Protein AF-0000000067429310 (afdb_homodimer)

Radius of gyration: 29.5 Å; Cα contacts (8 Å, |Δi|>4): 2347; chains: 2; bounding box: 80×89×75 Å

Foldseek 3Di:
DPDDDDFDPPFPFFPLDDQVQFDLAPDQQPDDWFFDAFDCVPPPPDDDDCPPVLCVLPDDPVCPPDNQPDPPDPDPPDPCPPPPDDDLLLLQFQLRQFFFDHQCLLHFNAWLDDDPQKDFQFKAKEKEFFHAFAAPDDP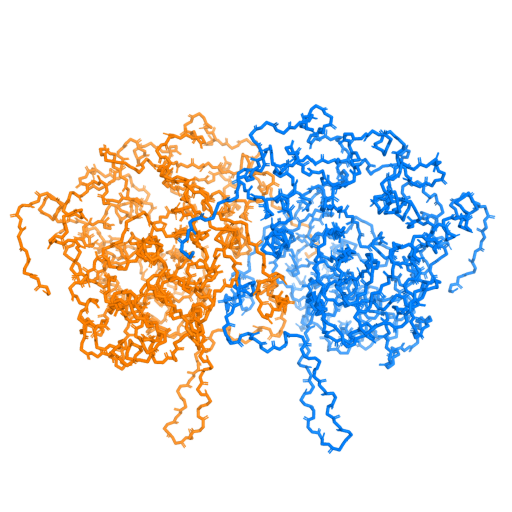FADQVVLQCQCPVCVVQKAFDDLCNCVNVDHDGTTHDAAAPLRLVSLLSVLLSCCSVPVVLCSVCNVNSHAEEEEWENHNRTSSSVVSSQCSNCNPPNPPRYGYHYAYQAAPGQDLQRQCSVFVQLVVCQQQFLLSLLLVLLLCPLCVVLCVVRVVRMPRRDQDSSSLLNLSVQQSNCCSRRVGDSSVVSDDSSSSNSSQVSSLSRLCCRQADNHLQLQLSQLQVLLLVLCQLVVHQRPDDPGRHGCVQRVDCSNRPHDRRYYYYYHHLSSQRSNCRNLQLCSLQVVHRDGSPDGDPDHSHGSSNANYGTKMKIFTWMDGPVDHATKTWIAISRYTGASPSQPPADPDNNNIGGSVSSSVSSVVSSVPDDRCCSRPNDDGDDRD/DPDDDDFDPPFPFFPLDDQVQFDLAPDQQPDDWFFDAFDCVPPPPDDDDCPPVLCVLPDDPVCPPDNQPDPPDPPPPDPCPPPPDDDLLLLQFQLRQFFFDHQCLLHFNAWLDDDPQKDFQFKAKEKEFFHAFAAPDDPFADLVVLQCQCPVCVVQKAFDDLCNCVNVDHDGTTHDAAAPLRLVSLLSVLLSCCVVPVVLCSVCNVNSHAEEEEWENHNRTSSSVVSSQCSNCNPPNPPRYGYHYAYQAAPGQDLQRQCSVFVQLVVCQQQFLLSLLLVLLLCPLCVVLQVVRVVRMPRRDQDSSSLLNLSVQQSNCCSRRVGDSSVVSDDSSSSNSSQVSSLSRLCCRQADNHLQLQLSQLQVLLLVLCQLVVHQRPDDPGRHGCVQRVDCSNRPHDRRYYYYYHHLSSQRSNCRNLQLCSLQVVHRDGSNDGDPDHSHGSSQANYGTKMKIFTWMDGPVDHATKTWIAISRYTGASPRQPPADPDNNNIGGSVSSSVSSVVSSVPDDRCCSRPNDDGDDRD

Nearest PDB structures (foldseek):
  1ihp-assembly1_A  TM=8.855E-01  e=1.087E-33  Aspergillus ficuum
  3k4q-assembly2_B  TM=8.725E-01  e=7.352E-33  Aspergillus niger
  1skb-assembly1_A  TM=8.682E-01  e=3.213E-32  Aspergillus fumigatus
  1qfx-assembly1_A-2  TM=8.036E-01  e=1.125E-24  Aspergillus niger
  2gfi-assembly1_A  TM=7.911E-01  e=1.727E-23  Debaryomyces castellii

Solvent-accessible surface area (backbone atoms only — not comparable to full-atom values): 53629 Å² total; per-residue (Å²): 67,25,45,78,41,68,51,68,70,58,35,94,73,36,77,67,75,54,66,86,82,36,58,91,70,88,56,61,38,72,70,75,48,67,22,41,61,17,33,24,58,78,70,37,88,42,58,66,61,42,90,37,47,87,47,46,63,46,52,50,74,90,47,49,53,69,64,48,60,47,72,74,68,59,59,92,76,58,79,77,60,79,72,79,76,88,55,70,60,66,31,43,7,49,73,6,63,44,43,43,45,42,33,35,68,47,72,27,86,27,60,69,55,67,56,89,67,42,46,80,65,30,37,43,36,38,28,30,32,32,39,43,35,51,61,92,72,56,96,70,52,36,57,68,58,51,24,50,60,51,36,74,56,45,87,61,36,55,45,34,82,95,44,37,63,51,62,74,33,59,35,40,70,32,24,46,32,58,21,62,53,10,42,49,45,23,20,50,49,16,28,52,48,26,36,37,48,30,50,56,50,52,59,28,36,74,67,28,30,59,49,58,34,41,26,34,27,32,46,32,38,41,46,24,48,49,30,19,45,34,27,42,70,31,77,82,44,82,81,52,50,41,55,40,65,41,56,59,42,77,88,33,50,20,43,57,46,22,60,42,62,20,61,38,56,69,33,57,74,52,27,45,39,9,55,58,40,29,55,57,25,46,54,60,59,39,44,65,56,45,61,60,52,46,75,27,26,50,77,53,89,74,47,63,53,52,52,53,18,40,54,49,38,16,54,43,33,18,54,55,29,25,37,36,80,50,53,69,76,59,52,72,68,45,36,48,43,50,18,47,36,42,26,41,28,40,35,23,35,21,20,86,62,18,81,47,10,39,64,46,12,40,23,43,49,50,51,49,47,21,46,75,66,58,40,76,74,88,70,78,76,62,23,43,35,62,79,48,56,72,31,61,82,73,38,62,59,73,66,45,57,41,40,39,36,32,43,53,58,48,52,34,6,34,46,39,44,61,33,44,45,47,44,47,66,64,54,85,81,62,55,88,55,81,66,91,71,67,46,60,47,34,35,64,67,32,12,24,43,21,38,37,37,43,32,31,30,46,35,77,88,43,94,54,49,26,30,32,42,27,41,30,52,20,30,36,43,40,58,51,28,60,80,29,48,93,41,74,73,19,43,26,46,44,71,44,49,46,53,36,49,52,49,50,56,69,71,50,56,42,62,54,58,26,66,46,94,78,85,60,75,84,108,68,25,46,80,41,68,50,68,72,58,35,94,72,36,78,68,73,55,68,87,81,37,57,93,71,89,57,60,39,74,71,74,49,68,22,42,60,17,34,24,58,80,70,37,88,38,56,65,59,40,89,34,48,86,47,46,62,47,53,50,75,89,49,50,52,70,67,51,58,45,75,73,71,63,59,92,76,62,77,78,64,79,73,78,77,86,54,72,60,66,31,43,7,49,69,6,62,45,44,44,44,43,30,37,68,47,74,25,85,27,59,68,54,68,55,88,66,43,45,79,65,30,37,43,37,38,29,30,34,33,39,41,34,51,61,91,73,56,97,71,52,36,57,69,60,51,24,50,61,51,35,74,55,46,86,61,37,54,45,33,81,94,43,36,62,51,62,74,33,59,37,40,71,32,25,47,32,58,21,61,54,10,42,47,48,23,21,51,49,15,30,51,48,27,36,35,49,30,51,55,48,53,60,28,37,74,66,28,28,59,48,57,35,39,28,33,27,31,46,33,38,40,47,26,47,50,30,19,44,34,28,42,70,31,77,84,45,82,81,52,51,41,56,39,65,42,57,59,42,78,88,33,50,22,43,57,47,24,60,42,61,21,60,37,56,70,33,56,76,54,28,44,39,11,53,60,40,27,54,56,25,45,53,61,59,39,45,66,56,45,63,62,53,46,75,29,25,51,78,54,88,75,47,65,54,52,53,53,18,40,52,50,39,16,54,42,32,18,54,55,29,24,37,37,81,49,53,70,75,60,53,72,67,44,36,50,41,52,18,48,37,43,26,41,29,41,35,23,34,21,18,85,63,17,82,46,9,38,65,44,12,41,22,43,49,49,52,50,48,19,46,76,67,57,40,78,74,89,72,76,75,61,22,43,35,63,78,46,56,72,31,62,83,71,37,62,57,74,65,44,57,39,43,40,36,31,44,52,58,49,54,36,6,33,46,38,42,61,33,43,45,46,44,48,64,65,55,84,82,61,54,89,56,81,66,92,71,66,47,61,48,34,36,64,65,30,12,24,42,20,38,37,37,43,34,32,29,45,34,78,88,42,93,55,48,26,30,31,42,28,41,29,52,20,30,35,43,41,57,49,28,60,82,30,48,93,40,73,73,19,44,26,45,44,68,42,49,47,52,36,50,54,50,50,55,69,71,51,57,42,62,55,56,26,66,44,92,78,87,57,74,84,107

InterPro domains:
  IPR000560 Histidine phosphatase superfamily, clade-2 [PF00328] (120-472)
  IPR000560 Histidine phosphatase superfamily, clade-2 [cd07061] (119-472)
  IPR016274 Histidine acid phosphatase, eukaryotic [PIRSF000894] (81-507)
  IPR029033 Histidine phosphatase superfamily [G3DSA:3.40.50.1240] (123-514)
  IPR029033 Histidine phosphatase superfamily [SSF53254] (84-515)
  IPR033379 Histidine acid phosphatase active site [PS00616] (120-134)

Structure (mmCIF, N/CA/C/O backbone):
data_AF-0000000067429310-model_v1
#
loop_
_entity.id
_entity.type
_entity.pdbx_description
1 polymer Phytase
#
loop_
_atom_site.group_PDB
_atom_site.id
_atom_site.type_symbol
_atom_site.label_atom_id
_atom_site.label_alt_id
_atom_site.label_comp_id
_atom_site.label_asym_id
_atom_site.label_entity_id
_atom_site.label_seq_id
_atom_site.pdbx_PDB_ins_code
_atom_site.Cartn_x
_atom_site.Cartn_y
_atom_site.Cartn_z
_atom_site.occupancy
_atom_site.B_iso_or_equiv
_atom_site.auth_seq_id
_atom_site.auth_comp_id
_atom_site.auth_asym_id
_atom_site.auth_atom_id
_atom_site.pdbx_PDB_model_num
ATOM 1 N N . VAL A 1 1 ? -32.938 -12.969 2.135 1 92.31 1 VAL A N 1
ATOM 2 C CA . VAL A 1 1 ? -31.766 -13.758 2.496 1 92.31 1 VAL A CA 1
ATOM 3 C C . VAL A 1 1 ? -31.078 -14.258 1.231 1 92.31 1 VAL A C 1
ATOM 5 O O . VAL A 1 1 ? -31.719 -14.797 0.333 1 92.31 1 VAL A O 1
ATOM 8 N N . GLY A 1 2 ? -29.688 -13.953 1.137 1 90.88 2 GLY A N 1
ATOM 9 C CA . GLY A 1 2 ? -28.891 -14.523 0.055 1 90.88 2 GLY A CA 1
ATOM 10 C C . GLY A 1 2 ? -29.047 -13.766 -1.253 1 90.88 2 GLY A C 1
ATOM 11 O O . GLY A 1 2 ? -28.406 -14.102 -2.248 1 90.88 2 GLY A O 1
ATOM 12 N N . SER A 1 3 ? -29.922 -12.734 -1.291 1 94.19 3 SER A N 1
ATOM 13 C CA . SER A 1 3 ? -30.109 -11.953 -2.514 1 94.19 3 SER A CA 1
ATOM 14 C C . SER A 1 3 ? -28.828 -11.211 -2.891 1 94.19 3 SER A C 1
ATOM 16 O O . SER A 1 3 ? -28 -10.906 -2.025 1 94.19 3 SER A O 1
ATOM 18 N N . THR A 1 4 ? -28.656 -11.031 -4.168 1 94.5 4 THR A N 1
ATOM 19 C CA . THR A 1 4 ? -27.469 -10.328 -4.676 1 94.5 4 THR A CA 1
ATOM 20 C C . THR A 1 4 ? -27.609 -8.82 -4.457 1 94.5 4 THR A C 1
ATOM 22 O O . THR A 1 4 ? -28.672 -8.242 -4.707 1 94.5 4 THR A O 1
ATOM 25 N N . GLU A 1 5 ? -26.609 -8.203 -3.895 1 95.38 5 GLU A N 1
ATOM 26 C CA . GLU A 1 5 ? -26.516 -6.758 -3.711 1 95.38 5 GLU A CA 1
ATOM 27 C C . GLU A 1 5 ? -25.375 -6.168 -4.52 1 95.38 5 GLU A C 1
ATOM 29 O O . GLU A 1 5 ? -24.219 -6.613 -4.391 1 95.38 5 GLU A O 1
ATOM 34 N N . VAL A 1 6 ? -25.625 -5.238 -5.414 1 94.31 6 VAL A N 1
ATOM 35 C CA . VAL A 1 6 ? -24.625 -4.586 -6.258 1 94.31 6 VAL A CA 1
ATOM 36 C C . VAL A 1 6 ? -24.797 -3.068 -6.176 1 94.31 6 VAL A C 1
ATOM 38 O O . VAL A 1 6 ? -25.922 -2.561 -6.16 1 94.31 6 VAL A O 1
ATOM 41 N N . HIS A 1 7 ? -23.734 -2.363 -6.047 1 92.75 7 HIS A N 1
ATOM 42 C CA . HIS A 1 7 ? -23.719 -0.905 -6.109 1 92.75 7 HIS A CA 1
ATOM 43 C C . HIS A 1 7 ? -23.047 -0.415 -7.387 1 92.75 7 HIS A C 1
ATOM 45 O O . HIS A 1 7 ? -21.891 -0.782 -7.664 1 92.75 7 HIS A O 1
ATOM 51 N N . HIS A 1 8 ? -23.656 0.361 -8.148 1 90.94 8 HIS A N 1
ATOM 52 C CA . HIS A 1 8 ? -23.203 0.74 -9.477 1 90.94 8 HIS A CA 1
ATOM 53 C C . HIS A 1 8 ? -22.562 2.123 -9.469 1 90.94 8 HIS A C 1
ATOM 55 O O . HIS A 1 8 ? -23.078 3.055 -10.094 1 90.94 8 HIS A O 1
ATOM 61 N N . PHE A 1 9 ? -21.578 2.248 -8.797 1 94 9 PHE A N 1
ATOM 62 C CA . PHE A 1 9 ? -20.797 3.477 -8.859 1 94 9 PHE A CA 1
ATOM 63 C C . PHE A 1 9 ? -19.688 3.359 -9.906 1 94 9 PHE A C 1
ATOM 65 O O . PHE A 1 9 ? -19 2.346 -9.969 1 94 9 PHE A O 1
ATOM 72 N N . PRO A 1 10 ? -19.422 4.32 -10.703 1 94.88 10 PRO A N 1
ATOM 73 C CA . PRO A 1 10 ? -20.094 5.621 -10.766 1 94.88 10 PRO A CA 1
ATOM 74 C C . PRO A 1 10 ? -21.375 5.582 -11.594 1 94.88 10 PRO A C 1
ATOM 76 O O . PRO A 1 10 ? -21.594 4.645 -12.359 1 94.88 10 PRO A O 1
ATOM 79 N N . PRO A 1 11 ? -22.125 6.633 -11.422 1 95.12 11 PRO A N 1
ATOM 80 C CA . PRO A 1 11 ? -23.281 6.734 -12.328 1 95.12 11 PRO A CA 1
ATOM 81 C C . PRO A 1 11 ? -22.859 6.852 -13.797 1 95.12 11 PRO A C 1
ATOM 83 O O . PRO A 1 11 ? -21.844 7.484 -14.102 1 95.12 11 PRO A O 1
ATOM 86 N N . THR A 1 12 ? -23.578 6.32 -14.68 1 91.94 12 THR A N 1
ATOM 87 C CA . THR A 1 12 ? -23.266 6.258 -16.094 1 91.94 12 THR A CA 1
ATOM 88 C C . THR A 1 12 ? -23.219 7.66 -16.703 1 91.94 12 THR A C 1
ATOM 90 O O . THR A 1 12 ? -22.391 7.938 -17.578 1 91.94 12 THR A O 1
ATOM 93 N N . LYS A 1 13 ? -24.125 8.516 -16.266 1 93.5 13 LYS A N 1
ATOM 94 C CA . LYS A 1 13 ? -24.188 9.898 -16.75 1 93.5 13 LYS A CA 1
ATOM 95 C C . LYS A 1 13 ? -24.344 10.875 -15.594 1 93.5 13 LYS A C 1
ATOM 97 O O . LYS A 1 13 ? -25.422 11.453 -15.406 1 93.5 13 LYS A O 1
ATOM 102 N N . PRO A 1 14 ? -23.281 11.055 -14.898 1 96.38 14 PRO A N 1
ATOM 103 C CA . PRO A 1 14 ? -23.406 11.992 -13.781 1 96.38 14 PRO A CA 1
ATOM 104 C C . PRO A 1 14 ? -23.828 13.391 -14.227 1 96.38 14 PRO A C 1
ATOM 106 O O . PRO A 1 14 ? -23.328 13.906 -15.227 1 96.38 14 PRO A O 1
ATOM 109 N N . THR A 1 15 ? -24.656 14.078 -13.508 1 96.38 15 THR A N 1
ATOM 110 C CA . THR A 1 15 ? -25.25 15.352 -13.875 1 96.38 15 THR A CA 1
ATOM 111 C C . THR A 1 15 ? -24.281 16.5 -13.617 1 96.38 15 THR A C 1
ATOM 113 O O . THR A 1 15 ? -24.469 17.609 -14.117 1 96.38 15 THR A O 1
ATOM 116 N N . ASN A 1 16 ? -23.266 16.203 -12.828 1 95.81 16 ASN A N 1
ATOM 117 C CA . ASN A 1 16 ? -22.375 17.281 -12.445 1 95.81 16 ASN A CA 1
ATOM 118 C C . ASN A 1 16 ? -20.984 17.109 -13.055 1 95.81 16 ASN A C 1
ATOM 120 O O . ASN A 1 16 ? -20 17.656 -12.562 1 95.81 16 ASN A O 1
ATOM 124 N N . ALA A 1 17 ? -20.891 16.25 -14.055 1 95.44 17 ALA A N 1
ATOM 125 C CA . ALA A 1 17 ? -19.609 16.031 -14.703 1 95.44 17 ALA A CA 1
ATOM 126 C C . ALA A 1 17 ? -19.297 17.141 -15.703 1 95.44 17 ALA A C 1
ATOM 128 O O . ALA A 1 17 ? -19.891 17.188 -16.781 1 95.44 17 ALA A O 1
ATOM 129 N N . TYR A 1 18 ? -18.375 18.062 -15.391 1 96 18 TYR A N 1
ATOM 130 C CA . TYR A 1 18 ? -17.922 19.141 -16.266 1 96 18 TYR A CA 1
ATOM 131 C C . TYR A 1 18 ? -16.406 19.094 -16.422 1 96 18 TYR A C 1
ATOM 133 O O . TYR A 1 18 ? -15.695 19.984 -15.938 1 96 18 TYR A O 1
ATOM 141 N N . PRO A 1 19 ? -15.883 18.188 -17.156 1 93.19 19 PRO A N 1
ATOM 142 C CA . PRO A 1 19 ? -14.438 17.969 -17.25 1 93.19 19 PRO A CA 1
ATOM 143 C C . PRO A 1 19 ? -13.688 19.234 -17.688 1 93.19 19 PRO A C 1
ATOM 145 O O . PRO A 1 19 ? -12.539 19.438 -17.281 1 93.19 19 PRO A O 1
ATOM 148 N N . SER A 1 20 ? -14.289 20.141 -18.469 1 95.06 20 SER A N 1
ATOM 149 C CA . SER A 1 20 ? -13.633 21.344 -18.938 1 95.06 20 SER A CA 1
ATOM 150 C C . SER A 1 20 ? -13.32 22.297 -17.797 1 95.06 20 SER A C 1
ATOM 152 O O . SER A 1 20 ? -12.445 23.156 -17.922 1 95.06 20 SER A O 1
ATOM 154 N N . GLN A 1 21 ? -13.992 22.188 -16.688 1 96.19 21 GLN A N 1
ATOM 155 C CA . GLN A 1 21 ? -13.781 23.062 -15.539 1 96.19 21 GLN A CA 1
ATOM 156 C C . GLN A 1 21 ? -12.781 22.438 -14.562 1 96.19 21 GLN A C 1
ATOM 158 O O . GLN A 1 21 ? -12.469 23.047 -13.531 1 96.19 21 GLN A O 1
ATOM 163 N N . PHE A 1 22 ? -12.289 21.297 -14.906 1 97.25 22 PHE A N 1
ATOM 164 C CA . PHE A 1 22 ? -11.336 20.594 -14.055 1 97.25 22 PHE A CA 1
ATOM 165 C C . PHE A 1 22 ? -10.094 20.203 -14.844 1 97.25 22 PHE A C 1
ATOM 167 O O . PHE A 1 22 ? -9.828 19.016 -15.055 1 97.25 22 PHE A O 1
ATOM 174 N N . PRO A 1 23 ? -9.352 21.219 -15.203 1 95.88 23 PRO A N 1
ATOM 175 C CA . PRO A 1 23 ? -8.125 20.891 -15.945 1 95.88 23 PRO A CA 1
ATOM 176 C C . PRO A 1 23 ? -7.18 20 -15.156 1 95.88 23 PRO A C 1
ATOM 178 O O . PRO A 1 23 ? -7.059 20.141 -13.938 1 95.88 23 PRO A O 1
ATOM 181 N N . THR A 1 24 ? -6.5 19.094 -15.891 1 93.25 24 THR A N 1
ATOM 182 C CA . THR A 1 24 ? -5.59 18.141 -15.258 1 93.25 24 THR A CA 1
ATOM 183 C C . THR A 1 24 ? -4.223 18.781 -15.016 1 93.25 24 THR A C 1
ATOM 185 O O . THR A 1 24 ? -3.398 18.234 -14.281 1 93.25 24 THR A O 1
ATOM 188 N N . ASN A 1 25 ? -3.955 19.859 -15.641 1 93.75 25 ASN A N 1
ATOM 189 C CA . ASN A 1 25 ? -2.727 20.641 -15.492 1 93.75 25 ASN A CA 1
ATOM 190 C C . ASN A 1 25 ? -3.006 22.141 -15.492 1 93.75 25 ASN A C 1
ATOM 192 O O . ASN A 1 25 ? -3.516 22.688 -16.469 1 93.75 25 ASN A O 1
ATOM 196 N N . VAL A 1 26 ? -2.648 22.828 -14.445 1 95.81 26 VAL A N 1
ATOM 197 C CA . VAL A 1 26 ? -2.906 24.266 -14.336 1 95.81 26 VAL A CA 1
ATOM 198 C C . VAL A 1 26 ? -1.583 25.031 -14.297 1 95.81 26 VAL A C 1
ATOM 200 O O . VAL A 1 26 ? -1.567 26.25 -14.102 1 95.81 26 VAL A O 1
ATOM 203 N N . GLY A 1 27 ? -0.507 24.25 -14.43 1 95.5 27 GLY A N 1
ATOM 204 C CA . GLY A 1 27 ? 0.805 24.844 -14.242 1 95.5 27 GLY A CA 1
ATOM 205 C C . GLY A 1 27 ? 1.188 25 -12.781 1 95.5 27 GLY A C 1
ATOM 206 O O . GLY A 1 27 ? 0.658 24.281 -11.922 1 95.5 27 GLY A O 1
ATOM 207 N N . TYR A 1 28 ? 2.379 25.641 -12.461 1 96.12 28 TYR A N 1
ATOM 208 C CA . TYR A 1 28 ? 2.824 26 -11.117 1 96.12 28 TYR A CA 1
ATOM 209 C C . TYR A 1 28 ? 3.24 24.75 -10.336 1 96.12 28 TYR A C 1
ATOM 211 O O . TYR A 1 28 ? 2.84 24.578 -9.188 1 96.12 28 TYR A O 1
ATOM 219 N N . ALA A 1 29 ? 3.938 23.891 -10.922 1 93.62 29 ALA A N 1
ATOM 220 C CA . ALA A 1 29 ? 4.332 22.609 -10.32 1 93.62 29 ALA A CA 1
ATOM 221 C C . ALA A 1 29 ? 5.465 22.812 -9.32 1 93.62 29 ALA A C 1
ATOM 223 O O . ALA A 1 29 ? 5.762 21.906 -8.523 1 93.62 29 ALA A O 1
ATOM 224 N N . GLY A 1 30 ? 6.117 23.984 -9.312 1 91.06 30 GLY A N 1
ATOM 225 C CA . GLY A 1 30 ? 7.32 24.172 -8.523 1 91.06 30 GLY A CA 1
ATOM 226 C C . GLY A 1 30 ? 8.516 23.406 -9.047 1 91.06 30 GLY A C 1
ATOM 227 O O . GLY A 1 30 ? 8.539 23.016 -10.219 1 91.06 30 GLY A O 1
ATOM 228 N N . GLY A 1 31 ? 9.625 23.281 -8.266 1 86.56 31 GLY A N 1
ATOM 229 C CA . GLY A 1 31 ? 10.812 22.531 -8.656 1 86.56 31 GLY A CA 1
ATOM 230 C C . GLY A 1 31 ? 10.586 21.031 -8.664 1 86.56 31 GLY A C 1
ATOM 231 O O . GLY A 1 31 ? 9.891 20.5 -7.797 1 86.56 31 GLY A O 1
ATOM 232 N N . THR A 1 32 ? 11.227 20.375 -9.648 1 88.62 32 THR A N 1
ATOM 233 C CA . THR A 1 32 ? 10.977 18.938 -9.758 1 88.62 32 THR A CA 1
ATOM 234 C C . THR A 1 32 ? 12.273 18.188 -9.992 1 88.62 32 THR A C 1
ATOM 236 O O . THR A 1 32 ? 12.352 17.312 -10.867 1 88.62 32 THR A O 1
ATOM 239 N N . PRO A 1 33 ? 13.297 18.531 -9.219 1 90.31 33 PRO A N 1
ATOM 240 C CA . PRO A 1 33 ? 14.516 17.734 -9.406 1 90.31 33 PRO A CA 1
ATOM 241 C C . PRO A 1 33 ? 14.414 16.344 -8.805 1 90.31 33 PRO A C 1
ATOM 243 O O . PRO A 1 33 ? 13.852 16.172 -7.727 1 90.31 33 PRO A O 1
ATOM 246 N N . THR A 1 34 ? 14.953 15.344 -9.5 1 92.56 34 THR A N 1
ATOM 247 C CA . THR A 1 34 ? 14.938 13.961 -9.047 1 92.56 34 THR A CA 1
ATOM 248 C C . THR A 1 34 ? 16.281 13.57 -8.461 1 92.56 34 THR A C 1
ATOM 250 O O . THR A 1 34 ? 17.234 14.352 -8.5 1 92.56 34 THR A O 1
ATOM 253 N N . GLY A 1 35 ? 16.328 12.43 -7.82 1 94.94 35 GLY A N 1
ATOM 254 C CA . GLY A 1 35 ? 17.547 11.883 -7.246 1 94.94 35 GLY A CA 1
ATOM 255 C C . GLY A 1 35 ? 18 10.594 -7.906 1 94.94 35 GLY A C 1
ATOM 256 O O . GLY A 1 35 ? 17.828 10.414 -9.109 1 94.94 35 GLY A O 1
ATOM 257 N N . ALA A 1 36 ? 18.703 9.82 -7.129 1 94.69 36 ALA A N 1
ATOM 258 C CA . ALA A 1 36 ? 19.203 8.539 -7.633 1 94.69 36 ALA A CA 1
ATOM 259 C C . ALA A 1 36 ? 18.188 7.426 -7.391 1 94.69 36 ALA A C 1
ATOM 261 O O . ALA A 1 36 ? 17.234 7.602 -6.637 1 94.69 36 ALA A O 1
ATOM 262 N N . GLU A 1 37 ? 18.391 6.32 -8.109 1 93.31 37 GLU A N 1
ATOM 263 C CA . GLU A 1 37 ? 17.531 5.148 -7.957 1 93.31 37 GLU A CA 1
ATOM 264 C C . GLU A 1 37 ? 17.797 4.434 -6.633 1 93.31 37 GLU A C 1
ATOM 266 O O . GLU A 1 37 ? 18.938 4.34 -6.195 1 93.31 37 GLU A O 1
ATOM 271 N N . PRO A 1 38 ? 16.719 3.959 -6.004 1 92.88 38 PRO A N 1
ATOM 272 C CA . PRO A 1 38 ? 16.953 3.137 -4.816 1 92.88 38 PRO A CA 1
ATOM 273 C C . PRO A 1 38 ? 17.578 1.784 -5.141 1 92.88 38 PRO A C 1
ATOM 275 O O . PRO A 1 38 ? 17.453 1.3 -6.27 1 92.88 38 PRO A O 1
ATOM 278 N N . ALA A 1 39 ? 18.266 1.203 -4.199 1 94.06 39 ALA A N 1
ATOM 279 C CA . ALA A 1 39 ? 18.953 -0.077 -4.332 1 94.06 39 ALA A CA 1
ATOM 280 C C . ALA A 1 39 ? 19.047 -0.796 -2.99 1 94.06 39 ALA A C 1
ATOM 282 O O . ALA A 1 39 ? 20.125 -1.266 -2.598 1 94.06 39 ALA A O 1
ATOM 283 N N . VAL A 1 40 ? 17.953 -0.916 -2.379 1 91.94 40 VAL A N 1
ATOM 284 C CA . VAL A 1 40 ? 17.906 -1.452 -1.022 1 91.94 40 VAL A CA 1
ATOM 285 C C . VAL A 1 40 ? 18.578 -2.82 -0.983 1 91.94 40 VAL A C 1
ATOM 287 O O . VAL A 1 40 ? 19.375 -3.102 -0.082 1 91.94 40 VAL A O 1
ATOM 290 N N . ILE A 1 41 ? 18.312 -3.65 -1.97 1 91.31 41 ILE A N 1
ATOM 291 C CA . ILE A 1 41 ? 18.797 -5.031 -1.986 1 91.31 41 ILE A CA 1
ATOM 292 C C . ILE A 1 41 ? 20.328 -5.047 -1.973 1 91.31 41 ILE A C 1
ATOM 294 O O . ILE A 1 41 ? 20.938 -5.996 -1.476 1 91.31 41 ILE A O 1
ATOM 298 N N . ALA A 1 42 ? 20.906 -3.965 -2.432 1 90 42 ALA A N 1
ATOM 299 C CA . ALA A 1 42 ? 22.359 -3.914 -2.576 1 90 42 ALA A CA 1
ATOM 300 C C . ALA A 1 42 ? 22.984 -3.084 -1.462 1 90 42 ALA A C 1
ATOM 302 O O . ALA A 1 42 ? 24.188 -3.209 -1.188 1 90 42 ALA A O 1
ATOM 303 N N . THR A 1 43 ? 22.203 -2.191 -0.851 1 88.81 43 THR A N 1
ATOM 304 C CA . THR A 1 43 ? 22.828 -1.196 0.014 1 88.81 43 THR A CA 1
ATOM 305 C C . THR A 1 43 ? 22.453 -1.437 1.473 1 88.81 43 THR A C 1
ATOM 307 O O . THR A 1 43 ? 23.219 -1.11 2.381 1 88.81 43 THR A O 1
ATOM 310 N N . ALA A 1 44 ? 21.281 -1.961 1.667 1 88.75 44 ALA A N 1
ATOM 311 C CA . ALA A 1 44 ? 20.797 -2.109 3.039 1 88.75 44 ALA A CA 1
ATOM 312 C C . ALA A 1 44 ? 21.359 -3.375 3.682 1 88.75 44 ALA A C 1
ATOM 314 O O . ALA A 1 44 ? 21.578 -4.379 3.002 1 88.75 44 ALA A O 1
ATOM 315 N N . PRO A 1 45 ? 21.594 -3.336 4.988 1 86 45 PRO A N 1
ATOM 316 C CA . PRO A 1 45 ? 22.141 -4.508 5.676 1 86 45 PRO A CA 1
ATOM 317 C C . PRO A 1 45 ? 21.094 -5.594 5.91 1 86 45 PRO A C 1
ATOM 319 O O . PRO A 1 45 ? 21.422 -6.684 6.383 1 86 45 PRO A O 1
ATOM 322 N N . SER A 1 46 ? 19.875 -5.258 5.656 1 85.38 46 SER A N 1
ATOM 323 C CA . SER A 1 46 ? 18.797 -6.23 5.824 1 85.38 46 SER A CA 1
ATOM 324 C C . SER A 1 46 ? 17.797 -6.152 4.676 1 85.38 46 SER A C 1
ATOM 326 O O . SER A 1 46 ? 17.672 -5.117 4.016 1 85.38 46 SER A O 1
ATOM 328 N N . TYR A 1 47 ? 17.141 -7.32 4.477 1 85.56 47 TYR A N 1
ATOM 329 C CA . TYR A 1 47 ? 16.141 -7.422 3.432 1 85.56 47 TYR A CA 1
ATOM 330 C C . TYR A 1 47 ? 14.773 -6.984 3.943 1 85.56 47 TYR A C 1
ATOM 332 O O . TYR A 1 47 ? 14.352 -7.391 5.027 1 85.56 47 TYR A O 1
ATOM 340 N N . PRO A 1 48 ? 14.078 -6.059 3.213 1 84.38 48 PRO A N 1
ATOM 341 C CA . PRO A 1 48 ? 12.734 -5.672 3.639 1 84.38 48 PRO A CA 1
ATOM 342 C C . PRO A 1 48 ? 11.703 -6.781 3.42 1 84.38 48 PRO A C 1
ATOM 344 O O . PRO A 1 48 ? 11.312 -7.051 2.281 1 84.38 48 PRO A O 1
ATOM 347 N N . ILE A 1 49 ? 11.188 -7.402 4.383 1 82.25 49 ILE A N 1
ATOM 348 C CA . ILE A 1 49 ? 10.289 -8.547 4.301 1 82.25 49 ILE A CA 1
ATOM 349 C C . ILE A 1 49 ? 8.836 -8.07 4.348 1 82.25 49 ILE A C 1
ATOM 351 O O . ILE A 1 49 ? 8.555 -6.973 4.824 1 82.25 49 ILE A O 1
ATOM 355 N N . GLN A 1 50 ? 7.941 -8.883 3.824 1 82.06 50 GLN A N 1
ATOM 356 C CA . GLN A 1 50 ? 6.492 -8.695 3.891 1 82.06 50 GLN A CA 1
ATOM 357 C C . GLN A 1 50 ? 5.875 -9.594 4.957 1 82.06 50 GLN A C 1
ATOM 359 O O . GLN A 1 50 ? 5.539 -10.75 4.684 1 82.06 50 GLN A O 1
ATOM 364 N N . LYS A 1 51 ? 5.609 -9.055 6.105 1 73.69 51 LYS A N 1
ATOM 365 C CA . LYS A 1 51 ? 5.082 -9.867 7.199 1 73.69 51 LYS A CA 1
ATOM 366 C C . LYS A 1 51 ? 3.561 -9.977 7.121 1 73.69 51 LYS A C 1
ATOM 368 O O . LYS A 1 51 ? 2.912 -10.383 8.086 1 73.69 51 LYS A O 1
ATOM 373 N N . GLY A 1 52 ? 3.01 -9.562 5.984 1 72 52 GLY A N 1
ATOM 374 C CA . GLY A 1 52 ? 1.562 -9.555 5.848 1 72 52 GLY A CA 1
ATOM 375 C C . GLY A 1 52 ? 0.951 -8.18 6.062 1 72 52 GLY A C 1
ATOM 376 O O . GLY A 1 52 ? -0.269 -8.055 6.184 1 72 52 GLY A O 1
ATOM 377 N N . GLN A 1 53 ? 1.809 -7.199 6.109 1 64 53 GLN A N 1
ATOM 378 C CA . GLN A 1 53 ? 1.355 -5.859 6.465 1 64 53 GLN A CA 1
ATOM 379 C C . GLN A 1 53 ? 0.393 -5.309 5.414 1 64 53 GLN A C 1
ATOM 381 O O . GLN A 1 53 ? -0.403 -4.41 5.707 1 64 53 GLN A O 1
ATOM 386 N N . CYS A 1 54 ? 0.41 -5.848 4.258 1 67.88 54 CYS A N 1
ATOM 387 C CA . CYS A 1 54 ? -0.538 -5.402 3.242 1 67.88 54 CYS A CA 1
ATOM 388 C C . CYS A 1 54 ? -1.968 -5.75 3.641 1 67.88 54 CYS A C 1
ATOM 390 O O . CYS A 1 54 ? -2.918 -5.133 3.156 1 67.88 54 CYS A O 1
ATOM 392 N N . SER A 1 55 ? -2.084 -6.605 4.594 1 71.88 55 SER A N 1
ATOM 393 C CA . SER A 1 55 ? -3.398 -7.148 4.918 1 71.88 55 SER A CA 1
ATOM 394 C C . SER A 1 55 ? -3.965 -6.504 6.18 1 71.88 55 SER A C 1
ATOM 396 O O . SER A 1 55 ? -5 -6.938 6.695 1 71.88 55 SER A O 1
ATOM 398 N N . ASN A 1 56 ? -3.342 -5.484 6.668 1 69.69 56 ASN A N 1
ATOM 399 C CA . ASN A 1 56 ? -3.75 -4.891 7.938 1 69.69 56 ASN A CA 1
ATOM 400 C C . ASN A 1 56 ? -5.121 -4.23 7.832 1 69.69 56 ASN A C 1
ATOM 402 O O . ASN A 1 56 ? -5.758 -3.943 8.852 1 69.69 56 ASN A O 1
ATOM 406 N N . LYS A 1 57 ? -5.586 -4.035 6.668 1 71.5 57 LYS A N 1
ATOM 407 C CA . LYS A 1 57 ? -6.906 -3.451 6.469 1 71.5 57 LYS A CA 1
ATOM 408 C C . LYS A 1 57 ? -7.992 -4.523 6.5 1 71.5 57 LYS A C 1
ATOM 410 O O . LYS A 1 57 ? -9.188 -4.207 6.562 1 71.5 57 LYS A O 1
ATOM 415 N N . LEU A 1 58 ? -7.547 -5.848 6.426 1 73.06 58 LEU A N 1
ATOM 416 C CA . LEU A 1 58 ? -8.484 -6.965 6.488 1 73.06 58 LEU A CA 1
ATOM 417 C C . LEU A 1 58 ? -8.75 -7.371 7.934 1 73.06 58 LEU A C 1
ATOM 419 O O . LEU A 1 58 ? -7.812 -7.621 8.695 1 73.06 58 LEU A O 1
ATOM 423 N N . ILE A 1 59 ? -9.984 -7.395 8.352 1 73.62 59 ILE A N 1
ATOM 424 C CA . ILE A 1 59 ? -10.359 -7.734 9.719 1 73.62 59 ILE A CA 1
ATOM 425 C C . ILE A 1 59 ? -10.711 -9.219 9.805 1 73.62 59 ILE A C 1
ATOM 427 O O . ILE A 1 59 ? -11.625 -9.688 9.117 1 73.62 59 ILE A O 1
ATOM 431 N N . THR A 1 60 ? -10.008 -9.977 10.602 1 74.88 60 THR A N 1
ATOM 432 C CA . THR A 1 60 ? -10.266 -11.375 10.93 1 74.88 60 THR A CA 1
ATOM 433 C C . THR A 1 60 ? -10.594 -11.539 12.406 1 74.88 60 THR A C 1
ATOM 435 O O . THR A 1 60 ? -10.445 -10.594 13.188 1 74.88 60 THR A O 1
ATOM 438 N N . PRO A 1 61 ? -11.117 -12.656 12.781 1 76.38 61 PRO A N 1
ATOM 439 C CA . PRO A 1 61 ? -11.492 -12.852 14.188 1 76.38 61 PRO A CA 1
ATOM 440 C C . PRO A 1 61 ? -10.336 -12.578 15.148 1 76.38 61 PRO A C 1
ATOM 442 O O . PRO A 1 61 ? -10.555 -12.117 16.266 1 76.38 61 PRO A O 1
ATOM 445 N N . GLU A 1 62 ? -9.117 -12.781 14.711 1 74.31 62 GLU A N 1
ATOM 446 C CA . GLU A 1 62 ? -7.938 -12.562 15.547 1 74.31 62 GLU A CA 1
ATOM 447 C C . GLU A 1 62 ? -7.758 -11.078 15.867 1 74.31 62 GLU A C 1
ATOM 449 O O . GLU A 1 62 ? -7.066 -10.727 16.828 1 74.31 62 GLU A O 1
ATOM 454 N N . SER A 1 63 ? -8.438 -10.211 15.125 1 70 63 SER A N 1
ATOM 455 C CA . SER A 1 63 ? -8.234 -8.766 15.25 1 70 63 SER A CA 1
ATOM 456 C C . SER A 1 63 ? -9.367 -8.117 16.031 1 70 63 SER A C 1
ATOM 458 O O . SER A 1 63 ? -9.422 -6.891 16.156 1 70 63 SER A O 1
ATOM 460 N N . PHE A 1 64 ? -10.367 -8.898 16.594 1 69.38 64 PHE A N 1
ATOM 461 C CA . PHE A 1 64 ? -11.562 -8.336 17.219 1 69.38 64 PHE A CA 1
ATOM 462 C C . PHE A 1 64 ? -11.203 -7.574 18.484 1 69.38 64 PHE A C 1
ATOM 464 O O . PHE A 1 64 ? -11.922 -6.664 18.891 1 69.38 64 PHE A O 1
ATOM 471 N N . GLN A 1 65 ? -10.008 -7.773 19.031 1 58.5 65 GLN A N 1
ATOM 472 C CA . GLN A 1 65 ? -9.695 -6.98 20.219 1 58.5 65 GLN A CA 1
ATOM 473 C C . GLN A 1 65 ? -9.531 -5.504 19.859 1 58.5 65 GLN A C 1
ATOM 475 O O . GLN A 1 65 ? -9.18 -5.164 18.734 1 58.5 65 GLN A O 1
ATOM 480 N N . PRO A 1 66 ? -10.07 -4.727 20.766 1 53.06 66 PRO A N 1
ATOM 481 C CA . PRO A 1 66 ? -9.984 -3.299 20.453 1 53.06 66 PRO A CA 1
ATOM 482 C C . PRO A 1 66 ? -8.625 -2.9 19.875 1 53.06 66 PRO A C 1
ATOM 484 O O . PRO A 1 66 ? -7.59 -3.346 20.375 1 53.06 66 PRO A O 1
ATOM 487 N N . ALA A 1 67 ? -8.711 -2.58 18.75 1 48.56 67 ALA A N 1
ATOM 488 C CA . ALA A 1 67 ? -7.559 -2.297 17.891 1 48.56 67 ALA A CA 1
ATOM 489 C C . ALA A 1 67 ? -6.469 -1.562 18.656 1 48.56 67 ALA A C 1
ATOM 491 O O . ALA A 1 67 ? -5.289 -1.919 18.578 1 48.56 67 ALA A O 1
ATOM 492 N N . LEU A 1 68 ? -6.781 -0.369 19.25 1 51.09 68 LEU A N 1
ATOM 493 C CA . LEU A 1 68 ? -5.836 0.556 19.875 1 51.09 68 LEU A CA 1
ATOM 494 C C . LEU A 1 68 ? -5.922 0.487 21.391 1 51.09 68 LEU A C 1
ATOM 496 O O . LEU A 1 68 ? -6.59 1.314 22.016 1 51.09 68 LEU A O 1
ATOM 500 N N . SER A 1 69 ? -6.18 -0.672 21.938 1 45.34 69 SER A N 1
ATOM 501 C CA . SER A 1 69 ? -6.293 -0.668 23.391 1 45.34 69 SER A CA 1
ATOM 502 C C . SER A 1 69 ? -5.066 -0.036 24.047 1 45.34 69 SER A C 1
ATOM 504 O O . SER A 1 69 ? -3.934 -0.339 23.672 1 45.34 69 SER A O 1
ATOM 506 N N . GLY A 1 70 ? -5.285 1.091 24.484 1 43.81 70 GLY A N 1
ATOM 507 C CA . GLY A 1 70 ? -4.289 1.695 25.344 1 43.81 70 GLY A CA 1
ATOM 508 C C . GLY A 1 70 ? -3.623 0.697 26.281 1 43.81 70 GLY A C 1
ATOM 509 O O . GLY A 1 70 ? -4.277 -0.215 26.797 1 43.81 70 GLY A O 1
ATOM 510 N N . ALA A 1 71 ? -2.617 0.339 26.172 1 38.91 71 ALA A N 1
ATOM 511 C CA . ALA A 1 71 ? -2.025 -0.381 27.297 1 38.91 71 ALA A CA 1
ATOM 512 C C . ALA A 1 71 ? -2.516 0.182 28.625 1 38.91 71 ALA A C 1
ATOM 514 O O . ALA A 1 71 ? -2.369 1.378 28.891 1 38.91 71 ALA A O 1
ATOM 515 N N . LYS A 1 72 ? -3.508 -0.259 29.328 1 36 72 LYS A N 1
ATOM 516 C CA . LYS A 1 72 ? -3.549 0.177 30.734 1 36 72 LYS A CA 1
ATOM 517 C C . LYS A 1 72 ? -2.143 0.407 31.281 1 36 72 LYS A C 1
ATOM 519 O O . LYS A 1 72 ? -1.24 -0.401 31.047 1 36 72 LYS A O 1
ATOM 524 N N . LYS A 1 73 ? -1.847 1.606 31.703 1 34.62 73 LYS A N 1
ATOM 525 C CA . LYS A 1 73 ? -0.67 1.808 32.531 1 34.62 73 LYS A CA 1
ATOM 526 C C . LYS A 1 73 ? -0.51 0.669 33.531 1 34.62 73 LYS A C 1
ATOM 528 O O . LYS A 1 73 ? -1.465 0.304 34.219 1 34.62 73 LYS A O 1
ATOM 533 N N . PRO A 1 74 ? 0.452 -0.125 33.438 1 33.84 74 PRO A N 1
ATOM 534 C CA . PRO A 1 74 ? 0.537 -0.935 34.656 1 33.84 74 PRO A CA 1
ATOM 535 C C . PRO A 1 74 ? 0.163 -0.153 35.938 1 33.84 74 PRO A C 1
ATOM 537 O O . PRO A 1 74 ? 0.392 1.057 36 1 33.84 74 PRO A O 1
ATOM 540 N N . GLU A 1 75 ? -0.911 -0.451 36.719 1 31.55 75 GLU A N 1
ATOM 541 C CA . GLU A 1 75 ? -0.945 0.08 38.062 1 31.55 75 GLU A CA 1
ATOM 542 C C . GLU A 1 75 ? 0.464 0.282 38.625 1 31.55 75 GLU A C 1
ATOM 544 O O . GLU A 1 75 ? 1.397 -0.419 38.219 1 31.55 75 GLU A O 1
ATOM 549 N N . ALA A 1 76 ? 0.667 1.402 39.469 1 35.5 76 ALA A N 1
ATOM 550 C CA . ALA A 1 76 ? 1.924 1.739 40.125 1 35.5 76 ALA A CA 1
ATOM 551 C C . ALA A 1 76 ? 2.691 0.48 40.531 1 35.5 76 ALA A C 1
ATOM 553 O O . ALA A 1 76 ? 3.9 0.531 40.75 1 35.5 76 ALA A O 1
ATOM 554 N N . GLY A 1 77 ? 2 -0.516 41.094 1 32.38 77 GLY A N 1
ATOM 555 C CA . GLY A 1 77 ? 2.734 -1.558 41.781 1 32.38 77 GLY A CA 1
ATOM 556 C C . GLY A 1 77 ? 3.371 -2.568 40.875 1 32.38 77 GLY A C 1
ATOM 557 O O . GLY A 1 77 ? 3.988 -3.535 41.312 1 32.38 77 GLY A O 1
ATOM 558 N N . VAL A 1 78 ? 2.57 -3.006 39.906 1 33.88 78 VAL A N 1
ATOM 559 C CA . VAL A 1 78 ? 3.291 -4.109 39.281 1 33.88 78 VAL A CA 1
ATOM 560 C C . VAL A 1 78 ? 4.398 -3.557 38.375 1 33.88 78 VAL A C 1
ATOM 562 O O . VAL A 1 78 ? 4.133 -2.746 37.5 1 33.88 78 VAL A O 1
ATOM 565 N N . LYS A 1 79 ? 5.566 -3.754 38.75 1 36.62 79 LYS A N 1
ATOM 566 C CA . LYS A 1 79 ? 6.906 -3.42 38.281 1 36.62 79 LYS A CA 1
ATOM 567 C C . LYS A 1 79 ? 6.996 -3.555 36.75 1 36.62 79 LYS A C 1
ATOM 569 O O . LYS A 1 79 ? 7.887 -2.98 36.125 1 36.62 79 LYS A O 1
ATOM 574 N N . GLY A 1 80 ? 6.562 -4.652 36.094 1 35.06 80 GLY A N 1
ATOM 575 C CA . GLY A 1 80 ? 7.207 -4.953 34.844 1 35.06 80 GLY A CA 1
ATOM 576 C C . GLY A 1 80 ? 6.523 -4.297 33.656 1 35.06 80 GLY A C 1
ATOM 577 O O . GLY A 1 80 ? 5.742 -4.941 32.938 1 35.06 80 GLY A O 1
ATOM 578 N N . LYS A 1 81 ? 5.977 -3.23 33.75 1 38.34 81 LYS A N 1
ATOM 579 C CA . LYS A 1 81 ? 5.48 -2.641 32.5 1 38.34 81 LYS A CA 1
ATOM 580 C C . LYS A 1 81 ? 6.496 -2.795 31.375 1 38.34 81 LYS A C 1
ATOM 582 O O . LYS A 1 81 ? 7.629 -2.318 31.484 1 38.34 81 LYS A O 1
ATOM 587 N N . LYS A 1 82 ? 6.375 -3.689 30.578 1 41.59 82 LYS A N 1
ATOM 588 C CA . LYS A 1 82 ? 7.203 -3.949 29.391 1 41.59 82 LYS A CA 1
ATOM 589 C C . LYS A 1 82 ? 7.301 -2.711 28.516 1 41.59 82 LYS A C 1
ATOM 591 O O . LYS A 1 82 ? 6.285 -2.186 28.047 1 41.59 82 LYS A O 1
ATOM 596 N N . SER A 1 83 ? 8.117 -1.595 28.703 1 46.75 83 SER A N 1
ATOM 597 C CA . SER A 1 83 ? 8.539 -0.446 27.906 1 46.75 83 SER A CA 1
ATOM 598 C C . SER A 1 83 ? 8.375 -0.713 26.406 1 46.75 83 SER A C 1
ATOM 600 O O . SER A 1 83 ? 8.766 -1.772 25.922 1 46.75 83 SER A O 1
ATOM 602 N N . LYS A 1 84 ? 7.391 0.018 25.75 1 61.19 84 LYS A N 1
ATOM 603 C CA . LYS A 1 84 ? 7.254 -0.096 24.312 1 61.19 84 LYS A CA 1
ATOM 604 C C . LYS A 1 84 ? 8.609 -0.021 23.625 1 61.19 84 LYS A C 1
ATOM 606 O O . LYS A 1 84 ? 9.438 0.829 23.953 1 61.19 84 LYS A O 1
ATOM 611 N N . ALA A 1 85 ? 8.891 -0.962 22.859 1 77.12 85 ALA A N 1
ATOM 612 C CA . ALA A 1 85 ? 10.141 -1.041 22.094 1 77.12 85 ALA A CA 1
ATOM 613 C C . ALA A 1 85 ? 10.328 0.195 21.219 1 77.12 85 ALA A C 1
ATOM 615 O O . ALA A 1 85 ? 9.359 0.716 20.656 1 77.12 85 ALA A O 1
ATOM 616 N N . PHE A 1 86 ? 11.43 0.998 21.359 1 86.44 86 PHE A N 1
ATOM 617 C CA . PHE A 1 86 ? 11.805 2.154 20.562 1 86.44 86 PHE A CA 1
ATOM 618 C C . PHE A 1 86 ? 11.531 1.901 19.078 1 86.44 86 PHE A C 1
ATOM 620 O O . PHE A 1 86 ? 11.805 0.812 18.562 1 86.44 86 PHE A O 1
ATOM 627 N N . ASN A 1 87 ? 10.859 2.846 18.484 1 89.25 87 ASN A N 1
ATOM 628 C CA . ASN A 1 87 ? 10.602 2.834 17.047 1 89.25 87 ASN A CA 1
ATOM 629 C C . ASN A 1 87 ? 11.086 4.121 16.375 1 89.25 87 ASN A C 1
ATOM 631 O O . ASN A 1 87 ? 10.469 5.176 16.531 1 89.25 87 ASN A O 1
ATOM 635 N N . LEU A 1 88 ? 12.125 4.027 15.664 1 93.25 88 LEU A N 1
ATOM 636 C CA . LEU A 1 88 ? 12.758 5.188 15.047 1 93.25 88 LEU A CA 1
ATOM 637 C C . LEU A 1 88 ? 11.789 5.902 14.109 1 93.25 88 LEU A C 1
ATOM 639 O O . LEU A 1 88 ? 11.797 7.133 14.016 1 93.25 88 LEU A O 1
ATOM 643 N N . LEU A 1 89 ? 10.945 5.156 13.43 1 93.5 89 LEU A N 1
ATOM 644 C CA . LEU A 1 89 ? 10.023 5.711 12.445 1 93.5 89 LEU A CA 1
ATOM 645 C C . LEU A 1 89 ? 8.977 6.594 13.109 1 93.5 89 LEU A C 1
ATOM 647 O O . LEU A 1 89 ? 8.273 7.352 12.438 1 93.5 89 LEU A O 1
ATOM 651 N N . ARG A 1 90 ? 8.875 6.562 14.406 1 93.44 90 ARG A N 1
ATOM 652 C CA . ARG A 1 90 ? 7.934 7.398 15.148 1 93.44 90 ARG A CA 1
ATOM 653 C C . ARG A 1 90 ? 8.656 8.539 15.852 1 93.44 90 ARG A C 1
ATOM 655 O O . ARG A 1 90 ? 8.07 9.234 16.688 1 93.44 90 ARG A O 1
ATOM 662 N N . SER A 1 91 ? 9.953 8.742 15.516 1 95.75 91 SER A N 1
ATOM 663 C CA . SER A 1 91 ? 10.773 9.75 16.188 1 95.75 91 SER A CA 1
ATOM 664 C C . SER A 1 91 ? 11.312 10.773 15.195 1 95.75 91 SER A C 1
ATOM 666 O O . SER A 1 91 ? 12.344 11.398 15.445 1 95.75 91 SER A O 1
ATOM 668 N N . TRP A 1 92 ? 10.664 10.867 14.062 1 97.56 92 TRP A N 1
ATOM 669 C CA . TRP A 1 92 ? 11.133 11.789 13.039 1 97.56 92 TRP A CA 1
ATOM 670 C C . TRP A 1 92 ? 10.195 12.984 12.906 1 97.56 92 TRP A C 1
ATOM 672 O O . TRP A 1 92 ? 10.125 13.617 11.844 1 97.56 92 TRP A O 1
ATOM 682 N N . GLY A 1 93 ? 9.312 13.266 13.977 1 97.56 93 GLY A N 1
ATOM 683 C CA . GLY A 1 93 ? 8.375 14.375 13.883 1 97.56 93 GLY A CA 1
ATOM 684 C C . GLY A 1 93 ? 7.477 14.305 12.664 1 97.56 93 GLY A C 1
ATOM 685 O O . GLY A 1 93 ? 6.836 13.273 12.422 1 97.56 93 GLY A O 1
ATOM 686 N N . ASN A 1 94 ? 7.457 15.383 11.883 1 98.12 94 ASN A N 1
ATOM 687 C CA . ASN A 1 94 ? 6.605 15.445 10.703 1 98.12 94 ASN A CA 1
ATOM 688 C C . ASN A 1 94 ? 7.145 14.562 9.578 1 98.12 94 ASN A C 1
ATOM 690 O O . ASN A 1 94 ? 6.441 14.305 8.602 1 98.12 94 ASN A O 1
ATOM 694 N N . LEU A 1 95 ? 8.391 14.07 9.727 1 97.62 95 LEU A N 1
ATOM 695 C CA . LEU A 1 95 ? 9.016 13.234 8.703 1 97.62 95 LEU A CA 1
ATOM 696 C C . LEU A 1 95 ? 8.688 11.766 8.93 1 97.62 95 LEU A C 1
ATOM 698 O O . LEU A 1 95 ? 9.047 10.914 8.109 1 97.62 95 LEU A O 1
ATOM 702 N N . SER A 1 96 ? 8.039 11.477 10.055 1 96.69 96 SER A N 1
ATOM 703 C CA . SER A 1 96 ? 7.637 10.109 10.344 1 96.69 96 SER A CA 1
ATOM 704 C C . SER A 1 96 ? 6.582 9.625 9.352 1 96.69 96 SER A C 1
ATOM 706 O O . SER A 1 96 ? 5.781 10.414 8.852 1 96.69 96 SER A O 1
ATOM 708 N N . PRO A 1 97 ? 6.621 8.328 8.992 1 94.94 97 PRO A N 1
ATOM 709 C CA . PRO A 1 97 ? 5.457 7.766 8.305 1 94.94 97 PRO A CA 1
ATOM 710 C C . PRO A 1 97 ? 4.219 7.699 9.195 1 94.94 97 PRO A C 1
ATOM 712 O O . PRO A 1 97 ? 4.324 7.418 10.391 1 94.94 97 PRO A O 1
ATOM 715 N N . TRP A 1 98 ? 3.096 7.922 8.594 1 92.94 98 TRP A N 1
ATOM 716 C CA . TRP A 1 98 ? 1.836 7.945 9.336 1 92.94 98 TRP A CA 1
ATOM 717 C C . TRP A 1 98 ? 1.556 6.59 9.977 1 92.94 98 TRP A C 1
ATOM 719 O O . TRP A 1 98 ? 1.851 5.547 9.391 1 92.94 98 TRP A O 1
ATOM 729 N N . TYR A 1 99 ? 1.015 6.574 11.141 1 91.12 99 TYR A N 1
ATOM 730 C CA . TYR A 1 99 ? 0.525 5.441 11.914 1 91.12 99 TYR A CA 1
ATOM 731 C C . TYR A 1 99 ? -0.715 5.82 12.711 1 91.12 99 TYR A C 1
ATOM 733 O O . TYR A 1 99 ? -0.956 7 12.977 1 91.12 99 TYR A O 1
ATOM 741 N N . SER A 1 100 ? -1.542 4.84 13.039 1 92.62 100 SER A N 1
ATOM 742 C CA . SER A 1 100 ? -2.66 5.078 13.945 1 92.62 100 SER A CA 1
ATOM 743 C C . SER A 1 100 ? -2.174 5.332 15.367 1 92.62 100 SER A C 1
ATOM 745 O O . SER A 1 100 ? -1.453 4.512 15.945 1 92.62 100 SER A O 1
ATOM 747 N N . VAL A 1 101 ? -2.531 6.414 15.883 1 93.56 101 VAL A N 1
ATOM 748 C CA . VAL A 1 101 ? -2.139 6.691 17.25 1 93.56 101 VAL A CA 1
ATOM 749 C C . VAL A 1 101 ? -3.002 5.871 18.219 1 93.56 101 VAL A C 1
ATOM 751 O O . VAL A 1 101 ? -4.121 5.484 17.875 1 93.56 101 VAL A O 1
ATOM 754 N N . ASP A 1 102 ? -2.549 5.645 19.359 1 88.62 102 ASP A N 1
ATOM 755 C CA . ASP A 1 102 ? -3.234 4.824 20.359 1 88.62 102 ASP A CA 1
ATOM 756 C C . ASP A 1 102 ? -4.445 5.555 20.938 1 88.62 102 ASP A C 1
ATOM 758 O O . ASP A 1 102 ? -4.492 6.785 20.938 1 88.62 102 ASP A O 1
ATOM 762 N N . ARG A 1 103 ? -5.324 4.727 21.422 1 89.38 103 ARG A N 1
ATOM 763 C CA . ARG A 1 103 ? -6.438 5.285 22.188 1 89.38 103 ARG A CA 1
ATOM 764 C C . ARG A 1 103 ? -5.934 6.137 23.344 1 89.38 103 ARG A C 1
ATOM 766 O O . ARG A 1 103 ? -4.98 5.766 24.031 1 89.38 103 ARG A O 1
ATOM 773 N N . GLY A 1 104 ? -6.523 7.297 23.516 1 91.06 104 GLY A N 1
ATOM 774 C CA . GLY A 1 104 ? -6.145 8.148 24.625 1 91.06 104 GLY A CA 1
ATOM 775 C C . GLY A 1 104 ? -5.055 9.141 24.281 1 91.06 104 GLY A C 1
ATOM 776 O O . GLY A 1 104 ? -4.781 10.062 25.047 1 91.06 104 GLY A O 1
ATOM 777 N N . THR A 1 105 ? -4.465 8.984 23.109 1 92.75 105 THR A N 1
ATOM 778 C CA . THR A 1 105 ? -3.334 9.812 22.719 1 92.75 105 THR A CA 1
ATOM 779 C C . THR A 1 105 ? -3.674 11.297 22.875 1 92.75 105 THR A C 1
ATOM 781 O O . THR A 1 105 ? -2.85 12.078 23.344 1 92.75 105 THR A O 1
ATOM 784 N N . PHE A 1 106 ? -4.883 11.664 22.516 1 95.25 106 PHE A N 1
ATOM 785 C CA . PHE A 1 106 ? -5.246 13.078 22.562 1 95.25 106 PHE A CA 1
ATOM 786 C C . PHE A 1 106 ? -6.125 13.383 23.766 1 95.25 106 PHE A C 1
ATOM 788 O O . PHE A 1 106 ? -6.711 14.461 23.859 1 95.25 106 PHE A O 1
ATOM 795 N N . GLY A 1 107 ? -6.344 12.406 24.625 1 92.31 107 GLY A N 1
ATOM 796 C CA . GLY A 1 107 ? -6.984 12.695 25.906 1 92.31 107 GLY A CA 1
ATOM 797 C C . GLY A 1 107 ? -8.359 12.07 26.031 1 92.31 107 GLY A C 1
ATOM 798 O O . GLY A 1 107 ? -9.047 12.281 27.031 1 92.31 107 GLY A O 1
ATOM 799 N N . LEU A 1 108 ? -8.789 11.336 25.016 1 93.94 108 LEU A N 1
ATOM 800 C CA . LEU A 1 108 ? -10.078 10.648 25.062 1 93.94 108 LEU A CA 1
ATOM 801 C C . LEU A 1 108 ? -9.906 9.141 24.953 1 93.94 108 LEU A C 1
ATOM 803 O O . LEU A 1 108 ? -9.188 8.664 24.062 1 93.94 108 LEU A O 1
ATOM 807 N N . ASP A 1 109 ? -10.5 8.469 25.844 1 92.25 109 ASP A N 1
ATOM 808 C CA . ASP A 1 109 ? -10.508 7.008 25.734 1 92.25 109 ASP A CA 1
ATOM 809 C C . ASP A 1 109 ? -11.578 6.531 24.766 1 92.25 109 ASP A C 1
ATOM 811 O O . ASP A 1 109 ? -12.531 5.863 25.156 1 92.25 109 ASP A O 1
ATOM 815 N N . SER A 1 110 ? -11.477 6.961 23.594 1 92.44 110 SER A N 1
ATOM 816 C CA . SER A 1 110 ? -12.344 6.594 22.484 1 92.44 110 SER A CA 1
ATOM 817 C C . SER A 1 110 ? -11.531 6.301 21.219 1 92.44 110 SER A C 1
ATOM 819 O O . SER A 1 110 ? -10.406 6.785 21.078 1 92.44 110 SER A O 1
ATOM 821 N N . GLY A 1 111 ? -12.031 5.41 20.422 1 91.31 111 GLY A N 1
ATOM 822 C CA . GLY A 1 111 ? -11.375 5.074 19.172 1 91.31 111 GLY A CA 1
ATOM 823 C C . GLY A 1 111 ? -12.125 5.578 17.953 1 91.31 111 GLY A C 1
ATOM 824 O O . GLY A 1 111 ? -13.172 6.215 18.078 1 91.31 111 GLY A O 1
ATOM 825 N N . PRO A 1 112 ? -11.555 5.395 16.828 1 93 112 PRO A N 1
ATOM 826 C CA . PRO A 1 112 ? -12.109 5.922 15.578 1 93 112 PRO A CA 1
ATOM 827 C C . PRO A 1 112 ? -13.352 5.156 15.109 1 93 112 PRO A C 1
ATOM 829 O O . PRO A 1 112 ? -13.992 5.551 14.141 1 93 112 PRO A O 1
ATOM 832 N N . GLU A 1 113 ? -13.742 4.09 15.766 1 92.56 113 GLU A N 1
ATOM 833 C CA . GLU A 1 113 ? -14.953 3.354 15.422 1 92.56 113 GLU A CA 1
ATOM 834 C C . GLU A 1 113 ? -16.188 4.227 15.578 1 92.56 113 GLU A C 1
ATOM 836 O O . GLU A 1 113 ? -16.172 5.215 16.312 1 92.56 113 GLU A O 1
ATOM 841 N N . ILE A 1 114 ? -17.203 3.871 14.891 1 94.19 114 ILE A N 1
ATOM 842 C CA . ILE A 1 114 ? -18.469 4.59 15.031 1 94.19 114 ILE A CA 1
ATOM 843 C C . ILE A 1 114 ? -19.031 4.359 16.438 1 94.19 114 ILE A C 1
ATOM 845 O O . ILE A 1 114 ? -19.188 3.215 16.859 1 94.19 114 ILE A O 1
ATOM 849 N N . PRO A 1 115 ? -19.281 5.414 17.109 1 94 115 PRO A N 1
ATOM 850 C CA . PRO A 1 115 ? -19.875 5.23 18.438 1 94 115 PRO A CA 1
ATOM 851 C C . PRO A 1 115 ? -21.188 4.461 18.391 1 94 115 PRO A C 1
ATOM 853 O O . PRO A 1 115 ? -21.906 4.508 17.375 1 94 115 PRO A O 1
ATOM 856 N N . GLU A 1 116 ? -21.578 3.877 19.516 1 92.06 116 GLU A N 1
ATOM 857 C CA . GLU A 1 116 ? -22.797 3.094 19.594 1 92.06 116 GLU A CA 1
ATOM 858 C C . GLU A 1 116 ? -24.016 3.936 19.219 1 92.06 116 GLU A C 1
ATOM 860 O O . GLU A 1 116 ? -24.094 5.109 19.594 1 92.06 116 GLU A O 1
ATOM 865 N N . THR A 1 117 ? -24.938 3.416 18.438 1 94.44 117 THR A N 1
ATOM 866 C CA . THR A 1 117 ? -26.234 3.955 18.062 1 94.44 117 THR A CA 1
ATOM 867 C C . THR A 1 117 ? -26.078 4.988 16.938 1 94.44 117 THR A C 1
ATOM 869 O O . THR A 1 117 ? -27.062 5.609 16.531 1 94.44 117 THR A O 1
ATOM 872 N N . CYS A 1 118 ? -24.844 5.312 16.609 1 96.38 118 CYS A N 1
ATOM 873 C CA . CYS A 1 118 ? -24.625 6.348 15.609 1 96.38 118 CYS A CA 1
ATOM 874 C C . CYS A 1 118 ? -24.328 5.73 14.242 1 96.38 118 CYS A C 1
ATOM 876 O O . CYS A 1 118 ? -24.031 4.539 14.148 1 96.38 118 CYS A O 1
ATOM 878 N N . ARG A 1 119 ? -24.484 6.441 13.219 1 96.25 119 ARG A N 1
ATOM 879 C CA . ARG A 1 119 ? -24.062 6.133 11.859 1 96.25 119 ARG A CA 1
ATOM 880 C C . ARG A 1 119 ? -23.406 7.348 11.203 1 96.25 119 ARG A C 1
ATOM 882 O O . ARG A 1 119 ? -23.766 8.484 11.5 1 96.25 119 ARG A O 1
ATOM 889 N N . ILE A 1 120 ? -22.5 7.156 10.352 1 96.56 120 ILE A N 1
ATOM 890 C CA . ILE A 1 120 ? -21.828 8.234 9.641 1 96.56 120 ILE A CA 1
ATOM 891 C C . ILE A 1 120 ? -22.672 8.68 8.453 1 96.56 120 ILE A C 1
ATOM 893 O O . ILE A 1 120 ? -23.094 7.859 7.637 1 96.56 120 ILE A O 1
ATOM 897 N N . THR A 1 121 ? -22.922 9.969 8.359 1 96.19 121 THR A N 1
ATOM 898 C CA . THR A 1 121 ? -23.719 10.5 7.262 1 96.19 121 THR A CA 1
ATOM 899 C C . THR A 1 121 ? -22.875 11.398 6.363 1 96.19 121 THR A C 1
ATOM 901 O O . THR A 1 121 ? -23.281 11.711 5.238 1 96.19 121 THR A O 1
ATOM 904 N N . GLY A 1 122 ? -21.766 11.844 6.84 1 96.62 122 GLY A N 1
ATOM 905 C CA . GLY A 1 122 ? -20.859 12.703 6.086 1 96.62 122 GLY A CA 1
ATOM 906 C C . GLY A 1 122 ? -19.422 12.625 6.562 1 96.62 122 GLY A C 1
ATOM 907 O O . GLY A 1 122 ? -19.172 12.406 7.75 1 96.62 122 GLY A O 1
ATOM 908 N N . LEU A 1 123 ? -18.531 12.805 5.652 1 98.38 123 LEU A N 1
ATOM 909 C CA . LEU A 1 123 ? -17.094 12.766 5.969 1 98.38 123 LEU A CA 1
ATOM 910 C C . LEU A 1 123 ? -16.359 13.875 5.238 1 98.38 123 LEU A C 1
ATOM 912 O O . LEU A 1 123 ? -16.438 13.984 4.012 1 98.38 123 LEU A O 1
ATOM 916 N N . HIS A 1 124 ? -15.742 14.758 5.973 1 98.44 124 HIS A N 1
ATOM 917 C CA . HIS A 1 124 ? -14.758 15.703 5.469 1 98.44 124 HIS A CA 1
ATOM 918 C C . HIS A 1 124 ? -13.336 15.203 5.715 1 98.44 124 HIS A C 1
ATOM 920 O O . HIS A 1 124 ? -12.867 15.195 6.852 1 98.44 124 HIS A O 1
ATOM 926 N N . PHE A 1 125 ? -12.711 14.742 4.656 1 98.62 125 PHE A N 1
ATOM 927 C CA . PHE A 1 125 ? -11.414 14.094 4.785 1 98.62 125 PHE A CA 1
ATOM 928 C C . PHE A 1 125 ? -10.297 15.023 4.312 1 98.62 125 PHE A C 1
ATOM 930 O O . PHE A 1 125 ? -10.266 15.414 3.145 1 98.62 125 PHE A O 1
ATOM 937 N N . LEU A 1 126 ? -9.414 15.406 5.23 1 98.81 126 LEU A N 1
ATOM 938 C CA . LEU A 1 126 ? -8.25 16.234 4.945 1 98.81 126 LEU A CA 1
ATOM 939 C C . LEU A 1 126 ? -6.957 15.438 5.113 1 98.81 126 LEU A C 1
ATOM 941 O O . LEU A 1 126 ? -6.734 14.828 6.16 1 98.81 126 LEU A O 1
ATOM 945 N N . HIS A 1 127 ? -6.145 15.422 4.066 1 98.56 127 HIS A N 1
ATOM 946 C CA . HIS A 1 127 ? -4.902 14.68 4.227 1 98.56 127 HIS A CA 1
ATOM 947 C C . HIS A 1 127 ? -3.705 15.484 3.736 1 98.56 127 HIS A C 1
ATOM 949 O O . HIS A 1 127 ? -3.85 16.359 2.875 1 98.56 127 HIS A O 1
ATOM 955 N N . ARG A 1 128 ? -2.561 15.219 4.328 1 98.31 128 ARG A N 1
ATOM 956 C CA . ARG A 1 128 ? -1.263 15.742 3.91 1 98.31 128 ARG A CA 1
ATOM 957 C C . ARG A 1 128 ? -0.663 14.898 2.793 1 98.31 128 ARG A C 1
ATOM 959 O O . ARG A 1 128 ? -1.119 13.781 2.539 1 98.31 128 ARG A O 1
ATOM 966 N N . HIS A 1 129 ? 0.299 15.484 2.049 1 98.44 129 HIS A N 1
ATOM 967 C CA . HIS A 1 129 ? 1.051 14.734 1.047 1 98.44 129 HIS A CA 1
ATOM 968 C C . HIS A 1 129 ? 1.862 13.617 1.687 1 98.44 129 HIS A C 1
ATOM 970 O O . HIS A 1 129 ? 2.016 13.578 2.91 1 98.44 129 HIS A O 1
ATOM 976 N N . GLY A 1 130 ? 2.344 12.672 0.863 1 97.81 130 GLY A N 1
ATOM 977 C CA . GLY A 1 130 ? 3.207 11.586 1.303 1 97.81 130 GLY A CA 1
ATOM 978 C C . GLY A 1 130 ? 4.652 12.008 1.479 1 97.81 130 GLY A C 1
ATOM 979 O O . GLY A 1 130 ? 4.98 13.188 1.339 1 97.81 130 GLY A O 1
ATOM 980 N N . ALA A 1 131 ? 5.492 11.016 1.81 1 97.94 131 ALA A N 1
ATOM 981 C CA . ALA A 1 131 ? 6.918 11.258 2 1 97.94 131 ALA A CA 1
ATOM 982 C C . ALA A 1 131 ? 7.547 11.844 0.739 1 97.94 131 ALA A C 1
ATOM 984 O O . ALA A 1 131 ? 7.23 11.422 -0.375 1 97.94 131 ALA A O 1
ATOM 985 N N . ARG A 1 132 ? 8.344 12.812 0.892 1 97.56 132 ARG A N 1
ATOM 986 C CA . ARG A 1 132 ? 8.961 13.555 -0.206 1 97.56 132 ARG A CA 1
ATOM 987 C C . ARG A 1 132 ? 10.453 13.766 0.044 1 97.56 132 ARG A C 1
ATOM 989 O O . ARG A 1 132 ? 10.945 13.492 1.14 1 97.56 132 ARG A O 1
ATOM 996 N N . TYR A 1 133 ? 11.156 14.219 -0.965 1 97.25 133 TYR A N 1
ATOM 997 C CA . TYR A 1 133 ? 12.516 14.734 -0.838 1 97.25 133 TYR A CA 1
ATOM 998 C C . TYR A 1 133 ? 12.539 16 0.011 1 97.25 133 TYR A C 1
ATOM 1000 O O . TYR A 1 133 ? 11.492 16.578 0.302 1 97.25 133 TYR A O 1
ATOM 1008 N N . PRO A 1 134 ? 13.758 16.359 0.461 1 95.94 134 PRO A N 1
ATOM 1009 C CA . PRO A 1 134 ? 13.844 17.641 1.173 1 95.94 134 PRO A CA 1
ATOM 1010 C C . PRO A 1 134 ? 13.391 18.828 0.319 1 95.94 134 PRO A C 1
ATOM 1012 O O . PRO A 1 134 ? 13.422 18.75 -0.912 1 95.94 134 PRO A O 1
ATOM 1015 N N . THR A 1 135 ? 12.922 19.812 1.021 1 91.19 135 THR A N 1
ATOM 1016 C CA . THR A 1 135 ? 12.641 21.062 0.318 1 91.19 135 THR A CA 1
ATOM 1017 C C . THR A 1 135 ? 13.938 21.734 -0.11 1 91.19 135 THR A C 1
ATOM 1019 O O . THR A 1 135 ? 15.016 21.422 0.393 1 91.19 135 THR A O 1
ATOM 1022 N N . ALA A 1 136 ? 13.812 22.641 -1.003 1 82.31 136 ALA A N 1
ATOM 1023 C CA . ALA A 1 136 ? 14.969 23.359 -1.536 1 82.31 136 ALA A CA 1
ATOM 1024 C C . ALA A 1 136 ? 15.625 24.219 -0.458 1 82.31 136 ALA A C 1
ATOM 1026 O O . ALA A 1 136 ? 16.844 24.359 -0.438 1 82.31 136 ALA A O 1
ATOM 1027 N N . TRP A 1 137 ? 14.773 24.734 0.411 1 81.94 137 TRP A N 1
ATOM 1028 C CA . TRP A 1 137 ? 15.273 25.625 1.452 1 81.94 137 TRP A CA 1
ATOM 1029 C C . TRP A 1 137 ? 14.852 25.141 2.834 1 81.94 137 TRP A C 1
ATOM 1031 O O . TRP A 1 137 ? 13.742 24.609 3.002 1 81.94 137 TRP A O 1
ATOM 1041 N N . ALA A 1 138 ? 15.836 25.266 3.787 1 85.56 138 ALA A N 1
ATOM 1042 C CA . ALA A 1 138 ? 15.547 24.969 5.191 1 85.56 138 ALA A CA 1
ATOM 1043 C C . ALA A 1 138 ? 16.125 26.047 6.102 1 85.56 138 ALA A C 1
ATOM 1045 O O . ALA A 1 138 ? 17.25 26.516 5.902 1 85.56 138 ALA A O 1
ATOM 1046 N N . SER A 1 139 ? 15.297 26.453 7.031 1 88.25 139 SER A N 1
ATOM 1047 C CA . SER A 1 139 ? 15.727 27.469 7.984 1 88.25 139 SER A CA 1
ATOM 1048 C C . SER A 1 139 ? 16.859 26.953 8.875 1 88.25 139 SER A C 1
ATOM 1050 O O . SER A 1 139 ? 17.703 27.734 9.312 1 88.25 139 SER A O 1
ATOM 1052 N N . TYR A 1 140 ? 16.844 25.734 9.188 1 94.25 140 TYR A N 1
ATOM 1053 C CA . TYR A 1 140 ? 17.844 25.047 10 1 94.25 140 TYR A CA 1
ATOM 1054 C C . TYR A 1 140 ? 18.141 23.656 9.461 1 94.25 140 TYR A C 1
ATOM 1056 O O . TYR A 1 140 ? 17.219 22.906 9.117 1 94.25 140 TYR A O 1
ATOM 1064 N N . GLY A 1 141 ? 19.422 23.328 9.305 1 95.31 141 GLY A N 1
ATOM 1065 C CA . GLY A 1 141 ? 19.828 22.109 8.648 1 95.31 141 GLY A CA 1
ATOM 1066 C C . GLY A 1 141 ? 19.781 22.188 7.133 1 95.31 141 GLY A C 1
ATOM 1067 O O . GLY A 1 141 ? 20.188 23.203 6.551 1 95.31 141 GLY A O 1
ATOM 1068 N N . GLY A 1 142 ? 19.328 21.016 6.566 1 95 142 GLY A N 1
ATOM 1069 C CA . GLY A 1 142 ? 19.25 20.969 5.113 1 95 142 GLY A CA 1
ATOM 1070 C C . GLY A 1 142 ? 20.203 19.953 4.5 1 95 142 GLY A C 1
ATOM 1071 O O . GLY A 1 142 ? 21.391 20.234 4.355 1 95 142 GLY A O 1
ATOM 1072 N N . PRO A 1 143 ? 19.719 18.938 4.031 1 95.75 143 PRO A N 1
ATOM 1073 C CA . PRO A 1 143 ? 20.547 17.844 3.518 1 95.75 143 PRO A CA 1
ATOM 1074 C C . PRO A 1 143 ? 21.469 18.281 2.383 1 95.75 143 PRO A C 1
ATOM 1076 O O . PRO A 1 143 ? 22.656 17.953 2.387 1 95.75 143 PRO A O 1
ATOM 1079 N N . ALA A 1 144 ? 20.953 19.094 1.465 1 94.75 144 ALA A N 1
ATOM 1080 C CA . ALA A 1 144 ? 21.75 19.531 0.328 1 94.75 144 ALA A CA 1
ATOM 1081 C C . ALA A 1 144 ? 22.906 20.406 0.786 1 94.75 144 ALA A C 1
ATOM 1083 O O . ALA A 1 144 ? 24.016 20.344 0.234 1 94.75 144 ALA A O 1
ATOM 1084 N N . LYS A 1 145 ? 22.656 21.281 1.785 1 94.19 145 LYS A N 1
ATOM 1085 C CA . LYS A 1 145 ? 23.688 22.172 2.334 1 94.19 145 LYS A CA 1
ATOM 1086 C C . LYS A 1 145 ? 24.828 21.359 2.945 1 94.19 145 LYS A C 1
ATOM 1088 O O . LYS A 1 145 ? 26 21.703 2.775 1 94.19 145 LYS A O 1
ATOM 1093 N N . PHE A 1 146 ? 24.484 20.375 3.66 1 95.06 146 PHE A N 1
ATOM 1094 C CA . PHE A 1 146 ? 25.484 19.516 4.277 1 95.06 146 PHE A CA 1
ATOM 1095 C C . PHE A 1 146 ? 26.328 18.797 3.219 1 95.06 146 PHE A C 1
ATOM 1097 O O . PHE A 1 146 ? 27.547 18.734 3.322 1 95.06 146 PHE A O 1
ATOM 1104 N N . ALA A 1 147 ? 25.688 18.234 2.184 1 95.38 147 ALA A N 1
ATOM 1105 C CA . ALA A 1 147 ? 26.375 17.547 1.092 1 95.38 147 ALA A CA 1
ATOM 1106 C C . ALA A 1 147 ? 27.375 18.484 0.405 1 95.38 147 ALA A C 1
ATOM 1108 O O . ALA A 1 147 ? 28.5 18.094 0.095 1 95.38 147 ALA A O 1
ATOM 1109 N N . THR A 1 148 ? 26.938 19.703 0.197 1 95.06 148 THR A N 1
ATOM 1110 C CA . THR A 1 148 ? 27.797 20.703 -0.423 1 95.06 148 THR A CA 1
ATOM 1111 C C . THR A 1 148 ? 29.016 20.984 0.449 1 95.06 148 THR A C 1
ATOM 1113 O O . THR A 1 148 ? 30.141 21.109 -0.057 1 95.06 148 THR A O 1
ATOM 1116 N N . LYS A 1 149 ? 28.781 21.141 1.734 1 94.31 149 LYS A N 1
ATOM 1117 C CA . LYS A 1 149 ? 29.859 21.422 2.676 1 94.31 149 LYS A CA 1
ATOM 1118 C C . LYS A 1 149 ? 30.906 20.297 2.66 1 94.31 149 LYS A C 1
ATOM 1120 O O . LYS A 1 149 ? 32.094 20.562 2.625 1 94.31 149 LYS A O 1
ATOM 1125 N N . ILE A 1 150 ? 30.484 19.078 2.67 1 93.81 150 ILE A N 1
ATOM 1126 C CA . ILE A 1 150 ? 31.422 17.969 2.762 1 93.81 150 ILE A CA 1
ATOM 1127 C C . ILE A 1 150 ? 32.125 17.781 1.424 1 93.81 150 ILE A C 1
ATOM 1129 O O . ILE A 1 150 ? 33.25 17.219 1.369 1 93.81 150 ILE A O 1
ATOM 1133 N N . HIS A 1 151 ? 31.531 18.25 0.31 1 95.12 151 HIS A N 1
ATOM 1134 C CA . HIS A 1 151 ? 32.094 18.094 -1.023 1 95.12 151 HIS A CA 1
ATOM 1135 C C . HIS A 1 151 ? 33.125 19.188 -1.31 1 95.12 151 HIS A C 1
ATOM 1137 O O . HIS A 1 151 ? 33.938 19.062 -2.232 1 95.12 151 HIS A O 1
ATOM 1143 N N . LYS A 1 152 ? 33.094 20.312 -0.736 1 93.12 152 LYS A N 1
ATOM 1144 C CA . LYS A 1 152 ? 33.938 21.484 -1.033 1 93.12 152 LYS A CA 1
ATOM 1145 C C . LYS A 1 152 ? 35.406 21.156 -0.936 1 93.12 152 LYS A C 1
ATOM 1147 O O . LYS A 1 152 ? 36.188 21.531 -1.806 1 93.12 152 LYS A O 1
ATOM 1152 N N . ASN A 1 153 ? 36 20.469 0.08 1 88.75 153 ASN A N 1
ATOM 1153 C CA . ASN A 1 153 ? 37.406 20.094 0.243 1 88.75 153 ASN A CA 1
ATOM 1154 C C . ASN A 1 153 ? 37.562 18.688 0.803 1 88.75 153 ASN A C 1
ATOM 1156 O O . ASN A 1 153 ? 38.125 18.484 1.875 1 88.75 153 ASN A O 1
ATOM 1160 N N . PRO A 1 154 ? 37.094 17.859 -0.07 1 88.25 154 PRO A N 1
ATOM 1161 C CA . PRO A 1 154 ? 37.062 16.5 0.451 1 88.25 154 PRO A CA 1
ATOM 1162 C C . PRO A 1 154 ? 38.469 15.938 0.731 1 88.25 154 PRO A C 1
ATOM 1164 O O . PRO A 1 154 ? 38.625 14.984 1.496 1 88.25 154 PRO A O 1
ATOM 1167 N N . GLU A 1 155 ? 39.469 16.516 0.177 1 89.56 155 GLU A N 1
ATOM 1168 C CA . GLU A 1 155 ? 40.844 16.047 0.37 1 89.56 155 GLU A CA 1
ATOM 1169 C C . GLU A 1 155 ? 41.375 16.484 1.729 1 89.56 155 GLU A C 1
ATOM 1171 O O . GLU A 1 155 ? 42.406 15.953 2.197 1 89.56 155 GLU A O 1
ATOM 1176 N N . LYS A 1 156 ? 40.75 17.375 2.336 1 90.44 156 LYS A N 1
ATOM 1177 C CA . LYS A 1 156 ? 41.312 17.969 3.555 1 90.44 156 LYS A CA 1
ATOM 1178 C C . LYS A 1 156 ? 40.812 17.219 4.793 1 90.44 156 LYS A C 1
ATOM 1180 O O . LYS A 1 156 ? 41.219 17.531 5.914 1 90.44 156 LYS A O 1
ATOM 1185 N N . TRP A 1 157 ? 40.031 16.328 4.633 1 91.44 157 TRP A N 1
ATOM 1186 C CA . TRP A 1 157 ? 39.531 15.57 5.781 1 91.44 157 TRP A CA 1
ATOM 1187 C C . TRP A 1 157 ? 39.281 14.109 5.41 1 91.44 157 TRP A C 1
ATOM 1189 O O . TRP A 1 157 ? 39.25 13.758 4.227 1 91.44 157 TRP A O 1
ATOM 1199 N N . ASN A 1 158 ? 39.312 13.273 6.375 1 91.62 158 ASN A N 1
ATOM 1200 C CA . ASN A 1 158 ? 38.969 11.859 6.242 1 91.62 158 ASN A CA 1
ATOM 1201 C C . ASN A 1 158 ? 38.062 11.398 7.375 1 91.62 158 ASN A C 1
ATOM 1203 O O . ASN A 1 158 ? 38.188 11.875 8.508 1 91.62 158 ASN A O 1
ATOM 1207 N N . ALA A 1 159 ? 37.156 10.555 7.031 1 95.75 159 ALA A N 1
ATOM 1208 C CA . ALA A 1 159 ? 36.25 10.023 8.031 1 95.75 159 ALA A CA 1
ATOM 1209 C C . ALA A 1 159 ? 36.656 8.633 8.484 1 95.75 159 ALA A C 1
ATOM 1211 O O . ALA A 1 159 ? 37.25 7.863 7.703 1 95.75 159 ALA A O 1
ATOM 1212 N N . SER A 1 160 ? 36.469 8.258 9.711 1 96.31 160 SER A N 1
ATOM 1213 C CA . SER A 1 160 ? 36.781 6.961 10.297 1 96.31 160 SER A CA 1
ATOM 1214 C C . SER A 1 160 ? 35.688 6.492 11.242 1 96.31 160 SER A C 1
ATOM 1216 O O . SER A 1 160 ? 34.688 7.199 11.445 1 96.31 160 SER A O 1
ATOM 1218 N N . GLY A 1 161 ? 35.812 5.145 11.742 1 96 161 GLY A N 1
ATOM 1219 C CA . GLY A 1 161 ? 34.812 4.625 12.695 1 96 161 GLY A CA 1
ATOM 1220 C C . GLY A 1 161 ? 33.438 4.508 12.117 1 96 161 GLY A C 1
ATOM 1221 O O . GLY A 1 161 ? 33.25 3.943 11.031 1 96 161 GLY A O 1
ATOM 1222 N N . ASP A 1 162 ? 32.469 5.078 12.867 1 95.31 162 ASP A N 1
ATOM 1223 C CA . ASP A 1 162 ? 31.078 5.012 12.461 1 95.31 162 ASP A CA 1
ATOM 1224 C C . ASP A 1 162 ? 30.828 5.879 11.234 1 95.31 162 ASP A C 1
ATOM 1226 O O . ASP A 1 162 ? 29.828 5.688 10.531 1 95.31 162 ASP A O 1
ATOM 1230 N N . LEU A 1 163 ? 31.688 6.805 10.945 1 97.25 163 LEU A N 1
ATOM 1231 C CA . LEU A 1 163 ? 31.5 7.75 9.852 1 97.25 163 LEU A CA 1
ATOM 1232 C C . LEU A 1 163 ? 32.312 7.348 8.633 1 97.25 163 LEU A C 1
ATOM 1234 O O . LEU A 1 163 ? 32.344 8.07 7.633 1 97.25 163 LEU A O 1
ATOM 1238 N N . ASP A 1 164 ? 32.969 6.18 8.609 1 96.56 164 ASP A N 1
ATOM 1239 C CA . ASP A 1 164 ? 33.812 5.719 7.527 1 96.56 164 ASP A CA 1
ATOM 1240 C C . ASP A 1 164 ? 33.094 5.766 6.184 1 96.56 164 ASP A C 1
ATOM 1242 O O . ASP A 1 164 ? 33.719 6.031 5.148 1 96.56 164 ASP A O 1
ATOM 1246 N N . PHE A 1 165 ? 31.797 5.543 6.129 1 95.75 165 PHE A N 1
ATOM 1247 C CA . PHE A 1 165 ? 31 5.488 4.91 1 95.75 165 PHE A CA 1
ATOM 1248 C C . PHE A 1 165 ? 31 6.836 4.199 1 95.75 165 PHE A C 1
ATOM 1250 O O . PHE A 1 165 ? 30.75 6.914 2.996 1 95.75 165 PHE A O 1
ATOM 1257 N N . LEU A 1 166 ? 31.25 7.938 4.918 1 96.5 166 LEU A N 1
ATOM 1258 C CA . LEU A 1 166 ? 31.203 9.273 4.336 1 96.5 166 LEU A CA 1
ATOM 1259 C C . LEU A 1 166 ? 32.281 9.43 3.256 1 96.5 166 LEU A C 1
ATOM 1261 O O . LEU A 1 166 ? 32.156 10.281 2.377 1 96.5 166 LEU A O 1
ATOM 1265 N N . ASN A 1 167 ? 33.344 8.648 3.344 1 95.12 167 ASN A N 1
ATOM 1266 C CA . ASN A 1 167 ? 34.438 8.758 2.393 1 95.12 167 ASN A CA 1
ATOM 1267 C C . ASN A 1 167 ? 33.969 8.453 0.969 1 95.12 167 ASN A C 1
ATOM 1269 O O . ASN A 1 167 ? 34.594 8.922 0.003 1 95.12 167 ASN A O 1
ATOM 1273 N N . ASP A 1 168 ? 32.875 7.625 0.83 1 93.94 168 ASP A N 1
ATOM 1274 C CA . ASP A 1 168 ? 32.375 7.242 -0.484 1 93.94 168 ASP A CA 1
ATOM 1275 C C . ASP A 1 168 ? 30.906 7.68 -0.654 1 93.94 168 ASP A C 1
ATOM 1277 O O . ASP A 1 168 ? 30.25 7.289 -1.618 1 93.94 168 ASP A O 1
ATOM 1281 N N . TRP A 1 169 ? 30.422 8.398 0.339 1 96 169 TRP A N 1
ATOM 1282 C CA . TRP A 1 169 ? 29.016 8.773 0.344 1 96 169 TRP A CA 1
ATOM 1283 C C . TRP A 1 169 ? 28.734 9.82 -0.729 1 96 169 TRP A C 1
ATOM 1285 O O . TRP A 1 169 ? 29.5 10.766 -0.908 1 96 169 TRP A O 1
ATOM 1295 N N . THR A 1 170 ? 27.641 9.672 -1.492 1 96.88 170 THR A N 1
ATOM 1296 C CA . THR A 1 170 ? 27.156 10.656 -2.455 1 96.88 170 THR A CA 1
ATOM 1297 C C . THR A 1 170 ? 25.734 11.102 -2.105 1 96.88 170 THR A C 1
ATOM 1299 O O . THR A 1 170 ? 25 10.359 -1.455 1 96.88 170 THR A O 1
ATOM 1302 N N . TYR A 1 171 ? 25.422 12.352 -2.393 1 97.12 171 TYR A N 1
ATOM 1303 C CA . TYR A 1 171 ? 24.094 12.898 -2.16 1 97.12 171 TYR A CA 1
ATOM 1304 C C . TYR A 1 171 ? 23.109 12.445 -3.242 1 97.12 171 TYR A C 1
ATOM 1306 O O . TYR A 1 171 ? 23.25 12.836 -4.406 1 97.12 171 TYR A O 1
ATOM 1314 N N . LYS A 1 172 ? 22.062 11.688 -2.885 1 97.44 172 LYS A N 1
ATOM 1315 C CA . LYS A 1 172 ? 21.219 11.008 -3.867 1 97.44 172 LYS A CA 1
ATOM 1316 C C . LYS A 1 172 ? 19.797 11.531 -3.82 1 97.44 172 LYS A C 1
ATOM 1318 O O . LYS A 1 172 ? 18.891 10.969 -4.453 1 97.44 172 LYS A O 1
ATOM 1323 N N . LEU A 1 173 ? 19.547 12.547 -3.061 1 97.44 173 LEU A N 1
ATOM 1324 C CA . LEU A 1 173 ? 18.188 13.023 -2.875 1 97.44 173 LEU A CA 1
ATOM 1325 C C . LEU A 1 173 ? 17.859 14.133 -3.871 1 97.44 173 LEU A C 1
ATOM 1327 O O . LEU A 1 173 ? 18.703 14.992 -4.152 1 97.44 173 LEU A O 1
ATOM 1331 N N . GLY A 1 174 ? 16.656 14.086 -4.449 1 96.12 174 GLY A N 1
ATOM 1332 C CA . GLY A 1 174 ? 16.109 15.234 -5.164 1 96.12 174 GLY A CA 1
ATOM 1333 C C . GLY A 1 174 ? 15.547 16.297 -4.246 1 96.12 174 GLY A C 1
ATOM 1334 O O . GLY A 1 174 ? 16.062 16.516 -3.146 1 96.12 174 GLY A O 1
ATOM 1335 N N . GLU A 1 175 ? 14.531 17.047 -4.805 1 95.44 175 GLU A N 1
ATOM 1336 C CA . GLU A 1 175 ? 13.906 18.109 -4.016 1 95.44 175 GLU A CA 1
ATOM 1337 C C . GLU A 1 175 ? 12.398 18.125 -4.219 1 95.44 175 GLU A C 1
ATOM 1339 O O . GLU A 1 175 ? 11.914 17.938 -5.34 1 95.44 175 GLU A O 1
ATOM 1344 N N . GLU A 1 176 ? 11.641 18.281 -3.193 1 94.62 176 GLU A N 1
ATOM 1345 C CA . GLU A 1 176 ? 10.219 18.625 -3.174 1 94.62 176 GLU A CA 1
ATOM 1346 C C . GLU A 1 176 ? 9.359 17.453 -3.639 1 94.62 176 GLU A C 1
ATOM 1348 O O . GLU A 1 176 ? 8.242 17.25 -3.154 1 94.62 176 GLU A O 1
ATOM 1353 N N . LEU A 1 177 ? 9.812 16.547 -4.496 1 96.25 177 LEU A N 1
ATOM 1354 C CA . LEU A 1 177 ? 9.023 15.516 -5.168 1 96.25 177 LEU A CA 1
ATOM 1355 C C . LEU A 1 177 ? 8.688 14.375 -4.215 1 96.25 177 LEU A C 1
ATOM 1357 O O . LEU A 1 177 ? 9.453 14.086 -3.287 1 96.25 177 LEU A O 1
ATOM 1361 N N . LEU A 1 178 ? 7.543 13.719 -4.492 1 96.88 178 LEU A N 1
ATOM 1362 C CA . LEU A 1 178 ? 7.191 12.516 -3.752 1 96.88 178 LEU A CA 1
ATOM 1363 C C . LEU A 1 178 ? 8.211 11.406 -4.008 1 96.88 178 LEU A C 1
ATOM 1365 O O . LEU A 1 178 ? 8.695 11.25 -5.129 1 96.88 178 LEU A O 1
ATOM 1369 N N . THR A 1 179 ? 8.5 10.672 -2.982 1 96.25 179 THR A N 1
ATOM 1370 C CA . THR A 1 179 ? 9.281 9.445 -3.125 1 96.25 179 THR A CA 1
ATOM 1371 C C . THR A 1 179 ? 8.375 8.273 -3.498 1 96.25 179 THR A C 1
ATOM 1373 O O . THR A 1 179 ? 7.148 8.367 -3.391 1 96.25 179 THR A O 1
ATOM 1376 N N . PRO A 1 180 ? 8.922 7.133 -3.943 1 95 180 PRO A N 1
ATOM 1377 C CA . PRO A 1 180 ? 8.094 5.945 -4.152 1 95 180 PRO A CA 1
ATOM 1378 C C . PRO A 1 180 ? 7.305 5.551 -2.906 1 95 180 PRO A C 1
ATOM 1380 O O . PRO A 1 180 ? 6.125 5.203 -3.002 1 95 180 PRO A O 1
ATOM 1383 N N . PHE A 1 181 ? 7.98 5.641 -1.786 1 95.25 181 PHE A N 1
ATOM 1384 C CA . PHE A 1 181 ? 7.312 5.348 -0.524 1 95.25 181 PHE A CA 1
ATOM 1385 C C . PHE A 1 181 ? 6.16 6.316 -0.285 1 95.25 181 PHE A C 1
ATOM 1387 O O . PHE A 1 181 ? 5.09 5.918 0.182 1 95.25 181 PHE A O 1
ATOM 1394 N N . GLY A 1 182 ? 6.336 7.586 -0.556 1 97.12 182 GLY A N 1
ATOM 1395 C CA . GLY A 1 182 ? 5.281 8.578 -0.42 1 97.12 182 GLY A CA 1
ATOM 1396 C C . GLY A 1 182 ? 4.07 8.281 -1.288 1 97.12 182 GLY A C 1
ATOM 1397 O O . GLY A 1 182 ? 2.932 8.469 -0.857 1 97.12 182 GLY A O 1
ATOM 1398 N N . ARG A 1 183 ? 4.289 7.898 -2.551 1 97.19 183 ARG A N 1
ATOM 1399 C CA . ARG A 1 183 ? 3.193 7.492 -3.43 1 97.19 183 ARG A CA 1
ATOM 1400 C C . ARG A 1 183 ? 2.41 6.332 -2.83 1 97.19 183 ARG A C 1
ATOM 1402 O O . ARG A 1 183 ? 1.177 6.328 -2.854 1 97.19 183 ARG A O 1
ATOM 1409 N N . GLN A 1 184 ? 3.182 5.402 -2.287 1 96 184 GLN A N 1
ATOM 1410 C CA . GLN A 1 184 ? 2.561 4.238 -1.663 1 96 184 GLN A CA 1
ATOM 1411 C C . GLN A 1 184 ? 1.665 4.648 -0.498 1 96 184 GLN A C 1
ATOM 1413 O O . GLN A 1 184 ? 0.566 4.117 -0.334 1 96 184 GLN A O 1
ATOM 1418 N N . GLN A 1 185 ? 2.16 5.527 0.318 1 96.06 185 GLN A N 1
ATOM 1419 C CA . GLN A 1 185 ? 1.381 5.98 1.467 1 96.06 185 GLN A CA 1
ATOM 1420 C C . GLN A 1 185 ? 0.011 6.492 1.034 1 96.06 185 GLN A C 1
ATOM 1422 O O . GLN A 1 185 ? -1.007 6.148 1.639 1 96.06 185 GLN A O 1
ATOM 1427 N N . LEU A 1 186 ? -0.032 7.285 0.001 1 97.69 186 LEU A N 1
ATOM 1428 C CA . LEU A 1 186 ? -1.291 7.906 -0.391 1 97.69 186 LEU A CA 1
ATOM 1429 C C . LEU A 1 186 ? -2.174 6.922 -1.147 1 97.69 186 LEU A C 1
ATOM 1431 O O . LEU A 1 186 ? -3.4 6.961 -1.028 1 97.69 186 LEU A O 1
ATOM 1435 N N . PHE A 1 187 ? -1.578 6.051 -1.986 1 97.06 187 PHE A N 1
ATOM 1436 C CA . PHE A 1 187 ? -2.369 4.977 -2.572 1 97.06 187 PHE A CA 1
ATOM 1437 C C . PHE A 1 187 ? -3.055 4.152 -1.487 1 97.06 187 PHE A C 1
ATOM 1439 O O . PHE A 1 187 ? -4.262 3.924 -1.546 1 97.06 187 PHE A O 1
ATOM 1446 N N . ASP A 1 188 ? -2.293 3.742 -0.478 1 95.44 188 ASP A N 1
ATOM 1447 C CA . ASP A 1 188 ? -2.809 2.928 0.619 1 95.44 188 ASP A CA 1
ATOM 1448 C C . ASP A 1 188 ? -3.867 3.688 1.415 1 95.44 188 ASP A C 1
ATOM 1450 O O . ASP A 1 188 ? -4.844 3.098 1.878 1 95.44 188 ASP A O 1
ATOM 1454 N N . LEU A 1 189 ? -3.621 4.93 1.632 1 96.19 189 LEU A N 1
ATOM 1455 C CA . LEU A 1 189 ? -4.613 5.754 2.314 1 96.19 189 LEU A CA 1
ATOM 1456 C C . LEU A 1 189 ? -5.926 5.781 1.539 1 96.19 189 LEU A C 1
ATOM 1458 O O . LEU A 1 189 ? -7.004 5.684 2.131 1 96.19 189 LEU A O 1
ATOM 1462 N N . GLY A 1 190 ? -5.848 5.906 0.199 1 97.19 190 GLY A N 1
ATOM 1463 C CA . GLY A 1 190 ? -7.031 5.844 -0.643 1 97.19 190 GLY A CA 1
ATOM 1464 C C . GLY A 1 190 ? -7.793 4.539 -0.508 1 97.19 190 GLY A C 1
ATOM 1465 O O . GLY A 1 190 ? -9.016 4.543 -0.34 1 97.19 190 GLY A O 1
ATOM 1466 N N . VAL A 1 191 ? -7.055 3.447 -0.572 1 95.94 191 VAL A N 1
ATOM 1467 C CA . VAL A 1 191 ? -7.676 2.135 -0.429 1 95.94 191 VAL A CA 1
ATOM 1468 C C . VAL A 1 191 ? -8.344 2.025 0.941 1 95.94 191 VAL A C 1
ATOM 1470 O O . VAL A 1 191 ? -9.469 1.535 1.055 1 95.94 191 VAL A O 1
ATOM 1473 N N . SER A 1 192 ? -7.645 2.484 1.965 1 94.12 192 SER A N 1
ATOM 1474 C CA . SER A 1 192 ? -8.172 2.436 3.324 1 94.12 192 SER A CA 1
ATOM 1475 C C . SER A 1 192 ? -9.5 3.18 3.432 1 94.12 192 SER A C 1
ATOM 1477 O O . SER A 1 192 ? -10.445 2.68 4.039 1 94.12 192 SER A O 1
ATOM 1479 N N . LEU A 1 193 ? -9.516 4.352 2.857 1 96.5 193 LEU A N 1
ATOM 1480 C CA . LEU A 1 193 ? -10.75 5.121 2.916 1 96.5 193 LEU A CA 1
ATOM 1481 C C . LEU A 1 193 ? -11.867 4.426 2.139 1 96.5 193 LEU A C 1
ATOM 1483 O O . LEU A 1 193 ? -13.016 4.418 2.572 1 96.5 193 LEU A O 1
ATOM 1487 N N . ARG A 1 194 ? -11.539 3.867 0.985 1 96.5 194 ARG A N 1
ATOM 1488 C CA . ARG A 1 194 ? -12.523 3.152 0.183 1 96.5 194 ARG A CA 1
ATOM 1489 C C . ARG A 1 194 ? -13.125 1.984 0.962 1 96.5 194 ARG A C 1
ATOM 1491 O O . ARG A 1 194 ? -14.344 1.799 0.975 1 96.5 194 ARG A O 1
ATOM 1498 N N . MET A 1 195 ? -12.289 1.208 1.613 1 94.62 195 MET A N 1
ATOM 1499 C CA . MET A 1 195 ? -12.734 0.034 2.357 1 94.62 195 MET A CA 1
ATOM 1500 C C . MET A 1 195 ? -13.617 0.439 3.533 1 94.62 195 MET A C 1
ATOM 1502 O O . MET A 1 195 ? -14.617 -0.217 3.816 1 94.62 195 MET A O 1
ATOM 1506 N N . LYS A 1 196 ? -13.312 1.542 4.18 1 94.81 196 LYS A N 1
ATOM 1507 C CA . LYS A 1 196 ? -14.023 1.976 5.379 1 94.81 196 LYS A CA 1
ATOM 1508 C C . LYS A 1 196 ? -15.328 2.686 5.02 1 94.81 196 LYS A C 1
ATOM 1510 O O . LYS A 1 196 ? -16.359 2.482 5.672 1 94.81 196 LYS A O 1
ATOM 1515 N N . TYR A 1 197 ? -15.289 3.529 3.92 1 96.31 197 TYR A N 1
ATOM 1516 C CA . TYR A 1 197 ? -16.375 4.484 3.705 1 96.31 197 TYR A CA 1
ATOM 1517 C C . TYR A 1 197 ? -16.938 4.352 2.301 1 96.31 197 TYR A C 1
ATOM 1519 O O . TYR A 1 197 ? -17.719 5.199 1.859 1 96.31 197 TYR A O 1
ATOM 1527 N N . GLY A 1 198 ? -16.594 3.299 1.588 1 95.38 198 GLY A N 1
ATOM 1528 C CA . GLY A 1 198 ? -17.078 3.129 0.226 1 95.38 198 GLY A CA 1
ATOM 1529 C C . GLY A 1 198 ? -18.578 3.238 0.109 1 95.38 198 GLY A C 1
ATOM 1530 O O . GLY A 1 198 ? -19.109 3.656 -0.927 1 95.38 198 GLY A O 1
ATOM 1531 N N . PHE A 1 199 ? -19.328 2.889 1.118 1 94.94 199 PHE A N 1
ATOM 1532 C CA . PHE A 1 199 ? -20.781 2.887 1.112 1 94.94 199 PHE A CA 1
ATOM 1533 C C . PHE A 1 199 ? -21.328 4.301 0.928 1 94.94 199 PHE A C 1
ATOM 1535 O O . PHE A 1 199 ? -22.453 4.48 0.469 1 94.94 199 PHE A O 1
ATOM 1542 N N . LEU A 1 200 ? -20.547 5.363 1.253 1 97 200 LEU A N 1
ATOM 1543 C CA . LEU A 1 200 ? -20.984 6.746 1.075 1 97 200 LEU A CA 1
ATOM 1544 C C . LEU A 1 200 ? -21.141 7.078 -0.404 1 97 200 LEU A C 1
ATOM 1546 O O . LEU A 1 200 ? -21.812 8.047 -0.757 1 97 200 LEU A O 1
ATOM 1550 N N . LEU A 1 201 ? -20.516 6.324 -1.296 1 96.94 201 LEU A N 1
ATOM 1551 C CA . LEU A 1 201 ? -20.609 6.555 -2.732 1 96.94 201 LEU A CA 1
ATOM 1552 C C . LEU A 1 201 ? -22.016 6.27 -3.232 1 96.94 201 LEU A C 1
ATOM 1554 O O . LEU A 1 201 ? -22.406 6.73 -4.305 1 96.94 201 LEU A O 1
ATOM 1558 N N . GLN A 1 202 ? -22.75 5.453 -2.477 1 95.94 202 GLN A N 1
ATOM 1559 C CA . GLN A 1 202 ? -24.125 5.18 -2.846 1 95.94 202 GLN A CA 1
ATOM 1560 C C . GLN A 1 202 ? -24.953 6.465 -2.9 1 95.94 202 GLN A C 1
ATOM 1562 O O . GLN A 1 202 ? -25.875 6.586 -3.711 1 95.94 202 GLN A O 1
ATOM 1567 N N . ASN A 1 203 ? -24.625 7.426 -2.029 1 96.69 203 ASN A N 1
ATOM 1568 C CA . ASN A 1 203 ? -25.297 8.719 -2.051 1 96.69 203 ASN A CA 1
ATOM 1569 C C . ASN A 1 203 ? -25.094 9.438 -3.377 1 96.69 203 ASN A C 1
ATOM 1571 O O . ASN A 1 203 ? -25.984 10.125 -3.865 1 96.69 203 ASN A O 1
ATOM 1575 N N . PHE A 1 204 ? -23.953 9.305 -3.938 1 97.62 204 PHE A N 1
ATOM 1576 C CA . PHE A 1 204 ? -23.641 9.898 -5.234 1 97.62 204 PHE A CA 1
ATOM 1577 C C . PHE A 1 204 ? -24.359 9.148 -6.352 1 97.62 204 PHE A C 1
ATOM 1579 O O . PHE A 1 204 ? -24.859 9.766 -7.293 1 97.62 204 PHE A O 1
ATOM 1586 N N . THR A 1 205 ? -24.344 7.832 -6.242 1 95.69 205 THR A N 1
ATOM 1587 C CA . THR A 1 205 ? -25.094 7.027 -7.199 1 95.69 205 THR A CA 1
ATOM 1588 C C . THR A 1 205 ? -26.562 7.43 -7.207 1 95.69 205 THR A C 1
ATOM 1590 O O . THR A 1 205 ? -27.156 7.609 -8.273 1 95.69 205 THR A O 1
ATOM 1593 N N . GLU A 1 206 ? -27.141 7.625 -6.062 1 95.5 206 GLU A N 1
ATOM 1594 C CA . GLU A 1 206 ? -28.547 7.969 -5.918 1 95.5 206 GLU A CA 1
ATOM 1595 C C . GLU A 1 206 ? -28.844 9.359 -6.48 1 95.5 206 GLU A C 1
ATOM 1597 O O . GLU A 1 206 ? -29.906 9.594 -7.051 1 95.5 206 GLU A O 1
ATOM 1602 N N . SER A 1 207 ? -27.906 10.25 -6.328 1 96.31 207 SER A N 1
ATOM 1603 C CA . SER A 1 207 ? -28.125 11.617 -6.785 1 96.31 207 SER A CA 1
ATOM 1604 C C . SER A 1 207 ? -27.594 11.812 -8.203 1 96.31 207 SER A C 1
ATOM 1606 O O . SER A 1 207 ? -27.641 12.922 -8.742 1 96.31 207 SER A O 1
ATOM 1608 N N . ASP A 1 208 ? -27.031 10.758 -8.812 1 97.06 208 ASP A N 1
ATOM 1609 C CA . ASP A 1 208 ? -26.453 10.789 -10.156 1 97.06 208 ASP A CA 1
ATOM 1610 C C . ASP A 1 208 ? -25.359 11.844 -10.258 1 97.06 208 ASP A C 1
ATOM 1612 O O . ASP A 1 208 ? -25.359 12.664 -11.172 1 97.06 208 ASP A O 1
ATOM 1616 N N . THR A 1 209 ? -24.516 11.875 -9.266 1 97.69 209 THR A N 1
ATOM 1617 C CA . THR A 1 209 ? -23.406 12.812 -9.227 1 97.69 209 THR A CA 1
ATOM 1618 C C . THR A 1 209 ? -22.094 12.078 -8.914 1 97.69 209 THR A C 1
ATOM 1620 O O . THR A 1 209 ? -22.109 10.883 -8.625 1 97.69 209 THR A O 1
ATOM 1623 N N . ILE A 1 210 ? -20.969 12.727 -9.086 1 98.06 210 ILE A N 1
ATOM 1624 C CA . ILE A 1 210 ? -19.656 12.242 -8.688 1 98.06 210 ILE A CA 1
ATOM 1625 C C . ILE A 1 210 ? -18.984 13.266 -7.773 1 98.06 210 ILE A C 1
ATOM 1627 O O . ILE A 1 210 ? -19.281 14.461 -7.844 1 98.06 210 ILE A O 1
ATOM 1631 N N . PRO A 1 211 ? -18.141 12.828 -6.895 1 98.19 211 PRO A N 1
ATOM 1632 C CA . PRO A 1 211 ? -17.547 13.742 -5.914 1 98.19 211 PRO A CA 1
ATOM 1633 C C . PRO A 1 211 ? -16.484 14.656 -6.531 1 98.19 211 PRO A C 1
ATOM 1635 O O . PRO A 1 211 ? -15.938 14.336 -7.586 1 98.19 211 PRO A O 1
ATOM 1638 N N . VAL A 1 212 ? -16.266 15.781 -5.875 1 98.38 212 VAL A N 1
ATOM 1639 C CA . VAL A 1 212 ? -15.18 16.703 -6.195 1 98.38 212 VAL A CA 1
ATOM 1640 C C . VAL A 1 212 ? -14.109 16.641 -5.105 1 98.38 212 VAL A C 1
ATOM 1642 O O . VAL A 1 212 ? -14.398 16.859 -3.93 1 98.38 212 VAL A O 1
ATOM 1645 N N . PHE A 1 213 ? -12.93 16.219 -5.457 1 98.56 213 PHE A N 1
ATOM 1646 C CA . PHE A 1 213 ? -11.766 16.25 -4.57 1 98.56 213 PHE A CA 1
ATOM 1647 C C . PHE A 1 213 ? -10.883 17.453 -4.875 1 98.56 213 PHE A C 1
ATOM 1649 O O . PHE A 1 213 ? -10.875 17.953 -6 1 98.56 213 PHE A O 1
ATOM 1656 N N . ARG A 1 214 ? -10.172 18 -3.885 1 98.56 214 ARG A N 1
ATOM 1657 C CA . ARG A 1 214 ? -9.383 19.203 -4.098 1 98.56 214 ARG A CA 1
ATOM 1658 C C . ARG A 1 214 ? -7.926 18.969 -3.701 1 98.56 214 ARG A C 1
ATOM 1660 O O . ARG A 1 214 ? -7.637 18.188 -2.791 1 98.56 214 ARG A O 1
ATOM 1667 N N . THR A 1 215 ? -7.004 19.609 -4.379 1 98.38 215 THR A N 1
ATOM 1668 C CA . THR A 1 215 ? -5.582 19.656 -4.066 1 98.38 215 THR A CA 1
ATOM 1669 C C . THR A 1 215 ? -4.965 20.969 -4.543 1 98.38 215 THR A C 1
ATOM 1671 O O . THR A 1 215 ? -5.676 21.859 -5.008 1 98.38 215 THR A O 1
ATOM 1674 N N . GLU A 1 216 ? -3.633 21.125 -4.305 1 96.94 216 GLU A N 1
ATOM 1675 C CA . GLU A 1 216 ? -2.887 22.266 -4.805 1 96.94 216 GLU A CA 1
ATOM 1676 C C . GLU A 1 216 ? -2.041 21.891 -6.02 1 96.94 216 GLU A C 1
ATOM 1678 O O . GLU A 1 216 ? -1.895 20.719 -6.336 1 96.94 216 GLU A O 1
ATOM 1683 N N . SER A 1 217 ? -1.497 22.953 -6.68 1 97.69 217 SER A N 1
ATOM 1684 C CA . SER A 1 217 ? -0.903 22.781 -8 1 97.69 217 SER A CA 1
ATOM 1685 C C . SER A 1 217 ? 0.513 22.219 -7.902 1 97.69 217 SER A C 1
ATOM 1687 O O . SER A 1 217 ? 1.068 21.75 -8.898 1 97.69 217 SER A O 1
ATOM 1689 N N . GLN A 1 218 ? 1.168 22.328 -6.703 1 97.06 218 GLN A N 1
ATOM 1690 C CA . GLN A 1 218 ? 2.525 21.797 -6.594 1 97.06 218 GLN A CA 1
ATOM 1691 C C . GLN A 1 218 ? 2.574 20.328 -6.98 1 97.06 218 GLN A C 1
ATOM 1693 O O . GLN A 1 218 ? 1.65 19.562 -6.672 1 97.06 218 GLN A O 1
ATOM 1698 N N . ASP A 1 219 ? 3.707 19.938 -7.551 1 97.25 219 ASP A N 1
ATOM 1699 C CA . ASP A 1 219 ? 3.84 18.594 -8.117 1 97.25 219 ASP A CA 1
ATOM 1700 C C . ASP A 1 219 ? 3.553 17.516 -7.066 1 97.25 219 ASP A C 1
ATOM 1702 O O . ASP A 1 219 ? 2.746 16.625 -7.297 1 97.25 219 ASP A O 1
ATOM 1706 N N . ARG A 1 220 ? 4.199 17.641 -5.91 1 97.06 220 ARG A N 1
ATOM 1707 C CA . ARG A 1 220 ? 4.051 16.609 -4.895 1 97.06 220 ARG A CA 1
ATOM 1708 C C . ARG A 1 220 ? 2.621 16.547 -4.371 1 97.06 220 ARG A C 1
ATOM 1710 O O . ARG A 1 220 ? 2.141 15.492 -3.975 1 97.06 220 ARG A O 1
ATOM 1717 N N . MET A 1 221 ? 1.931 17.688 -4.367 1 98 221 MET A N 1
ATOM 1718 C CA . MET A 1 221 ? 0.54 17.734 -3.926 1 98 221 MET A CA 1
ATOM 1719 C C . MET A 1 221 ? -0.372 17.031 -4.934 1 98 221 MET A C 1
ATOM 1721 O O . MET A 1 221 ? -1.204 16.203 -4.562 1 98 221 MET A O 1
ATOM 1725 N N . LEU A 1 222 ? -0.186 17.453 -6.18 1 97.81 222 LEU A N 1
ATOM 1726 C CA . LEU A 1 222 ? -0.973 16.812 -7.234 1 97.81 222 LEU A CA 1
ATOM 1727 C C . LEU A 1 222 ? -0.725 15.312 -7.281 1 97.81 222 LEU A C 1
ATOM 1729 O O . LEU A 1 222 ? -1.669 14.531 -7.383 1 97.81 222 LEU A O 1
ATOM 1733 N N . ALA A 1 223 ? 0.549 14.906 -7.191 1 97.75 223 ALA A N 1
ATOM 1734 C CA . ALA A 1 223 ? 0.903 13.484 -7.195 1 97.75 223 ALA A CA 1
ATOM 1735 C C . ALA A 1 223 ? 0.266 12.758 -6.016 1 97.75 223 ALA A C 1
ATOM 1737 O O . ALA A 1 223 ? -0.211 11.633 -6.16 1 97.75 223 ALA A O 1
ATOM 1738 N N . SER A 1 224 ? 0.294 13.383 -4.844 1 98.5 224 SER A N 1
ATOM 1739 C CA . SER A 1 224 ? -0.332 12.797 -3.662 1 98.5 224 SER A CA 1
ATOM 1740 C C . SER A 1 224 ? -1.83 12.602 -3.871 1 98.5 224 SER A C 1
ATOM 1742 O O . SER A 1 224 ? -2.369 11.531 -3.586 1 98.5 224 SER A O 1
ATOM 1744 N N . ALA A 1 225 ? -2.482 13.617 -4.383 1 98.56 225 ALA A N 1
ATOM 1745 C CA . ALA A 1 225 ? -3.924 13.562 -4.613 1 98.56 225 ALA A CA 1
ATOM 1746 C C . ALA A 1 225 ? -4.273 12.492 -5.645 1 98.56 225 ALA A C 1
ATOM 1748 O O . ALA A 1 225 ? -5.266 11.773 -5.488 1 98.56 225 ALA A O 1
ATOM 1749 N N . MET A 1 226 ? -3.488 12.406 -6.688 1 98.19 226 MET A N 1
ATOM 1750 C CA . MET A 1 226 ? -3.76 11.438 -7.746 1 98.19 226 MET A CA 1
ATOM 1751 C C . MET A 1 226 ? -3.539 10.016 -7.246 1 98.19 226 MET A C 1
ATOM 1753 O O . MET A 1 226 ? -4.328 9.117 -7.543 1 98.19 226 MET A O 1
ATOM 1757 N N . ASN A 1 227 ? -2.412 9.75 -6.547 1 98.38 227 ASN A N 1
ATOM 1758 C CA . ASN A 1 227 ? -2.203 8.422 -5.984 1 98.38 227 ASN A CA 1
ATOM 1759 C C . ASN A 1 227 ? -3.318 8.039 -5.016 1 98.38 227 ASN A C 1
ATOM 1761 O O . ASN A 1 227 ? -3.766 6.891 -4.996 1 98.38 227 ASN A O 1
ATOM 1765 N N . PHE A 1 228 ? -3.805 9 -4.164 1 98.56 228 PHE A N 1
ATOM 1766 C CA . PHE A 1 228 ? -4.949 8.766 -3.291 1 98.56 228 PHE A CA 1
ATOM 1767 C C . PHE A 1 228 ? -6.176 8.359 -4.102 1 98.56 228 PHE A C 1
ATOM 1769 O O . PHE A 1 228 ? -6.848 7.383 -3.764 1 98.56 228 PHE A O 1
ATOM 1776 N N . ALA A 1 229 ? -6.441 9.086 -5.172 1 98.69 229 ALA A N 1
ATOM 1777 C CA . ALA A 1 229 ? -7.613 8.828 -6.008 1 98.69 229 ALA A CA 1
ATOM 1778 C C . ALA A 1 229 ? -7.523 7.457 -6.672 1 98.69 229 ALA A C 1
ATOM 1780 O O . ALA A 1 229 ? -8.523 6.738 -6.762 1 98.69 229 ALA A O 1
ATOM 1781 N N . ILE A 1 230 ? -6.352 7.109 -7.133 1 98.44 230 ILE A N 1
ATOM 1782 C CA . ILE A 1 230 ? -6.168 5.797 -7.738 1 98.44 230 ILE A CA 1
ATOM 1783 C C . ILE A 1 230 ? -6.449 4.707 -6.703 1 98.44 230 ILE A C 1
ATOM 1785 O O . ILE A 1 230 ? -7.102 3.707 -7.012 1 98.44 230 ILE A O 1
ATOM 1789 N N . GLY A 1 231 ? -5.926 4.883 -5.504 1 97.69 231 GLY A N 1
ATOM 1790 C CA . GLY A 1 231 ? -6.223 3.936 -4.441 1 97.69 231 GLY A CA 1
ATOM 1791 C C . GLY A 1 231 ? -7.703 3.846 -4.121 1 97.69 231 GLY A C 1
ATOM 1792 O O . GLY A 1 231 ? -8.242 2.75 -3.938 1 97.69 231 GLY A O 1
ATOM 1793 N N . PHE A 1 232 ? -8.375 4.984 -4.074 1 98.19 232 PHE A N 1
ATOM 1794 C CA . PHE A 1 232 ? -9.773 5.066 -3.662 1 98.19 232 PHE A CA 1
ATOM 1795 C C . PHE A 1 232 ? -10.688 4.52 -4.746 1 98.19 232 PHE A C 1
ATOM 1797 O O . PHE A 1 232 ? -11.578 3.713 -4.465 1 98.19 232 PHE A O 1
ATOM 1804 N N . PHE A 1 233 ? -10.5 4.918 -6.016 1 97.88 233 PHE A N 1
ATOM 1805 C CA . PHE A 1 233 ? -11.453 4.625 -7.082 1 97.88 233 PHE A CA 1
ATOM 1806 C C . PHE A 1 233 ? -10.977 3.447 -7.922 1 97.88 233 PHE A C 1
ATOM 1808 O O . PHE A 1 233 ? -11.781 2.791 -8.594 1 97.88 233 PHE A O 1
ATOM 1815 N N . GLY A 1 234 ? -9.609 3.205 -7.91 1 96.69 234 GLY A N 1
ATOM 1816 C CA . GLY A 1 234 ? -9.039 2.248 -8.844 1 96.69 234 GLY A CA 1
ATOM 1817 C C . GLY A 1 234 ? -8.625 2.875 -10.164 1 96.69 234 GLY A C 1
ATOM 1818 O O . GLY A 1 234 ? -9.211 3.871 -10.594 1 96.69 234 GLY A O 1
ATOM 1819 N N . TYR A 1 235 ? -7.648 2.375 -10.781 1 96.62 235 TYR A N 1
ATOM 1820 C CA . TYR A 1 235 ? -7.176 2.816 -12.086 1 96.62 235 TYR A CA 1
ATOM 1821 C C . TYR A 1 235 ? -7.848 2.027 -13.203 1 96.62 235 TYR A C 1
ATOM 1823 O O . TYR A 1 235 ? -7.965 0.803 -13.125 1 96.62 235 TYR A O 1
ATOM 1831 N N . PRO A 1 236 ? -8.336 2.582 -14.32 1 94.5 236 PRO A N 1
ATOM 1832 C CA . PRO A 1 236 ? -8.391 4.031 -14.531 1 94.5 236 PRO A CA 1
ATOM 1833 C C . PRO A 1 236 ? -9.477 4.707 -13.703 1 94.5 236 PRO A C 1
ATOM 1835 O O . PRO A 1 236 ? -10.516 4.098 -13.43 1 94.5 236 PRO A O 1
ATOM 1838 N N . TYR A 1 237 ? -9.242 5.941 -13.305 1 94.88 237 TYR A N 1
ATOM 1839 C CA . TYR A 1 237 ? -10.156 6.605 -12.383 1 94.88 237 TYR A CA 1
ATOM 1840 C C . TYR A 1 237 ? -10.945 7.699 -13.102 1 94.88 237 TYR A C 1
ATOM 1842 O O . TYR A 1 237 ? -11.719 8.422 -12.477 1 94.88 237 TYR A O 1
ATOM 1850 N N . GLU A 1 238 ? -10.75 7.949 -14.398 1 92.44 238 GLU A N 1
ATOM 1851 C CA . GLU A 1 238 ? -11.453 8.977 -15.156 1 92.44 238 GLU A CA 1
ATOM 1852 C C . GLU A 1 238 ? -12.961 8.75 -15.117 1 92.44 238 GLU A C 1
ATOM 1854 O O . GLU A 1 238 ? -13.438 7.633 -15.32 1 92.44 238 GLU A O 1
ATOM 1859 N N . GLY A 1 239 ? -13.617 9.781 -14.883 1 94.69 239 GLY A N 1
ATOM 1860 C CA . GLY A 1 239 ? -15.07 9.727 -14.891 1 94.69 239 GLY A CA 1
ATOM 1861 C C . GLY A 1 239 ? -15.664 9.367 -13.539 1 94.69 239 GLY A C 1
ATOM 1862 O O . GLY A 1 239 ? -16.875 9.43 -13.352 1 94.69 239 GLY A O 1
ATOM 1863 N N . GLN A 1 240 ? -14.82 9.039 -12.594 1 96.62 240 GLN A N 1
ATOM 1864 C CA . GLN A 1 240 ? -15.328 8.594 -11.305 1 96.62 240 GLN A CA 1
ATOM 1865 C C . GLN A 1 240 ? -15.391 9.742 -10.305 1 96.62 240 GLN A C 1
ATOM 1867 O O . GLN A 1 240 ? -16.047 9.641 -9.273 1 96.62 240 GLN A O 1
ATOM 1872 N N . TYR A 1 241 ? -14.633 10.797 -10.492 1 97.75 241 TYR A N 1
ATOM 1873 C CA . TYR A 1 241 ? -14.609 12 -9.664 1 97.75 241 TYR A CA 1
ATOM 1874 C C . TYR A 1 241 ? -14.031 13.18 -10.438 1 97.75 241 TYR A C 1
ATOM 1876 O O . TYR A 1 241 ? -13.633 13.039 -11.594 1 97.75 241 TYR A O 1
ATOM 1884 N N . GLN A 1 242 ? -14.109 14.32 -9.867 1 96.94 242 GLN A N 1
ATOM 1885 C CA . GLN A 1 242 ? -13.508 15.508 -10.461 1 96.94 242 GLN A CA 1
ATOM 1886 C C . GLN A 1 242 ? -12.461 16.109 -9.531 1 96.94 242 GLN A C 1
ATOM 1888 O O . GLN A 1 242 ? -12.703 16.281 -8.336 1 96.94 242 GLN A O 1
ATOM 1893 N N . GLN A 1 243 ? -11.266 16.359 -10.07 1 97.62 243 GLN A N 1
ATOM 1894 C CA . GLN A 1 243 ? -10.148 16.891 -9.297 1 97.62 243 GLN A CA 1
ATOM 1895 C C . GLN A 1 243 ? -10.031 18.406 -9.469 1 97.62 243 GLN A C 1
ATOM 1897 O O . GLN A 1 243 ? -9.648 18.891 -10.539 1 97.62 243 GLN A O 1
ATOM 1902 N N . SER A 1 244 ? -10.359 19.125 -8.461 1 98 244 SER A N 1
ATOM 1903 C CA . SER A 1 244 ? -10.148 20.578 -8.469 1 98 244 SER A CA 1
ATOM 1904 C C . SER A 1 244 ? -8.742 20.938 -8 1 98 244 SER A C 1
ATOM 1906 O O . SER A 1 244 ? -8.359 20.625 -6.871 1 98 244 SER A O 1
ATOM 1908 N N . ILE A 1 245 ? -7.93 21.562 -8.859 1 98 245 ILE A N 1
ATOM 1909 C CA . ILE A 1 245 ? -6.562 21.953 -8.547 1 98 245 ILE A CA 1
ATOM 1910 C C . ILE A 1 245 ? -6.52 23.453 -8.273 1 98 245 ILE A C 1
ATOM 1912 O O . ILE A 1 245 ? -6.754 24.266 -9.172 1 98 245 ILE A O 1
ATOM 1916 N N . THR A 1 246 ? -6.281 23.812 -7.016 1 97.69 246 THR A N 1
ATOM 1917 C CA . THR A 1 246 ? -6.094 25.203 -6.672 1 97.69 246 THR A CA 1
ATOM 1918 C C . THR A 1 246 ? -4.637 25.625 -6.871 1 97.69 246 THR A C 1
ATOM 1920 O O . THR A 1 246 ? -3.721 24.859 -6.555 1 97.69 246 THR A O 1
ATOM 1923 N N . ILE A 1 247 ? -4.398 26.797 -7.398 1 97.75 247 ILE A N 1
ATOM 1924 C CA . ILE A 1 247 ? -3.061 27.25 -7.762 1 97.75 247 ILE A CA 1
ATOM 1925 C C . ILE A 1 247 ? -2.299 27.672 -6.508 1 97.75 247 ILE A C 1
ATOM 1927 O O . ILE A 1 247 ? -2.771 28.5 -5.738 1 97.75 247 ILE A O 1
ATOM 1931 N N . GLU A 1 248 ? -1.211 27.094 -6.246 1 97.56 248 GLU A N 1
ATOM 1932 C CA . GLU A 1 248 ? -0.301 27.469 -5.168 1 97.56 248 GLU A CA 1
ATOM 1933 C C . GLU A 1 248 ? 0.793 28.406 -5.676 1 97.56 248 GLU A C 1
ATOM 1935 O O . GLU A 1 248 ? 1.893 27.953 -6.012 1 97.56 248 GLU A O 1
ATOM 1940 N N . ALA A 1 249 ? 0.544 29.609 -5.652 1 96.94 249 ALA A N 1
ATOM 1941 C CA . ALA A 1 249 ? 1.444 30.672 -6.074 1 96.94 249 ALA A CA 1
ATOM 1942 C C . ALA A 1 249 ? 1.006 32.031 -5.504 1 96.94 249 ALA A C 1
ATOM 1944 O O . ALA A 1 249 ? -0.146 32.188 -5.098 1 96.94 249 ALA A O 1
ATOM 1945 N N . ASP A 1 250 ? 1.962 32.969 -5.473 1 95 250 ASP A N 1
ATOM 1946 C CA . ASP A 1 250 ? 1.628 34.312 -5.02 1 95 250 ASP A CA 1
ATOM 1947 C C . ASP A 1 250 ? 0.551 34.938 -5.902 1 95 250 ASP A C 1
ATOM 1949 O O . ASP A 1 250 ? 0.564 34.75 -7.121 1 95 250 ASP A O 1
ATOM 1953 N N . GLY A 1 251 ? -0.391 35.594 -5.25 1 92.25 251 GLY A N 1
ATOM 1954 C CA . GLY A 1 251 ? -1.426 36.281 -6.004 1 92.25 251 GLY A CA 1
ATOM 1955 C C . GLY A 1 251 ? -2.682 35.438 -6.191 1 92.25 251 GLY A C 1
ATOM 1956 O O . GLY A 1 251 ? -3.688 35.938 -6.707 1 92.25 251 GLY A O 1
ATOM 1957 N N . PHE A 1 252 ? -2.637 34.219 -5.781 1 96 252 PHE A N 1
ATOM 1958 C CA . PHE A 1 252 ? -3.805 33.344 -5.863 1 96 252 PHE A CA 1
ATOM 1959 C C . PHE A 1 252 ? -4.293 32.969 -4.469 1 96 252 PHE A C 1
ATOM 1961 O O . PHE A 1 252 ? -3.516 32.469 -3.65 1 96 252 PHE A O 1
ATOM 1968 N N . ASN A 1 253 ? -5.555 33.219 -4.207 1 96.81 253 ASN A N 1
ATOM 1969 C CA . ASN A 1 253 ? -6.129 32.75 -2.947 1 96.81 253 ASN A CA 1
ATOM 1970 C C . ASN A 1 253 ? -6.273 31.234 -2.916 1 96.81 253 ASN A C 1
ATOM 1972 O O . ASN A 1 253 ? -6.715 30.625 -3.893 1 96.81 253 ASN A O 1
ATOM 1976 N N . ASN A 1 254 ? -5.867 30.641 -1.85 1 97.06 254 ASN A N 1
ATOM 1977 C CA . ASN A 1 254 ? -5.863 29.188 -1.688 1 97.06 254 ASN A CA 1
ATOM 1978 C C . ASN A 1 254 ? -5.91 28.797 -0.216 1 97.06 254 ASN A C 1
ATOM 1980 O O . ASN A 1 254 ? -4.945 29 0.521 1 97.06 254 ASN A O 1
ATOM 1984 N N . THR A 1 255 ? -6.992 28.125 0.195 1 98.5 255 THR A N 1
ATOM 1985 C CA . THR A 1 255 ? -7.152 27.75 1.594 1 98.5 255 THR A CA 1
ATOM 1986 C C . THR A 1 255 ? -6.262 26.547 1.936 1 98.5 255 THR A C 1
ATOM 1988 O O . THR A 1 255 ? -6.031 26.266 3.111 1 98.5 255 THR A O 1
ATOM 1991 N N . LEU A 1 256 ? -5.746 25.812 0.914 1 98.56 256 LEU A N 1
ATOM 1992 C CA . LEU A 1 256 ? -4.895 24.656 1.108 1 98.56 256 LEU A CA 1
ATOM 1993 C C . LEU A 1 256 ? -3.42 25.031 1.063 1 98.56 256 LEU A C 1
ATOM 1995 O O . LEU A 1 256 ? -2.545 24.188 1.259 1 98.56 256 LEU A O 1
ATOM 1999 N N . ALA A 1 257 ? -3.105 26.297 0.722 1 98.12 257 ALA A N 1
ATOM 2000 C CA . ALA A 1 257 ? -1.791 26.938 0.802 1 98.12 257 ALA A CA 1
ATOM 2001 C C . ALA A 1 257 ? -1.91 28.406 1.163 1 98.12 257 ALA A C 1
ATOM 2003 O O . ALA A 1 257 ? -1.455 29.281 0.414 1 98.12 257 ALA A O 1
ATOM 2004 N N . PRO A 1 258 ? -2.387 28.672 2.305 1 98.38 258 PRO A N 1
ATOM 2005 C CA . PRO A 1 258 ? -2.77 30.047 2.65 1 98.38 258 PRO A CA 1
ATOM 2006 C C . PRO A 1 258 ? -1.564 30.969 2.805 1 98.38 258 PRO A C 1
ATOM 2008 O O . PRO A 1 258 ? -1.714 32.188 2.77 1 98.38 258 PRO A O 1
ATOM 2011 N N . TYR A 1 259 ? -0.38 30.438 2.998 1 97.31 259 TYR A N 1
ATOM 2012 C CA . TYR A 1 259 ? 0.828 31.234 3.176 1 97.31 259 TYR A CA 1
ATOM 2013 C C . TYR A 1 259 ? 1.173 31.984 1.901 1 97.31 259 TYR A C 1
ATOM 2015 O O . TYR A 1 259 ? 1.968 32.938 1.929 1 97.31 259 TYR A O 1
ATOM 2023 N N . LYS A 1 260 ? 0.578 31.641 0.817 1 96.5 260 LYS A N 1
ATOM 2024 C CA . LYS A 1 260 ? 0.797 32.375 -0.422 1 96.5 260 LYS A CA 1
ATOM 2025 C C . LYS A 1 260 ? -0.039 33.656 -0.456 1 96.5 260 LYS A C 1
ATOM 2027 O O . LYS A 1 260 ? 0.216 34.562 -1.265 1 96.5 260 LYS A O 1
ATOM 2032 N N . THR A 1 261 ? -0.992 33.781 0.44 1 96 261 THR A N 1
ATOM 2033 C CA . THR A 1 261 ? -1.881 34.938 0.484 1 96 261 THR A CA 1
ATOM 2034 C C . THR A 1 261 ? -1.644 35.75 1.751 1 96 261 THR A C 1
ATOM 2036 O O . THR A 1 261 ? -2.168 36.875 1.889 1 96 261 THR A O 1
ATOM 2039 N N . CYS A 1 262 ? -0.952 35.25 2.654 1 97.56 262 CYS A N 1
ATOM 2040 C CA . CYS A 1 262 ? -0.631 35.938 3.912 1 97.56 262 CYS A CA 1
ATOM 2041 C C . CYS A 1 262 ? 0.838 36.312 3.959 1 97.56 262 CYS A C 1
ATOM 2043 O O . CYS A 1 262 ? 1.689 35.531 4.371 1 97.56 262 CYS A O 1
ATOM 2045 N N . PRO A 1 263 ? 1.138 37.531 3.641 1 96.94 263 PRO A N 1
ATOM 2046 C CA . PRO A 1 263 ? 2.535 37.969 3.586 1 96.94 263 PRO A CA 1
ATOM 2047 C C . PRO A 1 263 ? 3.27 37.781 4.906 1 96.94 263 PRO A C 1
ATOM 2049 O O . PRO A 1 263 ? 4.445 37.406 4.914 1 96.94 263 PRO A O 1
ATOM 2052 N N . ASN A 1 264 ? 2.623 37.969 6.043 1 97.88 264 ASN A N 1
ATOM 2053 C CA . ASN A 1 264 ? 3.279 37.844 7.34 1 97.88 264 ASN A CA 1
ATOM 2054 C C . ASN A 1 264 ? 3.664 36.375 7.629 1 97.88 264 ASN A C 1
ATOM 2056 O O . ASN A 1 264 ? 4.512 36.125 8.484 1 97.88 264 ASN A O 1
ATOM 2060 N N . ALA A 1 265 ? 3.059 35.5 6.953 1 96.81 265 ALA A N 1
ATOM 2061 C CA . ALA A 1 265 ? 3.43 34.062 7.074 1 96.81 265 ALA A CA 1
ATOM 2062 C C . ALA A 1 265 ? 4.758 33.812 6.375 1 96.81 265 ALA A C 1
ATOM 2064 O O . ALA A 1 265 ? 5.363 32.75 6.582 1 96.81 265 ALA A O 1
ATOM 2065 N N . ASN A 1 266 ? 5.273 34.719 5.621 1 94.75 266 ASN A N 1
ATOM 2066 C CA . ASN A 1 266 ? 6.539 34.562 4.91 1 94.75 266 ASN A CA 1
ATOM 2067 C C . ASN A 1 266 ? 7.602 35.5 5.449 1 94.75 266 ASN A C 1
ATOM 2069 O O . ASN A 1 266 ? 8.688 35.625 4.879 1 94.75 266 ASN A O 1
ATOM 2073 N N . ASP A 1 267 ? 7.258 36.281 6.438 1 96 267 ASP A N 1
ATOM 2074 C CA . ASP A 1 267 ? 8.211 37.094 7.164 1 96 267 ASP A CA 1
ATOM 2075 C C . ASP A 1 267 ? 8.906 36.312 8.266 1 96 267 ASP A C 1
ATOM 2077 O O . ASP A 1 267 ? 8.312 36.031 9.312 1 96 267 ASP A O 1
ATOM 2081 N N . GLY A 1 268 ? 10.102 36.031 8.086 1 94.06 268 GLY A N 1
ATOM 2082 C CA . GLY A 1 268 ? 10.859 35.188 8.984 1 94.06 268 GLY A CA 1
ATOM 2083 C C . GLY A 1 268 ? 10.875 35.656 10.414 1 94.06 268 GLY A C 1
ATOM 2084 O O . GLY A 1 268 ? 10.938 34.875 11.352 1 94.06 268 GLY A O 1
ATOM 2085 N N . SER A 1 269 ? 10.844 36.938 10.609 1 95.19 269 SER A N 1
ATOM 2086 C CA . SER A 1 269 ? 10.844 37.5 11.953 1 95.19 269 SER A CA 1
ATOM 2087 C C . SER A 1 269 ? 9.539 37.219 12.68 1 95.19 269 SER A C 1
ATOM 2089 O O . SER A 1 269 ? 9.477 37.281 13.914 1 95.19 269 SER A O 1
ATOM 2091 N N . LYS A 1 270 ? 8.508 36.875 12.008 1 96.5 270 LYS A N 1
ATOM 2092 C CA . LYS A 1 270 ? 7.199 36.562 12.57 1 96.5 270 LYS A CA 1
ATOM 2093 C C . LYS A 1 270 ? 6.891 35.062 12.469 1 96.5 270 LYS A C 1
ATOM 2095 O O . LYS A 1 270 ? 6.359 34.469 13.414 1 96.5 270 LYS A O 1
ATOM 2100 N N . SER A 1 271 ? 7.297 34.5 11.32 1 95.12 271 SER A N 1
ATOM 2101 C CA . SER A 1 271 ? 6.789 33.188 10.945 1 95.12 271 SER A CA 1
ATOM 2102 C C . SER A 1 271 ? 7.801 32.094 11.273 1 95.12 271 SER A C 1
ATOM 2104 O O . SER A 1 271 ? 7.457 30.922 11.289 1 95.12 271 SER A O 1
ATOM 2106 N N . ASP A 1 272 ? 9.039 32.375 11.555 1 95.75 272 ASP A N 1
ATOM 2107 C CA . ASP A 1 272 ? 10.078 31.359 11.789 1 95.75 272 ASP A CA 1
ATOM 2108 C C . ASP A 1 272 ? 10.578 31.422 13.227 1 95.75 272 ASP A C 1
ATOM 2110 O O . ASP A 1 272 ? 11.789 31.328 13.477 1 95.75 272 ASP A O 1
ATOM 2114 N N . ARG A 1 273 ? 9.688 31.594 14.148 1 96.06 273 ARG A N 1
ATOM 2115 C CA . ARG A 1 273 ? 10.031 31.672 15.57 1 96.06 273 ARG A CA 1
ATOM 2116 C C . ARG A 1 273 ? 10.594 30.344 16.062 1 96.06 273 ARG A C 1
ATOM 2118 O O . ARG A 1 273 ? 11.398 30.328 17 1 96.06 273 ARG A O 1
ATOM 2125 N N . GLY A 1 274 ? 10.203 29.266 15.516 1 96.88 274 GLY A N 1
ATOM 2126 C CA . GLY A 1 274 ? 10.656 27.938 15.906 1 96.88 274 GLY A CA 1
ATOM 2127 C C . GLY A 1 274 ? 12.156 27.75 15.781 1 96.88 274 GLY A C 1
ATOM 2128 O O . GLY A 1 274 ? 12.758 26.984 16.531 1 96.88 274 GLY A O 1
ATOM 2129 N N . ARG A 1 275 ? 12.773 28.453 14.828 1 96.69 275 ARG A N 1
ATOM 2130 C CA . ARG A 1 275 ? 14.211 28.344 14.609 1 96.69 275 ARG A CA 1
ATOM 2131 C C . ARG A 1 275 ? 14.984 28.703 15.875 1 96.69 275 ARG A C 1
ATOM 2133 O O . ARG A 1 275 ? 15.961 28.047 16.219 1 96.69 275 ARG A O 1
ATOM 2140 N N . TRP A 1 276 ? 14.562 29.781 16.516 1 97.31 276 TRP A N 1
ATOM 2141 C CA . TRP A 1 276 ? 15.203 30.234 17.734 1 97.31 276 TRP A CA 1
ATOM 2142 C C . TRP A 1 276 ? 15.195 29.125 18.797 1 97.31 276 TRP A C 1
ATOM 2144 O O . TRP A 1 276 ? 16.219 28.859 19.422 1 97.31 276 TRP A O 1
ATOM 2154 N N . TYR A 1 277 ? 14.094 28.469 18.969 1 97.94 277 TYR A N 1
ATOM 2155 C CA . TYR A 1 277 ? 13.938 27.406 19.953 1 97.94 277 TYR A CA 1
ATOM 2156 C C . TYR A 1 277 ? 14.719 26.156 19.531 1 97.94 277 TYR A C 1
ATOM 2158 O O . TYR A 1 277 ? 15.398 25.531 20.344 1 97.94 277 TYR A O 1
ATOM 2166 N N . LEU A 1 278 ? 14.648 25.781 18.25 1 98.44 278 LEU A N 1
ATOM 2167 C CA . LEU A 1 278 ? 15.305 24.594 17.734 1 98.44 278 LEU A CA 1
ATOM 2168 C C . LEU A 1 278 ? 16.828 24.703 17.859 1 98.44 278 LEU A C 1
ATOM 2170 O O . LEU A 1 278 ? 17.484 23.75 18.266 1 98.44 278 LEU A O 1
ATOM 2174 N N . GLU A 1 279 ? 17.359 25.844 17.5 1 98.19 279 GLU A N 1
ATOM 2175 C CA . GLU A 1 279 ? 18.812 26.062 17.562 1 98.19 279 GLU A CA 1
ATOM 2176 C C . GLU A 1 279 ? 19.328 25.875 18.984 1 98.19 279 GLU A C 1
ATOM 2178 O O . GLU A 1 279 ? 20.359 25.219 19.188 1 98.19 279 GLU A O 1
ATOM 2183 N N . ARG A 1 280 ? 18.688 26.422 19.938 1 98.44 280 ARG A N 1
ATOM 2184 C CA . ARG A 1 280 ? 19.094 26.297 21.328 1 98.44 280 ARG A CA 1
ATOM 2185 C C . ARG A 1 280 ? 18.922 24.875 21.828 1 98.44 280 ARG A C 1
ATOM 2187 O O . ARG A 1 280 ? 19.797 24.344 22.531 1 98.44 280 ARG A O 1
ATOM 2194 N N . TRP A 1 281 ? 17.812 24.266 21.453 1 98.75 281 TRP A N 1
ATOM 2195 C CA . TRP A 1 281 ? 17.547 22.891 21.844 1 98.75 281 TRP A CA 1
ATOM 2196 C C . TRP A 1 281 ? 18.594 21.953 21.234 1 98.75 281 TRP A C 1
ATOM 2198 O O . TRP A 1 281 ? 19.109 21.062 21.906 1 98.75 281 TRP A O 1
ATOM 2208 N N . ALA A 1 282 ? 18.875 22.125 19.922 1 98.81 282 ALA A N 1
ATOM 2209 C CA . ALA A 1 282 ? 19.844 21.297 19.234 1 98.81 282 ALA A CA 1
ATOM 2210 C C . ALA A 1 282 ? 21.203 21.359 19.906 1 98.81 282 ALA A C 1
ATOM 2212 O O . ALA A 1 282 ? 21.906 20.344 20.016 1 98.81 282 ALA A O 1
ATOM 2213 N N . THR A 1 283 ? 21.625 22.531 20.328 1 98.56 283 THR A N 1
ATOM 2214 C CA . THR A 1 283 ? 22.891 22.719 21.031 1 98.56 283 THR A CA 1
ATOM 2215 C C . THR A 1 283 ? 22.938 21.875 22.297 1 98.56 283 THR A C 1
ATOM 2217 O O . THR A 1 283 ? 24 21.328 22.641 1 98.56 283 THR A O 1
ATOM 2220 N N . LEU A 1 284 ? 21.828 21.734 22.938 1 98.62 284 LEU A N 1
ATOM 2221 C CA . LEU A 1 284 ? 21.766 21 24.188 1 98.62 284 LEU A CA 1
ATOM 2222 C C . LEU A 1 284 ? 21.75 19.5 23.938 1 98.62 284 LEU A C 1
ATOM 2224 O O . LEU A 1 284 ? 22.625 18.766 24.422 1 98.62 284 LEU A O 1
ATOM 2228 N N . TYR A 1 285 ? 20.812 18.984 23.109 1 98.62 285 TYR A N 1
ATOM 2229 C CA . TYR A 1 285 ? 20.609 17.547 23.062 1 98.62 285 TYR A CA 1
ATOM 2230 C C . TYR A 1 285 ? 21.641 16.875 22.156 1 98.62 285 TYR A C 1
ATOM 2232 O O . TYR A 1 285 ? 21.844 15.656 22.234 1 98.62 285 TYR A O 1
ATOM 2240 N N . LEU A 1 286 ? 22.359 17.656 21.281 1 98.75 286 LEU A N 1
ATOM 2241 C CA . LEU A 1 286 ? 23.297 17.062 20.359 1 98.75 286 LEU A CA 1
ATOM 2242 C C . LEU A 1 286 ? 24.734 17.297 20.797 1 98.75 286 LEU A C 1
ATOM 2244 O O . LEU A 1 286 ? 25.688 16.969 20.078 1 98.75 286 LEU A O 1
ATOM 2248 N N . ARG A 1 287 ? 24.953 17.875 21.953 1 98.25 287 ARG A N 1
ATOM 2249 C CA . ARG A 1 287 ? 26.297 18.188 22.469 1 98.25 287 ARG A CA 1
ATOM 2250 C C . ARG A 1 287 ? 27.172 16.938 22.484 1 98.25 287 ARG A C 1
ATOM 2252 O O . ARG A 1 287 ? 28.281 16.953 21.969 1 98.25 287 ARG A O 1
ATOM 2259 N N . ASP A 1 288 ? 26.688 15.898 23.062 1 98.12 288 ASP A N 1
ATOM 2260 C CA . ASP A 1 288 ? 27.469 14.672 23.203 1 98.12 288 ASP A CA 1
ATOM 2261 C C . ASP A 1 288 ? 27.656 13.977 21.859 1 98.12 288 ASP A C 1
ATOM 2263 O O . ASP A 1 288 ? 28.719 13.398 21.609 1 98.12 288 ASP A O 1
ATOM 2267 N N . ALA A 1 289 ? 26.594 14 21.062 1 98.38 289 ALA A N 1
ATOM 2268 C CA . ALA A 1 289 ? 26.719 13.414 19.719 1 98.38 289 ALA A CA 1
ATOM 2269 C C . ALA A 1 289 ? 27.812 14.109 18.922 1 98.38 289 ALA A C 1
ATOM 2271 O O . ALA A 1 289 ? 28.625 13.445 18.266 1 98.38 289 ALA A O 1
ATOM 2272 N N . ARG A 1 290 ? 27.812 15.422 18.922 1 98.31 290 ARG A N 1
ATOM 2273 C CA . ARG A 1 290 ? 28.844 16.156 18.203 1 98.31 290 ARG A CA 1
ATOM 2274 C C . ARG A 1 290 ? 30.234 15.812 18.703 1 98.31 290 ARG A C 1
ATOM 2276 O O . ARG A 1 290 ? 31.156 15.617 17.922 1 98.31 290 ARG A O 1
ATOM 2283 N N . ARG A 1 291 ? 30.438 15.773 20.031 1 96.94 291 ARG A N 1
ATOM 2284 C CA . ARG A 1 291 ? 31.734 15.43 20.641 1 96.94 291 ARG A CA 1
ATOM 2285 C C . ARG A 1 291 ? 32.188 14.055 20.172 1 96.94 291 ARG A C 1
ATOM 2287 O O . ARG A 1 291 ? 33.375 13.867 19.875 1 96.94 291 ARG A O 1
ATOM 2294 N N . ARG A 1 292 ? 31.281 13.133 20.094 1 97.25 292 ARG A N 1
ATOM 2295 C CA . ARG A 1 292 ? 31.594 11.773 19.672 1 97.25 292 ARG A CA 1
ATOM 2296 C C . ARG A 1 292 ? 31.953 11.727 18.188 1 97.25 292 ARG A C 1
ATOM 2298 O O . ARG A 1 292 ? 32.969 11.125 17.812 1 97.25 292 ARG A O 1
ATOM 2305 N N . LEU A 1 293 ? 31.234 12.406 17.328 1 97.62 293 LEU A N 1
ATOM 2306 C CA . LEU A 1 293 ? 31.344 12.266 15.875 1 97.62 293 LEU A CA 1
ATOM 2307 C C . LEU A 1 293 ? 32.531 13.078 15.344 1 97.62 293 LEU A C 1
ATOM 2309 O O . LEU A 1 293 ? 33.156 12.68 14.367 1 97.62 293 LEU A O 1
ATOM 2313 N N . VAL A 1 294 ? 32.844 14.188 16.016 1 95.88 294 VAL A N 1
ATOM 2314 C CA . VAL A 1 294 ? 33.906 15.062 15.516 1 95.88 294 VAL A CA 1
ATOM 2315 C C . VAL A 1 294 ? 35.25 14.336 15.586 1 95.88 294 VAL A C 1
ATOM 2317 O O . VAL A 1 294 ? 36.125 14.586 14.773 1 95.88 294 VAL A O 1
ATOM 2320 N N . THR A 1 295 ? 35.406 13.43 16.453 1 95.88 295 THR A N 1
ATOM 2321 C CA . THR A 1 295 ? 36.656 12.688 16.609 1 95.88 295 THR A CA 1
ATOM 2322 C C . THR A 1 295 ? 36.875 11.75 15.43 1 95.88 295 THR A C 1
ATOM 2324 O O . THR A 1 295 ? 38 11.25 15.219 1 95.88 295 THR A O 1
ATOM 2327 N N . GLN A 1 296 ? 35.844 11.586 14.711 1 96.56 296 GLN A N 1
ATOM 2328 C CA . GLN A 1 296 ? 35.906 10.641 13.602 1 96.56 296 GLN A CA 1
ATOM 2329 C C . GLN A 1 296 ? 36.031 11.375 12.266 1 96.56 296 GLN A C 1
ATOM 2331 O O . GLN A 1 296 ? 35.969 10.758 11.203 1 96.56 296 GLN A O 1
ATOM 2336 N N . LEU A 1 297 ? 36.125 12.68 12.328 1 94.25 297 LEU A N 1
ATOM 2337 C CA . LEU A 1 297 ? 36.219 13.492 11.125 1 94.25 297 LEU A CA 1
ATOM 2338 C C . LEU A 1 297 ? 37.469 14.398 11.156 1 94.25 297 LEU A C 1
ATOM 2340 O O . LEU A 1 297 ? 37.344 15.617 11.07 1 94.25 297 LEU A O 1
ATOM 2344 N N . GLY A 1 298 ? 38.562 13.891 11.227 1 86.31 298 GLY A N 1
ATOM 2345 C CA . GLY A 1 298 ? 39.781 14.688 11.328 1 86.31 298 GLY A CA 1
ATOM 2346 C C . GLY A 1 298 ? 39.875 15.773 10.273 1 86.31 298 GLY A C 1
ATOM 2347 O O . GLY A 1 298 ? 39.781 15.492 9.078 1 86.31 298 GLY A O 1
ATOM 2348 N N . GLY A 1 299 ? 39.875 17.047 10.703 1 85.88 299 GLY A N 1
ATOM 2349 C CA . GLY A 1 299 ? 40.094 18.156 9.797 1 85.88 299 GLY A CA 1
ATOM 2350 C C . GLY A 1 299 ? 38.812 18.812 9.344 1 85.88 299 GLY A C 1
ATOM 2351 O O . GLY A 1 299 ? 38.812 19.828 8.641 1 85.88 299 GLY A O 1
ATOM 2352 N N . PHE A 1 300 ? 37.656 18.25 9.648 1 91.75 300 PHE A N 1
ATOM 2353 C CA . PHE A 1 300 ? 36.375 18.797 9.25 1 91.75 300 PHE A CA 1
ATOM 2354 C C . PHE A 1 300 ? 35.719 19.562 10.398 1 91.75 300 PHE A C 1
ATOM 2356 O O . PHE A 1 300 ? 35.656 19.062 11.523 1 91.75 300 PHE A O 1
ATOM 2363 N N . ASP A 1 301 ? 35.281 20.766 10.148 1 92.44 301 ASP A N 1
ATOM 2364 C CA . ASP A 1 301 ? 34.594 21.562 11.148 1 92.44 301 ASP A CA 1
ATOM 2365 C C . ASP A 1 301 ? 33.125 21.125 11.266 1 92.44 301 ASP A C 1
ATOM 2367 O O . ASP A 1 301 ? 32.25 21.719 10.648 1 92.44 301 ASP A O 1
ATOM 2371 N N . LEU A 1 302 ? 32.906 20.219 12.078 1 96.38 302 LEU A N 1
ATOM 2372 C CA . LEU A 1 302 ? 31.547 19.688 12.273 1 96.38 302 LEU A CA 1
ATOM 2373 C C . LEU A 1 302 ? 30.781 20.531 13.281 1 96.38 302 LEU A C 1
ATOM 2375 O O . LEU A 1 302 ? 31.094 20.531 14.477 1 96.38 302 LEU A O 1
ATOM 2379 N N . THR A 1 303 ? 29.734 21.219 12.875 1 97.62 303 THR A N 1
ATOM 2380 C CA . THR A 1 303 ? 28.922 22.062 13.742 1 97.62 303 THR A CA 1
ATOM 2381 C C . THR A 1 303 ? 27.734 21.281 14.289 1 97.62 303 THR A C 1
ATOM 2383 O O . THR A 1 303 ? 27.453 20.156 13.852 1 97.62 303 THR A O 1
ATOM 2386 N N . ILE A 1 304 ? 27.047 21.859 15.25 1 98.31 304 ILE A N 1
ATOM 2387 C CA . ILE A 1 304 ? 25.828 21.281 15.789 1 98.31 304 ILE A CA 1
ATOM 2388 C C . ILE A 1 304 ? 24.766 21.156 14.688 1 98.31 304 ILE A C 1
ATOM 2390 O O . ILE A 1 304 ? 24.062 20.156 14.594 1 98.31 304 ILE A O 1
ATOM 2394 N N . GLU A 1 305 ? 24.656 22.125 13.875 1 98.12 305 GLU A N 1
ATOM 2395 C CA . GLU A 1 305 ? 23.688 22.125 12.781 1 98.12 305 GLU A CA 1
ATOM 2396 C C . GLU A 1 305 ? 23.984 21 11.797 1 98.12 305 GLU A C 1
ATOM 2398 O O . GLU A 1 305 ? 23.062 20.406 11.242 1 98.12 305 GLU A O 1
ATOM 2403 N N . ASP A 1 306 ? 25.266 20.734 11.547 1 97.69 306 ASP A N 1
ATOM 2404 C CA . ASP A 1 306 ? 25.641 19.609 10.695 1 97.69 306 ASP A CA 1
ATOM 2405 C C . ASP A 1 306 ? 25.141 18.297 11.289 1 97.69 306 ASP A C 1
ATOM 2407 O O . ASP A 1 306 ? 24.641 17.422 10.562 1 97.69 306 ASP A O 1
ATOM 2411 N N . VAL A 1 307 ? 25.359 18.141 12.578 1 98.62 307 VAL A N 1
ATOM 2412 C CA . VAL A 1 307 ? 24.938 16.922 13.258 1 98.62 307 VAL A CA 1
ATOM 2413 C C . VAL A 1 307 ? 23.422 16.781 13.164 1 98.62 307 VAL A C 1
ATOM 2415 O O . VAL A 1 307 ? 22.906 15.68 12.914 1 98.62 307 VAL A O 1
ATOM 2418 N N . TYR A 1 308 ? 22.703 17.844 13.367 1 98.69 308 TYR A N 1
ATOM 2419 C CA . TYR A 1 308 ? 21.25 17.844 13.18 1 98.69 308 TYR A CA 1
ATOM 2420 C C . TYR A 1 308 ? 20.891 17.422 11.758 1 98.69 308 TYR A C 1
ATOM 2422 O O . TYR A 1 308 ? 19.953 16.656 11.562 1 98.69 308 TYR A O 1
ATOM 2430 N N . THR A 1 309 ? 21.625 17.922 10.836 1 98.19 309 THR A N 1
ATOM 2431 C CA . THR A 1 309 ? 21.359 17.609 9.43 1 98.19 309 THR A CA 1
ATOM 2432 C C . THR A 1 309 ? 21.594 16.125 9.156 1 98.19 309 THR A C 1
ATOM 2434 O O . THR A 1 309 ? 20.906 15.531 8.328 1 98.19 309 THR A O 1
ATOM 2437 N N . MET A 1 310 ? 22.547 15.547 9.812 1 98.31 310 MET A N 1
ATOM 2438 C CA . MET A 1 310 ? 22.766 14.109 9.68 1 98.31 310 MET A CA 1
ATOM 2439 C C . MET A 1 310 ? 21.531 13.328 10.125 1 98.31 310 MET A C 1
ATOM 2441 O O . MET A 1 310 ? 21.203 12.297 9.547 1 98.31 310 MET A O 1
ATOM 2445 N N . GLN A 1 311 ? 20.859 13.781 11.156 1 98.62 311 GLN A N 1
ATOM 2446 C CA . GLN A 1 311 ? 19.609 13.148 11.562 1 98.62 311 GLN A CA 1
ATOM 2447 C C . GLN A 1 311 ? 18.531 13.336 10.5 1 98.62 311 GLN A C 1
ATOM 2449 O O . GLN A 1 311 ? 17.781 12.406 10.203 1 98.62 311 GLN A O 1
ATOM 2454 N N . GLN A 1 312 ? 18.469 14.531 9.906 1 98.31 312 GLN A N 1
ATOM 2455 C CA . GLN A 1 312 ? 17.547 14.75 8.797 1 98.31 312 GLN A CA 1
ATOM 2456 C C . GLN A 1 312 ? 17.844 13.797 7.641 1 98.31 312 GLN A C 1
ATOM 2458 O O . GLN A 1 312 ? 16.922 13.266 7.016 1 98.31 312 GLN A O 1
ATOM 2463 N N . MET A 1 313 ? 19.141 13.609 7.363 1 97.75 313 MET A N 1
ATOM 2464 C CA . MET A 1 313 ? 19.562 12.719 6.285 1 97.75 313 MET A CA 1
ATOM 2465 C C . MET A 1 313 ? 19.047 11.305 6.504 1 97.75 313 MET A C 1
ATOM 2467 O O . MET A 1 313 ? 18.609 10.648 5.559 1 97.75 313 MET A O 1
ATOM 2471 N N . CYS A 1 314 ? 19.141 10.883 7.766 1 97.69 314 CYS A N 1
ATOM 2472 C CA . CYS A 1 314 ? 18.594 9.57 8.086 1 97.69 314 CYS A CA 1
ATOM 2473 C C . CYS A 1 314 ? 17.141 9.453 7.633 1 97.69 314 CYS A C 1
ATOM 2475 O O . CYS A 1 314 ? 16.781 8.523 6.906 1 97.69 314 CYS A O 1
ATOM 2477 N N . ALA A 1 315 ? 16.281 10.383 7.992 1 97.31 315 ALA A N 1
ATOM 2478 C CA . ALA A 1 315 ? 14.859 10.344 7.684 1 97.31 315 ALA A CA 1
ATOM 2479 C C . ALA A 1 315 ? 14.617 10.422 6.176 1 97.31 315 ALA A C 1
ATOM 2481 O O . ALA A 1 315 ? 13.938 9.57 5.605 1 97.31 315 ALA A O 1
ATOM 2482 N N . TYR A 1 316 ? 15.266 11.352 5.484 1 97.75 316 TYR A N 1
ATOM 2483 C CA . TYR A 1 316 ? 15 11.602 4.074 1 97.75 316 TYR A CA 1
ATOM 2484 C C . TYR A 1 316 ? 15.555 10.484 3.203 1 97.75 316 TYR A C 1
ATOM 2486 O O . TYR A 1 316 ? 14.906 10.055 2.246 1 97.75 316 TYR A O 1
ATOM 2494 N N . GLU A 1 317 ? 16.766 10 3.514 1 97 317 GLU A N 1
ATOM 2495 C CA . GLU A 1 317 ? 17.328 8.898 2.734 1 97 317 GLU A CA 1
ATOM 2496 C C . GLU A 1 317 ? 16.484 7.633 2.904 1 97 317 GLU A C 1
ATOM 2498 O O . GLU A 1 317 ? 16.281 6.887 1.944 1 97 317 GLU A O 1
ATOM 2503 N N . THR A 1 318 ? 16.094 7.465 4.121 1 95.94 318 THR A N 1
ATOM 2504 C CA . THR A 1 318 ? 15.352 6.238 4.395 1 95.94 318 THR A CA 1
ATOM 2505 C C . THR A 1 318 ? 14.047 6.215 3.609 1 95.94 318 THR A C 1
ATOM 2507 O O . THR A 1 318 ? 13.734 5.227 2.945 1 95.94 318 THR A O 1
ATOM 2510 N N . VAL A 1 319 ? 13.242 7.289 3.607 1 95.56 319 VAL A N 1
ATOM 2511 C CA . VAL A 1 319 ? 11.945 7.281 2.934 1 95.56 319 VAL A CA 1
ATOM 2512 C C . VAL A 1 319 ? 12.156 7.32 1.421 1 95.56 319 VAL A C 1
ATOM 2514 O O . VAL A 1 319 ? 11.281 6.906 0.658 1 95.56 319 VAL A O 1
ATOM 2517 N N . ALA A 1 320 ? 13.328 7.816 0.958 1 95.94 320 ALA A N 1
ATOM 2518 C CA . ALA A 1 320 ? 13.555 7.973 -0.476 1 95.94 320 ALA A CA 1
ATOM 2519 C C . ALA A 1 320 ? 14.234 6.734 -1.059 1 95.94 320 ALA A C 1
ATOM 2521 O O . ALA A 1 320 ? 13.906 6.305 -2.168 1 95.94 320 ALA A O 1
ATOM 2522 N N . LEU A 1 321 ? 15.242 6.18 -0.241 1 95.19 321 LEU A N 1
ATOM 2523 C CA . LEU A 1 321 ? 16.125 5.152 -0.791 1 95.19 321 LEU A CA 1
ATOM 2524 C C . LEU A 1 321 ? 15.914 3.822 -0.078 1 95.19 321 LEU A C 1
ATOM 2526 O O . LEU A 1 321 ? 16.469 2.799 -0.494 1 95.19 321 LEU A O 1
ATOM 2530 N N . GLY A 1 322 ? 15.164 3.877 0.971 1 93.06 322 GLY A N 1
ATOM 2531 C CA . GLY A 1 322 ? 14.852 2.662 1.706 1 93.06 322 GLY A CA 1
ATOM 2532 C C . GLY A 1 322 ? 15.789 2.416 2.875 1 93.06 322 GLY A C 1
ATOM 2533 O O . GLY A 1 322 ? 15.469 1.646 3.783 1 93.06 322 GLY A O 1
ATOM 2534 N N . TYR A 1 323 ? 16.953 3.053 2.893 1 92.88 323 TYR A N 1
ATOM 2535 C CA . TYR A 1 323 ? 17.969 2.865 3.922 1 92.88 323 TYR A CA 1
ATOM 2536 C C . TYR A 1 323 ? 18.906 4.059 3.979 1 92.88 323 TYR A C 1
ATOM 2538 O O . TYR A 1 323 ? 19.172 4.699 2.959 1 92.88 323 TYR A O 1
ATOM 2546 N N . SER A 1 324 ? 19.406 4.371 5.203 1 95.5 324 SER A N 1
ATOM 2547 C CA . SER A 1 324 ? 20.391 5.426 5.398 1 95.5 324 SER A CA 1
ATOM 2548 C C . SER A 1 324 ? 21.391 5.047 6.484 1 95.5 324 SER A C 1
ATOM 2550 O O . SER A 1 324 ? 21.016 4.75 7.617 1 95.5 324 SER A O 1
ATOM 2552 N N . LYS A 1 325 ? 22.672 5.051 6.203 1 94.88 325 LYS A N 1
ATOM 2553 C CA . LYS A 1 325 ? 23.734 4.781 7.164 1 94.88 325 LYS A CA 1
ATOM 2554 C C . LYS A 1 325 ? 23.734 5.812 8.289 1 94.88 325 LYS A C 1
ATOM 2556 O O . LYS A 1 325 ? 24.234 5.543 9.383 1 94.88 325 LYS A O 1
ATOM 2561 N N . PHE A 1 326 ? 23.172 6.992 8.039 1 97.19 326 PHE A N 1
ATOM 2562 C CA . PHE A 1 326 ? 23.125 8.055 9.031 1 97.19 326 PHE A CA 1
ATOM 2563 C C . PHE A 1 326 ? 22.281 7.645 10.234 1 97.19 326 PHE A C 1
ATOM 2565 O O . PHE A 1 326 ? 22.469 8.156 11.336 1 97.19 326 PHE A O 1
ATOM 2572 N N . CYS A 1 327 ? 21.344 6.727 10.016 1 96.06 327 CYS A N 1
ATOM 2573 C CA . CYS A 1 327 ? 20.406 6.348 11.078 1 96.06 327 CYS A CA 1
ATOM 2574 C C . CYS A 1 327 ? 21.141 5.598 12.188 1 96.06 327 CYS A C 1
ATOM 2576 O O . CYS A 1 327 ? 20.625 5.5 13.312 1 96.06 327 CYS A O 1
ATOM 2578 N N . GLU A 1 328 ? 22.281 5.109 11.961 1 94.88 328 GLU A N 1
ATOM 2579 C CA . GLU A 1 328 ? 23.016 4.27 12.898 1 94.88 328 GLU A CA 1
ATOM 2580 C C . GLU A 1 328 ? 23.859 5.113 13.844 1 94.88 328 GLU A C 1
ATOM 2582 O O . GLU A 1 328 ? 24.469 4.59 14.781 1 94.88 328 GLU A O 1
ATOM 2587 N N . LEU A 1 329 ? 23.891 6.379 13.664 1 97.25 329 LEU A N 1
ATOM 2588 C CA . LEU A 1 329 ? 24.875 7.23 14.312 1 97.25 329 LEU A CA 1
ATOM 2589 C C . LEU A 1 329 ? 24.391 7.699 15.672 1 97.25 329 LEU A C 1
ATOM 2591 O O . LEU A 1 329 ? 25.172 8.211 16.484 1 97.25 329 LEU A O 1
ATOM 2595 N N . PHE A 1 330 ? 23.094 7.543 15.977 1 97.94 330 PHE A N 1
ATOM 2596 C CA . PHE A 1 330 ? 22.547 8.266 17.109 1 97.94 330 PHE A CA 1
ATOM 2597 C C . PHE A 1 330 ? 21.891 7.309 18.094 1 97.94 330 PHE A C 1
ATOM 2599 O O . PHE A 1 330 ? 21.406 6.242 17.703 1 97.94 330 PHE A O 1
ATOM 2606 N N . THR A 1 331 ? 21.812 7.703 19.297 1 96.25 331 THR A N 1
ATOM 2607 C CA . THR A 1 331 ? 21.156 6.941 20.359 1 96.25 331 THR A CA 1
ATOM 2608 C C . THR A 1 331 ? 19.656 7.219 20.391 1 96.25 331 THR A C 1
ATOM 2610 O O . THR A 1 331 ? 19.188 8.156 19.734 1 96.25 331 THR A O 1
ATOM 2613 N N . GLU A 1 332 ? 18.969 6.418 21.141 1 95.81 332 GLU A N 1
ATOM 2614 C CA . GLU A 1 332 ? 17.516 6.617 21.281 1 95.81 332 GLU A CA 1
ATOM 2615 C C . GLU A 1 332 ? 17.219 7.984 21.875 1 95.81 332 GLU A C 1
ATOM 2617 O O . GLU A 1 332 ? 16.266 8.656 21.453 1 95.81 332 GLU A O 1
ATOM 2622 N N . GLU A 1 333 ? 17.984 8.414 22.844 1 96.75 333 GLU A N 1
ATOM 2623 C CA . GLU A 1 333 ? 17.781 9.719 23.469 1 96.75 333 GLU A CA 1
ATOM 2624 C C . GLU A 1 333 ? 17.984 10.844 22.469 1 96.75 333 GLU A C 1
ATOM 2626 O O . GLU A 1 333 ? 17.25 11.828 22.484 1 96.75 333 GLU A O 1
ATOM 2631 N N . GLU A 1 334 ? 19 10.719 21.672 1 98 334 GLU A N 1
ATOM 2632 C CA . GLU A 1 334 ? 19.281 11.727 20.656 1 98 334 GLU A CA 1
ATOM 2633 C C . GLU A 1 334 ? 18.172 11.789 19.609 1 98 334 GLU A C 1
ATOM 2635 O O . GLU A 1 334 ? 17.828 12.867 19.125 1 98 334 GLU A O 1
ATOM 2640 N N . TRP A 1 335 ? 17.578 10.656 19.312 1 98.19 335 TRP A N 1
ATOM 2641 C CA . TRP A 1 335 ? 16.438 10.633 18.406 1 98.19 335 TRP A CA 1
ATOM 2642 C C . TRP A 1 335 ? 15.227 11.289 19.047 1 98.19 335 TRP A C 1
ATOM 2644 O O . TRP A 1 335 ? 14.445 11.969 18.375 1 98.19 335 TRP A O 1
ATOM 2654 N N . GLU A 1 336 ? 15 11.07 20.312 1 97.44 336 GLU A N 1
ATOM 2655 C CA . GLU A 1 336 ? 13.93 11.773 21 1 97.44 336 GLU A CA 1
ATOM 2656 C C . GLU A 1 336 ? 14.141 13.281 20.969 1 97.44 336 GLU A C 1
ATOM 2658 O O . GLU A 1 336 ? 13.188 14.055 20.875 1 97.44 336 GLU A O 1
ATOM 2663 N N . GLY A 1 337 ? 15.383 13.68 21.156 1 98.62 337 GLY A N 1
ATOM 2664 C CA . GLY A 1 337 ? 15.703 15.086 21 1 98.62 337 GLY A CA 1
ATOM 2665 C C . GLY A 1 337 ? 15.344 15.625 19.625 1 98.62 337 GLY A C 1
ATOM 2666 O O . GLY A 1 337 ? 14.789 16.719 19.516 1 98.62 337 GLY A O 1
ATOM 2667 N N . PHE A 1 338 ? 15.68 14.852 18.625 1 98.62 338 PHE A N 1
ATOM 2668 C CA . PHE A 1 338 ? 15.344 15.234 17.25 1 98.62 338 PHE A CA 1
ATOM 2669 C C . PHE A 1 338 ? 13.836 15.383 17.094 1 98.62 338 PHE A C 1
ATOM 2671 O O . PHE A 1 338 ? 13.359 16.391 16.547 1 98.62 338 PHE A O 1
ATOM 267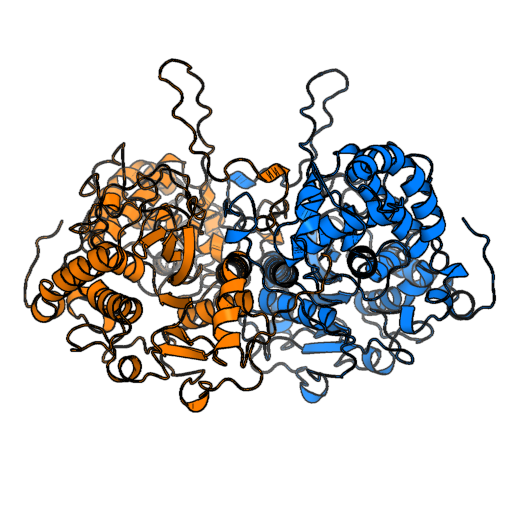8 N N . ASN A 1 339 ? 13.156 14.359 17.547 1 98.44 339 ASN A N 1
ATOM 2679 C CA . ASN A 1 339 ? 11.695 14.375 17.531 1 98.44 339 ASN A CA 1
ATOM 2680 C C . ASN A 1 339 ? 11.141 15.625 18.203 1 98.44 339 ASN A C 1
ATOM 2682 O O . ASN A 1 339 ? 10.258 16.297 17.656 1 98.44 339 ASN A O 1
ATOM 2686 N N . TYR A 1 340 ? 11.633 15.938 19.344 1 98.56 340 TYR A N 1
ATOM 2687 C CA . TYR A 1 340 ? 11.18 17.094 20.125 1 98.56 340 TYR A CA 1
ATOM 2688 C C . TYR A 1 340 ? 11.547 18.391 19.422 1 98.56 340 TYR A C 1
ATOM 2690 O O . TYR A 1 340 ? 10.797 19.375 19.469 1 98.56 340 TYR A O 1
ATOM 2698 N N . GLY A 1 341 ? 12.703 18.438 18.812 1 98.69 341 GLY A N 1
ATOM 2699 C CA . GLY A 1 341 ? 13.07 19.609 18.031 1 98.69 341 GLY A CA 1
ATOM 2700 C C . GLY A 1 341 ? 12.039 19.984 16.984 1 98.69 341 GLY A C 1
ATOM 2701 O O . GLY A 1 341 ? 11.758 21.156 16.766 1 98.69 341 GLY A O 1
ATOM 2702 N N . LEU A 1 342 ? 11.531 18.969 16.391 1 98.38 342 LEU A N 1
ATOM 2703 C CA . LEU A 1 342 ? 10.508 19.203 15.375 1 98.38 342 LEU A CA 1
ATOM 2704 C C . LEU A 1 342 ? 9.195 19.625 16.031 1 98.38 342 LEU A C 1
ATOM 2706 O O . LEU A 1 342 ? 8.445 20.422 15.453 1 98.38 342 LEU A O 1
ATOM 2710 N N . ASP A 1 343 ? 8.898 19.141 17.234 1 98.5 343 ASP A N 1
ATOM 2711 C CA . ASP A 1 343 ? 7.758 19.656 17.984 1 98.5 343 ASP A CA 1
ATOM 2712 C C . ASP A 1 343 ? 7.895 21.172 18.219 1 98.5 343 ASP A C 1
ATOM 2714 O O . ASP A 1 343 ? 6.934 21.922 18.031 1 98.5 343 ASP A O 1
ATOM 2718 N N . LEU A 1 344 ? 9.102 21.562 18.625 1 98.5 344 LEU A N 1
ATOM 2719 C CA . LEU A 1 344 ? 9.367 22.984 18.875 1 98.5 344 LEU A CA 1
ATOM 2720 C C . LEU A 1 344 ? 9.141 23.797 17.594 1 98.5 344 LEU A C 1
ATOM 2722 O O . LEU A 1 344 ? 8.477 24.828 17.625 1 98.5 344 LEU A O 1
ATOM 2726 N N . THR A 1 345 ? 9.648 23.297 16.562 1 98.12 345 THR A N 1
ATOM 2727 C CA . THR A 1 345 ? 9.555 24 15.289 1 98.12 345 THR A CA 1
ATOM 2728 C C . THR A 1 345 ? 8.094 24.203 14.891 1 98.12 345 THR A C 1
ATOM 2730 O O . THR A 1 345 ? 7.68 25.328 14.578 1 98.12 345 THR A O 1
ATOM 2733 N N . PHE A 1 346 ? 7.336 23.203 14.961 1 98.31 346 PHE A N 1
ATOM 2734 C CA . PHE A 1 346 ? 5.949 23.281 14.508 1 98.31 346 PHE A CA 1
ATOM 2735 C C . PHE A 1 346 ? 5.094 24.062 15.5 1 98.31 346 PHE A C 1
ATOM 2737 O O . PHE A 1 346 ? 4.191 24.797 15.109 1 98.31 346 PHE A O 1
ATOM 2744 N N . TRP A 1 347 ? 5.324 23.875 16.797 1 98.31 347 TRP A N 1
ATOM 2745 C CA . TRP A 1 347 ? 4.574 24.625 17.797 1 98.31 347 TRP A CA 1
ATOM 2746 C C . TRP A 1 347 ? 4.656 26.125 17.531 1 98.31 347 TRP A C 1
ATOM 2748 O O . TRP A 1 347 ? 3.637 26.812 17.516 1 98.31 347 TRP A O 1
ATOM 2758 N N . TYR A 1 348 ? 5.832 26.609 17.234 1 98.06 348 TYR A N 1
ATOM 2759 C CA . TYR A 1 348 ? 6.066 28.047 17.203 1 98.06 348 TYR A CA 1
ATOM 2760 C C . TYR A 1 348 ? 5.957 28.578 15.781 1 98.06 348 TYR A C 1
ATOM 2762 O O . TYR A 1 348 ? 5.836 29.797 15.578 1 98.06 348 TYR A O 1
ATOM 2770 N N . ASN A 1 349 ? 6.031 27.719 14.773 1 97.62 349 ASN A N 1
ATOM 2771 C CA . ASN A 1 349 ? 5.953 28.188 13.398 1 97.62 349 ASN A CA 1
ATOM 2772 C C . ASN A 1 349 ? 4.555 28.016 12.82 1 97.62 349 ASN A C 1
ATOM 2774 O O . ASN A 1 349 ? 4.129 28.781 11.961 1 97.62 349 ASN A O 1
ATOM 2778 N N . SER A 1 350 ? 3.818 26.938 13.281 1 98.12 350 SER A N 1
ATOM 2779 C CA . SER A 1 350 ? 2.666 26.547 12.469 1 98.12 350 SER A CA 1
ATOM 2780 C C . SER A 1 350 ? 1.468 26.203 13.344 1 98.12 350 SER A C 1
ATOM 2782 O O . SER A 1 350 ? 0.391 25.891 12.836 1 98.12 350 SER A O 1
ATOM 2784 N N . ALA A 1 351 ? 1.582 26.234 14.648 1 98.31 351 ALA A N 1
ATOM 2785 C CA . ALA A 1 351 ? 0.494 25.797 15.516 1 98.31 351 ALA A CA 1
ATOM 2786 C C . ALA A 1 351 ? 0.232 26.812 16.625 1 98.31 351 ALA A C 1
ATOM 2788 O O . ALA A 1 351 ? 0.141 28.016 16.359 1 98.31 351 ALA A O 1
ATOM 2789 N N . PHE A 1 352 ? 0.065 26.391 17.875 1 97.75 352 PHE A N 1
ATOM 2790 C CA . PHE A 1 352 ? -0.544 27.188 18.938 1 97.75 352 PHE A CA 1
ATOM 2791 C C . PHE A 1 352 ? 0.401 28.281 19.406 1 97.75 352 PHE A C 1
ATOM 2793 O O . PHE A 1 352 ? -0.034 29.266 20 1 97.75 352 PHE A O 1
ATOM 2800 N N . GLY A 1 353 ? 1.663 28.172 19.141 1 97.25 353 GLY A N 1
ATOM 2801 C CA . GLY A 1 353 ? 2.627 29.188 19.531 1 97.25 353 GLY A CA 1
ATOM 2802 C C . GLY A 1 353 ? 2.973 30.141 18.406 1 97.25 353 GLY A C 1
ATOM 2803 O O . GLY A 1 353 ? 3.781 31.047 18.594 1 97.25 353 GLY A O 1
ATOM 2804 N N . SER A 1 354 ? 2.42 29.969 17.297 1 97.44 354 SER A N 1
ATOM 2805 C CA . SER A 1 354 ? 2.686 30.797 16.125 1 97.44 354 SER A CA 1
ATOM 2806 C C . SER A 1 354 ? 1.751 32 16.062 1 97.44 354 SER A C 1
ATOM 2808 O O . SER A 1 354 ? 0.54 31.859 16.25 1 97.44 354 SER A O 1
ATOM 2810 N N . PRO A 1 355 ? 2.264 33.156 15.727 1 96.81 355 PRO A N 1
ATOM 2811 C CA . PRO A 1 355 ? 1.403 34.344 15.648 1 96.81 355 PRO A CA 1
ATOM 2812 C C . PRO A 1 355 ? 0.541 34.344 14.383 1 96.81 355 PRO A C 1
ATOM 2814 O O . PRO A 1 355 ? -0.393 35.156 14.281 1 96.81 355 PRO A O 1
ATOM 2817 N N . THR A 1 356 ? 0.81 33.5 13.445 1 97.62 356 THR A N 1
ATOM 2818 C CA . THR A 1 356 ? 0.079 33.562 12.188 1 97.62 356 THR A CA 1
ATOM 2819 C C . THR A 1 356 ? -0.636 32.25 11.906 1 97.62 356 THR A C 1
ATOM 2821 O O . THR A 1 356 ? -1.227 32.062 10.836 1 97.62 356 THR A O 1
ATOM 2824 N N . ALA A 1 357 ? -0.518 31.25 12.781 1 97.88 357 ALA A N 1
ATOM 2825 C CA . ALA A 1 357 ? -1.092 29.938 12.516 1 97.88 357 ALA A CA 1
ATOM 2826 C C . ALA A 1 357 ? -2.611 30.016 12.406 1 97.88 357 ALA A C 1
ATOM 2828 O O . ALA A 1 357 ? -3.191 29.562 11.414 1 97.88 357 ALA A O 1
ATOM 2829 N N . ARG A 1 358 ? -3.297 30.609 13.352 1 97.56 358 ARG A N 1
ATOM 2830 C CA . ARG A 1 358 ? -4.754 30.672 13.398 1 97.56 358 ARG A CA 1
ATOM 2831 C C . ARG A 1 358 ? -5.316 31.344 12.148 1 97.56 358 ARG A C 1
ATOM 2833 O O . ARG A 1 358 ? -6.223 30.812 11.508 1 97.56 358 ARG A O 1
ATOM 2840 N N . VAL A 1 359 ? -4.734 32.469 11.805 1 98.31 359 VAL A N 1
ATOM 2841 C CA . VAL A 1 359 ? -5.277 33.281 10.703 1 98.31 359 VAL A CA 1
ATOM 2842 C C . VAL A 1 359 ? -5.137 32.5 9.391 1 98.31 359 VAL A C 1
ATOM 2844 O O . VAL A 1 359 ? -6 32.594 8.516 1 98.31 359 VAL A O 1
ATOM 2847 N N . GLN A 1 360 ? -4.105 31.719 9.258 1 98.5 360 GLN A N 1
ATOM 2848 C CA . GLN A 1 360 ? -3.887 30.953 8.039 1 98.5 360 GLN A CA 1
ATOM 2849 C C . GLN A 1 360 ? -4.902 29.828 7.906 1 98.5 360 GLN A C 1
ATOM 2851 O O . GLN A 1 360 ? -5.199 29.375 6.797 1 98.5 360 GLN A O 1
ATOM 2856 N N . GLY A 1 361 ? -5.461 29.375 8.992 1 98.5 361 GLY A N 1
ATOM 2857 C CA . GLY A 1 361 ? -6.418 28.281 8.969 1 98.5 361 GLY A CA 1
ATOM 2858 C C . GLY A 1 361 ? -7.848 28.734 8.766 1 98.5 361 GLY A C 1
ATOM 2859 O O . GLY A 1 361 ? -8.727 27.938 8.469 1 98.5 361 GLY A O 1
ATOM 2860 N N . ILE A 1 362 ? -8.156 30.062 8.836 1 98.12 362 ILE A N 1
ATOM 2861 C CA . ILE A 1 362 ? -9.523 30.562 8.938 1 98.12 362 ILE A CA 1
ATOM 2862 C C . ILE A 1 362 ? -10.25 30.344 7.609 1 98.12 362 ILE A C 1
ATOM 2864 O O . ILE A 1 362 ? -11.453 30.094 7.586 1 98.12 362 ILE A O 1
ATOM 2868 N N . GLY A 1 363 ? -9.547 30.469 6.453 1 98.38 363 GLY A N 1
ATOM 2869 C CA . GLY A 1 363 ? -10.18 30.219 5.172 1 98.38 363 GLY A CA 1
ATOM 2870 C C . GLY A 1 363 ? -10.773 28.828 5.066 1 98.38 363 GLY A C 1
ATOM 2871 O O . GLY A 1 363 ? -11.914 28.672 4.609 1 98.38 363 GLY A O 1
ATOM 2872 N N . TYR A 1 364 ? -10.031 27.812 5.445 1 98.62 364 TYR A N 1
ATOM 2873 C CA . TYR A 1 364 ? -10.531 26.438 5.418 1 98.62 364 TYR A CA 1
ATOM 2874 C C . TYR A 1 364 ? -11.727 26.281 6.348 1 98.62 364 TYR A C 1
ATOM 2876 O O . TYR A 1 364 ? -12.656 25.531 6.043 1 98.62 364 TYR A O 1
ATOM 2884 N N . ILE A 1 365 ? -11.695 26.938 7.512 1 98.5 365 ILE A N 1
ATOM 2885 C CA . ILE A 1 365 ? -12.812 26.859 8.445 1 98.5 365 ILE A CA 1
ATOM 2886 C C . ILE A 1 365 ? -14.062 27.453 7.797 1 98.5 365 ILE A C 1
ATOM 2888 O O . ILE A 1 365 ? -15.164 26.938 7.961 1 98.5 365 ILE A O 1
ATOM 2892 N N . GLN A 1 366 ? -13.922 28.562 7.07 1 98.62 366 GLN A N 1
ATOM 2893 C CA . GLN A 1 366 ? -15.047 29.125 6.34 1 98.62 366 GLN A CA 1
ATOM 2894 C C . GLN A 1 366 ? -15.641 28.109 5.363 1 98.62 366 GLN A C 1
ATOM 2896 O O . GLN A 1 366 ? -16.859 28 5.246 1 98.62 366 GLN A O 1
ATOM 2901 N N . GLU A 1 367 ? -14.781 27.422 4.68 1 98.69 367 GLU A N 1
ATOM 2902 C CA . GLU A 1 367 ? -15.234 26.391 3.746 1 98.69 367 GLU A CA 1
ATOM 2903 C C . GLU A 1 367 ? -15.93 25.25 4.477 1 98.69 367 GLU A C 1
ATOM 2905 O O . GLU A 1 367 ? -16.953 24.734 4.008 1 98.69 367 GLU A O 1
ATOM 2910 N N . LEU A 1 368 ? -15.359 24.812 5.605 1 98.69 368 LEU A N 1
ATOM 2911 C CA . LEU A 1 368 ? -15.961 23.734 6.398 1 98.69 368 LEU A CA 1
ATOM 2912 C C . LEU A 1 368 ? -17.359 24.125 6.871 1 98.69 368 LEU A C 1
ATOM 2914 O O . LEU A 1 368 ? -18.297 23.344 6.762 1 98.69 368 LEU A O 1
ATOM 2918 N N . VAL A 1 369 ? -17.484 25.359 7.383 1 98.5 369 VAL A N 1
ATOM 2919 C CA . VAL A 1 369 ? -18.781 25.859 7.836 1 98.5 369 VAL A CA 1
ATOM 2920 C C . VAL A 1 369 ? -19.766 25.891 6.668 1 98.5 369 VAL A C 1
ATOM 2922 O O . VAL A 1 369 ? -20.922 25.484 6.809 1 98.5 369 VAL A O 1
ATOM 2925 N N . SER A 1 370 ? -19.281 26.375 5.52 1 98.56 370 SER A N 1
ATOM 2926 C CA . SER A 1 370 ? -20.109 26.406 4.316 1 98.56 370 SER A CA 1
ATOM 2927 C C . SER A 1 370 ? -20.625 25.016 3.963 1 98.56 370 SER A C 1
ATOM 2929 O O . SER A 1 370 ? -21.812 24.844 3.689 1 98.56 370 SER A O 1
ATOM 2931 N N . ARG A 1 371 ? -19.797 24 3.992 1 98.38 371 ARG A N 1
ATOM 2932 C CA . ARG A 1 371 ? -20.172 22.625 3.65 1 98.38 371 ARG A CA 1
ATOM 2933 C C . ARG A 1 371 ? -21.109 22.031 4.691 1 98.38 371 ARG A C 1
ATOM 2935 O O . ARG A 1 371 ? -22.078 21.359 4.348 1 98.38 371 ARG A O 1
ATOM 2942 N N . LEU A 1 372 ? -20.844 22.312 5.965 1 98.38 372 LEU A N 1
ATOM 2943 C CA . LEU A 1 372 ? -21.641 21.75 7.047 1 98.38 372 LEU A CA 1
ATOM 2944 C C . LEU A 1 372 ? -23.047 22.359 7.047 1 98.38 372 LEU A C 1
ATOM 2946 O O . LEU A 1 372 ? -24.016 21.688 7.41 1 98.38 372 LEU A O 1
ATOM 2950 N N . THR A 1 373 ? -23.172 23.641 6.613 1 97.81 373 THR A N 1
ATOM 2951 C CA . THR A 1 373 ? -24.453 24.328 6.676 1 97.81 373 THR A CA 1
ATOM 2952 C C . THR A 1 373 ? -25.125 24.359 5.305 1 97.81 373 THR A C 1
ATOM 2954 O O . THR A 1 373 ? -26.25 24.828 5.164 1 97.81 373 THR A O 1
ATOM 2957 N N . HIS A 1 374 ? -24.422 23.938 4.293 1 96.94 374 HIS A N 1
ATOM 2958 C CA . HIS A 1 374 ? -24.922 23.969 2.92 1 96.94 374 HIS A CA 1
ATOM 2959 C C . HIS A 1 374 ? -25.281 25.391 2.494 1 96.94 374 HIS A C 1
ATOM 2961 O O . HIS A 1 374 ? -26.359 25.609 1.919 1 96.94 374 HIS A O 1
ATOM 2967 N N . THR A 1 375 ? -24.375 26.312 2.908 1 97.12 375 THR A N 1
ATOM 2968 C CA . THR A 1 375 ? -24.562 27.703 2.559 1 97.12 375 THR A CA 1
ATOM 2969 C C . THR A 1 375 ? -23.297 28.297 1.962 1 97.12 375 THR A C 1
ATOM 2971 O O . THR A 1 375 ? -22.188 28 2.434 1 97.12 375 THR A O 1
ATOM 2974 N N . PRO A 1 376 ? -23.391 29.047 0.92 1 96.81 376 PRO A N 1
ATOM 2975 C CA . PRO A 1 376 ? -22.203 29.625 0.304 1 96.81 376 PRO A CA 1
ATOM 2976 C C . PRO A 1 376 ? -21.453 30.562 1.244 1 96.81 376 PRO A C 1
ATOM 2978 O O . PRO A 1 376 ? -22.047 31.125 2.166 1 96.81 376 PRO A O 1
ATOM 2981 N N . ILE A 1 377 ? -20.266 30.703 1.026 1 97 377 ILE A N 1
ATOM 2982 C CA . ILE A 1 377 ? -19.453 31.672 1.758 1 97 377 ILE A CA 1
ATOM 2983 C C . ILE A 1 377 ? -19.891 33.094 1.407 1 97 377 ILE A C 1
ATOM 2985 O O . ILE A 1 377 ? -19.875 33.469 0.239 1 97 377 ILE A O 1
ATOM 2989 N N . ALA A 1 378 ? -20.281 33.844 2.391 1 91.69 378 ALA A N 1
ATOM 2990 C CA . ALA A 1 378 ? -20.891 35.156 2.172 1 91.69 378 ALA A CA 1
ATOM 2991 C C . ALA A 1 378 ? -19.844 36.188 1.768 1 91.69 378 ALA A C 1
ATOM 2993 O O . ALA A 1 378 ? -20.125 37.062 0.936 1 91.69 378 ALA A O 1
ATOM 2994 N N . THR A 1 379 ? -18.719 36.156 2.402 1 93.12 379 THR A N 1
ATOM 2995 C CA . THR A 1 379 ? -17.672 37.125 2.158 1 93.12 379 THR A CA 1
ATOM 2996 C C . THR A 1 379 ? -16.312 36.438 2.061 1 93.12 379 THR A C 1
ATOM 2998 O O . THR A 1 379 ? -15.945 35.656 2.928 1 93.12 379 THR A O 1
ATOM 3001 N N . HIS A 1 380 ? -15.648 36.75 1.005 1 94.88 380 HIS A N 1
ATOM 3002 C CA . HIS A 1 380 ? -14.289 36.25 0.835 1 94.88 380 HIS A CA 1
ATOM 3003 C C . HIS A 1 380 ? -13.266 37.25 1.368 1 94.88 380 HIS A C 1
ATOM 3005 O O . HIS A 1 380 ? -12.727 38.062 0.61 1 94.88 380 HIS A O 1
ATOM 3011 N N . ASN A 1 381 ? -12.867 37.219 2.617 1 93.69 381 ASN A N 1
ATOM 3012 C CA . ASN A 1 381 ? -12.008 38.188 3.291 1 93.69 381 ASN A CA 1
ATOM 3013 C C . ASN A 1 381 ? -10.805 37.5 3.932 1 93.69 381 ASN A C 1
ATOM 3015 O O . ASN A 1 381 ? -10.258 38 4.918 1 93.69 381 ASN A O 1
ATOM 3019 N N . SER A 1 382 ? -10.469 36.344 3.521 1 96.56 382 SER A N 1
ATOM 3020 C CA . SER A 1 382 ? -9.312 35.562 3.961 1 96.56 382 SER A CA 1
ATOM 3021 C C . SER A 1 382 ? -8.625 34.875 2.785 1 96.56 382 SER A C 1
ATOM 3023 O O . SER A 1 382 ? -8.391 35.5 1.748 1 96.56 382 SER A O 1
ATOM 3025 N N . SER A 1 383 ? -8.297 33.562 2.939 1 97.62 383 SER A N 1
ATOM 3026 C CA . SER A 1 383 ? -7.594 32.875 1.871 1 97.62 383 SER A CA 1
ATOM 3027 C C . SER A 1 383 ? -8.57 32.125 0.963 1 97.62 383 SER A C 1
ATOM 3029 O O . SER A 1 383 ? -8.156 31.391 0.061 1 97.62 383 SER A O 1
ATOM 3031 N N . THR A 1 384 ? -9.883 32.25 1.134 1 98.19 384 THR A N 1
ATOM 3032 C CA . THR A 1 384 ? -10.875 31.594 0.299 1 98.19 384 THR A CA 1
ATOM 3033 C C . THR A 1 384 ? -10.789 32.094 -1.142 1 98.19 384 THR A C 1
ATOM 3035 O O . THR A 1 384 ? -10.492 33.281 -1.382 1 98.19 384 THR A O 1
ATOM 3038 N N . ASN A 1 385 ? -10.992 31.234 -2.076 1 97.81 385 ASN A N 1
ATOM 3039 C CA . ASN A 1 385 ? -10.961 31.516 -3.506 1 97.81 385 ASN A CA 1
ATOM 3040 C C . ASN A 1 385 ? -12.367 31.719 -4.066 1 97.81 385 ASN A C 1
ATOM 3042 O O . ASN A 1 385 ? -13.016 30.766 -4.484 1 97.81 385 ASN A O 1
ATOM 3046 N N . GLY A 1 386 ? -12.766 32.969 -4.215 1 97.06 386 GLY A N 1
ATOM 3047 C CA . GLY A 1 386 ? -14.117 33.281 -4.656 1 97.06 386 GLY A CA 1
ATOM 3048 C C . GLY A 1 386 ? -14.461 32.688 -6.004 1 97.06 386 GLY A C 1
ATOM 3049 O O . GLY A 1 386 ? -15.602 32.281 -6.234 1 97.06 386 GLY A O 1
ATOM 3050 N N . THR A 1 387 ? -13.531 32.562 -6.891 1 96.25 387 THR A N 1
ATOM 3051 C CA . THR A 1 387 ? -13.75 32.031 -8.219 1 96.25 387 THR A CA 1
ATOM 3052 C C . THR A 1 387 ? -14.172 30.547 -8.125 1 96.25 387 THR A C 1
ATOM 3054 O O . THR A 1 387 ? -15.102 30.125 -8.812 1 96.25 387 THR A O 1
ATOM 3057 N N . LEU A 1 388 ? -13.516 29.75 -7.281 1 96.88 388 LEU A N 1
ATOM 3058 C CA . LEU A 1 388 ? -13.805 28.328 -7.16 1 96.88 388 LEU A CA 1
ATOM 3059 C C . LEU A 1 388 ? -14.922 28.078 -6.148 1 96.88 388 LEU A C 1
ATOM 3061 O O . LEU A 1 388 ? -15.805 27.25 -6.379 1 96.88 388 LEU A O 1
ATOM 3065 N N . ASN A 1 389 ? -14.922 28.844 -5.09 1 97.06 389 ASN A N 1
ATOM 3066 C CA . ASN A 1 389 ? -15.836 28.609 -3.982 1 97.06 389 ASN A CA 1
ATOM 3067 C C . ASN A 1 389 ? -17.266 29.016 -4.34 1 97.06 389 ASN A C 1
ATOM 3069 O O . ASN A 1 389 ? -18.219 28.469 -3.797 1 97.06 389 ASN A O 1
ATOM 3073 N N . ASP A 1 390 ? -17.391 30 -5.195 1 97 390 ASP A N 1
ATOM 3074 C CA . ASP A 1 390 ? -18.734 30.5 -5.508 1 97 390 ASP A CA 1
ATOM 3075 C C . ASP A 1 390 ? -19.344 29.734 -6.672 1 97 390 ASP A C 1
ATOM 3077 O O . ASP A 1 390 ? -20.516 29.938 -7.016 1 97 390 ASP A O 1
ATOM 3081 N N . ASN A 1 391 ? -18.609 28.844 -7.312 1 97 391 ASN A N 1
ATOM 3082 C CA . ASN A 1 391 ? -19.094 27.969 -8.367 1 97 391 ASN A CA 1
ATOM 3083 C C . ASN A 1 391 ? -19.531 26.609 -7.809 1 97 391 ASN A C 1
ATOM 3085 O O . ASN A 1 391 ? -18.688 25.828 -7.355 1 97 391 ASN A O 1
ATOM 3089 N N . PRO A 1 392 ? -20.812 26.297 -7.906 1 96.06 392 PRO A N 1
ATOM 3090 C CA . PRO A 1 392 ? -21.297 25.031 -7.336 1 96.06 392 PRO A CA 1
ATOM 3091 C C . PRO A 1 392 ? -20.688 23.812 -8.023 1 96.06 392 PRO A C 1
ATOM 3093 O O . PRO A 1 392 ? -20.734 22.719 -7.473 1 96.06 392 PRO A O 1
ATOM 3096 N N . VAL A 1 393 ? -20.125 24 -9.164 1 96.94 393 VAL A N 1
ATOM 3097 C CA . VAL A 1 393 ? -19.5 22.891 -9.891 1 96.94 393 VAL A CA 1
ATOM 3098 C C . VAL A 1 393 ? -18.156 22.547 -9.242 1 96.94 393 VAL A C 1
ATOM 3100 O O . VAL A 1 393 ? -17.844 21.375 -9.039 1 96.94 393 VAL A O 1
ATOM 3103 N N . THR A 1 394 ? -17.375 23.5 -8.867 1 97.31 394 THR A N 1
ATOM 3104 C CA . THR A 1 394 ? -16.031 23.266 -8.344 1 97.31 394 THR A CA 1
ATOM 3105 C C . THR A 1 394 ? -16.062 23.188 -6.82 1 97.31 394 THR A C 1
ATOM 3107 O O . THR A 1 394 ? -15.109 22.703 -6.207 1 97.31 394 THR A O 1
ATOM 3110 N N . PHE A 1 395 ? -17.109 23.703 -6.242 1 97.94 395 PHE A N 1
ATOM 3111 C CA . PHE A 1 395 ? -17.266 23.641 -4.797 1 97.94 395 PHE A CA 1
ATOM 3112 C C . PHE A 1 395 ? -18.703 23.266 -4.426 1 97.94 395 PHE A C 1
ATOM 3114 O O . PHE A 1 395 ? -19.422 24.062 -3.84 1 97.94 395 PHE A O 1
ATOM 3121 N N . PRO A 1 396 ? -19.031 22.031 -4.711 1 97.62 396 PRO A N 1
ATOM 3122 C CA . PRO A 1 396 ? -20.391 21.578 -4.414 1 97.62 396 PRO A CA 1
ATOM 3123 C C . PRO A 1 396 ? -20.672 21.516 -2.914 1 97.62 396 PRO A C 1
ATOM 3125 O O . PRO A 1 396 ? -19.781 21.203 -2.125 1 97.62 396 PRO A O 1
ATOM 3128 N N . LEU A 1 397 ? -21.875 21.844 -2.559 1 97 397 LEU A N 1
ATOM 3129 C CA . LEU A 1 397 ? -22.359 21.688 -1.192 1 97 397 LEU A CA 1
ATOM 3130 C C . LEU A 1 397 ? -23.312 20.5 -1.081 1 97 397 LEU A C 1
ATOM 3132 O O . LEU A 1 397 ? -23.844 20.031 -2.09 1 97 397 LEU A O 1
ATOM 3136 N N . GLY A 1 398 ? -23.453 19.875 -0.007 1 94.56 398 GLY A N 1
ATOM 3137 C CA . GLY A 1 398 ? -24.406 18.812 0.231 1 94.56 398 GLY A CA 1
ATOM 3138 C C . GLY A 1 398 ? -23.859 17.422 -0.068 1 94.56 398 GLY A C 1
ATOM 3139 O O . GLY A 1 398 ? -24.609 16.453 -0.128 1 94.56 398 GLY A O 1
ATOM 3140 N N . GLN A 1 399 ? -22.609 17.328 -0.352 1 96 399 GLN A N 1
ATOM 3141 C CA . GLN A 1 399 ? -22 16.016 -0.589 1 96 399 GLN A CA 1
ATOM 3142 C C . GLN A 1 399 ? -21.781 15.266 0.723 1 96 399 GLN A C 1
ATOM 3144 O O . GLN A 1 399 ? -21.625 15.891 1.776 1 96 399 GLN A O 1
ATOM 3149 N N . SER A 1 400 ? -21.766 13.93 0.6 1 96.25 400 SER A N 1
ATOM 3150 C CA . SER A 1 400 ? -21.562 13.109 1.79 1 96.25 400 SER A CA 1
ATOM 3151 C C . SER A 1 400 ? -20.078 12.836 2.018 1 96.25 400 SER A C 1
ATOM 3153 O O . SER A 1 400 ? -19.703 12.312 3.068 1 96.25 400 SER A O 1
ATOM 3155 N N . LEU A 1 401 ? -19.266 13.141 1.04 1 98.38 401 LEU A N 1
ATOM 3156 C CA . LEU A 1 401 ? -17.828 12.906 1.119 1 98.38 401 LEU A CA 1
ATOM 3157 C C . LEU A 1 401 ? -17.047 14.047 0.472 1 98.38 401 LEU A C 1
ATOM 3159 O O . LEU A 1 401 ? -17.297 14.398 -0.683 1 98.38 401 LEU A O 1
ATOM 3163 N N . TYR A 1 402 ? -16.219 14.68 1.233 1 98.62 402 TYR A N 1
ATOM 3164 C CA . TYR A 1 402 ? -15.258 15.672 0.755 1 98.62 402 TYR A CA 1
ATOM 3165 C C . TYR A 1 402 ? -13.828 15.219 1.026 1 98.62 402 TYR A C 1
ATOM 3167 O O . TYR A 1 402 ? -13.539 14.656 2.088 1 98.62 402 TYR A O 1
ATOM 3175 N N . VAL A 1 403 ? -12.953 15.367 0.078 1 98.81 403 VAL A N 1
ATOM 3176 C CA . VAL A 1 403 ? -11.539 15.055 0.261 1 98.81 403 VAL A CA 1
ATOM 3177 C C . VAL A 1 403 ? -10.688 16.234 -0.187 1 98.81 403 VAL A C 1
ATOM 3179 O O . VAL A 1 403 ? -10.805 16.703 -1.323 1 98.81 403 VAL A O 1
ATOM 3182 N N . ASP A 1 404 ? -9.898 16.75 0.694 1 98.81 404 ASP A N 1
ATOM 3183 C CA . ASP A 1 404 ? -8.969 17.844 0.428 1 98.81 404 ASP A CA 1
ATOM 3184 C C . ASP A 1 404 ? -7.539 17.453 0.771 1 98.81 404 ASP A C 1
ATOM 3186 O O . ASP A 1 404 ? -7.293 16.828 1.806 1 98.81 404 ASP A O 1
ATOM 3190 N N . ALA A 1 405 ? -6.594 17.766 -0.101 1 98.81 405 ALA A N 1
ATOM 3191 C CA . ALA A 1 405 ? -5.172 17.531 0.136 1 98.81 405 ALA A CA 1
ATOM 3192 C C . ALA A 1 405 ? -4.434 18.844 0.415 1 98.81 405 ALA A C 1
ATOM 3194 O O . ALA A 1 405 ? -4.676 19.844 -0.25 1 98.81 405 ALA A O 1
ATOM 3195 N N . THR A 1 406 ? -3.605 18.844 1.412 1 98.5 406 THR A N 1
ATOM 3196 C CA . THR A 1 406 ? -2.857 20.031 1.769 1 98.5 406 THR A CA 1
ATOM 3197 C C . THR A 1 406 ? -1.51 19.672 2.385 1 98.5 406 THR A C 1
ATOM 3199 O O . THR A 1 406 ? -1.077 18.516 2.307 1 98.5 406 THR A O 1
ATOM 3202 N N . HIS A 1 407 ? -0.77 20.656 2.893 1 98.06 407 HIS A N 1
ATOM 3203 C CA . HIS A 1 407 ? 0.533 20.484 3.527 1 98.06 407 HIS A CA 1
ATOM 3204 C C . HIS A 1 407 ? 0.394 20.312 5.035 1 98.06 407 HIS A C 1
ATOM 3206 O O . HIS A 1 407 ? -0.616 20.719 5.621 1 98.06 407 HIS A O 1
ATOM 3212 N N . GLU A 1 408 ? 1.424 19.719 5.672 1 97.69 408 GLU A N 1
ATOM 3213 C CA . GLU A 1 408 ? 1.397 19.484 7.109 1 97.69 408 GLU A CA 1
ATOM 3214 C C . GLU A 1 408 ? 1.286 20.781 7.891 1 97.69 408 GLU A C 1
ATOM 3216 O O . GLU A 1 408 ? 0.636 20.828 8.938 1 97.69 408 GLU A O 1
ATOM 3221 N N . VAL A 1 409 ? 1.955 21.844 7.391 1 97.88 409 VAL A N 1
ATOM 3222 C CA . VAL A 1 409 ? 1.905 23.125 8.094 1 97.88 409 VAL A CA 1
ATOM 3223 C C . VAL A 1 409 ? 0.478 23.672 8.086 1 97.88 409 VAL A C 1
ATOM 3225 O O . VAL A 1 409 ? 0.026 24.266 9.062 1 97.88 409 VAL A O 1
ATOM 3228 N N . VAL A 1 410 ? -0.246 23.422 6.996 1 98.69 410 VAL A N 1
ATOM 3229 C CA . VAL A 1 410 ? -1.615 23.906 6.879 1 98.69 410 VAL A CA 1
ATOM 3230 C C . VAL A 1 410 ? -2.545 23.047 7.738 1 98.69 410 VAL A C 1
ATOM 3232 O O . VAL A 1 410 ? -3.49 23.578 8.336 1 98.69 410 VAL A O 1
ATOM 3235 N N . VAL A 1 411 ? -2.258 21.75 7.781 1 98.75 411 VAL A N 1
ATOM 3236 C CA . VAL A 1 411 ? -3.008 20.906 8.711 1 98.75 411 VAL A CA 1
ATOM 3237 C C . VAL A 1 411 ? -2.906 21.484 10.125 1 98.75 411 VAL A C 1
ATOM 3239 O O . VAL A 1 411 ? -3.916 21.609 10.82 1 98.75 411 VAL A O 1
ATOM 3242 N N . MET A 1 412 ? -1.707 21.875 10.523 1 98.69 412 MET A N 1
ATOM 3243 C CA . MET A 1 412 ? -1.476 22.438 11.852 1 98.69 412 MET A CA 1
ATOM 3244 C C . MET A 1 412 ? -2.209 23.766 12.008 1 98.69 412 MET A C 1
ATOM 3246 O O . MET A 1 412 ? -2.764 24.047 13.078 1 98.69 412 MET A O 1
ATOM 3250 N N . ASN A 1 413 ? -2.193 24.594 10.945 1 98.75 413 ASN A N 1
ATOM 3251 C CA . ASN A 1 413 ? -2.943 25.844 10.977 1 98.75 413 ASN A CA 1
ATOM 3252 C C . ASN A 1 413 ? -4.43 25.594 11.211 1 98.75 413 ASN A C 1
ATOM 3254 O O . ASN A 1 413 ? -5.051 26.281 12.031 1 98.75 413 ASN A O 1
ATOM 3258 N N . ILE A 1 414 ? -4.957 24.625 10.516 1 98.81 414 ILE A N 1
ATOM 3259 C CA . ILE A 1 414 ? -6.387 24.344 10.562 1 98.81 414 ILE A CA 1
ATOM 3260 C C . ILE A 1 414 ? -6.77 23.828 11.945 1 98.81 414 ILE A C 1
ATOM 3262 O O . ILE A 1 414 ? -7.758 24.281 12.531 1 98.81 414 ILE A O 1
ATOM 3266 N N . LEU A 1 415 ? -5.988 22.906 12.492 1 98.69 415 LEU A N 1
ATOM 3267 C CA . LEU A 1 415 ? -6.262 22.391 13.82 1 98.69 415 LEU A CA 1
ATOM 3268 C C . LEU A 1 415 ? -6.211 23.5 14.867 1 98.69 415 LEU A C 1
ATOM 3270 O O . LEU A 1 415 ? -7.004 23.5 15.812 1 98.69 415 LEU A O 1
ATOM 3274 N N . THR A 1 416 ? -5.285 24.422 14.703 1 98.56 416 THR A N 1
ATOM 3275 C CA . THR A 1 416 ? -5.152 25.578 15.594 1 98.56 416 THR A CA 1
ATOM 3276 C C . THR A 1 416 ? -6.348 26.516 15.438 1 98.56 416 THR A C 1
ATOM 3278 O O . THR A 1 416 ? -6.926 26.969 16.422 1 98.56 416 THR A O 1
ATOM 3281 N N . ALA A 1 417 ? -6.703 26.781 14.203 1 98.56 417 ALA A N 1
ATOM 3282 C CA . ALA A 1 417 ? -7.805 27.688 13.914 1 98.56 417 ALA A CA 1
ATOM 3283 C C . ALA A 1 417 ? -9.133 27.125 14.414 1 98.56 417 ALA A C 1
ATOM 3285 O O . ALA A 1 417 ? -10.031 27.875 14.797 1 98.56 417 ALA A O 1
ATOM 3286 N N . LEU A 1 418 ? -9.266 25.797 14.422 1 98.62 418 LEU A N 1
ATOM 3287 C CA . LEU A 1 418 ? -10.461 25.141 14.945 1 98.62 418 LEU A CA 1
ATOM 3288 C C . LEU A 1 418 ? -10.547 25.281 16.453 1 98.62 418 LEU A C 1
ATOM 3290 O O . LEU A 1 418 ? -11.578 24.969 17.062 1 98.62 418 LEU A O 1
ATOM 3294 N N . ASN A 1 419 ? -9.5 25.734 17.047 1 98.12 419 ASN A N 1
ATOM 3295 C CA . ASN A 1 419 ? -9.375 25.906 18.5 1 98.12 419 ASN A CA 1
ATOM 3296 C C . ASN A 1 419 ? -9.352 24.547 19.219 1 98.12 419 ASN A C 1
ATOM 3298 O O . ASN A 1 419 ? -9.969 24.391 20.266 1 98.12 419 ASN A O 1
ATOM 3302 N N . LEU A 1 420 ? -8.688 23.547 18.625 1 98.06 420 LEU A N 1
ATOM 3303 C CA . LEU A 1 420 ? -8.516 22.25 19.281 1 98.06 420 LEU A CA 1
ATOM 3304 C C . LEU A 1 420 ? -7.43 22.328 20.344 1 98.06 420 LEU A C 1
ATOM 3306 O O . LEU A 1 420 ? -6.414 21.641 20.266 1 98.06 420 LEU A O 1
ATOM 3310 N N . THR A 1 421 ? -7.707 23 21.391 1 96.25 421 THR A N 1
ATOM 3311 C CA . THR A 1 421 ? -6.742 23.344 22.438 1 96.25 421 THR A CA 1
ATOM 3312 C C . THR A 1 421 ? -6.375 22.109 23.25 1 96.25 421 THR A C 1
ATOM 3314 O O . THR A 1 421 ? -5.398 22.141 24.016 1 96.25 421 THR A O 1
ATOM 3317 N N . SER A 1 422 ? -7.133 21.062 23.109 1 94.19 422 SER A N 1
ATOM 3318 C CA . SER A 1 422 ? -6.773 19.812 23.75 1 94.19 422 SER A CA 1
ATOM 3319 C C . SER A 1 422 ? -5.406 19.312 23.281 1 94.19 422 SER A C 1
ATOM 3321 O O . SER A 1 422 ? -4.695 18.641 24.031 1 94.19 422 SER A O 1
ATOM 3323 N N . LEU A 1 423 ? -4.984 19.625 22.109 1 96.81 423 LEU A N 1
ATOM 3324 C CA . LEU A 1 423 ? -3.689 19.25 21.562 1 96.81 423 LEU A CA 1
ATOM 3325 C C . LEU A 1 423 ? -2.568 20.078 22.172 1 96.81 423 LEU A C 1
ATOM 3327 O O . LEU A 1 423 ? -1.392 19.75 22.031 1 96.81 423 LEU A O 1
ATOM 3331 N N . ALA A 1 424 ? -2.936 21.156 22.844 1 95.62 424 ALA A N 1
ATOM 3332 C CA . ALA A 1 424 ? -1.979 22.078 23.438 1 95.62 424 ALA A CA 1
ATOM 3333 C C . ALA A 1 424 ? -2.186 22.172 24.953 1 95.62 424 ALA A C 1
ATOM 3335 O O . ALA A 1 424 ? -1.816 23.172 25.578 1 95.62 424 ALA A O 1
ATOM 3336 N N . LYS A 1 425 ? -2.75 21.203 25.5 1 94.5 425 LYS A N 1
ATOM 3337 C CA . LYS A 1 425 ? -3.211 21.234 26.875 1 94.5 425 LYS A CA 1
ATOM 3338 C C . LYS A 1 425 ? -2.049 21.469 27.844 1 94.5 425 LYS A C 1
ATOM 3340 O O . LYS A 1 425 ? -2.217 22.094 28.891 1 94.5 425 LYS A O 1
ATOM 3345 N N . THR A 1 426 ? -0.872 21.062 27.469 1 94.38 426 THR A N 1
ATOM 3346 C CA . THR A 1 426 ? 0.257 21.141 28.391 1 94.38 426 THR A CA 1
ATOM 3347 C C . THR A 1 426 ? 1.022 22.453 28.203 1 94.38 426 THR A C 1
ATOM 3349 O O . THR A 1 426 ? 2.014 22.703 28.891 1 94.38 426 THR A O 1
ATOM 3352 N N . GLY A 1 427 ? 0.648 23.234 27.281 1 94.62 427 GLY A N 1
ATOM 3353 C CA . GLY A 1 427 ? 1.178 24.578 27.156 1 94.62 427 GLY A CA 1
ATOM 3354 C C . GLY A 1 427 ? 2.369 24.656 26.219 1 94.62 427 GLY A C 1
ATOM 3355 O O . GLY A 1 427 ? 2.689 23.688 25.531 1 94.62 427 GLY A O 1
ATOM 3356 N N . PRO A 1 428 ? 2.971 25.875 26.234 1 96.19 428 PRO A N 1
ATOM 3357 C CA . PRO A 1 428 ? 4.094 26.109 25.328 1 96.19 428 PRO A CA 1
ATOM 3358 C C . PRO A 1 428 ? 5.281 25.188 25.609 1 96.19 428 PRO A C 1
ATOM 3360 O O . PRO A 1 428 ? 5.582 24.906 26.781 1 96.19 428 PRO A O 1
ATOM 3363 N N . LEU A 1 429 ? 5.969 24.844 24.578 1 97.56 429 LEU A N 1
ATOM 3364 C CA . LEU A 1 429 ? 7.09 23.922 24.703 1 97.56 429 LEU A CA 1
ATOM 3365 C C . LEU A 1 429 ? 8.383 24.672 25.016 1 97.56 429 LEU A C 1
ATOM 3367 O O . LEU A 1 429 ? 8.734 25.625 24.328 1 97.56 429 LEU A O 1
ATOM 3371 N N . PRO A 1 430 ? 9.109 24.234 26.062 1 97.69 430 PRO A N 1
ATOM 3372 C CA . PRO A 1 430 ? 10.406 24.844 26.375 1 97.69 430 PRO A CA 1
ATOM 3373 C C . PRO A 1 430 ? 11.547 24.25 25.547 1 97.69 430 PRO A C 1
ATOM 3375 O O . PRO A 1 430 ? 11.453 23.094 25.109 1 97.69 430 PRO A O 1
ATOM 3378 N N . TYR A 1 431 ? 12.57 25.047 25.312 1 97.75 431 TYR A N 1
ATOM 3379 C CA . TYR A 1 431 ? 13.711 24.516 24.578 1 97.75 431 TYR A CA 1
ATOM 3380 C C . TYR A 1 431 ? 14.727 23.875 25.516 1 97.75 431 TYR A C 1
ATOM 3382 O O . TYR A 1 431 ? 15.719 23.297 25.062 1 97.75 431 TYR A O 1
ATOM 3390 N N . THR A 1 432 ? 14.516 23.891 26.875 1 98 432 THR A N 1
ATOM 3391 C CA . THR A 1 432 ? 15.531 23.5 27.844 1 98 432 THR A CA 1
ATOM 3392 C C . THR A 1 432 ? 15.414 22.016 28.172 1 98 432 THR A C 1
ATOM 3394 O O . THR A 1 432 ? 16.359 21.406 28.688 1 98 432 THR A O 1
ATOM 3397 N N . HIS A 1 433 ? 14.211 21.469 28.031 1 97.56 433 HIS A N 1
ATOM 3398 C CA . HIS A 1 433 ? 13.984 20.062 28.328 1 97.56 433 HIS A CA 1
ATOM 3399 C C . HIS A 1 433 ? 12.727 19.547 27.625 1 97.56 433 HIS A C 1
ATOM 3401 O O . HIS A 1 433 ? 11.938 20.328 27.109 1 97.56 433 HIS A O 1
ATOM 3407 N N . ILE A 1 434 ? 12.586 18.297 27.516 1 97.62 434 ILE A N 1
ATOM 3408 C CA . ILE A 1 434 ? 11.359 17.656 27.031 1 97.62 434 ILE A CA 1
ATOM 3409 C C . ILE A 1 434 ? 10.375 17.5 28.188 1 97.62 434 ILE A C 1
ATOM 3411 O O . ILE A 1 434 ? 10.656 16.781 29.156 1 97.62 434 ILE A O 1
ATOM 3415 N N . PRO A 1 435 ? 9.258 18.078 28.047 1 95.62 435 PRO A N 1
ATOM 3416 C CA . PRO A 1 435 ? 8.289 17.875 29.125 1 95.62 435 PRO A CA 1
ATOM 3417 C C . PRO A 1 435 ? 7.852 16.422 29.281 1 95.62 435 PRO A C 1
ATOM 3419 O O . PRO A 1 435 ? 7.695 15.719 28.281 1 95.62 435 PRO A O 1
ATOM 3422 N N . LYS A 1 436 ? 7.645 15.977 30.484 1 89.62 436 LYS A N 1
ATOM 3423 C CA . LYS A 1 436 ? 7.25 14.602 30.781 1 89.62 436 LYS A CA 1
ATOM 3424 C C . LYS A 1 436 ? 5.898 14.273 30.156 1 89.62 436 LYS A C 1
ATOM 3426 O O . LYS A 1 436 ? 5.695 13.164 29.656 1 89.62 436 LYS A O 1
ATOM 3431 N N . HIS A 1 437 ? 5.02 15.242 30.281 1 87.06 437 HIS A N 1
ATOM 3432 C CA . HIS A 1 437 ? 3.703 15.086 29.672 1 87.06 437 HIS A CA 1
ATOM 3433 C C . HIS A 1 437 ? 3.504 16.078 28.531 1 87.06 437 HIS A C 1
ATOM 3435 O O . HIS A 1 437 ? 3.568 17.297 28.734 1 87.06 437 HIS A O 1
ATOM 3441 N N . ARG A 1 438 ? 3.611 15.562 27.359 1 90.31 438 ARG A N 1
ATOM 3442 C CA . ARG A 1 438 ? 3.508 16.438 26.188 1 90.31 438 ARG A CA 1
ATOM 3443 C C . ARG A 1 438 ? 2.293 16.062 25.344 1 90.31 438 ARG A C 1
ATOM 3445 O O . ARG A 1 438 ? 2.178 14.938 24.859 1 90.31 438 ARG A O 1
ATOM 3452 N N . SER A 1 439 ? 1.416 17.062 25.234 1 93.12 439 SER A N 1
ATOM 3453 C CA . SER A 1 439 ? 0.201 16.828 24.453 1 93.12 439 SER A CA 1
ATOM 3454 C C . SER A 1 439 ? 0.425 17.109 22.969 1 93.12 439 SER A C 1
ATOM 3456 O O . SER A 1 439 ? -0.312 16.594 22.125 1 93.12 439 SER A O 1
ATOM 3458 N N . PHE A 1 440 ? 1.407 17.922 22.734 1 97.38 440 PHE A N 1
ATOM 3459 C CA . PHE A 1 440 ? 1.704 18.297 21.359 1 97.38 440 PHE A CA 1
ATOM 3460 C C . PHE A 1 440 ? 2.904 17.516 20.844 1 97.38 440 PHE A C 1
ATOM 3462 O O . PHE A 1 440 ? 4.047 17.812 21.188 1 97.38 440 PHE A O 1
ATOM 3469 N N . ARG A 1 441 ? 2.689 16.531 20.016 1 97.12 441 ARG A N 1
ATOM 3470 C CA . ARG A 1 441 ? 3.709 15.711 19.359 1 97.12 441 ARG A CA 1
ATOM 3471 C C . ARG A 1 441 ? 3.463 15.617 17.859 1 97.12 441 ARG A C 1
ATOM 3473 O O . ARG A 1 441 ? 2.504 14.977 17.422 1 97.12 441 ARG A O 1
ATOM 3480 N N . VAL A 1 442 ? 4.316 16.141 17.125 1 98 442 VAL A N 1
ATOM 3481 C CA . VAL A 1 442 ? 4.109 16.312 15.688 1 98 442 VAL A CA 1
ATOM 3482 C C . VAL A 1 442 ? 4.07 14.953 15 1 98 442 VAL A C 1
ATOM 3484 O O . VAL A 1 442 ? 3.311 14.75 14.055 1 98 442 VAL A O 1
ATOM 3487 N N . ALA A 1 443 ? 4.855 13.961 15.453 1 96.75 443 ALA A N 1
ATOM 3488 C CA . ALA A 1 443 ? 4.863 12.617 14.867 1 96.75 443 ALA A CA 1
ATOM 3489 C C . ALA A 1 443 ? 3.484 11.977 14.969 1 96.75 443 ALA A C 1
ATOM 3491 O O . ALA A 1 443 ? 3.131 11.125 14.141 1 96.75 443 ALA A O 1
ATOM 3492 N N . ASP A 1 444 ? 2.656 12.406 15.93 1 96.5 444 ASP A N 1
ATOM 3493 C CA . ASP A 1 444 ? 1.311 11.875 16.141 1 96.5 444 ASP A CA 1
ATOM 3494 C C . ASP A 1 444 ? 0.277 12.688 15.359 1 96.5 444 ASP A C 1
ATOM 3496 O O . ASP A 1 444 ? -0.772 12.156 14.977 1 96.5 444 ASP A O 1
ATOM 3500 N N . ILE A 1 445 ? 0.594 13.945 15.094 1 98.06 445 ILE A N 1
ATOM 3501 C CA . ILE A 1 445 ? -0.431 14.875 14.625 1 98.06 445 ILE A CA 1
ATOM 3502 C C . ILE A 1 445 ? -0.258 15.109 13.125 1 98.06 445 ILE A C 1
ATOM 3504 O O . ILE A 1 445 ? -1.24 15.18 12.383 1 98.06 445 ILE A O 1
ATOM 3508 N N . ALA A 1 446 ? 1.062 15.141 12.719 1 97.94 446 ALA A N 1
ATOM 3509 C CA . ALA A 1 446 ? 1.23 15.578 11.336 1 97.94 446 ALA A CA 1
ATOM 3510 C C . ALA A 1 446 ? 2.391 14.844 10.672 1 97.94 446 ALA A C 1
ATOM 3512 O O . ALA A 1 446 ? 3.248 15.477 10.039 1 97.94 446 ALA A O 1
ATOM 3513 N N . PRO A 1 447 ? 2.51 13.555 10.805 1 97.62 447 PRO A N 1
ATOM 3514 C CA . PRO A 1 447 ? 3.475 12.789 10.016 1 97.62 447 PRO A CA 1
ATOM 3515 C C . PRO A 1 447 ? 3.154 12.797 8.523 1 97.62 447 PRO A C 1
ATOM 3517 O O . PRO A 1 447 ? 2.143 13.367 8.109 1 97.62 447 PRO A O 1
ATOM 3520 N N . PHE A 1 448 ? 4.055 12.195 7.652 1 97.69 448 PHE A N 1
ATOM 3521 C CA . PHE A 1 448 ? 3.762 12.016 6.234 1 97.69 448 PHE A CA 1
ATOM 3522 C C . PHE A 1 448 ? 2.451 11.266 6.043 1 97.69 448 PHE A C 1
ATOM 3524 O O . PHE A 1 448 ? 2.258 10.188 6.621 1 97.69 448 PHE A O 1
ATOM 3531 N N . ALA A 1 449 ? 1.515 11.859 5.258 1 97.38 449 ALA A N 1
ATOM 3532 C CA . ALA A 1 449 ? 0.223 11.273 4.906 1 97.38 449 ALA A CA 1
ATOM 3533 C C . ALA A 1 449 ? -0.761 11.375 6.07 1 97.38 449 ALA A C 1
ATOM 3535 O O . ALA A 1 449 ? -1.704 10.586 6.164 1 97.38 449 ALA A O 1
ATOM 3536 N N . THR A 1 450 ? -0.499 12.289 6.957 1 97.38 450 THR A N 1
ATOM 3537 C CA . THR A 1 450 ? -1.474 12.57 8.008 1 97.38 450 THR A CA 1
ATOM 3538 C C . THR A 1 450 ? -2.871 12.734 7.414 1 97.38 450 THR A C 1
ATOM 3540 O O . THR A 1 450 ? -3.018 13.18 6.273 1 97.38 450 THR A O 1
ATOM 3543 N N . ASN A 1 451 ? -3.822 12.359 8.211 1 97.62 451 ASN A N 1
ATOM 3544 C CA . ASN A 1 451 ? -5.203 12.531 7.777 1 97.62 451 ASN A CA 1
ATOM 3545 C C . ASN A 1 451 ? -6.109 12.938 8.938 1 97.62 451 ASN A C 1
ATOM 3547 O O . ASN A 1 451 ? -5.941 12.461 10.062 1 97.62 451 ASN A O 1
ATOM 3551 N N . VAL A 1 452 ? -6.945 13.875 8.68 1 98.44 452 VAL A N 1
ATOM 3552 C CA . VAL A 1 452 ? -7.93 14.438 9.602 1 98.44 452 VAL A CA 1
ATOM 3553 C C . VAL A 1 452 ? -9.336 14.172 9.07 1 98.44 452 VAL A C 1
ATOM 3555 O O . VAL A 1 452 ? -9.625 14.43 7.902 1 98.44 452 VAL A O 1
ATOM 3558 N N . HIS A 1 453 ? -10.203 13.641 9.961 1 96 453 HIS A N 1
ATOM 3559 C CA . HIS A 1 453 ? -11.547 13.219 9.594 1 96 453 HIS A CA 1
ATOM 3560 C C . HIS A 1 453 ? -12.602 13.977 10.391 1 96 453 HIS A C 1
ATOM 3562 O O . HIS A 1 453 ? -13.133 13.453 11.375 1 96 453 HIS A O 1
ATOM 3568 N N . PRO A 1 454 ? -12.945 15.117 10.047 1 97.5 454 PRO A N 1
ATOM 3569 C CA . PRO A 1 454 ? -14.234 15.57 10.562 1 97.5 454 PRO A CA 1
ATOM 3570 C C . PRO A 1 454 ? -15.406 14.75 10.023 1 97.5 454 PRO A C 1
ATOM 3572 O O . PRO A 1 454 ? -15.656 14.742 8.812 1 97.5 454 PRO A O 1
ATOM 3575 N N . SER A 1 455 ? -16.109 14.086 10.867 1 97.38 455 SER A N 1
ATOM 3576 C CA . SER A 1 455 ? -17.219 13.211 10.461 1 97.38 455 SER A CA 1
ATOM 3577 C C . SER A 1 455 ? -18.531 13.688 11.039 1 97.38 455 SER A C 1
ATOM 3579 O O . SER A 1 455 ? -18.594 14.141 12.188 1 97.38 455 SER A O 1
ATOM 3581 N N . VAL A 1 456 ? -19.531 13.625 10.297 1 98.19 456 VAL A N 1
ATOM 3582 C CA . VAL A 1 456 ? -20.891 13.945 10.734 1 98.19 456 VAL A CA 1
ATOM 3583 C C . VAL A 1 456 ? -21.656 12.656 11.016 1 98.19 456 VAL A C 1
ATOM 3585 O O . VAL A 1 456 ? -21.656 11.734 10.203 1 98.19 456 VAL A O 1
ATOM 3588 N N . LEU A 1 457 ? -22.281 12.602 12.164 1 97.69 457 LEU A N 1
ATOM 3589 C CA . LEU A 1 457 ? -22.969 11.398 12.641 1 97.69 457 LEU A CA 1
ATOM 3590 C C . LEU A 1 457 ? -24.438 11.688 12.922 1 97.69 457 LEU A C 1
ATOM 3592 O O . LEU A 1 457 ? -24.797 12.805 13.289 1 97.69 457 LEU A O 1
ATOM 3596 N N . ALA A 1 458 ? -25.25 10.781 12.648 1 97.31 458 ALA A N 1
ATOM 3597 C CA . ALA A 1 458 ? -26.609 10.719 13.148 1 97.31 458 ALA A CA 1
ATOM 3598 C C . ALA A 1 458 ? -26.766 9.617 14.188 1 97.31 458 ALA A C 1
ATOM 3600 O O . ALA A 1 458 ? -26.375 8.469 13.953 1 97.31 458 ALA A O 1
ATOM 3601 N N . CYS A 1 459 ? -27.266 9.992 15.32 1 96.12 459 CYS A N 1
ATOM 3602 C CA . CYS A 1 459 ? -27.391 9.039 16.406 1 96.12 459 CYS A CA 1
ATOM 3603 C C . CYS A 1 459 ? -28.844 8.906 16.859 1 96.12 459 CYS A C 1
ATOM 3605 O O . CYS A 1 459 ? -29.625 9.867 16.766 1 96.12 459 CYS A O 1
ATOM 3607 N N . THR A 1 460 ? -29.188 7.793 17.281 1 95.12 460 THR A N 1
ATOM 3608 C CA . THR A 1 460 ? -30.531 7.594 17.812 1 95.12 460 THR A CA 1
ATOM 3609 C C . THR A 1 460 ? -30.609 8.047 19.266 1 95.12 460 THR A C 1
ATOM 3611 O O . THR A 1 460 ? -31.672 8.453 19.75 1 95.12 460 THR A O 1
ATOM 3614 N N . SER A 1 461 ? -29.547 8.016 19.938 1 92.69 461 SER A N 1
ATOM 3615 C CA . SER A 1 461 ? -29.5 8.336 21.359 1 92.69 461 SER A CA 1
ATOM 3616 C C . SER A 1 461 ? -29.406 9.844 21.578 1 92.69 461 SER A C 1
ATOM 3618 O O . SER A 1 461 ? -29.719 10.344 22.672 1 92.69 461 SER A O 1
ATOM 3620 N N . ILE A 1 462 ? -28.953 10.539 20.531 1 90.75 462 ILE A N 1
ATOM 3621 C CA . ILE A 1 462 ? -28.766 11.984 20.625 1 90.75 462 ILE A CA 1
ATOM 3622 C C . ILE A 1 462 ? -29.406 12.664 19.422 1 90.75 462 ILE A C 1
ATOM 3624 O O . ILE A 1 462 ? -29.141 12.297 18.266 1 90.75 462 ILE A O 1
ATOM 3628 N N . PRO A 1 463 ? -30.5 13.602 19.469 1 85.44 463 PRO A N 1
ATOM 3629 C CA . PRO A 1 463 ? -31.344 14.148 18.391 1 85.44 463 PRO A CA 1
ATOM 3630 C C . PRO A 1 463 ? -30.531 14.914 17.344 1 85.44 463 PRO A C 1
ATOM 3632 O O . PRO A 1 463 ? -30.938 14.969 16.172 1 85.44 463 PRO A O 1
ATOM 3635 N N . ASP A 1 464 ? -29.531 15.625 17.531 1 82 464 ASP A N 1
ATOM 3636 C CA . ASP A 1 464 ? -28.797 16.469 16.594 1 82 464 ASP A CA 1
ATOM 3637 C C . ASP A 1 464 ? -27.641 15.695 15.953 1 82 464 ASP A C 1
ATOM 3639 O O . ASP A 1 464 ? -27.109 14.758 16.547 1 82 464 ASP A O 1
ATOM 3643 N N . PRO A 1 465 ? -27.578 16.125 14.523 1 96.12 465 PRO A N 1
ATOM 3644 C CA . PRO A 1 465 ? -26.328 15.547 14.016 1 96.12 465 PRO A CA 1
ATOM 3645 C C . PRO A 1 465 ? -25.125 15.898 14.875 1 96.12 465 PRO A C 1
ATOM 3647 O O . PRO A 1 465 ? -25.094 16.969 15.5 1 96.12 465 PRO A O 1
ATOM 3650 N N . GLN A 1 466 ? -24.297 15.086 15.023 1 98.06 466 GLN A N 1
ATOM 3651 C CA . GLN A 1 466 ? -23.047 15.25 15.781 1 98.06 466 GLN A CA 1
ATOM 3652 C C . GLN A 1 466 ? -21.844 15.336 14.852 1 98.06 466 GLN A C 1
ATOM 3654 O O . GLN A 1 466 ? -21.875 14.82 13.734 1 98.06 466 GLN A O 1
ATOM 3659 N N . ILE A 1 467 ? -20.875 16.047 15.273 1 98.44 467 ILE A N 1
ATOM 3660 C CA . ILE A 1 467 ? -19.609 16.062 14.562 1 98.44 467 ILE A CA 1
ATOM 3661 C C . ILE A 1 467 ? -18.484 15.586 15.484 1 98.44 467 ILE A C 1
ATOM 3663 O O . ILE A 1 467 ? -18.531 15.812 16.703 1 98.44 467 ILE A O 1
ATOM 3667 N N . ARG A 1 468 ? -17.562 14.898 15.016 1 97.75 468 ARG A N 1
ATOM 3668 C CA . ARG A 1 468 ? -16.344 14.484 15.703 1 97.75 468 ARG A CA 1
ATOM 3669 C C . ARG A 1 468 ? -15.117 14.633 14.805 1 97.75 468 ARG A C 1
ATOM 3671 O O . ARG A 1 468 ? -15.242 14.578 13.578 1 97.75 468 ARG A O 1
ATOM 3678 N N . ILE A 1 469 ? -13.969 14.922 15.359 1 98.56 469 ILE A N 1
ATOM 3679 C CA . ILE A 1 469 ? -12.734 15.102 14.602 1 98.56 469 ILE A CA 1
ATOM 3680 C C . ILE A 1 469 ? -11.719 14.039 15.008 1 98.56 469 ILE A C 1
ATOM 3682 O O . ILE A 1 469 ? -11.391 13.898 16.188 1 98.56 469 ILE A O 1
ATOM 3686 N N . ILE A 1 470 ? -11.266 13.273 14.055 1 97.81 470 ILE A N 1
ATOM 3687 C CA . ILE A 1 470 ? -10.305 12.195 14.242 1 97.81 470 ILE A CA 1
ATOM 3688 C C . ILE A 1 470 ? -9.008 12.523 13.5 1 97.81 470 ILE A C 1
ATOM 3690 O O . ILE A 1 470 ? -9.039 12.836 12.305 1 97.81 470 ILE A O 1
ATOM 3694 N N . VAL A 1 471 ? -7.887 12.547 14.18 1 98.06 471 VAL A N 1
ATOM 3695 C CA . VAL A 1 471 ? -6.574 12.781 13.586 1 98.06 471 VAL A CA 1
ATOM 3696 C C . VAL A 1 471 ? -5.738 11.5 13.672 1 98.06 471 VAL A C 1
ATOM 3698 O O . VAL A 1 471 ? -5.426 11.031 14.766 1 98.06 471 VAL A O 1
ATOM 3701 N N . ASN A 1 472 ? -5.367 10.922 12.516 1 96.62 472 ASN A N 1
ATOM 3702 C CA . ASN A 1 472 ? -4.59 9.688 12.461 1 96.62 472 ASN A CA 1
ATOM 3703 C C . ASN A 1 472 ? -5.184 8.609 13.367 1 96.62 472 ASN A C 1
ATOM 3705 O O . ASN A 1 472 ? -4.469 8.008 14.172 1 96.62 472 ASN A O 1
ATOM 3709 N N . ASP A 1 473 ? -6.496 8.5 13.328 1 94.69 473 ASP A N 1
ATOM 3710 C CA . ASP A 1 473 ? -7.301 7.484 13.992 1 94.69 473 ASP A CA 1
ATOM 3711 C C . ASP A 1 473 ? -7.406 7.762 15.492 1 94.69 473 ASP A C 1
ATOM 3713 O O . ASP A 1 473 ? -7.914 6.93 16.25 1 94.69 473 ASP A O 1
ATOM 3717 N N . GLY A 1 474 ? -6.906 8.906 15.961 1 96.25 474 GLY A N 1
ATOM 3718 C CA . GLY A 1 474 ? -7.125 9.359 17.328 1 96.25 474 GLY A CA 1
ATOM 3719 C C . GLY A 1 474 ? -8.242 10.375 17.438 1 96.25 474 GLY A C 1
ATOM 3720 O O . GLY A 1 474 ? -8.273 11.359 16.703 1 96.25 474 GLY A O 1
ATOM 3721 N N . VAL A 1 475 ? -9.133 10.172 18.359 1 97.12 475 VAL A N 1
ATOM 3722 C CA . VAL A 1 475 ? -10.258 11.078 18.562 1 97.12 475 VAL A CA 1
ATOM 3723 C C . VAL A 1 475 ? -9.789 12.305 19.344 1 97.12 475 VAL A C 1
ATOM 3725 O O . VAL A 1 475 ? -9.133 12.18 20.375 1 97.12 475 VAL A O 1
ATOM 3728 N N . VAL A 1 476 ? -10.094 13.453 18.859 1 98.06 476 VAL A N 1
ATOM 3729 C CA . VAL A 1 476 ? -9.68 14.695 19.5 1 98.06 476 VAL A CA 1
ATOM 3730 C C . VAL A 1 476 ? -10.836 15.273 20.312 1 98.06 476 VAL A C 1
ATOM 3732 O O . VAL A 1 476 ? -11.938 15.453 19.797 1 98.06 476 VAL A O 1
ATOM 3735 N N . PRO A 1 477 ? -10.617 15.547 21.609 1 97.75 477 PRO A N 1
ATOM 3736 C CA . PRO A 1 477 ? -11.648 16.266 22.359 1 97.75 477 PRO A CA 1
ATOM 3737 C C . PRO A 1 477 ? -11.961 17.641 21.766 1 97.75 477 PRO A C 1
ATOM 3739 O O . PRO A 1 477 ? -11.047 18.375 21.375 1 97.75 477 PRO A O 1
ATOM 3742 N N . LEU A 1 478 ? -13.234 18 21.734 1 98.19 478 LEU A N 1
ATOM 3743 C CA . LEU A 1 478 ? -13.633 19.266 21.141 1 98.19 478 LEU A CA 1
ATOM 3744 C C . LEU A 1 478 ? -13.969 20.297 22.203 1 98.19 478 LEU A C 1
ATOM 3746 O O . LEU A 1 478 ? -14.602 21.312 21.922 1 98.19 478 LEU A O 1
ATOM 3750 N N . THR A 1 479 ? -13.508 20.062 23.391 1 97.12 479 THR A N 1
ATOM 3751 C CA . THR A 1 479 ? -13.867 20.891 24.547 1 97.12 479 THR A CA 1
ATOM 3752 C C . THR A 1 479 ? -13.258 22.281 24.422 1 97.12 479 THR A C 1
ATOM 3754 O O . THR A 1 479 ? -13.672 23.203 25.125 1 97.12 479 THR A O 1
ATOM 3757 N N . GLY A 1 480 ? -12.281 22.469 23.578 1 96.44 480 GLY A N 1
ATOM 3758 C CA . GLY A 1 480 ? -11.734 23.781 23.328 1 96.44 480 GLY A CA 1
ATOM 3759 C C . GLY A 1 480 ? -12.641 24.672 22.5 1 96.44 480 GLY A C 1
ATOM 3760 O O . GLY A 1 480 ? -12.453 25.875 22.438 1 96.44 480 GLY A O 1
ATOM 3761 N N . ILE A 1 481 ? -13.57 24.125 21.875 1 97.75 481 ILE A N 1
ATOM 3762 C CA . ILE A 1 481 ? -14.547 24.828 21.062 1 97.75 481 ILE A CA 1
ATOM 3763 C C . ILE A 1 481 ? -15.75 25.234 21.906 1 97.75 481 ILE A C 1
ATOM 3765 O O . ILE A 1 481 ? -16.406 24.375 22.516 1 97.75 481 ILE A O 1
ATOM 3769 N N . ARG A 1 482 ? -16.016 26.5 21.859 1 97.75 482 ARG A N 1
ATOM 3770 C CA . ARG A 1 482 ? -17.047 27.031 22.75 1 97.75 482 ARG A CA 1
ATOM 3771 C C . ARG A 1 482 ? -18.375 26.266 22.562 1 97.75 482 ARG A C 1
ATOM 3773 O O . ARG A 1 482 ? -18.844 26.125 21.438 1 97.75 482 ARG A O 1
ATOM 3780 N N . GLY A 1 483 ? -18.922 25.781 23.672 1 97.94 483 GLY A N 1
ATOM 3781 C CA . GLY A 1 483 ? -20.219 25.141 23.656 1 97.94 483 GLY A CA 1
ATOM 3782 C C . GLY A 1 483 ? -20.156 23.641 23.453 1 97.94 483 GLY A C 1
ATOM 3783 O O . GLY A 1 483 ? -21.125 22.922 23.719 1 97.94 483 GLY A O 1
ATOM 3784 N N . CYS A 1 484 ? -19.109 23.125 22.922 1 97.94 484 CYS A N 1
ATOM 3785 C CA . CYS A 1 484 ? -18.984 21.688 22.734 1 97.94 484 CYS A CA 1
ATOM 3786 C C . CYS A 1 484 ? -18.828 20.969 24.078 1 97.94 484 CYS A C 1
ATOM 3788 O O . CYS A 1 484 ? -18 21.359 24.891 1 97.94 484 CYS A O 1
ATOM 3790 N N . PRO A 1 485 ? -19.516 19.953 24.312 1 96.69 485 PRO A N 1
ATOM 3791 C CA . PRO A 1 485 ? -19.484 19.297 25.609 1 96.69 485 PRO A CA 1
ATOM 3792 C C . PRO A 1 485 ? -18.281 18.359 25.766 1 96.69 485 PRO A C 1
ATOM 3794 O O . PRO A 1 485 ? -17.625 18.016 24.781 1 96.69 485 PRO A O 1
ATOM 3797 N N . ASP A 1 486 ? -18.016 18.109 27.016 1 96.25 486 ASP A N 1
ATOM 3798 C CA . ASP A 1 486 ? -17.125 16.984 27.312 1 96.25 486 ASP A CA 1
ATOM 3799 C C . ASP A 1 486 ? -17.844 15.648 27.078 1 96.25 486 ASP A C 1
ATOM 3801 O O . ASP A 1 486 ? -18.562 15.148 27.938 1 96.25 486 ASP A O 1
ATOM 3805 N N . GLN A 1 487 ? -17.688 15.125 25.953 1 95.38 487 GLN A N 1
ATOM 3806 C CA . GLN A 1 487 ? -18.391 13.93 25.516 1 95.38 487 GLN A CA 1
ATOM 3807 C C . GLN A 1 487 ? -17.422 12.75 25.359 1 95.38 487 GLN A C 1
ATOM 3809 O O . GLN A 1 487 ? -16.328 12.914 24.828 1 95.38 487 GLN A O 1
ATOM 3814 N N . ASP A 1 488 ? -17.766 11.586 25.672 1 95 488 ASP A N 1
ATOM 3815 C CA . ASP A 1 488 ? -16.906 10.414 25.781 1 95 488 ASP A CA 1
ATOM 3816 C C . ASP A 1 488 ? -16.297 10.047 24.438 1 95 488 ASP A C 1
ATOM 3818 O O . ASP A 1 488 ? -15.188 9.531 24.359 1 95 488 ASP A O 1
ATOM 3822 N N . ASP A 1 489 ? -17.047 10.297 23.391 1 95.75 489 ASP A N 1
ATOM 3823 C CA . ASP A 1 489 ? -16.562 9.938 22.062 1 95.75 489 ASP A CA 1
ATOM 3824 C C . ASP A 1 489 ? -16.156 11.18 21.266 1 95.75 489 ASP A C 1
ATOM 3826 O O . ASP A 1 489 ? -16.031 11.133 20.047 1 95.75 489 ASP A O 1
ATOM 3830 N N . GLY A 1 490 ? -16.047 12.281 21.938 1 97.12 490 GLY A N 1
ATOM 3831 C CA . GLY A 1 490 ? -15.562 13.516 21.328 1 97.12 490 GLY A CA 1
ATOM 3832 C C . GLY A 1 490 ? -16.547 14.133 20.375 1 97.12 490 GLY A C 1
ATOM 3833 O O . GLY A 1 490 ? -16.156 14.797 19.406 1 97.12 490 GLY A O 1
ATOM 3834 N N . MET A 1 491 ? -17.844 13.898 20.609 1 97.81 491 MET A N 1
ATOM 3835 C CA . MET A 1 491 ? -18.875 14.406 19.719 1 97.81 491 MET A CA 1
ATOM 3836 C C . MET A 1 491 ? -19.359 15.773 20.172 1 97.81 491 MET A C 1
ATOM 3838 O O . MET A 1 491 ? -19.344 16.078 21.375 1 97.81 491 MET A O 1
ATOM 3842 N N . CYS A 1 492 ? -19.734 16.594 19.266 1 98.25 492 CYS A N 1
ATOM 3843 C CA . CYS A 1 492 ? -20.344 17.906 19.453 1 98.25 492 CYS A CA 1
ATOM 3844 C C . CYS A 1 492 ? -21.516 18.109 18.5 1 98.25 492 CYS A C 1
ATOM 3846 O O . CYS A 1 492 ? -21.438 17.75 17.328 1 98.25 492 CYS A O 1
ATOM 3848 N N . PRO A 1 493 ? -22.672 18.656 19.031 1 98.25 493 PRO A N 1
ATOM 3849 C CA . PRO A 1 493 ? -23.734 18.984 18.062 1 98.25 493 PRO A CA 1
ATOM 3850 C C . PRO A 1 493 ? -23.234 19.906 16.953 1 98.25 493 PRO A C 1
ATOM 3852 O O . PRO A 1 493 ? -22.531 20.891 17.219 1 98.25 493 PRO A O 1
ATOM 3855 N N . VAL A 1 494 ? -23.641 19.609 15.734 1 98.44 494 VAL A N 1
ATOM 3856 C CA . VAL A 1 494 ? -23.141 20.328 14.57 1 98.44 494 VAL A CA 1
ATOM 3857 C C . VAL A 1 494 ? -23.484 21.812 14.695 1 98.44 494 VAL A C 1
ATOM 3859 O O . VAL A 1 494 ? -22.656 22.672 14.383 1 98.44 494 VAL A O 1
ATOM 3862 N N . ASP A 1 495 ? -24.688 22.141 15.18 1 97.88 495 ASP A N 1
ATOM 3863 C CA . ASP A 1 495 ? -25.109 23.531 15.273 1 97.88 495 ASP A CA 1
ATOM 3864 C C . ASP A 1 495 ? -24.25 24.297 16.281 1 97.88 495 ASP A C 1
ATOM 3866 O O . ASP A 1 495 ? -23.922 25.469 16.062 1 97.88 495 ASP A O 1
ATOM 3870 N N . VAL A 1 496 ? -23.875 23.641 17.391 1 98.31 496 VAL A N 1
ATOM 3871 C CA . VAL A 1 496 ? -23.016 24.25 18.406 1 98.31 496 VAL A CA 1
ATOM 3872 C C . VAL A 1 496 ? -21.625 24.484 17.828 1 98.31 496 VAL A C 1
ATOM 3874 O O . VAL A 1 496 ? -21.047 25.578 17.984 1 98.31 496 VAL A O 1
ATOM 3877 N N . PHE A 1 497 ? -21.141 23.5 17.219 1 98.62 497 PHE A N 1
ATOM 3878 C CA . PHE A 1 497 ? -19.844 23.578 16.562 1 98.62 497 PHE A CA 1
ATOM 3879 C C . PHE A 1 497 ? -19.812 24.719 15.555 1 98.62 497 PHE A C 1
ATOM 3881 O O . PHE A 1 497 ? -18.891 25.547 15.57 1 98.62 497 PHE A O 1
ATOM 3888 N N . VAL A 1 498 ? -20.797 24.812 14.672 1 98.56 498 VAL A N 1
ATOM 3889 C CA . VAL A 1 498 ? -20.875 25.812 13.609 1 98.56 498 VAL A CA 1
ATOM 3890 C C . VAL A 1 498 ? -20.938 27.203 14.219 1 98.56 498 VAL A C 1
ATOM 3892 O O . VAL A 1 498 ? -20.266 28.125 13.766 1 98.56 498 VAL A O 1
ATOM 3895 N N . ALA A 1 499 ? -21.719 27.375 15.242 1 98.56 499 ALA A N 1
ATOM 3896 C CA . ALA A 1 499 ? -21.844 28.672 15.898 1 98.56 499 ALA A CA 1
ATOM 3897 C C . ALA A 1 499 ? -20.5 29.141 16.453 1 98.56 499 ALA A C 1
ATOM 3899 O O . ALA A 1 499 ? -20.141 30.297 16.312 1 98.56 499 ALA A O 1
ATOM 3900 N N . ALA A 1 500 ? -19.859 28.25 17.078 1 98.75 500 ALA A N 1
ATOM 3901 C CA . ALA A 1 500 ? -18.547 28.578 17.641 1 98.75 500 ALA A CA 1
ATOM 3902 C C . ALA A 1 500 ? -17.547 28.938 16.547 1 98.75 500 ALA A C 1
ATOM 3904 O O . ALA A 1 500 ? -16.766 29.875 16.703 1 98.75 500 ALA A O 1
ATOM 3905 N N . GLN A 1 501 ? -17.547 28.188 15.477 1 98.38 501 GLN A N 1
ATOM 3906 C CA . GLN A 1 501 ? -16.625 28.453 14.375 1 98.38 501 GLN A CA 1
ATOM 3907 C C . GLN A 1 501 ? -16.922 29.781 13.711 1 98.38 501 GLN A C 1
ATOM 3909 O O . GLN A 1 501 ? -16.016 30.516 13.32 1 98.38 501 GLN A O 1
ATOM 3914 N N . LYS A 1 502 ? -18.188 30.109 13.547 1 98 502 LYS A N 1
ATOM 3915 C CA . LYS A 1 502 ? -18.562 31.422 13 1 98 502 LYS A CA 1
ATOM 3916 C C . LYS A 1 502 ? -18.016 32.562 13.867 1 98 502 LYS A C 1
ATOM 3918 O O . LYS A 1 502 ? -17.578 33.594 13.352 1 98 502 LYS A O 1
ATOM 3923 N N . GLU A 1 503 ? -18.078 32.344 15.156 1 97.94 503 GLU A N 1
ATOM 3924 C CA . GLU A 1 503 ? -17.516 33.344 16.078 1 97.94 503 GLU A CA 1
ATOM 3925 C C . GLU A 1 503 ? -16.016 33.5 15.883 1 97.94 503 GLU A C 1
ATOM 3927 O O . GLU A 1 503 ? -15.484 34.594 15.875 1 97.94 503 GLU A O 1
ATOM 3932 N N . ILE A 1 504 ? -15.344 32.406 15.773 1 97.06 504 ILE A N 1
ATOM 3933 C CA . ILE A 1 504 ? -13.898 32.438 15.562 1 97.06 504 ILE A CA 1
ATOM 3934 C C . ILE A 1 504 ? -13.578 33.156 14.258 1 97.06 504 ILE A C 1
ATOM 3936 O O . ILE A 1 504 ? -12.664 33.969 14.203 1 97.06 504 ILE A O 1
ATOM 3940 N N . ILE A 1 505 ? -14.328 32.844 13.188 1 97.25 505 ILE A N 1
ATOM 3941 C CA . ILE A 1 505 ? -14.156 33.5 11.906 1 97.25 505 ILE A CA 1
ATOM 3942 C C . ILE A 1 505 ? -14.312 35.031 12.078 1 97.25 505 ILE A C 1
ATOM 3944 O O . ILE A 1 505 ? -13.492 35.812 11.594 1 97.25 505 ILE A O 1
ATOM 3948 N N . GLN A 1 506 ? -15.32 35.375 12.805 1 95.94 506 GLN A N 1
ATOM 3949 C CA . GLN A 1 506 ? -15.633 36.812 13 1 95.94 506 GLN A CA 1
ATOM 3950 C C . GLN A 1 506 ? -14.539 37.5 13.789 1 95.94 506 GLN A C 1
ATOM 3952 O O . GLN A 1 506 ? -14.203 38.656 13.508 1 95.94 506 GLN A O 1
ATOM 3957 N N . LYS A 1 507 ? -13.961 36.844 14.727 1 95.62 507 LYS A N 1
ATOM 3958 C CA . LYS A 1 507 ? -13.031 37.469 15.656 1 95.62 507 LYS A CA 1
ATOM 3959 C C . LYS A 1 507 ? -11.609 37.438 15.109 1 95.62 507 LYS A C 1
ATOM 3961 O O . LYS A 1 507 ? -10.711 38.094 15.664 1 95.62 507 LYS A O 1
ATOM 3966 N N . THR A 1 508 ? -11.367 36.688 14.109 1 96.19 508 THR A N 1
ATOM 3967 C CA . THR A 1 508 ? -10.031 36.625 13.523 1 96.19 508 THR A CA 1
ATOM 3968 C C . THR A 1 508 ? -9.828 37.75 12.508 1 96.19 508 THR A C 1
ATOM 3970 O O . THR A 1 508 ? -10.594 37.875 11.547 1 96.19 508 THR A O 1
ATOM 3973 N N . ASP A 1 509 ? -8.812 38.594 12.703 1 96.75 509 ASP A N 1
ATOM 3974 C CA . ASP A 1 509 ? -8.547 39.75 11.844 1 96.75 509 ASP A CA 1
ATOM 3975 C C . ASP A 1 509 ? -7.504 39.406 10.781 1 96.75 509 ASP A C 1
ATOM 3977 O O . ASP A 1 509 ? -6.309 39.594 11 1 96.75 509 ASP A O 1
ATOM 3981 N N . TRP A 1 510 ? -7.965 39.062 9.609 1 97.12 510 TRP A N 1
ATOM 3982 C CA . TRP A 1 510 ? -7.098 38.688 8.508 1 97.12 510 TRP A CA 1
ATOM 3983 C C . TRP A 1 510 ? -6.148 39.812 8.133 1 97.12 510 TRP A C 1
ATOM 3985 O O . TRP A 1 510 ? -4.953 39.594 7.934 1 97.12 510 TRP A O 1
ATOM 3995 N N . VAL A 1 511 ? -6.668 41 8.023 1 97.19 511 VAL A N 1
ATOM 3996 C CA . VAL A 1 511 ? -5.895 42.156 7.578 1 97.19 511 VAL A CA 1
ATOM 3997 C C . VAL A 1 511 ? -4.789 42.469 8.594 1 97.19 511 VAL A C 1
ATOM 3999 O O . VAL A 1 511 ? -3.633 42.656 8.211 1 97.19 511 VAL A O 1
ATOM 4002 N N . TYR A 1 512 ? -5.117 42.406 9.812 1 97.44 512 TYR A N 1
ATOM 4003 C CA . TYR A 1 512 ? -4.117 42.688 10.844 1 97.44 512 TYR A CA 1
ATOM 4004 C C . TYR A 1 512 ? -3.053 41.594 10.867 1 97.44 512 TYR A C 1
ATOM 4006 O O . TYR A 1 512 ? -1.854 41.906 10.836 1 97.44 512 TYR A O 1
ATOM 4014 N N . ASP A 1 513 ? -3.457 40.406 10.992 1 97.75 513 ASP A N 1
ATOM 4015 C CA . ASP A 1 513 ? -2.539 39.312 11.203 1 97.75 513 ASP A CA 1
ATOM 4016 C C . ASP A 1 513 ? -1.67 39.062 9.977 1 97.75 513 ASP A C 1
ATOM 4018 O O . ASP A 1 513 ? -0.473 38.781 10.094 1 97.75 513 ASP A O 1
ATOM 4022 N N . CYS A 1 514 ? -2.252 39.188 8.75 1 97.62 514 CYS A N 1
ATOM 4023 C CA . CYS A 1 514 ? -1.537 38.812 7.543 1 97.62 514 CYS A CA 1
ATOM 4024 C C . CYS A 1 514 ? -0.875 40 6.879 1 97.62 514 CYS A C 1
ATOM 4026 O O . CYS A 1 514 ? 0.127 39.844 6.176 1 97.62 514 CYS A O 1
ATOM 4028 N N . HIS A 1 515 ? -1.418 41.219 7.109 1 96.81 515 HIS A N 1
ATOM 4029 C CA . HIS A 1 515 ? -0.914 42.344 6.355 1 96.81 515 HIS A CA 1
ATOM 4030 C C . HIS A 1 515 ? -0.422 43.469 7.293 1 96.81 515 HIS A C 1
ATOM 4032 O O . HIS A 1 515 ? 0.215 44.406 6.852 1 96.81 515 HIS A O 1
ATOM 4038 N N . GLY A 1 516 ? -0.712 43.312 8.523 1 97.31 516 GLY A N 1
ATOM 4039 C CA . GLY A 1 516 ? -0.334 44.344 9.469 1 97.31 516 GLY A CA 1
ATOM 4040 C C . GLY A 1 516 ? 1.166 44.438 9.664 1 97.31 516 GLY A C 1
ATOM 4041 O O . GLY A 1 516 ? 1.898 43.469 9.445 1 97.31 516 GLY A O 1
ATOM 4042 N N . ASN A 1 517 ? 1.528 45.656 10.07 1 97.38 517 ASN A N 1
ATOM 4043 C CA . ASN A 1 517 ? 2.928 45.906 10.383 1 97.38 517 ASN A CA 1
ATOM 4044 C C . ASN A 1 517 ? 3.199 45.781 11.875 1 97.38 517 ASN A C 1
ATOM 4046 O O . ASN A 1 517 ? 3.266 46.812 12.578 1 97.38 517 ASN A O 1
ATOM 4050 N N . TRP A 1 518 ? 3.25 44.688 12.367 1 96.69 518 TRP A N 1
ATOM 4051 C CA . TRP A 1 518 ? 3.535 44.438 13.781 1 96.69 518 TRP A CA 1
ATOM 4052 C C . TRP A 1 518 ? 4.828 43.625 13.938 1 96.69 518 TRP A C 1
ATOM 4054 O O . TRP A 1 518 ? 5.348 43.062 12.969 1 96.69 518 TRP A O 1
ATOM 4064 N N . THR A 1 519 ? 5.453 43.688 15.156 1 95.5 519 THR A N 1
ATOM 4065 C CA . THR A 1 519 ? 6.68 42.969 15.5 1 95.5 519 THR A CA 1
ATOM 4066 C C . THR A 1 519 ? 6.457 42.094 16.719 1 95.5 519 THR A C 1
ATOM 4068 O O . THR A 1 519 ? 5.52 42.281 17.484 1 95.5 519 THR A O 1
ATOM 4071 N N . ILE A 1 520 ? 7.172 41.062 16.75 1 94.12 520 ILE A N 1
ATOM 4072 C CA . ILE A 1 520 ? 7.168 40.156 17.891 1 94.12 520 ILE A CA 1
ATOM 4073 C C . ILE A 1 520 ? 8.602 39.812 18.266 1 94.12 520 ILE A C 1
ATOM 4075 O O . ILE A 1 520 ? 9.453 39.594 17.406 1 94.12 520 ILE A O 1
ATOM 4079 N N . PRO A 1 521 ? 8.938 39.906 19.609 1 91.12 521 PRO A N 1
ATOM 4080 C CA . PRO A 1 521 ? 10.289 39.562 20.047 1 91.12 521 PRO A CA 1
ATOM 4081 C C . PRO A 1 521 ? 10.656 38.094 19.719 1 91.12 521 PRO A C 1
ATOM 4083 O O . PRO A 1 521 ? 9.773 37.25 19.609 1 91.12 521 PRO A O 1
ATOM 4086 N N . GLU A 1 522 ? 12 38 19.594 1 87.12 522 GLU A N 1
ATOM 4087 C CA . GLU A 1 522 ? 12.484 36.625 19.391 1 87.12 522 GLU A CA 1
ATOM 4088 C C . GLU A 1 522 ? 12.141 35.75 20.594 1 87.12 522 GLU A C 1
ATOM 4090 O O . GLU A 1 522 ? 12.156 36.188 21.734 1 87.12 522 GLU A O 1
ATOM 4095 N N . GLY A 1 523 ? 11.922 34.5 20.281 1 79.75 523 GLY A N 1
ATOM 4096 C CA . GLY A 1 523 ? 11.594 33.531 21.344 1 79.75 523 GLY A CA 1
ATOM 4097 C C . GLY A 1 523 ? 10.203 33.75 21.891 1 79.75 523 GLY A C 1
ATOM 4098 O O . GLY A 1 523 ? 9.641 34.844 21.828 1 79.75 523 GLY A O 1
ATOM 4099 N N . VAL B 1 1 ? 33.469 12.633 -2.459 1 92.31 1 VAL B N 1
ATOM 4100 C CA . VAL B 1 1 ? 32.656 12.664 -1.235 1 92.31 1 VAL B CA 1
ATOM 4101 C C . VAL B 1 1 ? 31.641 13.781 -1.319 1 92.31 1 VAL B C 1
ATOM 4103 O O . VAL B 1 1 ? 31.969 14.914 -1.689 1 92.31 1 VAL B O 1
ATOM 4106 N N . GLY B 1 2 ? 30.281 13.406 -1.041 1 90.81 2 GLY B N 1
ATOM 4107 C CA . GLY B 1 2 ? 29.234 14.422 -0.94 1 90.81 2 GLY B CA 1
ATOM 4108 C C . GLY B 1 2 ? 28.734 14.891 -2.291 1 90.81 2 GLY B C 1
ATOM 4109 O O . GLY B 1 2 ? 27.828 15.719 -2.363 1 90.81 2 GLY B O 1
ATOM 4110 N N . SER B 1 3 ? 29.328 14.398 -3.404 1 94.06 3 SER B N 1
ATOM 4111 C CA . SER B 1 3 ? 28.875 14.797 -4.734 1 94.06 3 SER B CA 1
ATOM 4112 C C . SER B 1 3 ? 27.438 14.344 -4.988 1 94.06 3 SER B C 1
ATOM 4114 O O . SER B 1 3 ? 26.984 13.367 -4.398 1 94.06 3 SER B O 1
ATOM 4116 N N . THR B 1 4 ? 26.75 15.109 -5.785 1 94.44 4 THR B N 1
ATOM 4117 C CA . THR B 1 4 ? 25.375 14.805 -6.121 1 94.44 4 THR B CA 1
ATOM 4118 C C . THR B 1 4 ? 25.297 13.664 -7.141 1 94.44 4 THR B C 1
ATOM 4120 O O . THR B 1 4 ? 26.047 13.656 -8.117 1 94.44 4 THR B O 1
ATOM 4123 N N . GLU B 1 5 ? 24.516 12.672 -6.875 1 95.38 5 GLU B N 1
ATOM 4124 C CA . GLU B 1 5 ? 24.234 11.555 -7.781 1 95.38 5 GLU B CA 1
ATOM 4125 C C . GLU B 1 5 ? 22.781 11.547 -8.219 1 95.38 5 GLU B C 1
ATOM 4127 O O . GLU B 1 5 ? 21.875 11.539 -7.379 1 95.38 5 GLU B O 1
ATOM 4132 N N . VAL B 1 6 ? 22.5 11.625 -9.516 1 94.25 6 VAL B N 1
ATOM 4133 C CA . VAL B 1 6 ? 21.156 11.625 -10.078 1 94.25 6 VAL B CA 1
ATOM 4134 C C . VAL B 1 6 ? 21.062 10.594 -11.195 1 94.25 6 VAL B C 1
ATOM 4136 O O . VAL B 1 6 ? 22 10.445 -11.992 1 94.25 6 VAL B O 1
ATOM 4139 N N . HIS B 1 7 ? 20.016 9.844 -11.219 1 92.75 7 HIS B N 1
ATOM 4140 C CA . HIS B 1 7 ? 19.734 8.914 -12.312 1 92.75 7 HIS B CA 1
ATOM 4141 C C . HIS B 1 7 ? 18.531 9.391 -13.125 1 92.75 7 HIS B C 1
ATOM 4143 O O . HIS B 1 7 ? 17.453 9.641 -12.57 1 92.75 7 HIS B O 1
ATOM 4149 N N . HIS B 1 8 ? 18.641 9.531 -14.375 1 90.81 8 HIS B N 1
ATOM 4150 C CA . HIS B 1 8 ? 17.641 10.156 -15.227 1 90.81 8 HIS B CA 1
ATOM 4151 C C . HIS B 1 8 ? 16.828 9.109 -15.977 1 90.81 8 HIS B C 1
ATOM 4153 O O . HIS B 1 8 ? 16.891 9.031 -17.203 1 90.81 8 HIS B O 1
ATOM 4159 N N . PHE B 1 9 ? 16.172 8.359 -15.305 1 93.94 9 PHE B N 1
ATOM 4160 C CA . PHE B 1 9 ? 15.234 7.445 -15.938 1 93.94 9 PHE B CA 1
ATOM 4161 C C . PHE B 1 9 ? 13.844 8.078 -16.016 1 93.94 9 PHE B C 1
ATOM 4163 O O . PHE B 1 9 ? 13.359 8.664 -15.047 1 93.94 9 PHE B O 1
ATOM 4170 N N . PRO B 1 10 ? 13.117 7.965 -17.078 1 94.81 10 PRO B N 1
ATOM 4171 C CA . PRO B 1 10 ? 13.477 7.273 -18.312 1 94.81 10 PRO B CA 1
ATOM 4172 C C . PRO B 1 10 ? 14.328 8.133 -19.25 1 94.81 10 PRO B C 1
ATOM 4174 O O . PRO B 1 10 ? 14.391 9.352 -19.078 1 94.81 10 PRO B O 1
ATOM 4177 N N . PRO B 1 11 ? 14.891 7.449 -20.203 1 95.06 11 PRO B N 1
ATOM 4178 C CA . PRO B 1 11 ? 15.555 8.25 -21.234 1 95.06 11 PRO B CA 1
ATOM 4179 C C . PRO B 1 11 ? 14.594 9.156 -21.984 1 95.06 11 PRO B C 1
ATOM 4181 O O . PRO B 1 11 ? 13.438 8.781 -22.234 1 95.06 11 PRO B O 1
ATOM 4184 N N . THR B 1 12 ? 15 10.289 -22.391 1 91.81 12 THR B N 1
ATOM 4185 C CA . THR B 1 12 ? 14.172 11.305 -23.031 1 91.81 12 THR B CA 1
ATOM 4186 C C . THR B 1 12 ? 13.648 10.797 -24.375 1 91.81 12 THR B C 1
ATOM 4188 O O . THR B 1 12 ? 12.516 11.102 -24.766 1 91.81 12 THR B O 1
ATOM 4191 N N . LYS B 1 13 ? 14.484 10.07 -25.094 1 93.44 13 LYS B N 1
ATOM 4192 C CA . LYS B 1 13 ? 14.109 9.516 -26.391 1 93.44 13 LYS B CA 1
ATOM 4193 C C . LYS B 1 13 ? 14.531 8.055 -26.5 1 93.44 13 LYS B C 1
ATOM 4195 O O . LYS B 1 13 ? 15.477 7.727 -27.219 1 93.44 13 LYS B O 1
ATOM 4200 N N . PRO B 1 14 ? 13.797 7.246 -25.844 1 96.44 14 PRO B N 1
ATOM 4201 C CA . PRO B 1 14 ? 14.164 5.828 -25.922 1 96.44 14 PRO B CA 1
ATOM 4202 C C . PRO B 1 14 ? 14.133 5.297 -27.359 1 96.44 14 PRO B C 1
ATOM 4204 O O . PRO B 1 14 ? 13.211 5.598 -28.109 1 96.44 14 PRO B O 1
ATOM 4207 N N . THR B 1 15 ? 15.039 4.465 -27.75 1 96.31 15 THR B N 1
ATOM 4208 C CA . THR B 1 15 ? 15.219 3.986 -29.125 1 96.31 15 THR B CA 1
ATOM 4209 C C . THR B 1 15 ? 14.234 2.857 -29.438 1 96.31 15 THR B C 1
ATOM 4211 O O . THR B 1 15 ? 14.031 2.512 -30.594 1 96.31 15 THR B O 1
ATOM 4214 N N . ASN B 1 16 ? 13.664 2.299 -28.391 1 96 16 ASN B N 1
ATOM 4215 C CA . ASN B 1 16 ? 12.805 1.138 -28.594 1 96 16 ASN B CA 1
ATOM 4216 C C . ASN B 1 16 ? 11.344 1.453 -28.266 1 96 16 ASN B C 1
ATOM 4218 O O . ASN B 1 16 ? 10.555 0.548 -28 1 96 16 ASN B O 1
ATOM 4222 N N . ALA B 1 17 ? 11.031 2.734 -28.188 1 95.69 17 ALA B N 1
ATOM 4223 C CA . ALA B 1 17 ? 9.656 3.123 -27.891 1 95.69 17 ALA B CA 1
ATOM 4224 C C . ALA B 1 17 ? 8.781 3.053 -29.141 1 95.69 17 ALA B C 1
ATOM 4226 O O . ALA B 1 17 ? 8.898 3.895 -30.031 1 95.69 17 ALA B O 1
ATOM 4227 N N . TYR B 1 18 ? 7.906 2.043 -29.266 1 96.19 18 TYR B N 1
ATOM 4228 C CA . TYR B 1 18 ? 6.957 1.866 -30.359 1 96.19 18 TYR B CA 1
ATOM 4229 C C . TYR B 1 18 ? 5.531 1.742 -29.844 1 96.19 18 TYR B C 1
ATOM 4231 O O . TYR B 1 18 ? 4.918 0.678 -29.938 1 96.19 18 TYR B O 1
ATOM 4239 N N . PRO B 1 19 ? 4.945 2.801 -29.391 1 93.38 19 PRO B N 1
ATOM 4240 C CA . PRO B 1 19 ? 3.639 2.744 -28.734 1 93.38 19 PRO B CA 1
ATOM 4241 C C . PRO B 1 19 ? 2.568 2.088 -29.609 1 93.38 19 PRO B C 1
ATOM 4243 O O . PRO B 1 19 ? 1.646 1.454 -29.094 1 93.38 19 PRO B O 1
ATOM 4246 N N . SER B 1 20 ? 2.645 2.16 -30.938 1 95.25 20 SER B N 1
ATOM 4247 C CA . SER B 1 20 ? 1.65 1.589 -31.844 1 95.25 20 SER B CA 1
ATOM 4248 C C . SER B 1 20 ? 1.635 0.067 -31.766 1 95.25 20 SER B C 1
ATOM 4250 O O . SER B 1 20 ? 0.638 -0.57 -32.094 1 95.25 20 SER B O 1
ATOM 4252 N N . GLN B 1 21 ? 2.684 -0.538 -31.297 1 96.31 21 GLN B N 1
ATOM 4253 C CA . GLN B 1 21 ? 2.781 -1.99 -31.203 1 96.31 21 GLN B CA 1
ATOM 4254 C C . GLN B 1 21 ? 2.367 -2.469 -29.812 1 96.31 21 GLN B C 1
ATOM 4256 O O . GLN B 1 21 ? 2.379 -3.67 -29.531 1 96.31 21 GLN B O 1
ATOM 4261 N N . PHE B 1 22 ? 2 -1.543 -28.984 1 97.31 22 PHE B N 1
ATOM 4262 C CA . PHE B 1 22 ? 1.6 -1.861 -27.609 1 97.31 22 PHE B CA 1
ATOM 4263 C C . PHE B 1 22 ? 0.239 -1.254 -27.297 1 97.31 22 PHE B C 1
ATOM 4265 O O . PHE B 1 22 ? 0.136 -0.356 -26.453 1 97.31 22 PHE B O 1
ATOM 4272 N N . PRO B 1 23 ? -0.756 -1.806 -27.953 1 96 23 PRO B N 1
ATOM 4273 C CA . PRO B 1 23 ? -2.088 -1.27 -27.656 1 96 23 PRO B CA 1
ATOM 4274 C C . PRO B 1 23 ? -2.477 -1.414 -26.188 1 96 23 PRO B C 1
ATOM 4276 O O . PRO B 1 23 ? -2.143 -2.418 -25.547 1 96 23 PRO B O 1
ATOM 4279 N N . THR B 1 24 ? -3.207 -0.402 -25.672 1 93.44 24 THR B N 1
ATOM 4280 C CA . THR B 1 24 ? -3.617 -0.39 -24.281 1 93.44 24 THR B CA 1
ATOM 4281 C C . THR B 1 24 ? -4.871 -1.236 -24.078 1 93.44 24 THR B C 1
ATOM 4283 O O . THR B 1 24 ? -5.238 -1.552 -22.938 1 93.44 24 THR B O 1
ATOM 4286 N N . ASN B 1 25 ? -5.551 -1.555 -25.109 1 93.81 25 ASN B N 1
ATOM 4287 C CA . ASN B 1 25 ? -6.738 -2.396 -25.109 1 93.81 25 ASN B CA 1
ATOM 4288 C C . ASN B 1 25 ? -6.75 -3.35 -26.297 1 93.81 25 ASN B C 1
ATOM 4290 O O . ASN B 1 25 ? -6.758 -2.908 -27.453 1 93.81 25 ASN B O 1
ATOM 4294 N N . VAL B 1 26 ? -6.805 -4.621 -26.062 1 95.94 26 VAL B N 1
ATOM 4295 C CA . VAL B 1 26 ? -6.785 -5.609 -27.141 1 95.94 26 VAL B CA 1
ATOM 4296 C C . VAL B 1 26 ? -8.102 -6.387 -27.156 1 95.94 26 VAL B C 1
ATOM 4298 O O . VAL B 1 26 ? -8.258 -7.34 -27.922 1 95.94 26 VAL B O 1
ATOM 4301 N N . GLY B 1 27 ? -8.984 -5.965 -26.25 1 95.62 27 GLY B N 1
ATOM 4302 C CA . GLY B 1 27 ? -10.203 -6.734 -26.062 1 95.62 27 GLY B CA 1
ATOM 4303 C C . GLY B 1 27 ? -10.008 -7.957 -25.203 1 95.62 27 GLY B C 1
ATOM 4304 O O . GLY B 1 27 ? -9.062 -8.023 -24.406 1 95.62 27 GLY B O 1
ATOM 4305 N N . TYR B 1 28 ? -11.086 -8.836 -25.031 1 96.25 28 TYR B N 1
ATOM 4306 C CA . TYR B 1 28 ? -11.023 -10.125 -24.359 1 96.25 28 TYR B CA 1
ATOM 4307 C C . TYR B 1 28 ? -10.875 -9.945 -22.844 1 96.25 28 TYR B C 1
ATOM 4309 O O . TYR B 1 28 ? -10.031 -10.586 -22.219 1 96.25 28 TYR B O 1
ATOM 4317 N N . ALA B 1 29 ? -11.562 -9.055 -22.281 1 93.88 29 ALA B N 1
ATOM 4318 C CA . ALA B 1 29 ? -11.453 -8.711 -20.875 1 93.88 29 ALA B CA 1
ATOM 4319 C C . ALA B 1 29 ? -12.125 -9.766 -20 1 93.88 29 ALA B C 1
ATOM 4321 O O . ALA B 1 29 ? -11.922 -9.797 -18.781 1 93.88 29 ALA B O 1
ATOM 4322 N N . GLY B 1 30 ? -12.938 -10.688 -20.594 1 91.44 30 GLY B N 1
ATOM 4323 C CA . GLY B 1 30 ? -13.742 -11.602 -19.812 1 91.44 30 GLY B CA 1
ATOM 4324 C C . GLY B 1 30 ? -14.891 -10.922 -19.078 1 91.44 30 GLY B C 1
ATOM 4325 O O . GLY B 1 30 ? -15.297 -9.82 -19.453 1 91.44 30 GLY B O 1
ATOM 4326 N N . GLY B 1 31 ? -15.555 -11.602 -18.125 1 87.25 31 GLY B N 1
ATOM 4327 C CA . GLY B 1 31 ? -16.641 -11.039 -17.328 1 87.25 31 GLY B CA 1
ATOM 4328 C C . GLY B 1 31 ? -16.172 -9.992 -16.344 1 87.25 31 GLY B C 1
ATOM 4329 O O . GLY B 1 31 ? -15.117 -10.141 -15.727 1 87.25 31 GLY B O 1
ATOM 4330 N N . THR B 1 32 ? -17.031 -8.969 -16.188 1 89.38 32 THR B N 1
ATOM 4331 C CA . THR B 1 32 ? -16.578 -7.887 -15.312 1 89.38 32 THR B CA 1
ATOM 4332 C C . THR B 1 32 ? -17.719 -7.441 -14.391 1 89.38 32 THR B C 1
ATOM 4334 O O . THR B 1 32 ? -17.969 -6.242 -14.234 1 89.38 32 THR B O 1
ATOM 4337 N N . PRO B 1 33 ? -18.406 -8.406 -13.805 1 90.88 33 PRO B N 1
ATOM 4338 C CA . PRO B 1 33 ? -19.453 -7.953 -12.875 1 90.88 33 PRO B CA 1
ATOM 4339 C C . PRO B 1 33 ? -18.875 -7.438 -11.555 1 90.88 33 PRO B C 1
ATOM 4341 O O . PRO B 1 33 ? -17.922 -8.008 -11.031 1 90.88 33 PRO B O 1
ATOM 4344 N N . THR B 1 34 ? -19.453 -6.367 -11.023 1 92.81 34 THR B N 1
ATOM 4345 C CA . THR B 1 34 ? -19 -5.777 -9.766 1 92.81 34 THR B CA 1
ATOM 4346 C C . THR B 1 34 ? -19.938 -6.18 -8.625 1 92.81 34 THR B C 1
ATOM 4348 O O . THR B 1 34 ? -20.953 -6.828 -8.852 1 92.81 34 THR B O 1
ATOM 4351 N N . GLY B 1 35 ? -19.516 -5.895 -7.414 1 95.12 35 GLY B N 1
ATOM 4352 C CA . GLY B 1 35 ? -20.312 -6.164 -6.219 1 95.12 35 GLY B CA 1
ATOM 4353 C C . GLY B 1 35 ? -20.734 -4.902 -5.492 1 95.12 35 GLY B C 1
ATOM 4354 O O . GLY B 1 35 ? -21.016 -3.879 -6.117 1 95.12 35 GLY B O 1
ATOM 4355 N N . ALA B 1 36 ? -20.938 -5.074 -4.215 1 94.88 36 ALA B N 1
ATOM 4356 C CA . ALA B 1 36 ? -21.359 -3.949 -3.381 1 94.88 36 ALA B CA 1
ATOM 4357 C C . ALA B 1 36 ? -20.141 -3.199 -2.83 1 94.88 36 ALA B C 1
ATOM 4359 O O . ALA B 1 36 ? -19.016 -3.689 -2.904 1 94.88 36 ALA B O 1
ATOM 4360 N N . GLU B 1 37 ? -20.406 -1.976 -2.367 1 93.5 37 GLU B N 1
ATOM 4361 C CA . GLU B 1 37 ? -19.359 -1.151 -1.765 1 93.5 37 GLU B CA 1
ATOM 4362 C C . GLU B 1 37 ? -18.953 -1.683 -0.391 1 93.5 37 GLU B C 1
ATOM 4364 O O . GLU B 1 37 ? -19.812 -2.135 0.377 1 93.5 37 GLU B O 1
ATOM 4369 N N . PRO B 1 38 ? -17.656 -1.636 -0.101 1 93.12 38 PRO B N 1
ATOM 4370 C CA . PRO B 1 38 ? -17.266 -1.995 1.261 1 93.12 38 PRO B CA 1
ATOM 4371 C C . PRO B 1 38 ? -17.703 -0.97 2.299 1 93.12 38 PRO B C 1
ATOM 4373 O O . PRO B 1 38 ? -17.953 0.193 1.962 1 93.12 38 PRO B O 1
ATOM 4376 N N . ALA B 1 39 ? -17.859 -1.385 3.523 1 94.25 39 ALA B N 1
ATOM 4377 C CA . ALA B 1 39 ? -18.312 -0.56 4.641 1 94.25 39 ALA B CA 1
ATOM 4378 C C . ALA B 1 39 ? -17.75 -1.068 5.961 1 94.25 39 ALA B C 1
ATOM 4380 O O . ALA B 1 39 ? -18.469 -1.229 6.941 1 94.25 39 ALA B O 1
ATOM 4381 N N . VAL B 1 40 ? -16.5 -1.239 5.973 1 92.38 40 VAL B N 1
ATOM 4382 C CA . VAL B 1 40 ? -15.828 -1.86 7.113 1 92.38 40 VAL B CA 1
ATOM 4383 C C . VAL B 1 40 ? -16.172 -1.101 8.391 1 92.38 40 VAL B C 1
ATOM 4385 O O . VAL B 1 40 ? -16.5 -1.709 9.422 1 92.38 40 VAL B O 1
ATOM 4388 N N . ILE B 1 41 ? -16.172 0.221 8.336 1 91.5 41 ILE B N 1
ATOM 4389 C CA . ILE B 1 41 ? -16.359 1.062 9.516 1 91.5 41 ILE B CA 1
ATOM 4390 C C . ILE B 1 41 ? -17.719 0.795 10.125 1 91.5 41 ILE B C 1
ATOM 4392 O O . ILE B 1 41 ? -17.906 0.956 11.336 1 91.5 41 ILE B O 1
ATOM 4396 N N . ALA B 1 42 ? -18.625 0.303 9.312 1 90.25 42 ALA B N 1
ATOM 4397 C CA . ALA B 1 42 ? -20.016 0.115 9.758 1 90.25 42 ALA B CA 1
ATOM 4398 C C . ALA B 1 42 ? -20.297 -1.356 10.031 1 90.25 42 ALA B C 1
ATOM 4400 O O . ALA B 1 42 ? -21.25 -1.685 10.742 1 90.25 42 ALA B O 1
ATOM 4401 N N . THR B 1 43 ? -19.531 -2.252 9.43 1 89.31 43 THR B N 1
ATOM 4402 C CA . THR B 1 43 ? -19.938 -3.652 9.438 1 89.31 43 THR B CA 1
ATOM 4403 C C . THR B 1 43 ? -18.984 -4.484 10.297 1 89.31 43 THR B C 1
ATOM 4405 O O . THR B 1 43 ? -19.391 -5.492 10.883 1 89.31 43 THR B O 1
ATOM 4408 N N . ALA B 1 44 ? -17.75 -4.078 10.336 1 89.06 44 ALA B N 1
ATOM 4409 C CA . ALA B 1 44 ? -16.766 -4.887 11.047 1 89.06 44 ALA B CA 1
ATOM 4410 C C . ALA B 1 44 ? -16.797 -4.605 12.547 1 89.06 44 ALA B C 1
ATOM 4412 O O . ALA B 1 44 ? -17.078 -3.482 12.969 1 89.06 44 ALA B O 1
ATOM 4413 N N . PRO B 1 45 ? -16.5 -5.609 13.344 1 86.44 45 PRO B N 1
ATOM 4414 C CA . PRO B 1 45 ? -16.531 -5.426 14.797 1 86.44 45 PRO B CA 1
ATOM 4415 C C . PRO B 1 45 ? -15.297 -4.684 15.312 1 86.44 45 PRO B C 1
ATOM 4417 O O . PRO B 1 45 ? -15.219 -4.363 16.5 1 86.44 45 PRO B O 1
ATOM 4420 N N . SER B 1 46 ? -14.352 -4.5 14.453 1 85.75 46 SER B N 1
ATOM 4421 C CA . SER B 1 46 ? -13.141 -3.781 14.836 1 85.75 46 SER B CA 1
ATOM 4422 C C . SER B 1 46 ? -12.695 -2.822 13.734 1 85.75 46 SER B C 1
ATOM 4424 O O . SER B 1 46 ? -13.039 -3.012 12.57 1 85.75 46 SER B O 1
ATOM 4426 N N . TYR B 1 47 ? -11.961 -1.803 14.211 1 85.88 47 TYR B N 1
ATOM 4427 C CA . TYR B 1 47 ? -11.438 -0.794 13.297 1 85.88 47 TYR B CA 1
ATOM 4428 C C . TYR B 1 47 ? -10.086 -1.216 12.742 1 85.88 47 TYR B C 1
ATOM 4430 O O . TYR B 1 47 ? -9.211 -1.666 13.484 1 85.88 47 TYR B O 1
ATOM 4438 N N . PRO B 1 48 ? -9.906 -1.167 11.383 1 84.81 48 PRO B N 1
ATOM 4439 C CA . PRO B 1 48 ? -8.594 -1.499 10.82 1 84.81 48 PRO B CA 1
ATOM 4440 C C . PRO B 1 48 ? -7.543 -0.427 11.102 1 84.81 48 PRO B C 1
ATOM 4442 O O . PRO B 1 48 ? -7.539 0.623 10.453 1 84.81 48 PRO B O 1
ATOM 4445 N N . ILE B 1 49 ? -6.613 -0.606 11.93 1 82.69 49 ILE B N 1
ATOM 4446 C CA . ILE B 1 49 ? -5.625 0.374 12.367 1 82.69 49 ILE B CA 1
ATOM 4447 C C . ILE B 1 49 ? -4.383 0.282 11.484 1 82.69 49 ILE B C 1
ATOM 4449 O O . ILE B 1 49 ? -4.133 -0.751 10.859 1 82.69 49 ILE B O 1
ATOM 4453 N N . GLN B 1 50 ? -3.633 1.361 11.406 1 82.31 50 GLN B N 1
ATOM 4454 C CA . GLN B 1 50 ? -2.334 1.444 10.742 1 82.31 50 GLN B CA 1
ATOM 4455 C C . GLN B 1 50 ? -1.195 1.38 11.758 1 82.31 50 GLN B C 1
ATOM 4457 O O . GLN B 1 50 ? -0.781 2.406 12.297 1 82.31 50 GLN B O 1
ATOM 4462 N N . LYS B 1 51 ? -0.622 0.245 11.922 1 73.62 51 LYS B N 1
ATOM 4463 C CA . LYS B 1 51 ? 0.431 0.083 12.922 1 73.62 51 LYS B CA 1
ATOM 4464 C C . LYS B 1 51 ? 1.793 0.469 12.352 1 73.62 51 LYS B C 1
ATOM 4466 O O . LYS B 1 51 ? 2.83 0.157 12.938 1 73.62 51 LYS B O 1
ATOM 4471 N N . GLY B 1 52 ? 1.779 1.128 11.188 1 72.25 52 GLY B N 1
ATOM 4472 C CA . GLY B 1 52 ? 3.031 1.47 10.531 1 72.25 52 GLY B CA 1
ATOM 4473 C C . GLY B 1 52 ? 3.381 0.534 9.391 1 72.25 52 GLY B C 1
ATOM 4474 O O . GLY B 1 52 ? 4.504 0.561 8.883 1 72.25 52 GLY B O 1
ATOM 4475 N N . GLN B 1 53 ? 2.426 -0.265 9.016 1 63.81 53 GLN B N 1
ATOM 4476 C CA . GLN B 1 53 ? 2.699 -1.319 8.047 1 63.81 53 GLN B CA 1
ATOM 4477 C C . GLN B 1 53 ? 3.09 -0.732 6.695 1 63.81 53 GLN B C 1
ATOM 4479 O O . GLN B 1 53 ? 3.756 -1.392 5.895 1 63.81 53 GLN B O 1
ATOM 4484 N N . CYS B 1 54 ? 2.744 0.485 6.461 1 68 54 CYS B N 1
ATOM 4485 C CA . CYS B 1 54 ? 3.156 1.105 5.207 1 68 54 CYS B CA 1
ATOM 4486 C C . CYS B 1 54 ? 4.668 1.275 5.152 1 68 54 CYS B C 1
ATOM 4488 O O . CYS B 1 54 ? 5.25 1.388 4.07 1 68 54 CYS B O 1
ATOM 4490 N N . SER B 1 55 ? 5.293 1.135 6.277 1 72.56 55 SER B N 1
ATOM 4491 C CA . SER B 1 55 ? 6.707 1.477 6.367 1 72.56 55 SER B CA 1
ATOM 4492 C C . SER B 1 55 ? 7.578 0.225 6.414 1 72.56 55 SER B C 1
ATOM 4494 O O . SER B 1 55 ? 8.781 0.31 6.645 1 72.56 55 SER B O 1
ATOM 4496 N N . ASN B 1 56 ? 7 -0.915 6.184 1 70.12 56 ASN B N 1
ATOM 4497 C CA . ASN B 1 56 ? 7.734 -2.166 6.336 1 70.12 56 ASN B CA 1
ATOM 4498 C C . ASN B 1 56 ? 8.836 -2.301 5.285 1 70.12 56 ASN B C 1
ATOM 4500 O O . ASN B 1 56 ? 9.742 -3.121 5.434 1 70.12 56 ASN B O 1
ATOM 4504 N N . LYS B 1 57 ? 8.805 -1.504 4.289 1 71.44 57 LYS B N 1
ATOM 4505 C CA . LYS B 1 57 ? 9.836 -1.541 3.254 1 71.44 57 LYS B CA 1
ATOM 4506 C C . LYS B 1 57 ? 11.023 -0.658 3.625 1 71.44 57 LYS B C 1
ATOM 4508 O O . LYS B 1 57 ? 12.07 -0.712 2.979 1 71.44 57 LYS B O 1
ATOM 4513 N N . LEU B 1 58 ? 10.82 0.212 4.699 1 74 58 LEU B N 1
ATOM 4514 C CA . LEU B 1 58 ? 11.891 1.082 5.172 1 74 58 LEU B CA 1
ATOM 4515 C C . LEU B 1 58 ? 12.766 0.36 6.191 1 74 58 LEU B C 1
ATOM 4517 O O . LEU B 1 58 ? 12.258 -0.189 7.172 1 74 58 LEU B O 1
ATOM 4521 N N . ILE B 1 59 ? 14.055 0.301 5.973 1 74.44 59 ILE B N 1
ATOM 4522 C CA . ILE B 1 59 ? 14.984 -0.398 6.852 1 74.44 59 ILE B CA 1
ATOM 4523 C C . ILE B 1 59 ? 15.602 0.59 7.836 1 74.44 59 ILE B C 1
ATOM 4525 O O . ILE B 1 59 ? 16.25 1.559 7.43 1 74.44 59 ILE B O 1
ATOM 4529 N N . THR B 1 60 ? 15.406 0.397 9.109 1 75.19 60 THR B N 1
ATOM 4530 C CA . THR B 1 60 ? 16.016 1.141 10.203 1 75.19 60 THR B CA 1
ATOM 4531 C C . THR B 1 60 ? 16.922 0.234 11.039 1 75.19 60 THR B C 1
ATOM 4533 O O . THR B 1 60 ? 16.922 -0.986 10.859 1 75.19 60 THR B O 1
ATOM 4536 N N . PRO B 1 61 ? 17.75 0.802 11.875 1 76.31 61 PRO B N 1
ATOM 4537 C CA . PRO B 1 61 ? 18.656 -0.021 12.664 1 76.31 61 PRO B CA 1
ATOM 4538 C C . PRO B 1 61 ? 17.938 -1.103 13.469 1 76.31 61 PRO B C 1
ATOM 4540 O O . PRO B 1 61 ? 18.5 -2.184 13.688 1 76.31 61 PRO B O 1
ATOM 4543 N N . GLU B 1 62 ? 16.703 -0.876 13.836 1 74.25 62 GLU B N 1
ATOM 4544 C CA . GLU B 1 62 ? 15.938 -1.839 14.609 1 74.25 62 GLU B CA 1
ATOM 4545 C C . GLU B 1 62 ? 15.641 -3.096 13.797 1 74.25 62 GLU B C 1
ATOM 4547 O O . GLU B 1 62 ? 15.336 -4.148 14.359 1 74.25 62 GLU B O 1
ATOM 4552 N N . SER B 1 63 ? 15.812 -3.027 12.477 1 69.81 63 SER B N 1
ATOM 4553 C CA . SER B 1 63 ? 15.43 -4.121 11.594 1 69.81 63 SER B CA 1
ATOM 4554 C C . SER B 1 63 ? 16.641 -4.91 11.125 1 69.81 63 SER B C 1
ATOM 4556 O O . SER B 1 63 ? 16.531 -5.805 10.289 1 69.81 63 SER B O 1
ATOM 4558 N N . PHE B 1 64 ? 17.906 -4.605 11.609 1 69.25 64 PHE B N 1
ATOM 4559 C CA . PHE B 1 64 ? 19.125 -5.215 11.102 1 69.25 64 PHE B CA 1
ATOM 4560 C C . PHE B 1 64 ? 19.172 -6.703 11.438 1 69.25 64 PHE B C 1
ATOM 4562 O O . PHE B 1 64 ? 19.828 -7.484 10.742 1 69.25 64 PHE B O 1
ATOM 4569 N N . GLN B 1 65 ? 18.328 -7.184 12.352 1 57.78 65 GLN B N 1
ATOM 4570 C CA . GLN B 1 65 ? 18.375 -8.625 12.594 1 57.78 65 GLN B CA 1
ATOM 4571 C C . GLN B 1 65 ? 17.781 -9.391 11.406 1 57.78 65 GLN B C 1
ATOM 4573 O O . GLN B 1 65 ? 16.953 -8.859 10.664 1 57.78 65 GLN B O 1
ATOM 4578 N N . PRO B 1 66 ? 18.469 -10.477 11.141 1 52.06 66 PRO B N 1
ATOM 4579 C CA . PRO B 1 66 ? 17.984 -11.219 9.977 1 52.06 66 PRO B CA 1
ATOM 4580 C C . PRO B 1 66 ? 16.453 -11.297 9.922 1 52.06 66 PRO B C 1
ATOM 4582 O O . PRO B 1 66 ? 15.812 -11.555 10.945 1 52.06 66 PRO B O 1
ATOM 4585 N N . ALA B 1 67 ? 16 -10.648 9.055 1 47.91 67 ALA B N 1
ATOM 4586 C CA . ALA B 1 67 ? 14.578 -10.43 8.844 1 47.91 67 ALA B CA 1
ATOM 4587 C C . ALA B 1 67 ? 13.773 -11.688 9.141 1 47.91 67 ALA B C 1
ATOM 4589 O O . ALA B 1 67 ? 12.727 -11.625 9.781 1 47.91 67 ALA B O 1
ATOM 4590 N N . LEU B 1 68 ? 14.117 -12.812 8.438 1 49.78 68 LEU B N 1
ATOM 4591 C CA . LEU B 1 68 ? 13.375 -14.07 8.461 1 49.78 68 LEU B CA 1
ATOM 4592 C C . LEU B 1 68 ? 14.086 -15.109 9.32 1 49.78 68 LEU B C 1
ATOM 4594 O O . LEU B 1 68 ? 14.906 -15.883 8.82 1 49.78 68 LEU B O 1
ATOM 4598 N N . SER B 1 69 ? 14.68 -14.688 10.414 1 44.59 69 SER B N 1
ATOM 4599 C CA . SER B 1 69 ? 15.375 -15.719 11.18 1 44.59 69 SER B CA 1
ATOM 4600 C C . SER B 1 69 ? 14.477 -16.922 11.445 1 44.59 69 SER B C 1
ATOM 4602 O O . SER B 1 69 ? 13.32 -16.766 11.852 1 44.59 69 SER B O 1
ATOM 4604 N N . GLY B 1 70 ? 14.734 -17.906 10.766 1 42.94 70 GLY B N 1
ATOM 4605 C CA . GLY B 1 70 ? 14.164 -19.188 11.109 1 42.94 70 GLY B CA 1
ATOM 4606 C C . GLY B 1 70 ? 14.031 -19.406 12.602 1 42.94 70 GLY B C 1
ATOM 4607 O O . GLY B 1 70 ? 14.906 -19.016 13.375 1 42.94 70 GLY B O 1
ATOM 4608 N N . ALA B 1 71 ? 13.055 -19.375 13.078 1 38.38 71 ALA B N 1
ATOM 4609 C CA . ALA B 1 71 ? 13.008 -19.922 14.438 1 38.38 71 ALA B CA 1
ATOM 4610 C C . ALA B 1 71 ? 13.898 -21.141 14.562 1 38.38 71 ALA B C 1
ATOM 4612 O O . ALA B 1 71 ? 13.703 -22.141 13.859 1 38.38 71 ALA B O 1
ATOM 4613 N N . LYS B 1 72 ? 15.18 -21.266 14.906 1 36.28 72 LYS B N 1
ATOM 4614 C CA . LYS B 1 72 ? 15.703 -22.547 15.375 1 36.28 72 LYS B CA 1
ATOM 4615 C C . LYS B 1 72 ? 14.648 -23.312 16.172 1 36.28 72 LYS B C 1
ATOM 4617 O O . LYS B 1 72 ? 13.922 -22.719 16.969 1 36.28 72 LYS B O 1
ATOM 4622 N N . LYS B 1 73 ? 14.539 -24.625 15.758 1 35 73 LYS B N 1
ATOM 4623 C CA . LYS B 1 73 ? 13.797 -25.594 16.547 1 35 73 LYS B CA 1
ATOM 4624 C C . LYS B 1 73 ? 14.141 -25.484 18.031 1 35 73 LYS B C 1
ATOM 4626 O O . LYS B 1 73 ? 15.32 -25.453 18.391 1 35 73 LYS B O 1
ATOM 4631 N N . PRO B 1 74 ? 13.281 -25.109 18.844 1 34.25 74 PRO B N 1
ATOM 4632 C CA . PRO B 1 74 ? 13.773 -25.375 20.188 1 34.25 74 PRO B CA 1
ATOM 4633 C C . PRO B 1 74 ? 14.578 -26.672 20.281 1 34.25 74 PRO B C 1
ATOM 4635 O O . PRO B 1 74 ? 14.289 -27.641 19.547 1 34.25 74 PRO B O 1
ATOM 4638 N N . GLU B 1 75 ? 15.844 -26.797 20.578 1 29.72 75 GLU B N 1
ATOM 4639 C CA . GLU B 1 75 ? 16.328 -28.094 21.031 1 29.72 75 GLU B CA 1
ATOM 4640 C C . GLU B 1 75 ? 15.25 -28.844 21.812 1 29.72 75 GLU B C 1
ATOM 4642 O O . GLU B 1 75 ? 14.375 -28.219 22.422 1 29.72 75 GLU B O 1
ATOM 4647 N N . ALA B 1 76 ? 15.305 -30.25 21.688 1 33.88 76 ALA B N 1
ATOM 4648 C CA . ALA B 1 76 ? 14.352 -31.156 22.328 1 33.88 76 ALA B CA 1
ATOM 4649 C C . ALA B 1 76 ? 13.992 -30.656 23.734 1 33.88 76 ALA B C 1
ATOM 4651 O O . ALA B 1 76 ? 13.016 -31.125 24.328 1 33.88 76 ALA B O 1
ATOM 4652 N N . GLY B 1 77 ? 14.977 -30.359 24.531 1 31.73 77 GLY B N 1
ATOM 4653 C CA . GLY B 1 77 ? 14.727 -30.281 25.969 1 31.73 77 GLY B CA 1
ATOM 4654 C C . GLY B 1 77 ? 13.922 -29.062 26.359 1 31.73 77 GLY B C 1
ATOM 4655 O O . GLY B 1 77 ? 13.648 -28.844 27.547 1 31.73 77 GLY B O 1
ATOM 4656 N N . VAL B 1 78 ? 14.398 -27.859 25.859 1 34.22 78 VAL B N 1
ATOM 4657 C CA . VAL B 1 78 ? 13.617 -26.828 26.547 1 34.22 78 VAL B CA 1
ATOM 4658 C C . VAL B 1 78 ? 12.203 -26.781 25.984 1 34.22 78 VAL B C 1
ATOM 4660 O O . VAL B 1 78 ? 12.023 -26.641 24.766 1 34.22 78 VAL B O 1
ATOM 4663 N N . LYS B 1 79 ? 11.242 -27.109 26.703 1 36.84 79 LYS B N 1
ATOM 4664 C CA . LYS B 1 79 ? 9.789 -27.234 26.656 1 36.84 79 LYS B CA 1
ATOM 4665 C C . LYS B 1 79 ? 9.164 -26.047 25.938 1 36.84 79 LYS B C 1
ATOM 4667 O O . LYS B 1 79 ? 8.047 -26.141 25.422 1 36.84 79 LYS B O 1
ATOM 4672 N N . GLY B 1 80 ? 9.422 -24.781 26.281 1 35.47 80 GLY B N 1
ATOM 4673 C CA . GLY B 1 80 ? 8.367 -23.812 26.016 1 35.47 80 GLY B CA 1
ATOM 4674 C C . GLY B 1 80 ? 8.438 -23.234 24.609 1 35.47 80 GLY B C 1
ATOM 4675 O O . GLY B 1 80 ? 9.016 -22.156 24.422 1 35.47 80 GLY B O 1
ATOM 4676 N N . LYS B 1 81 ? 8.75 -23.859 23.656 1 38.75 81 LYS B N 1
ATOM 4677 C CA . LYS B 1 81 ? 8.617 -23.281 22.328 1 38.75 81 LYS B CA 1
ATOM 4678 C C . LYS B 1 81 ? 7.316 -22.5 22.188 1 38.75 81 LYS B C 1
ATOM 4680 O O . LYS B 1 81 ? 6.23 -23.047 22.344 1 38.75 81 LYS B O 1
ATOM 4685 N N . LYS B 1 82 ? 7.277 -21.312 22.375 1 41.66 82 LYS B N 1
ATOM 4686 C CA . LYS B 1 82 ? 6.141 -20.406 22.219 1 41.66 82 LYS B CA 1
ATOM 4687 C C . LYS B 1 82 ? 5.492 -20.578 20.844 1 41.66 82 LYS B C 1
ATOM 4689 O O . LYS B 1 82 ? 6.152 -20.406 19.828 1 41.66 82 LYS B O 1
ATOM 4694 N N . SER B 1 83 ? 4.598 -21.547 20.453 1 46.97 83 SER B N 1
ATOM 4695 C CA . SER B 1 83 ? 3.707 -21.812 19.328 1 46.97 83 SER B CA 1
ATOM 4696 C C . SER B 1 83 ? 3.334 -20.516 18.594 1 46.97 83 SER B C 1
ATOM 4698 O O . SER B 1 83 ? 2.969 -19.531 19.219 1 46.97 83 SER B O 1
ATOM 4700 N N . LYS B 1 84 ? 3.816 -20.359 17.312 1 61.28 84 LYS B N 1
ATOM 4701 C CA . LYS B 1 84 ? 3.404 -19.219 16.5 1 61.28 84 LYS B CA 1
ATOM 4702 C C . LYS B 1 84 ? 1.894 -19 16.578 1 61.28 84 LYS B C 1
ATOM 4704 O O . LYS B 1 84 ? 1.126 -19.969 16.469 1 61.28 84 LYS B O 1
ATOM 4709 N N . ALA B 1 85 ? 1.488 -17.859 16.922 1 77.06 85 ALA B N 1
ATOM 4710 C CA . ALA B 1 85 ? 0.082 -17.484 17.016 1 77.06 85 ALA B CA 1
ATOM 4711 C C . ALA B 1 85 ? -0.643 -17.703 15.695 1 77.06 85 ALA B C 1
ATOM 4713 O O . ALA B 1 85 ? -0.079 -17.469 14.625 1 77.06 85 ALA B O 1
ATOM 4714 N N . PHE B 1 86 ? -1.743 -18.547 15.633 1 86.56 86 PHE B N 1
ATOM 4715 C CA . PHE B 1 86 ? -2.596 -18.812 14.477 1 86.56 86 PHE B CA 1
ATOM 4716 C C . PHE B 1 86 ? -2.877 -17.516 13.711 1 86.56 86 PHE B C 1
ATOM 4718 O O . PHE B 1 86 ? -3.137 -16.484 14.312 1 86.56 86 PHE B O 1
ATOM 4725 N N . ASN B 1 87 ? -2.664 -17.594 12.406 1 89.44 87 ASN B N 1
ATOM 4726 C CA . ASN B 1 87 ? -2.992 -16.5 11.5 1 89.44 87 ASN B CA 1
ATOM 4727 C C . ASN B 1 87 ? -3.916 -16.969 10.375 1 89.44 87 ASN B C 1
ATOM 4729 O O . ASN B 1 87 ? -3.484 -17.672 9.461 1 89.44 87 ASN B O 1
ATOM 4733 N N . LEU B 1 88 ? -5.113 -16.562 10.438 1 93.25 88 LEU B N 1
ATOM 4734 C CA . LEU B 1 88 ? -6.133 -17.016 9.492 1 93.25 88 LEU B CA 1
ATOM 4735 C C . LEU B 1 88 ? -5.746 -16.641 8.07 1 93.25 88 LEU B C 1
ATOM 4737 O O . LEU B 1 88 ? -6.004 -17.391 7.129 1 93.25 88 LEU B O 1
ATOM 4741 N N . LEU B 1 89 ? -5.113 -15.492 7.883 1 93.44 89 LEU B N 1
ATOM 4742 C CA . LEU B 1 89 ? -4.766 -14.992 6.562 1 93.44 89 LEU B CA 1
ATOM 4743 C C . LEU B 1 89 ? -3.715 -15.875 5.898 1 93.44 89 LEU B C 1
ATOM 4745 O O . LEU B 1 89 ? -3.473 -15.766 4.695 1 93.44 89 LEU B O 1
ATOM 4749 N N . ARG B 1 90 ? -3.123 -16.781 6.621 1 93.44 90 ARG B N 1
ATOM 4750 C CA . ARG B 1 90 ? -2.135 -17.703 6.074 1 93.44 90 ARG B CA 1
ATOM 4751 C C . ARG B 1 90 ? -2.721 -19.094 5.93 1 93.44 90 ARG B C 1
ATOM 4753 O O . ARG B 1 90 ? -1.989 -20.062 5.68 1 93.44 90 ARG B O 1
ATOM 4760 N N . SER B 1 91 ? -4.051 -19.219 6.094 1 95.75 91 SER B N 1
ATOM 4761 C CA . SER B 1 91 ? -4.715 -20.516 6.062 1 95.75 91 SER B CA 1
ATOM 4762 C C . SER B 1 91 ? -5.77 -20.578 4.965 1 95.75 91 SER B C 1
ATOM 4764 O O . SER B 1 91 ? -6.723 -21.359 5.047 1 95.75 91 SER B O 1
ATOM 4766 N N . TRP B 1 92 ? -5.641 -19.703 4 1 97.56 92 TRP B N 1
ATOM 4767 C CA . TRP B 1 92 ? -6.629 -19.656 2.928 1 97.56 92 TRP B CA 1
ATOM 4768 C C . TRP B 1 92 ? -6.039 -20.188 1.623 1 97.56 92 TRP B C 1
ATOM 4770 O O . TRP B 1 92 ? -6.5 -19.828 0.537 1 97.56 92 TRP B O 1
ATOM 4780 N N . GLY B 1 93 ? -4.875 -21 1.688 1 97.56 93 GLY B N 1
ATOM 4781 C CA . GLY B 1 93 ? -4.273 -21.5 0.466 1 97.56 93 GLY B CA 1
ATOM 4782 C C . GLY B 1 93 ? -3.914 -20.406 -0.521 1 97.56 93 GLY B C 1
ATOM 4783 O O . GLY B 1 93 ? -3.242 -19.438 -0.163 1 97.56 93 GLY B O 1
ATOM 4784 N N . ASN B 1 94 ? -4.398 -20.562 -1.762 1 98.12 94 ASN B N 1
ATOM 4785 C CA . ASN B 1 94 ? -4.098 -19.578 -2.809 1 98.12 94 ASN B CA 1
ATOM 4786 C C . ASN B 1 94 ? -4.859 -18.281 -2.598 1 98.12 94 ASN B C 1
ATOM 4788 O O . ASN B 1 94 ? -4.559 -17.266 -3.238 1 98.12 94 ASN B O 1
ATOM 4792 N N . LEU B 1 95 ? -5.848 -18.281 -1.673 1 97.62 95 LEU B N 1
ATOM 4793 C CA . LEU B 1 95 ? -6.66 -17.094 -1.408 1 97.62 95 LEU B CA 1
ATOM 4794 C C . LEU B 1 95 ? -6.016 -16.219 -0.336 1 97.62 95 LEU B C 1
ATOM 4796 O O . LEU B 1 95 ? -6.504 -15.133 -0.043 1 97.62 95 LEU B O 1
ATOM 4800 N N . SER B 1 96 ? -4.938 -16.734 0.257 1 96.75 96 SER B N 1
ATOM 4801 C CA . SER B 1 96 ? -4.211 -15.953 1.257 1 96.75 96 SER B CA 1
ATOM 4802 C C . SER B 1 96 ? -3.559 -14.727 0.634 1 96.75 96 SER B C 1
ATOM 4804 O O . SER B 1 96 ? -3.168 -14.742 -0.535 1 96.75 96 SER B O 1
ATOM 4806 N N . PRO B 1 97 ? -3.504 -13.609 1.381 1 94.94 97 PRO B N 1
ATOM 4807 C CA . PRO B 1 97 ? -2.623 -12.523 0.942 1 94.94 97 PRO B CA 1
ATOM 4808 C C . PRO B 1 97 ? -1.145 -12.898 1.014 1 94.94 97 PRO B C 1
ATOM 4810 O O . PRO B 1 97 ? -0.725 -13.602 1.941 1 94.94 97 PRO B O 1
ATOM 4813 N N . TRP B 1 98 ? -0.4 -12.406 0.085 1 92.94 98 TRP B N 1
ATOM 4814 C CA . TRP B 1 98 ? 1.021 -12.727 -0.001 1 92.94 98 TRP B CA 1
ATOM 4815 C C . TRP B 1 98 ? 1.764 -12.25 1.242 1 92.94 98 TRP B C 1
ATOM 4817 O O . TRP B 1 98 ? 1.458 -11.188 1.785 1 92.94 98 TRP B O 1
ATOM 4827 N N . TYR B 1 99 ? 2.709 -13 1.706 1 91.19 99 TYR B N 1
ATOM 4828 C CA . TYR B 1 99 ? 3.654 -12.719 2.781 1 91.19 99 TYR B CA 1
ATOM 4829 C C . TYR B 1 99 ? 5.02 -13.328 2.479 1 91.19 99 TYR B C 1
ATOM 4831 O O . TYR B 1 99 ? 5.125 -14.258 1.678 1 91.19 99 TYR B O 1
ATOM 4839 N N . SER B 1 100 ? 6.062 -12.766 3.049 1 92.5 100 SER B N 1
ATOM 4840 C CA . SER B 1 100 ? 7.383 -13.383 2.959 1 92.5 100 SER B CA 1
ATOM 4841 C C . SER B 1 100 ? 7.453 -14.672 3.771 1 92.5 100 SER B C 1
ATOM 4843 O O . SER B 1 100 ? 7.164 -14.664 4.973 1 92.5 100 SER B O 1
ATOM 4845 N N . VAL B 1 101 ? 7.781 -15.688 3.148 1 93.5 101 VAL B N 1
ATOM 4846 C CA . VAL B 1 101 ? 7.914 -16.938 3.885 1 93.5 101 VAL B CA 1
ATOM 4847 C C . VAL B 1 101 ? 9.211 -16.938 4.688 1 93.5 101 VAL B C 1
ATOM 4849 O O . VAL B 1 101 ? 10.164 -16.219 4.34 1 93.5 101 VAL B O 1
ATOM 4852 N N . ASP B 1 102 ? 9.289 -17.703 5.676 1 88.5 102 ASP B N 1
ATOM 4853 C CA . ASP B 1 102 ? 10.438 -17.75 6.574 1 88.5 102 ASP B CA 1
ATOM 4854 C C . ASP B 1 102 ? 11.633 -18.422 5.902 1 88.5 102 ASP B C 1
ATOM 4856 O O . ASP B 1 102 ? 11.461 -19.234 4.996 1 88.5 102 ASP B O 1
ATOM 4860 N N . ARG B 1 103 ? 12.758 -18.078 6.438 1 89.12 103 ARG B N 1
ATOM 4861 C CA . ARG B 1 103 ? 13.969 -18.797 6.039 1 89.12 103 ARG B CA 1
ATOM 4862 C C . ARG B 1 103 ? 13.812 -20.281 6.273 1 89.12 103 ARG B C 1
ATOM 4864 O O . ARG B 1 103 ? 13.289 -20.703 7.309 1 89.12 103 ARG B O 1
ATOM 4871 N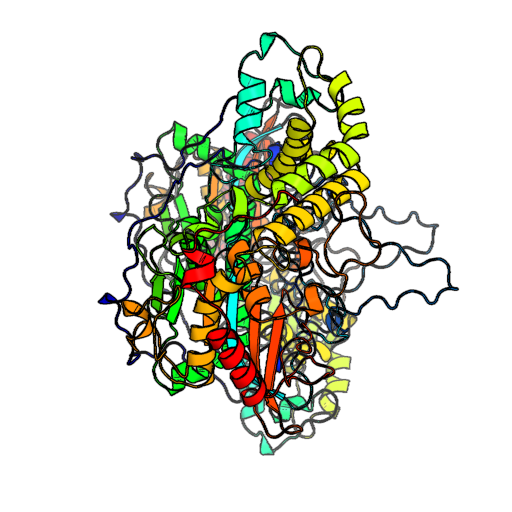 N . GLY B 1 104 ? 14.203 -21.078 5.309 1 90.88 104 GLY B N 1
ATOM 4872 C CA . GLY B 1 104 ? 14.148 -22.531 5.473 1 90.88 104 GLY B CA 1
ATOM 4873 C C . GLY B 1 104 ? 12.844 -23.125 4.973 1 90.88 104 GLY B C 1
ATOM 4874 O O . GLY B 1 104 ? 12.734 -24.344 4.852 1 90.88 104 GLY B O 1
ATOM 4875 N N . THR B 1 105 ? 11.891 -22.281 4.641 1 92.62 105 THR B N 1
ATOM 4876 C CA . THR B 1 105 ? 10.57 -22.766 4.258 1 92.62 105 THR B CA 1
ATOM 4877 C C . THR B 1 105 ? 10.672 -23.797 3.145 1 92.62 105 THR B C 1
ATOM 4879 O O . THR B 1 105 ? 9.969 -24.812 3.164 1 92.62 105 THR B O 1
ATOM 4882 N N . PHE B 1 106 ? 11.555 -23.578 2.211 1 95.19 106 PHE B N 1
ATOM 4883 C CA . PHE B 1 106 ? 11.648 -24.484 1.07 1 95.19 106 PHE B CA 1
ATOM 4884 C C . PHE B 1 106 ? 12.859 -25.391 1.197 1 95.19 106 PHE B C 1
ATOM 4886 O O . PHE B 1 106 ? 13.227 -26.078 0.241 1 95.19 106 PHE B O 1
ATOM 4893 N N . GLY B 1 107 ? 13.562 -25.344 2.309 1 92.19 107 GLY B N 1
ATOM 4894 C CA . GLY B 1 107 ? 14.586 -26.344 2.574 1 92.19 107 GLY B CA 1
ATOM 4895 C C . GLY B 1 107 ? 15.992 -25.766 2.572 1 92.19 107 GLY B C 1
ATOM 4896 O O . GLY B 1 107 ? 16.969 -26.5 2.721 1 92.19 107 GLY B O 1
ATOM 4897 N N . LEU B 1 108 ? 16.125 -24.453 2.352 1 93.88 108 LEU B N 1
ATOM 4898 C CA . LEU B 1 108 ? 17.422 -23.812 2.377 1 93.88 108 LEU B CA 1
ATOM 4899 C C . LEU B 1 108 ? 17.484 -22.75 3.471 1 93.88 108 LEU B C 1
ATOM 4901 O O . LEU B 1 108 ? 16.578 -21.922 3.59 1 93.88 108 LEU B O 1
ATOM 4905 N N . ASP B 1 109 ? 18.484 -22.844 4.242 1 92.25 109 ASP B N 1
ATOM 4906 C CA . ASP B 1 109 ? 18.719 -21.797 5.234 1 92.25 109 ASP B CA 1
ATOM 4907 C C . ASP B 1 109 ? 19.391 -20.578 4.605 1 92.25 109 ASP B C 1
ATOM 4909 O O . ASP B 1 109 ? 20.531 -20.25 4.945 1 92.25 109 ASP B O 1
ATOM 4913 N N . SER B 1 110 ? 18.75 -20.031 3.666 1 92.44 110 SER B N 1
ATOM 4914 C CA . SER B 1 110 ? 19.172 -18.828 2.957 1 92.44 110 SER B CA 1
ATOM 4915 C C . SER B 1 110 ? 18 -17.859 2.773 1 92.44 110 SER B C 1
ATOM 4917 O O . SER B 1 110 ? 16.844 -18.281 2.779 1 92.44 110 SER B O 1
ATOM 4919 N N . GLY B 1 111 ? 18.312 -16.609 2.76 1 91.25 111 GLY B N 1
ATOM 4920 C CA . GLY B 1 111 ? 17.297 -15.586 2.547 1 91.25 111 GLY B CA 1
ATOM 4921 C C . GLY B 1 111 ? 17.406 -14.906 1.196 1 91.25 111 GLY B C 1
ATOM 4922 O O . GLY B 1 111 ? 18.297 -15.227 0.404 1 91.25 111 GLY B O 1
ATOM 4923 N N . PRO B 1 112 ? 16.484 -14.078 0.907 1 92.94 112 PRO B N 1
ATOM 4924 C CA . PRO B 1 112 ? 16.422 -13.422 -0.402 1 92.94 112 PRO B CA 1
ATOM 4925 C C . PRO B 1 112 ? 17.5 -12.359 -0.591 1 92.94 112 PRO B C 1
ATOM 4927 O O . PRO B 1 112 ? 17.625 -11.797 -1.681 1 92.94 112 PRO B O 1
ATOM 4930 N N . GLU B 1 113 ? 18.297 -12.047 0.4 1 92.5 113 GLU B N 1
ATOM 4931 C CA . GLU B 1 113 ? 19.391 -11.094 0.268 1 92.5 113 GLU B CA 1
ATOM 4932 C C . GLU B 1 113 ? 20.422 -11.57 -0.756 1 92.5 113 GLU B C 1
ATOM 4934 O O . GLU B 1 113 ? 20.516 -12.766 -1.047 1 92.5 113 GLU B O 1
ATOM 4939 N N . ILE B 1 114 ? 21.125 -10.656 -1.283 1 94.06 114 ILE B N 1
ATOM 4940 C CA . ILE B 1 114 ? 22.203 -11.016 -2.209 1 94.06 114 ILE B CA 1
ATOM 4941 C C . ILE B 1 114 ? 23.297 -11.773 -1.465 1 94.06 114 ILE B C 1
ATOM 4943 O O . ILE B 1 114 ? 23.812 -11.297 -0.451 1 94.06 114 ILE B O 1
ATOM 4947 N N . PRO B 1 115 ? 23.594 -12.922 -1.938 1 93.88 115 PRO B N 1
ATOM 4948 C CA . PRO B 1 115 ? 24.672 -13.648 -1.281 1 93.88 115 PRO B CA 1
ATOM 4949 C C . PRO B 1 115 ? 25.984 -12.867 -1.262 1 93.88 115 PRO B C 1
ATOM 4951 O O . PRO B 1 115 ? 26.234 -12.039 -2.143 1 93.88 115 PRO B O 1
ATOM 4954 N N . GLU B 1 116 ? 26.859 -13.234 -0.343 1 91.94 116 GLU B N 1
ATOM 4955 C CA . GLU B 1 116 ? 28.141 -12.555 -0.201 1 91.94 116 GLU B CA 1
ATOM 4956 C C . GLU B 1 116 ? 28.953 -12.625 -1.493 1 91.94 116 GLU B C 1
ATOM 4958 O O . GLU B 1 116 ? 28.969 -13.656 -2.168 1 91.94 116 GLU B O 1
ATOM 4963 N N . THR B 1 117 ? 29.578 -11.555 -1.927 1 94.44 117 THR B N 1
ATOM 4964 C CA . THR B 1 117 ? 30.5 -11.406 -3.041 1 94.44 117 THR B CA 1
ATOM 4965 C C . THR B 1 117 ? 29.75 -11.312 -4.363 1 94.44 117 THR B C 1
ATOM 4967 O O . THR B 1 117 ? 30.375 -11.258 -5.43 1 94.44 117 THR B O 1
ATOM 4970 N N . CYS B 1 118 ? 28.453 -11.5 -4.309 1 96.38 118 CYS B N 1
ATOM 4971 C CA . CYS B 1 118 ? 27.672 -11.5 -5.547 1 96.38 118 CYS B CA 1
ATOM 4972 C C . CYS B 1 118 ? 27 -10.156 -5.762 1 96.38 118 CYS B C 1
ATOM 4974 O O . CYS B 1 118 ? 26.891 -9.344 -4.84 1 96.38 118 CYS B O 1
ATOM 4976 N N . ARG B 1 119 ? 26.609 -9.859 -6.918 1 96.25 119 ARG B N 1
ATOM 4977 C CA . ARG B 1 119 ? 25.75 -8.742 -7.301 1 96.25 119 ARG B CA 1
ATOM 4978 C C . ARG B 1 119 ? 24.688 -9.188 -8.305 1 96.25 119 ARG B C 1
ATOM 4980 O O . ARG B 1 119 ? 24.922 -10.094 -9.109 1 96.25 119 ARG B O 1
ATOM 4987 N N . ILE B 1 120 ? 23.578 -8.609 -8.305 1 96.5 120 ILE B N 1
ATOM 4988 C CA . ILE B 1 120 ? 22.5 -8.93 -9.227 1 96.5 120 ILE B CA 1
ATOM 4989 C C . ILE B 1 120 ? 22.734 -8.219 -10.562 1 96.5 120 ILE B C 1
ATOM 4991 O O . ILE B 1 120 ? 22.953 -7.004 -10.594 1 96.5 120 ILE B O 1
ATOM 4995 N N . THR B 1 121 ? 22.672 -8.961 -11.641 1 96.19 121 THR B N 1
ATOM 4996 C CA . THR B 1 121 ? 22.875 -8.383 -12.969 1 96.19 121 THR B CA 1
ATOM 4997 C C . THR B 1 121 ? 21.609 -8.477 -13.805 1 96.19 121 THR B C 1
ATOM 4999 O O . THR B 1 121 ? 21.484 -7.801 -14.82 1 96.19 121 THR B O 1
ATOM 5002 N N . GLY B 1 122 ? 20.703 -9.328 -13.422 1 96.62 122 GLY B N 1
ATOM 5003 C CA . GLY B 1 122 ? 19.438 -9.508 -14.117 1 96.62 122 GLY B CA 1
ATOM 5004 C C . GLY B 1 122 ? 18.344 -10.055 -13.227 1 96.62 122 GLY B C 1
ATOM 5005 O O . GLY B 1 122 ? 18.609 -10.82 -12.297 1 96.62 122 GLY B O 1
ATOM 5006 N N . LEU B 1 123 ? 17.156 -9.672 -13.531 1 98.38 123 LEU B N 1
ATOM 5007 C CA . LEU B 1 123 ? 15.992 -10.133 -12.773 1 98.38 123 LEU B CA 1
ATOM 5008 C C . LEU B 1 123 ? 14.836 -10.477 -13.703 1 98.38 123 LEU B C 1
ATOM 5010 O O . LEU B 1 123 ? 14.422 -9.648 -14.516 1 98.38 123 LEU B O 1
ATOM 5014 N N . HIS B 1 124 ? 14.406 -11.703 -13.688 1 98.44 124 HIS B N 1
ATOM 5015 C CA . HIS B 1 124 ? 13.148 -12.141 -14.273 1 98.44 124 HIS B CA 1
ATOM 5016 C C . HIS B 1 124 ? 12.047 -12.242 -13.219 1 98.44 124 HIS B C 1
ATOM 5018 O O . HIS B 1 124 ? 12.078 -13.133 -12.367 1 98.44 124 HIS B O 1
ATOM 5024 N N . PHE B 1 125 ? 11.148 -11.289 -13.25 1 98.62 125 PHE B N 1
ATOM 5025 C CA . PHE B 1 125 ? 10.141 -11.18 -12.195 1 98.62 125 PHE B CA 1
ATOM 5026 C C . PHE B 1 125 ? 8.781 -11.656 -12.703 1 98.62 125 PHE B C 1
ATOM 5028 O O . PHE B 1 125 ? 8.227 -11.078 -13.641 1 98.62 125 PHE B O 1
ATOM 5035 N N . LEU B 1 126 ? 8.266 -12.734 -12.117 1 98.81 126 LEU B N 1
ATOM 5036 C CA . LEU B 1 126 ? 6.957 -13.289 -12.422 1 98.81 126 LEU B CA 1
ATOM 5037 C C . LEU B 1 126 ? 6 -13.109 -11.25 1 98.81 126 LEU B C 1
ATOM 5039 O O . LEU B 1 126 ? 6.312 -13.5 -10.125 1 98.81 126 LEU B O 1
ATOM 5043 N N . HIS B 1 127 ? 4.871 -12.484 -11.516 1 98.56 127 HIS B N 1
ATOM 5044 C CA . HIS B 1 127 ? 3.941 -12.328 -10.398 1 98.56 127 HIS B CA 1
ATOM 5045 C C . HIS B 1 127 ? 2.525 -12.727 -10.805 1 98.56 127 HIS B C 1
ATOM 5047 O O . HIS B 1 127 ? 2.166 -12.648 -11.977 1 98.56 127 HIS B O 1
ATOM 5053 N N . ARG B 1 128 ? 1.763 -13.18 -9.828 1 98.31 128 ARG B N 1
ATOM 5054 C CA . ARG B 1 128 ? 0.335 -13.461 -9.945 1 98.31 128 ARG B CA 1
ATOM 5055 C C . ARG B 1 128 ? -0.488 -12.188 -9.734 1 98.31 128 ARG B C 1
ATOM 5057 O O . ARG B 1 128 ? 0.027 -11.18 -9.25 1 98.31 128 ARG B O 1
ATOM 5064 N N . HIS B 1 129 ? -1.754 -12.203 -10.211 1 98.44 129 HIS B N 1
ATOM 5065 C CA . HIS B 1 129 ? -2.688 -11.117 -9.953 1 98.44 129 HIS B CA 1
ATOM 5066 C C . HIS B 1 129 ? -2.969 -10.977 -8.453 1 98.44 129 HIS B C 1
ATOM 5068 O O . HIS B 1 129 ? -2.625 -11.867 -7.672 1 98.44 129 HIS B O 1
ATOM 5074 N N . GLY B 1 130 ? -3.555 -9.836 -8.055 1 97.81 130 GLY B N 1
ATOM 5075 C CA . GLY B 1 130 ? -3.969 -9.586 -6.684 1 97.81 130 GLY B CA 1
ATOM 5076 C C . GLY B 1 130 ? -5.285 -10.258 -6.328 1 97.81 130 GLY B C 1
ATOM 5077 O O . GLY B 1 130 ? -5.848 -11 -7.137 1 97.81 130 GLY B O 1
ATOM 5078 N N . ALA B 1 131 ? -5.738 -9.984 -5.09 1 97.94 131 ALA B N 1
ATOM 5079 C CA . ALA B 1 131 ? -7.004 -10.547 -4.609 1 97.94 131 ALA B CA 1
ATOM 5080 C C . ALA B 1 131 ? -8.156 -10.133 -5.516 1 97.94 131 ALA B C 1
ATOM 5082 O O . ALA B 1 131 ? -8.227 -8.992 -5.973 1 97.94 131 ALA B O 1
ATOM 5083 N N . ARG B 1 132 ? -9 -11.031 -5.809 1 97.62 132 ARG B N 1
ATOM 5084 C CA . ARG B 1 132 ? -10.117 -10.836 -6.734 1 97.62 132 ARG B CA 1
ATOM 5085 C C . ARG B 1 132 ? -11.406 -11.422 -6.168 1 97.62 132 ARG B C 1
ATOM 5087 O O . ARG B 1 132 ? -11.383 -12.117 -5.148 1 97.62 132 ARG B O 1
ATOM 5094 N N . TYR B 1 133 ? -12.5 -11.117 -6.805 1 97.25 133 TYR B N 1
ATOM 5095 C CA . TYR B 1 133 ? -13.773 -11.789 -6.578 1 97.25 133 TYR B CA 1
ATOM 5096 C C . TYR B 1 133 ? -13.695 -13.258 -7 1 97.25 133 TYR B C 1
ATOM 5098 O O . TYR B 1 133 ? -12.742 -13.664 -7.66 1 97.25 133 TYR B O 1
ATOM 5106 N N . PRO B 1 134 ? -14.688 -14.047 -6.543 1 96 134 PRO B N 1
ATOM 5107 C CA . PRO B 1 134 ? -14.719 -15.43 -7.027 1 96 134 PRO B CA 1
ATOM 5108 C C . PRO B 1 134 ? -14.844 -15.516 -8.547 1 96 134 PRO B C 1
ATOM 5110 O O . PRO B 1 134 ? -15.328 -14.578 -9.188 1 96 134 PRO B O 1
ATOM 5113 N N . THR B 1 135 ? -14.336 -16.609 -9.031 1 91.19 135 THR B N 1
ATOM 5114 C CA . THR B 1 135 ? -14.57 -16.875 -10.445 1 91.19 135 THR B CA 1
ATOM 5115 C C . THR B 1 135 ? -16.031 -17.25 -10.688 1 91.19 135 THR B C 1
ATOM 5117 O O . THR B 1 135 ? -16.75 -17.594 -9.75 1 91.19 135 THR B O 1
ATOM 5120 N N . ALA B 1 136 ? -16.406 -17.172 -11.898 1 82.38 136 ALA B N 1
ATOM 5121 C CA . ALA B 1 136 ? -17.781 -17.469 -12.281 1 82.38 136 ALA B CA 1
ATOM 5122 C C . ALA B 1 136 ? -18.125 -18.938 -12.023 1 82.38 136 ALA B C 1
ATOM 5124 O O . ALA B 1 136 ? -19.25 -19.266 -11.641 1 82.38 136 ALA B O 1
ATOM 5125 N N . TRP B 1 137 ? -17.109 -19.75 -12.234 1 81.94 137 TRP B N 1
ATOM 5126 C CA . TRP B 1 137 ? -17.328 -21.188 -12.086 1 81.94 137 TRP B CA 1
ATOM 5127 C C . TRP B 1 137 ? -16.328 -21.797 -11.117 1 81.94 137 TRP B C 1
ATOM 5129 O O . TRP B 1 137 ? -15.164 -21.391 -11.078 1 81.94 137 TRP B O 1
ATOM 5139 N N . ALA B 1 138 ? -16.875 -22.734 -10.273 1 85.75 138 ALA B N 1
ATOM 5140 C CA . ALA B 1 138 ? -16.016 -23.516 -9.375 1 85.75 138 ALA B CA 1
ATOM 5141 C C . ALA B 1 138 ? -16.391 -25 -9.422 1 85.75 138 ALA B C 1
ATOM 5143 O O . ALA B 1 138 ? -17.562 -25.359 -9.43 1 85.75 138 ALA B O 1
ATOM 5144 N N . SER B 1 139 ? -15.359 -25.812 -9.5 1 88.31 139 SER B N 1
ATOM 5145 C CA . SER B 1 139 ? -15.562 -27.25 -9.531 1 88.31 139 SER B CA 1
ATOM 5146 C C . SER B 1 139 ? -16.141 -27.766 -8.211 1 88.31 139 SER B C 1
ATOM 5148 O O . SER B 1 139 ? -16.875 -28.75 -8.188 1 88.31 139 SER B O 1
ATOM 5150 N N . TYR B 1 140 ? -15.797 -27.172 -7.16 1 94.38 140 TYR B N 1
ATOM 5151 C CA . TYR B 1 140 ? -16.266 -27.484 -5.812 1 94.38 140 TYR B CA 1
ATOM 5152 C C . TYR B 1 140 ? -16.484 -26.219 -5 1 94.38 140 TYR B C 1
ATOM 5154 O O . TYR B 1 140 ? -15.648 -25.312 -5.02 1 94.38 140 TYR B O 1
ATOM 5162 N N . GLY B 1 141 ? -17.641 -26.109 -4.359 1 95.31 141 GLY B N 1
ATOM 5163 C CA . GLY B 1 141 ? -18.047 -24.891 -3.684 1 95.31 141 GLY B CA 1
ATOM 5164 C C . GLY B 1 141 ? -18.609 -23.844 -4.629 1 95.31 141 GLY B C 1
ATOM 5165 O O . GLY B 1 141 ? -19.375 -24.172 -5.535 1 95.31 141 GLY B O 1
ATOM 5166 N N . GLY B 1 142 ? -18.203 -22.562 -4.281 1 95.06 142 GLY B N 1
ATOM 5167 C CA . GLY B 1 142 ? -18.688 -21.469 -5.102 1 95.06 142 GLY B CA 1
ATOM 5168 C C . GLY B 1 142 ? -19.609 -20.531 -4.355 1 95.06 142 GLY B C 1
ATOM 5169 O O . GLY B 1 142 ? -20.797 -20.812 -4.184 1 95.06 142 GLY B O 1
ATOM 5170 N N . PRO B 1 143 ? -19.156 -19.422 -4.062 1 95.81 143 PRO B N 1
ATOM 5171 C CA . PRO B 1 143 ? -19.922 -18.469 -3.24 1 95.81 143 PRO B CA 1
ATOM 5172 C C . PRO B 1 143 ? -21.266 -18.094 -3.85 1 95.81 143 PRO B C 1
ATOM 5174 O O . PRO B 1 143 ? -22.281 -18.094 -3.15 1 95.81 143 PRO B O 1
ATOM 5177 N N . ALA B 1 144 ? -21.312 -17.875 -5.152 1 94.75 144 ALA B N 1
ATOM 5178 C CA . ALA B 1 144 ? -22.547 -17.5 -5.809 1 94.75 144 ALA B CA 1
ATOM 5179 C C . ALA B 1 144 ? -23.578 -18.625 -5.742 1 94.75 144 ALA B C 1
ATOM 5181 O O . ALA B 1 144 ? -24.781 -18.375 -5.578 1 94.75 144 ALA B O 1
ATOM 5182 N N . LYS B 1 145 ? -23.125 -19.875 -5.91 1 94.19 145 LYS B N 1
ATOM 5183 C CA . LYS B 1 145 ? -24 -21.047 -5.832 1 94.19 145 LYS B CA 1
ATOM 5184 C C . LYS B 1 145 ? -24.641 -21.156 -4.453 1 94.19 145 LYS B C 1
ATOM 5186 O O . LYS B 1 145 ? -25.828 -21.469 -4.344 1 94.19 145 LYS B O 1
ATOM 5191 N N . PHE B 1 146 ? -23.891 -20.969 -3.473 1 95.06 146 PHE B N 1
ATOM 5192 C CA . PHE B 1 146 ? -24.391 -21.031 -2.107 1 95.06 146 PHE B CA 1
ATOM 5193 C C . PHE B 1 146 ? -25.422 -19.922 -1.873 1 95.06 146 PHE B C 1
ATOM 5195 O O . PHE B 1 146 ? -26.484 -20.188 -1.294 1 95.06 146 PHE B O 1
ATOM 5202 N N . ALA B 1 147 ? -25.156 -18.672 -2.291 1 95.38 147 ALA B N 1
ATOM 5203 C CA . ALA B 1 147 ? -26.078 -17.562 -2.154 1 95.38 147 ALA B CA 1
ATOM 5204 C C . ALA B 1 147 ? -27.406 -17.859 -2.844 1 95.38 147 ALA B C 1
ATOM 5206 O O . ALA B 1 147 ? -28.469 -17.578 -2.297 1 95.38 147 ALA B O 1
ATOM 5207 N N . THR B 1 148 ? -27.312 -18.438 -4.004 1 95.06 148 THR B N 1
ATOM 5208 C CA . THR B 1 148 ? -28.516 -18.812 -4.75 1 95.06 148 THR B CA 1
ATOM 5209 C C . THR B 1 148 ? -29.328 -19.844 -3.98 1 95.06 148 THR B C 1
ATOM 5211 O O . THR B 1 148 ? -30.562 -19.766 -3.922 1 95.06 148 THR B O 1
ATOM 5214 N N . LYS B 1 149 ? -28.641 -20.844 -3.451 1 94.31 149 LYS B N 1
ATOM 5215 C CA . LYS B 1 149 ? -29.312 -21.906 -2.695 1 94.31 149 LYS B CA 1
ATOM 5216 C C . LYS B 1 149 ? -30.047 -21.328 -1.492 1 94.31 149 LYS B C 1
ATOM 5218 O O . LYS B 1 149 ? -31.203 -21.703 -1.242 1 94.31 149 LYS B O 1
ATOM 5223 N N . ILE B 1 150 ? -29.438 -20.453 -0.762 1 93.75 150 ILE B N 1
ATOM 5224 C CA . ILE B 1 150 ? -30.062 -19.938 0.461 1 93.75 150 ILE B CA 1
ATOM 5225 C C . ILE B 1 150 ? -31.188 -18.984 0.11 1 93.75 150 ILE B C 1
ATOM 5227 O O . ILE B 1 150 ? -32.094 -18.766 0.91 1 93.75 150 ILE B O 1
ATOM 5231 N N . HIS B 1 151 ? -31.156 -18.375 -1.11 1 95.12 151 HIS B N 1
ATOM 5232 C CA . HIS B 1 151 ? -32.156 -17.406 -1.539 1 95.12 151 HIS B CA 1
ATOM 5233 C C . HIS B 1 151 ? -33.406 -18.109 -2.088 1 95.12 151 HIS B C 1
ATOM 5235 O O . HIS B 1 151 ? -34.469 -17.5 -2.195 1 95.12 151 HIS B O 1
ATOM 5241 N N . LYS B 1 152 ? -33.375 -19.281 -2.619 1 92.94 152 LYS B N 1
ATOM 5242 C CA . LYS B 1 152 ? -34.469 -19.984 -3.316 1 92.94 152 LYS B CA 1
ATOM 5243 C C . LYS B 1 152 ? -35.688 -20.125 -2.434 1 92.94 152 LYS B C 1
ATOM 5245 O O . LYS B 1 152 ? -36.812 -19.891 -2.891 1 92.94 152 LYS B O 1
ATOM 5250 N N . ASN B 1 153 ? -35.719 -20.469 -1.114 1 88.38 153 ASN B N 1
ATOM 5251 C CA . ASN B 1 153 ? -36.844 -20.594 -0.198 1 88.38 153 ASN B CA 1
ATOM 5252 C C . ASN B 1 153 ? -36.469 -20.094 1.199 1 88.38 153 ASN B C 1
ATOM 5254 O O . ASN B 1 153 ? -36.562 -20.859 2.17 1 88.38 153 ASN B O 1
ATOM 5258 N N . PRO B 1 154 ? -36.281 -18.844 1.107 1 88 154 PRO B N 1
ATOM 5259 C CA . PRO B 1 154 ? -35.812 -18.312 2.385 1 88 154 PRO B CA 1
ATOM 5260 C C . PRO B 1 154 ? -36.875 -18.391 3.49 1 88 154 PRO B C 1
ATOM 5262 O O . PRO B 1 154 ? -36.531 -18.328 4.676 1 88 154 PRO B O 1
ATOM 5265 N N . GLU B 1 155 ? -38.094 -18.547 3.148 1 89.31 155 GLU B N 1
ATOM 5266 C CA . GLU B 1 155 ? -39.156 -18.625 4.129 1 89.31 155 GLU B CA 1
ATOM 5267 C C . GLU B 1 155 ? -39.219 -19.984 4.805 1 89.31 155 GLU B C 1
ATOM 5269 O O . GLU B 1 155 ? -39.844 -20.156 5.852 1 89.31 155 GLU B O 1
ATOM 5274 N N . LYS B 1 156 ? -38.562 -20.906 4.27 1 90.25 156 LYS B N 1
ATOM 5275 C CA . LYS B 1 156 ? -38.688 -22.281 4.734 1 90.25 156 LYS B CA 1
ATOM 5276 C C . LYS B 1 156 ? -37.656 -22.594 5.805 1 90.25 156 LYS B C 1
ATOM 5278 O O . LYS B 1 156 ? -37.625 -23.688 6.371 1 90.25 156 LYS B O 1
ATOM 5283 N N . TRP B 1 157 ? -36.812 -21.734 6.051 1 91.25 157 TRP B N 1
ATOM 5284 C CA . TRP B 1 157 ? -35.781 -21.984 7.059 1 91.25 157 TRP B CA 1
ATOM 5285 C C . TRP B 1 157 ? -35.438 -20.688 7.805 1 91.25 157 TRP B C 1
ATOM 5287 O O . TRP B 1 157 ? -35.812 -19.594 7.363 1 91.25 157 TRP B O 1
ATOM 5297 N N . ASN B 1 158 ? -34.969 -20.844 8.984 1 91.56 158 ASN B N 1
ATOM 5298 C CA . ASN B 1 158 ? -34.469 -19.75 9.789 1 91.56 158 ASN B CA 1
ATOM 5299 C C . ASN B 1 158 ? -33.125 -20.094 10.422 1 91.56 158 ASN B C 1
ATOM 5301 O O . ASN B 1 158 ? -32.875 -21.266 10.758 1 91.56 158 ASN B O 1
ATOM 5305 N N . ALA B 1 159 ? -32.281 -19.125 10.492 1 95.69 159 ALA B N 1
ATOM 5306 C CA . ALA B 1 159 ? -30.953 -19.328 11.094 1 95.69 159 ALA B CA 1
ATOM 5307 C C . ALA B 1 159 ? -30.906 -18.812 12.523 1 95.69 159 ALA B C 1
ATOM 5309 O O . ALA B 1 159 ? -31.594 -17.828 12.852 1 95.69 159 ALA B O 1
ATOM 5310 N N . SER B 1 160 ? -30.188 -19.422 13.406 1 96.31 160 SER B N 1
ATOM 5311 C CA . SER B 1 160 ? -30.016 -19.031 14.797 1 96.31 160 SER B CA 1
ATOM 5312 C C . SER B 1 160 ? -28.578 -19.203 15.25 1 96.31 160 SER B C 1
ATOM 5314 O O . SER B 1 160 ? -27.719 -19.641 14.469 1 96.31 160 SER B O 1
ATOM 5316 N N . GLY B 1 161 ? -28.25 -18.703 16.562 1 96 161 GLY B N 1
ATOM 5317 C CA . GLY B 1 161 ? -26.906 -18.875 17.094 1 96 161 GLY B CA 1
ATOM 5318 C C . GLY B 1 161 ? -25.859 -18.125 16.312 1 96 161 GLY B C 1
ATOM 5319 O O . GLY B 1 161 ? -26.016 -16.922 16.031 1 96 161 GLY B O 1
ATOM 5320 N N . ASP B 1 162 ? -24.797 -18.859 15.961 1 95.38 162 ASP B N 1
ATOM 5321 C CA . ASP B 1 162 ? -23.688 -18.266 15.234 1 95.38 162 ASP B CA 1
ATOM 5322 C C . ASP B 1 162 ? -24.078 -17.906 13.805 1 95.38 162 ASP B C 1
ATOM 5324 O O . ASP B 1 162 ? -23.422 -17.094 13.156 1 95.38 162 ASP B O 1
ATOM 5328 N N . LEU B 1 163 ? -25.141 -18.469 13.305 1 97.19 163 LEU B N 1
ATOM 5329 C CA . LEU B 1 163 ? -25.562 -18.281 11.922 1 97.19 163 LEU B CA 1
ATOM 5330 C C . LEU B 1 163 ? -26.703 -17.281 11.836 1 97.19 163 LEU B C 1
ATOM 5332 O O . LEU B 1 163 ? -27.25 -17.047 10.758 1 97.19 163 LEU B O 1
ATOM 5336 N N . ASP B 1 164 ? -27.078 -16.609 12.914 1 96.5 164 ASP B N 1
ATOM 5337 C CA . ASP B 1 164 ? -28.203 -15.664 12.969 1 96.5 164 ASP B CA 1
ATOM 5338 C C . ASP B 1 164 ? -28.062 -14.594 11.891 1 96.5 164 ASP B C 1
ATOM 5340 O O . ASP B 1 164 ? -29.078 -14.141 11.336 1 96.5 164 ASP B O 1
ATOM 5344 N N . PHE B 1 165 ? -26.875 -14.172 11.508 1 95.81 165 PHE B N 1
ATOM 5345 C CA . PHE B 1 165 ? -26.625 -13.109 10.539 1 95.81 165 PHE B CA 1
ATOM 5346 C C . PHE B 1 165 ? -27.141 -13.5 9.156 1 95.81 165 PHE B C 1
ATOM 5348 O O . PHE B 1 165 ? -27.391 -12.641 8.312 1 95.81 165 PHE B O 1
ATOM 5355 N N . LEU B 1 166 ? -27.281 -14.797 8.875 1 96.5 166 LEU B N 1
ATOM 5356 C CA . LEU B 1 166 ? -27.719 -15.258 7.559 1 96.5 166 LEU B CA 1
ATOM 5357 C C . LEU B 1 166 ? -29.125 -14.773 7.242 1 96.5 166 LEU B C 1
ATOM 5359 O O . LEU B 1 166 ? -29.516 -14.688 6.074 1 96.5 166 LEU B O 1
ATOM 5363 N N . ASN B 1 167 ? -29.891 -14.5 8.273 1 95.12 167 ASN B N 1
ATOM 5364 C CA . ASN B 1 167 ? -31.281 -14.086 8.078 1 95.12 167 ASN B CA 1
ATOM 5365 C C . ASN B 1 167 ? -31.359 -12.773 7.309 1 95.12 167 ASN B C 1
ATOM 5367 O O . ASN B 1 167 ? -32.375 -12.5 6.648 1 95.12 167 ASN B O 1
ATOM 5371 N N . ASP B 1 168 ? -30.281 -11.922 7.402 1 93.94 168 ASP B N 1
ATOM 5372 C CA . ASP B 1 168 ? -30.266 -10.625 6.727 1 93.94 168 ASP B CA 1
ATOM 5373 C C . ASP B 1 168 ? -29.094 -10.531 5.75 1 93.94 168 ASP B C 1
ATOM 5375 O O . ASP B 1 168 ? -28.797 -9.461 5.227 1 93.94 168 ASP B O 1
ATOM 5379 N N . TRP B 1 169 ? -28.406 -11.641 5.613 1 96 169 TRP B N 1
ATOM 5380 C CA . TRP B 1 169 ? -27.188 -11.641 4.797 1 96 169 TRP B CA 1
ATOM 5381 C C . TRP B 1 169 ? -27.531 -11.508 3.316 1 96 169 TRP B C 1
ATOM 5383 O O . TRP B 1 169 ? -28.469 -12.141 2.828 1 96 169 TRP B O 1
ATOM 5393 N N . THR B 1 170 ? -26.812 -10.656 2.568 1 96.88 170 THR B N 1
ATOM 5394 C CA . THR B 1 170 ? -26.922 -10.531 1.12 1 96.88 170 THR B CA 1
ATOM 5395 C C . THR B 1 170 ? -25.594 -10.828 0.449 1 96.88 170 THR B C 1
ATOM 5397 O O . THR B 1 170 ? -24.531 -10.672 1.065 1 96.88 170 THR B O 1
ATOM 5400 N N . TYR B 1 171 ? -25.641 -11.398 -0.747 1 97.12 171 TYR B N 1
ATOM 5401 C CA . TYR B 1 171 ? -24.438 -11.695 -1.525 1 97.12 171 TYR B CA 1
ATOM 5402 C C . TYR B 1 171 ? -23.891 -10.438 -2.195 1 97.12 171 TYR B C 1
ATOM 5404 O O . TYR B 1 171 ? -24.531 -9.883 -3.094 1 97.12 171 TYR B O 1
ATOM 5412 N N . LYS B 1 172 ? -22.672 -9.992 -1.848 1 97.5 172 LYS B N 1
ATOM 5413 C CA . LYS B 1 172 ? -22.172 -8.68 -2.242 1 97.5 172 LYS B CA 1
ATOM 5414 C C . LYS B 1 172 ? -20.953 -8.805 -3.145 1 97.5 172 LYS B C 1
ATOM 5416 O O . LYS B 1 172 ? -20.281 -7.805 -3.439 1 97.5 172 LYS B O 1
ATOM 5421 N N . LEU B 1 173 ? -20.609 -9.992 -3.541 1 97.5 173 LEU B N 1
ATOM 5422 C CA . LEU B 1 173 ? -19.391 -10.203 -4.312 1 97.5 173 LEU B CA 1
ATOM 5423 C C . LEU B 1 173 ? -19.688 -10.164 -5.809 1 97.5 173 LEU B C 1
ATOM 5425 O O . LEU B 1 173 ? -20.719 -10.68 -6.262 1 97.5 173 LEU B O 1
ATOM 5429 N N . GLY B 1 174 ? -18.812 -9.492 -6.578 1 96.12 174 GLY B N 1
ATOM 5430 C CA . GLY B 1 174 ? -18.812 -9.648 -8.023 1 96.12 174 GLY B CA 1
ATOM 5431 C C . GLY B 1 174 ? -18.125 -10.922 -8.492 1 96.12 174 GLY B C 1
ATOM 5432 O O . GLY B 1 174 ? -18.203 -11.953 -7.816 1 96.12 174 GLY B O 1
ATOM 5433 N N . GLU B 1 175 ? -17.562 -10.844 -9.742 1 95.5 175 GLU B N 1
ATOM 5434 C CA . GLU B 1 175 ? -16.859 -12.008 -10.297 1 95.5 175 GLU B CA 1
ATOM 5435 C C . GLU B 1 175 ? -15.586 -11.594 -11.016 1 95.5 175 GLU B C 1
ATOM 5437 O O . GLU B 1 175 ? -15.555 -10.57 -11.711 1 95.5 175 GLU B O 1
ATOM 5442 N N . GLU B 1 176 ? -14.523 -12.297 -10.836 1 94.69 176 GLU B N 1
ATOM 5443 C CA . GLU B 1 176 ? -13.297 -12.281 -11.617 1 94.69 176 GLU B CA 1
ATOM 5444 C C . GLU B 1 176 ? -12.492 -11.008 -11.367 1 94.69 176 GLU B C 1
ATOM 5446 O O . GLU B 1 176 ? -11.258 -11.039 -11.375 1 94.69 176 GLU B O 1
ATOM 5451 N N . LEU B 1 177 ? -13.078 -9.875 -11.016 1 96.31 177 LEU B N 1
ATOM 5452 C CA . LEU B 1 177 ? -12.438 -8.562 -10.961 1 96.31 177 LEU B CA 1
ATOM 5453 C C . LEU B 1 177 ? -11.562 -8.438 -9.719 1 96.31 177 LEU B C 1
ATOM 5455 O O . LEU B 1 177 ? -11.844 -9.047 -8.688 1 96.31 177 LEU B O 1
ATOM 5459 N N . LEU B 1 178 ? -10.516 -7.598 -9.859 1 96.88 178 LEU B N 1
ATOM 5460 C CA . LEU B 1 178 ? -9.695 -7.266 -8.695 1 96.88 178 LEU B CA 1
ATOM 5461 C C . LEU B 1 178 ? -10.516 -6.523 -7.645 1 96.88 178 LEU B C 1
ATOM 5463 O O . LEU B 1 178 ? -11.359 -5.691 -7.984 1 96.88 178 LEU B O 1
ATOM 5467 N N . THR B 1 179 ? -10.25 -6.828 -6.414 1 96.31 179 THR B N 1
ATOM 5468 C CA . THR B 1 179 ? -10.789 -6.043 -5.309 1 96.31 179 THR B CA 1
ATOM 5469 C C . THR B 1 179 ? -9.914 -4.832 -5.02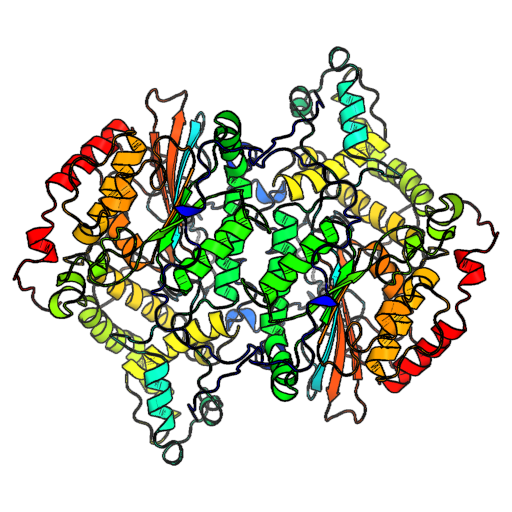 1 96.31 179 THR B C 1
ATOM 5471 O O . THR B 1 179 ? -8.781 -4.754 -5.5 1 96.31 179 THR B O 1
ATOM 5474 N N . PRO B 1 180 ? -10.383 -3.852 -4.242 1 95.06 180 PRO B N 1
ATOM 5475 C CA . PRO B 1 180 ? -9.5 -2.76 -3.826 1 95.06 180 PRO B CA 1
ATOM 5476 C C . PRO B 1 180 ? -8.234 -3.254 -3.131 1 95.06 180 PRO B C 1
ATOM 5478 O O . PRO B 1 180 ? -7.145 -2.742 -3.393 1 95.06 180 PRO B O 1
ATOM 5481 N N . PHE B 1 181 ? -8.43 -4.242 -2.289 1 95.31 181 PHE B N 1
ATOM 5482 C CA . PHE B 1 181 ? -7.285 -4.844 -1.617 1 95.31 181 PHE B CA 1
ATOM 5483 C C . PHE B 1 181 ? -6.324 -5.457 -2.629 1 95.31 181 PHE B C 1
ATOM 5485 O O . PHE B 1 181 ? -5.105 -5.336 -2.486 1 95.31 181 PHE B O 1
ATOM 5492 N N . GLY B 1 182 ? -6.812 -6.137 -3.629 1 97.12 182 GLY B N 1
ATOM 5493 C CA . GLY B 1 182 ? -5.984 -6.707 -4.68 1 97.12 182 GLY B CA 1
ATOM 5494 C C . GLY B 1 182 ? -5.172 -5.672 -5.43 1 97.12 182 GLY B C 1
ATOM 5495 O O . GLY B 1 182 ? -4.008 -5.902 -5.758 1 97.12 182 GLY B O 1
ATOM 5496 N N . ARG B 1 183 ? -5.789 -4.535 -5.793 1 97.12 183 ARG B N 1
ATOM 5497 C CA . ARG B 1 183 ? -5.066 -3.436 -6.426 1 97.12 183 ARG B CA 1
ATOM 5498 C C . ARG B 1 183 ? -3.92 -2.955 -5.547 1 97.12 183 ARG B C 1
ATOM 5500 O O . ARG B 1 183 ? -2.812 -2.719 -6.035 1 97.12 183 ARG B O 1
ATOM 5507 N N . GLN B 1 184 ? -4.238 -2.861 -4.266 1 96 184 GLN B N 1
ATOM 5508 C CA . GLN B 1 184 ? -3.225 -2.426 -3.309 1 96 184 GLN B CA 1
ATOM 5509 C C . GLN B 1 184 ? -2.037 -3.385 -3.289 1 96 184 GLN B C 1
ATOM 5511 O O . GLN B 1 184 ? -0.885 -2.951 -3.234 1 96 184 GLN B O 1
ATOM 5516 N N . GLN B 1 185 ? -2.322 -4.648 -3.27 1 96 185 GLN B N 1
ATOM 5517 C CA . GLN B 1 185 ? -1.256 -5.645 -3.244 1 96 185 GLN B CA 1
ATOM 5518 C C . GLN B 1 185 ? -0.277 -5.43 -4.395 1 96 185 GLN B C 1
ATOM 5520 O O . GLN B 1 185 ? 0.939 -5.457 -4.195 1 96 185 GLN B O 1
ATOM 5525 N N . LEU B 1 186 ? -0.776 -5.203 -5.57 1 97.69 186 LEU B N 1
ATOM 5526 C CA . LEU B 1 186 ? 0.098 -5.109 -6.734 1 97.69 186 LEU B CA 1
ATOM 5527 C C . LEU B 1 186 ? 0.781 -3.748 -6.797 1 97.69 186 LEU B C 1
ATOM 5529 O O . LEU B 1 186 ? 1.93 -3.645 -7.23 1 97.69 186 LEU B O 1
ATOM 5533 N N . PHE B 1 187 ? 0.07 -2.67 -6.41 1 97.06 187 PHE B N 1
ATOM 5534 C CA . PHE B 1 187 ? 0.749 -1.387 -6.273 1 97.06 187 PHE B CA 1
ATOM 5535 C C . PHE B 1 187 ? 1.937 -1.502 -5.324 1 97.06 187 PHE B C 1
ATOM 5537 O O . PHE B 1 187 ? 3.049 -1.091 -5.66 1 97.06 187 PHE B O 1
ATOM 5544 N N . ASP B 1 188 ? 1.71 -2.096 -4.156 1 95.44 188 ASP B N 1
ATOM 5545 C CA . ASP B 1 188 ? 2.746 -2.256 -3.141 1 95.44 188 ASP B CA 1
ATOM 5546 C C . ASP B 1 188 ? 3.877 -3.15 -3.646 1 95.44 188 ASP B C 1
ATOM 5548 O O . ASP B 1 188 ? 5.047 -2.918 -3.334 1 95.44 188 ASP B O 1
ATOM 5552 N N . LEU B 1 189 ? 3.516 -4.18 -4.328 1 96.25 189 LEU B N 1
ATOM 5553 C CA . LEU B 1 189 ? 4.527 -5.047 -4.922 1 96.25 189 LEU B CA 1
ATOM 5554 C C . LEU B 1 189 ? 5.41 -4.27 -5.891 1 96.25 189 LEU B C 1
ATOM 5556 O O . LEU B 1 189 ? 6.629 -4.441 -5.902 1 96.25 189 LEU B O 1
ATOM 5560 N N . GLY B 1 190 ? 4.805 -3.393 -6.719 1 97.19 190 GLY B N 1
ATOM 5561 C CA . GLY B 1 190 ? 5.559 -2.531 -7.617 1 97.19 190 GLY B CA 1
ATOM 5562 C C . GLY B 1 190 ? 6.535 -1.623 -6.891 1 97.19 190 GLY B C 1
ATOM 5563 O O . GLY B 1 190 ? 7.703 -1.53 -7.27 1 97.19 190 GLY B O 1
ATOM 5564 N N . VAL B 1 191 ? 6.035 -0.98 -5.848 1 95.94 191 VAL B N 1
ATOM 5565 C CA . VAL B 1 191 ? 6.887 -0.1 -5.059 1 95.94 191 VAL B CA 1
ATOM 5566 C C . VAL B 1 191 ? 8.039 -0.9 -4.457 1 95.94 191 VAL B C 1
ATOM 5568 O O . VAL B 1 191 ? 9.188 -0.454 -4.473 1 95.94 191 VAL B O 1
ATOM 5571 N N . SER B 1 192 ? 7.727 -2.07 -3.932 1 94.19 192 SER B N 1
ATOM 5572 C CA . SER B 1 192 ? 8.734 -2.93 -3.324 1 94.19 192 SER B CA 1
ATOM 5573 C C . SER B 1 192 ? 9.844 -3.268 -4.316 1 94.19 192 SER B C 1
ATOM 5575 O O . SER B 1 192 ? 11.031 -3.203 -3.979 1 94.19 192 SER B O 1
ATOM 5577 N N . LEU B 1 193 ? 9.438 -3.631 -5.5 1 96.5 193 LEU B N 1
ATOM 5578 C CA . LEU B 1 193 ? 10.438 -3.969 -6.508 1 96.5 193 LEU B CA 1
ATOM 5579 C C . LEU B 1 193 ? 11.266 -2.746 -6.879 1 96.5 193 LEU B C 1
ATOM 5581 O O . LEU B 1 193 ? 12.477 -2.848 -7.074 1 96.5 193 LEU B O 1
ATOM 5585 N N . ARG B 1 194 ? 10.625 -1.593 -7.008 1 96.44 194 ARG B N 1
ATOM 5586 C CA . ARG B 1 194 ? 11.336 -0.358 -7.328 1 96.44 194 ARG B CA 1
ATOM 5587 C C . ARG B 1 194 ? 12.383 -0.036 -6.273 1 96.44 194 ARG B C 1
ATOM 5589 O O . ARG B 1 194 ? 13.523 0.295 -6.602 1 96.44 194 ARG B O 1
ATOM 5596 N N . MET B 1 195 ? 12.016 -0.142 -5.016 1 94.62 195 MET B N 1
ATOM 5597 C CA . MET B 1 195 ? 12.922 0.183 -3.914 1 94.62 195 MET B CA 1
ATOM 5598 C C . MET B 1 195 ? 14.102 -0.782 -3.875 1 94.62 195 MET B C 1
ATOM 5600 O O . MET B 1 195 ? 15.234 -0.371 -3.625 1 94.62 195 MET B O 1
ATOM 5604 N N . LYS B 1 196 ? 13.883 -2.037 -4.195 1 94.69 196 LYS B N 1
ATOM 5605 C CA . LYS B 1 196 ? 14.914 -3.066 -4.102 1 94.69 196 LYS B CA 1
ATOM 5606 C C . LYS B 1 196 ? 15.82 -3.047 -5.324 1 94.69 196 LYS B C 1
ATOM 5608 O O . LYS B 1 196 ? 17.031 -3.203 -5.203 1 94.69 196 LYS B O 1
ATOM 5613 N N . TYR B 1 197 ? 15.211 -2.816 -6.547 1 96.19 197 TYR B N 1
ATOM 5614 C CA . TYR B 1 197 ? 15.938 -3.104 -7.781 1 96.19 197 TYR B CA 1
ATOM 5615 C C . TYR B 1 197 ? 15.93 -1.895 -8.711 1 96.19 197 TYR B C 1
ATOM 5617 O O . TYR B 1 197 ? 16.312 -2 -9.875 1 96.19 197 TYR B O 1
ATOM 5625 N N . GLY B 1 198 ? 15.523 -0.74 -8.219 1 95.19 198 GLY B N 1
ATOM 5626 C CA . GLY B 1 198 ? 15.469 0.445 -9.055 1 95.19 198 GLY B CA 1
ATOM 5627 C C . GLY B 1 198 ? 16.766 0.725 -9.789 1 95.19 198 GLY B C 1
ATOM 5628 O O . GLY B 1 198 ? 16.766 1.288 -10.883 1 95.19 198 GLY B O 1
ATOM 5629 N N . PHE B 1 199 ? 17.891 0.358 -9.242 1 94.81 199 PHE B N 1
ATOM 5630 C CA . PHE B 1 199 ? 19.219 0.622 -9.812 1 94.81 199 PHE B CA 1
ATOM 5631 C C . PHE B 1 199 ? 19.375 -0.09 -11.148 1 94.81 199 PHE B C 1
ATOM 5633 O O . PHE B 1 199 ? 20.188 0.322 -11.977 1 94.81 199 PHE B O 1
ATOM 5640 N N . LEU B 1 200 ? 18.594 -1.171 -11.438 1 96.94 200 LEU B N 1
ATOM 5641 C CA . LEU B 1 200 ? 18.672 -1.886 -12.711 1 96.94 200 LEU B CA 1
ATOM 5642 C C . LEU B 1 200 ? 18.188 -1.007 -13.859 1 96.94 200 LEU B C 1
ATOM 5644 O O . LEU B 1 200 ? 18.5 -1.275 -15.023 1 96.94 200 LEU B O 1
ATOM 5648 N N . LEU B 1 201 ? 17.406 0.025 -13.578 1 96.88 201 LEU B N 1
ATOM 5649 C CA . LEU B 1 201 ? 16.891 0.929 -14.602 1 96.88 201 LEU B CA 1
ATOM 5650 C C . LEU B 1 201 ? 18.031 1.735 -15.227 1 96.88 201 LEU B C 1
ATOM 5652 O O . LEU B 1 201 ? 17.891 2.277 -16.328 1 96.88 201 LEU B O 1
ATOM 5656 N N . GLN B 1 202 ? 19.125 1.858 -14.484 1 95.81 202 GLN B N 1
ATOM 5657 C CA . GLN B 1 202 ? 20.281 2.557 -15.031 1 95.81 202 GLN B CA 1
ATOM 5658 C C . GLN B 1 202 ? 20.766 1.89 -16.312 1 95.81 202 GLN B C 1
ATOM 5660 O O . GLN B 1 202 ? 21.266 2.562 -17.219 1 95.81 202 GLN B O 1
ATOM 5665 N N . ASN B 1 203 ? 20.641 0.56 -16.391 1 96.62 203 ASN B N 1
ATOM 5666 C CA . ASN B 1 203 ? 21.016 -0.16 -17.609 1 96.62 203 ASN B CA 1
ATOM 5667 C C . ASN B 1 203 ? 20.188 0.28 -18.797 1 96.62 203 ASN B C 1
ATOM 5669 O O . ASN B 1 203 ? 20.688 0.339 -19.922 1 96.62 203 ASN B O 1
ATOM 5673 N N . PHE B 1 204 ? 18.953 0.576 -18.578 1 97.62 204 PHE B N 1
ATOM 5674 C CA . PHE B 1 204 ? 18.062 1.064 -19.625 1 97.62 204 PHE B CA 1
ATOM 5675 C C . PHE B 1 204 ? 18.406 2.502 -20 1 97.62 204 PHE B C 1
ATOM 5677 O O . PHE B 1 204 ? 18.391 2.863 -21.172 1 97.62 204 PHE B O 1
ATOM 5684 N N . THR B 1 205 ? 18.688 3.291 -18.969 1 95.56 205 THR B N 1
ATOM 5685 C CA . THR B 1 205 ? 19.125 4.656 -19.219 1 95.56 205 THR B CA 1
ATOM 5686 C C . THR B 1 205 ? 20.391 4.656 -20.094 1 95.56 205 THR B C 1
ATOM 5688 O O . THR B 1 205 ? 20.484 5.414 -21.062 1 95.56 205 THR B O 1
ATOM 5691 N N . GLU B 1 206 ? 21.312 3.801 -19.812 1 95.38 206 GLU B N 1
ATOM 5692 C CA . GLU B 1 206 ? 22.594 3.723 -20.516 1 95.38 206 GLU B CA 1
ATOM 5693 C C . GLU B 1 206 ? 22.391 3.254 -21.953 1 95.38 206 GLU B C 1
ATOM 5695 O O . GLU B 1 206 ? 23.094 3.699 -22.859 1 95.38 206 GLU B O 1
ATOM 5700 N N . SER B 1 207 ? 21.453 2.396 -22.156 1 96.31 207 SER B N 1
ATOM 5701 C CA . SER B 1 207 ? 21.219 1.856 -23.484 1 96.31 207 SER B CA 1
ATOM 5702 C C . SER B 1 207 ? 20.141 2.658 -24.234 1 96.31 207 SER B C 1
ATOM 5704 O O . SER B 1 207 ? 19.781 2.316 -25.359 1 96.31 207 SER B O 1
ATOM 5706 N N . ASP B 1 208 ? 19.578 3.701 -23.594 1 97.06 208 ASP B N 1
ATOM 5707 C CA . ASP B 1 208 ? 18.531 4.551 -24.156 1 97.06 208 ASP B CA 1
ATOM 5708 C C . ASP B 1 208 ? 17.312 3.725 -24.547 1 97.06 208 ASP B C 1
ATOM 5710 O O . ASP B 1 208 ? 16.812 3.84 -25.672 1 97.06 208 ASP B O 1
ATOM 5714 N N . THR B 1 209 ? 16.938 2.836 -23.688 1 97.69 209 THR B N 1
ATOM 5715 C CA . THR B 1 209 ? 15.781 1.983 -23.906 1 97.69 209 THR B CA 1
ATOM 5716 C C . THR B 1 209 ? 14.852 2.014 -22.688 1 97.69 209 THR B C 1
ATOM 5718 O O . THR B 1 209 ? 15.18 2.602 -21.672 1 97.69 209 THR B O 1
ATOM 5721 N N . ILE B 1 210 ? 13.648 1.509 -22.828 1 98.06 210 ILE B N 1
ATOM 5722 C CA . ILE B 1 210 ? 12.695 1.306 -21.734 1 98.06 210 ILE B CA 1
ATOM 5723 C C . ILE B 1 210 ? 12.266 -0.157 -21.703 1 98.06 210 ILE B C 1
ATOM 5725 O O . ILE B 1 210 ? 12.289 -0.848 -22.719 1 98.06 210 ILE B O 1
ATOM 5729 N N . PRO B 1 211 ? 11.93 -0.662 -20.562 1 98.19 211 PRO B N 1
ATOM 5730 C CA . PRO B 1 211 ? 11.609 -2.086 -20.438 1 98.19 211 PRO B CA 1
ATOM 5731 C C . PRO B 1 211 ? 10.242 -2.438 -21.031 1 98.19 211 PRO B C 1
ATOM 5733 O O . PRO B 1 211 ? 9.391 -1.562 -21.188 1 98.19 211 PRO B O 1
ATOM 5736 N N . VAL B 1 212 ? 10.102 -3.701 -21.375 1 98.38 212 VAL B N 1
ATOM 5737 C CA . VAL B 1 212 ? 8.828 -4.277 -21.812 1 98.38 212 VAL B CA 1
ATOM 5738 C C . VAL B 1 212 ? 8.297 -5.215 -20.719 1 98.38 212 VAL B C 1
ATOM 5740 O O . VAL B 1 212 ? 8.984 -6.16 -20.328 1 98.38 212 VAL B O 1
ATOM 5743 N N . PHE B 1 213 ? 7.168 -4.906 -20.172 1 98.56 213 PHE B N 1
ATOM 5744 C CA . PHE B 1 213 ? 6.461 -5.773 -19.234 1 98.56 213 PHE B CA 1
ATOM 5745 C C . PHE B 1 213 ? 5.324 -6.508 -19.938 1 98.56 213 PHE B C 1
ATOM 5747 O O . PHE B 1 213 ? 4.793 -6.035 -20.938 1 98.56 213 PHE B O 1
ATOM 5754 N N . ARG B 1 214 ? 4.973 -7.703 -19.469 1 98.56 214 ARG B N 1
ATOM 5755 C CA . ARG B 1 214 ? 3.957 -8.492 -20.156 1 98.56 214 ARG B CA 1
ATOM 5756 C C . ARG B 1 214 ? 2.834 -8.891 -19.203 1 98.56 214 ARG B C 1
ATOM 5758 O O . ARG B 1 214 ? 3.066 -9.07 -18.016 1 98.56 214 ARG B O 1
ATOM 5765 N N . THR B 1 215 ? 1.617 -9 -19.703 1 98.38 215 THR B N 1
ATOM 5766 C CA . THR B 1 215 ? 0.442 -9.508 -19 1 98.38 215 THR B CA 1
ATOM 5767 C C . THR B 1 215 ? -0.532 -10.156 -19.984 1 98.38 215 THR B C 1
ATOM 5769 O O . THR B 1 215 ? -0.227 -10.289 -21.172 1 98.38 215 THR B O 1
ATOM 5772 N N . GLU B 1 216 ? -1.683 -10.656 -19.438 1 96.88 216 GLU B N 1
ATOM 5773 C CA . GLU B 1 216 ? -2.758 -11.195 -20.266 1 96.88 216 GLU B CA 1
ATOM 5774 C C . GLU B 1 216 ? -3.924 -10.219 -20.359 1 96.88 216 GLU B C 1
ATOM 5776 O O . GLU B 1 216 ? -3.973 -9.227 -19.625 1 96.88 216 GLU B O 1
ATOM 5781 N N . SER B 1 217 ? -4.855 -10.531 -21.297 1 97.69 217 SER B N 1
ATOM 5782 C CA . SER B 1 217 ? -5.875 -9.57 -21.703 1 97.69 217 SER B CA 1
ATOM 5783 C C . SER B 1 217 ? -7.016 -9.523 -20.688 1 97.69 217 SER B C 1
ATOM 5785 O O . SER B 1 217 ? -7.816 -8.586 -20.703 1 97.69 217 SER B O 1
ATOM 5787 N N . GLN B 1 218 ? -7.16 -10.578 -19.828 1 97.06 218 GLN B N 1
ATOM 5788 C CA . GLN B 1 218 ? -8.25 -10.547 -18.859 1 97.06 218 GLN B CA 1
ATOM 5789 C C . GLN B 1 218 ? -8.18 -9.289 -17.984 1 97.06 218 GLN B C 1
ATOM 5791 O O . GLN B 1 218 ? -7.086 -8.844 -17.625 1 97.06 218 GLN B O 1
ATOM 5796 N N . ASP B 1 219 ? -9.352 -8.82 -17.578 1 97.25 219 ASP B N 1
ATOM 5797 C CA . ASP B 1 219 ? -9.445 -7.539 -16.875 1 97.25 219 ASP B CA 1
ATOM 5798 C C . ASP B 1 219 ? -8.594 -7.535 -15.617 1 97.25 219 ASP B C 1
ATOM 5800 O O . ASP B 1 219 ? -7.789 -6.625 -15.406 1 97.25 219 ASP B O 1
ATOM 5804 N N . ARG B 1 220 ? -8.75 -8.578 -14.805 1 97.12 220 ARG B N 1
ATOM 5805 C CA . ARG B 1 220 ? -8.039 -8.594 -13.531 1 97.12 220 ARG B CA 1
ATOM 5806 C C . ARG B 1 220 ? -6.531 -8.688 -13.75 1 97.12 220 ARG B C 1
ATOM 5808 O O . ARG B 1 220 ? -5.754 -8.172 -12.938 1 97.12 220 ARG B O 1
ATOM 5815 N N . MET B 1 221 ? -6.109 -9.312 -14.836 1 98 221 MET B N 1
ATOM 5816 C CA . MET B 1 221 ? -4.688 -9.414 -15.148 1 98 221 MET B CA 1
ATOM 5817 C C . MET B 1 221 ? -4.133 -8.062 -15.586 1 98 221 MET B C 1
ATOM 5819 O O . MET B 1 221 ? -3.086 -7.633 -15.094 1 98 221 MET B O 1
ATOM 5823 N N . LEU B 1 222 ? -4.852 -7.465 -16.516 1 97.81 222 LEU B N 1
ATOM 5824 C CA . LEU B 1 222 ? -4.438 -6.145 -16.969 1 97.81 222 LEU B CA 1
ATOM 5825 C C . LEU B 1 222 ? -4.41 -5.152 -15.812 1 97.81 222 LEU B C 1
ATOM 5827 O O . LEU B 1 222 ? -3.451 -4.387 -15.664 1 97.81 222 LEU B O 1
ATOM 5831 N N . ALA B 1 223 ? -5.449 -5.172 -14.969 1 97.75 223 ALA B N 1
ATOM 5832 C CA . ALA B 1 223 ? -5.52 -4.289 -13.805 1 97.75 223 ALA B CA 1
ATOM 5833 C C . ALA B 1 223 ? -4.359 -4.547 -12.852 1 97.75 223 ALA B C 1
ATOM 5835 O O . ALA B 1 223 ? -3.779 -3.607 -12.297 1 97.75 223 ALA B O 1
ATOM 5836 N N . SER B 1 224 ? -4.043 -5.812 -12.625 1 98.5 224 SER B N 1
ATOM 5837 C CA . SER B 1 224 ? -2.914 -6.168 -11.773 1 98.5 224 SER B CA 1
ATOM 5838 C C . SER B 1 224 ? -1.604 -5.621 -12.328 1 98.5 224 SER B C 1
ATOM 5840 O O . SER B 1 224 ? -0.816 -5.016 -11.602 1 98.5 224 SER B O 1
ATOM 5842 N N . ALA B 1 225 ? -1.393 -5.809 -13.609 1 98.56 225 ALA B N 1
ATOM 5843 C CA . ALA B 1 225 ? -0.168 -5.352 -14.258 1 98.56 225 ALA B CA 1
ATOM 5844 C C . ALA B 1 225 ? -0.059 -3.83 -14.211 1 98.56 225 ALA B C 1
ATOM 5846 O O . ALA B 1 225 ? 1.025 -3.285 -13.984 1 98.56 225 ALA B O 1
ATOM 5847 N N . MET B 1 226 ? -1.161 -3.154 -14.438 1 98.19 226 MET B N 1
ATOM 5848 C CA . MET B 1 226 ? -1.152 -1.694 -14.445 1 98.19 226 MET B CA 1
ATOM 5849 C C . MET B 1 226 ? -0.904 -1.144 -13.047 1 98.19 226 MET B C 1
ATOM 5851 O O . MET B 1 226 ? -0.147 -0.187 -12.875 1 98.19 226 MET B O 1
ATOM 5855 N N . ASN B 1 227 ? -1.602 -1.683 -12.023 1 98.38 227 ASN B N 1
ATOM 5856 C CA . ASN B 1 227 ? -1.336 -1.236 -10.656 1 98.38 227 ASN B CA 1
ATOM 5857 C C . ASN B 1 227 ? 0.116 -1.487 -10.258 1 98.38 227 ASN B C 1
ATOM 5859 O O . ASN B 1 227 ? 0.733 -0.657 -9.594 1 98.38 227 ASN B O 1
ATOM 5863 N N . PHE B 1 228 ? 0.72 -2.654 -10.656 1 98.56 228 PHE B N 1
ATOM 5864 C CA . PHE B 1 228 ? 2.135 -2.932 -10.438 1 98.56 228 PHE B CA 1
ATOM 5865 C C . PHE B 1 228 ? 3.002 -1.855 -11.078 1 98.56 228 PHE B C 1
ATOM 5867 O O . PHE B 1 228 ? 3.918 -1.328 -10.445 1 98.56 228 PHE B O 1
ATOM 5874 N N . ALA B 1 229 ? 2.693 -1.513 -12.32 1 98.69 229 ALA B N 1
ATOM 5875 C CA . ALA B 1 229 ? 3.471 -0.528 -13.062 1 98.69 229 ALA B CA 1
ATOM 5876 C C . ALA B 1 229 ? 3.379 0.851 -12.414 1 98.69 229 ALA B C 1
ATOM 5878 O O . ALA B 1 229 ? 4.375 1.573 -12.336 1 98.69 229 ALA B O 1
ATOM 5879 N N . ILE B 1 230 ? 2.203 1.209 -11.969 1 98.44 230 ILE B N 1
ATOM 5880 C CA . ILE B 1 230 ? 2.037 2.488 -11.289 1 98.44 230 ILE B CA 1
ATOM 5881 C C . ILE B 1 230 ? 2.891 2.516 -10.023 1 98.44 230 ILE B C 1
ATOM 5883 O O . ILE B 1 230 ? 3.539 3.52 -9.719 1 98.44 230 ILE B O 1
ATOM 5887 N N . GLY B 1 231 ? 2.848 1.429 -9.266 1 97.69 231 GLY B N 1
ATOM 5888 C CA . GLY B 1 231 ? 3.699 1.342 -8.094 1 97.69 231 GLY B CA 1
ATOM 5889 C C . GLY B 1 231 ? 5.18 1.432 -8.414 1 97.69 231 GLY B C 1
ATOM 5890 O O . GLY B 1 231 ? 5.93 2.127 -7.73 1 97.69 231 GLY B O 1
ATOM 5891 N N . PHE B 1 232 ? 5.598 0.762 -9.469 1 98.19 232 PHE B N 1
ATOM 5892 C CA . PHE B 1 232 ? 7.008 0.656 -9.836 1 98.19 232 PHE B CA 1
ATOM 5893 C C . PHE B 1 232 ? 7.516 1.97 -10.414 1 98.19 232 PHE B C 1
ATOM 5895 O O . PHE B 1 232 ? 8.578 2.461 -10.016 1 98.19 232 PHE B O 1
ATOM 5902 N N . PHE B 1 233 ? 6.781 2.596 -11.352 1 97.88 233 PHE B N 1
ATOM 5903 C CA . PHE B 1 233 ? 7.285 3.732 -12.117 1 97.88 233 PHE B CA 1
ATOM 5904 C C . PHE B 1 233 ? 6.738 5.043 -11.562 1 97.88 233 PHE B C 1
ATOM 5906 O O . PHE B 1 233 ? 7.32 6.105 -11.781 1 97.88 233 PHE B O 1
ATOM 5913 N N . GLY B 1 234 ? 5.543 4.941 -10.852 1 96.69 234 GLY B N 1
ATOM 5914 C CA . GLY B 1 234 ? 4.832 6.152 -10.469 1 96.69 234 GLY B CA 1
ATOM 5915 C C . GLY B 1 234 ? 3.836 6.613 -11.516 1 96.69 234 GLY B C 1
ATOM 5916 O O . GLY B 1 234 ? 4.02 6.363 -12.703 1 96.69 234 GLY B O 1
ATOM 5917 N N . TYR B 1 235 ? 2.805 7.215 -11.117 1 96.69 235 TYR B N 1
ATOM 5918 C CA . TYR B 1 235 ? 1.792 7.785 -12 1 96.69 235 TYR B CA 1
ATOM 5919 C C . TYR B 1 235 ? 2.115 9.242 -12.336 1 96.69 235 TYR B C 1
ATOM 5921 O O . TYR B 1 235 ? 2.473 10.023 -11.453 1 96.69 235 TYR B O 1
ATOM 5929 N N . PRO B 1 236 ? 2.021 9.773 -13.562 1 94.62 236 PRO B N 1
ATOM 5930 C CA . PRO B 1 236 ? 1.727 8.961 -14.75 1 94.62 236 PRO B CA 1
ATOM 5931 C C . PRO B 1 236 ? 2.914 8.109 -15.195 1 94.62 236 PRO B C 1
ATOM 5933 O O . PRO B 1 236 ? 4.066 8.508 -15.008 1 94.62 236 PRO B O 1
ATOM 5936 N N . TYR B 1 237 ? 2.631 6.949 -15.758 1 94.94 237 TYR B N 1
ATOM 5937 C CA . TYR B 1 237 ? 3.701 6.012 -16.078 1 94.94 237 TYR B CA 1
ATOM 5938 C C . TYR B 1 237 ? 3.936 5.949 -17.578 1 94.94 237 TYR B C 1
ATOM 5940 O O . TYR B 1 237 ? 4.754 5.156 -18.062 1 94.94 237 TYR B O 1
ATOM 5948 N N . GLU B 1 238 ? 3.201 6.688 -18.422 1 92.44 238 GLU B N 1
ATOM 5949 C CA . GLU B 1 238 ? 3.359 6.684 -19.875 1 92.44 238 GLU B CA 1
ATOM 5950 C C . GLU B 1 238 ? 4.777 7.07 -20.281 1 92.44 238 GLU B C 1
ATOM 5952 O O . GLU B 1 238 ? 5.328 8.047 -19.766 1 92.44 238 GLU B O 1
ATOM 5957 N N . GLY B 1 239 ? 5.285 6.324 -21.141 1 94.75 239 GLY B N 1
ATOM 5958 C CA . GLY B 1 239 ? 6.605 6.629 -21.656 1 94.75 239 GLY B CA 1
ATOM 5959 C C . GLY B 1 239 ? 7.727 5.992 -20.859 1 94.75 239 GLY B C 1
ATOM 5960 O O . GLY B 1 239 ? 8.891 6.023 -21.266 1 94.75 239 GLY B O 1
ATOM 5961 N N . GLN B 1 240 ? 7.391 5.379 -19.766 1 96.69 240 GLN B N 1
ATOM 5962 C CA . GLN B 1 240 ? 8.438 4.836 -18.891 1 96.69 240 GLN B CA 1
ATOM 5963 C C . GLN B 1 240 ? 8.672 3.355 -19.188 1 96.69 240 GLN B C 1
ATOM 5965 O O . GLN B 1 240 ? 9.688 2.793 -18.781 1 96.69 240 GLN B O 1
ATOM 5970 N N . TYR B 1 241 ? 7.719 2.66 -19.75 1 97.75 241 TYR B N 1
ATOM 5971 C CA . TYR B 1 241 ? 7.801 1.259 -20.141 1 97.75 241 TYR B CA 1
ATOM 5972 C C . TYR B 1 241 ? 6.773 0.932 -21.219 1 97.75 241 TYR B C 1
ATOM 5974 O O . TYR B 1 241 ? 5.988 1.796 -21.625 1 97.75 241 TYR B O 1
ATOM 5982 N N . GLN B 1 242 ? 6.859 -0.222 -21.75 1 97 242 GLN B N 1
ATOM 5983 C CA . GLN B 1 242 ? 5.875 -0.692 -22.719 1 97 242 GLN B CA 1
ATOM 5984 C C . GLN B 1 242 ? 5.184 -1.961 -22.234 1 97 242 GLN B C 1
ATOM 5986 O O . GLN B 1 242 ? 5.84 -2.898 -21.781 1 97 242 GLN B O 1
ATOM 5991 N N . GLN B 1 243 ? 3.844 -1.957 -22.25 1 97.62 243 GLN B N 1
ATOM 5992 C CA . GLN B 1 243 ? 3.047 -3.076 -21.766 1 97.62 243 GLN B CA 1
ATOM 5993 C C . GLN B 1 243 ? 2.607 -3.982 -22.922 1 97.62 243 GLN B C 1
ATOM 5995 O O . GLN B 1 243 ? 1.76 -3.6 -23.719 1 97.62 243 GLN B O 1
ATOM 6000 N N . SER B 1 244 ? 3.164 -5.129 -22.984 1 98.06 244 SER B N 1
ATOM 6001 C CA . SER B 1 244 ? 2.717 -6.125 -23.969 1 98.06 244 SER B CA 1
ATOM 6002 C C . SER B 1 244 ? 1.562 -6.953 -23.406 1 98.06 244 SER B C 1
ATOM 6004 O O . SER B 1 244 ? 1.719 -7.656 -22.406 1 98.06 244 SER B O 1
ATOM 6006 N N . ILE B 1 245 ? 0.373 -6.879 -24.016 1 98.06 245 ILE B N 1
ATOM 6007 C CA . ILE B 1 245 ? -0.815 -7.613 -23.594 1 98.06 245 ILE B CA 1
ATOM 6008 C C . ILE B 1 245 ? -1.023 -8.82 -24.516 1 98.06 245 ILE B C 1
ATOM 6010 O O . ILE B 1 245 ? -1.31 -8.664 -25.703 1 98.06 245 ILE B O 1
ATOM 6014 N N . THR B 1 246 ? -0.812 -9.992 -23.969 1 97.75 246 THR B N 1
ATOM 6015 C CA . THR B 1 246 ? -1.099 -11.211 -24.719 1 97.75 246 THR B CA 1
ATOM 6016 C C . THR B 1 246 ? -2.562 -11.617 -24.562 1 97.75 246 THR B C 1
ATOM 6018 O O . THR B 1 246 ? -3.121 -11.523 -23.453 1 97.75 246 THR B O 1
ATOM 6021 N N . ILE B 1 247 ? -3.205 -12.039 -25.609 1 97.75 247 ILE B N 1
ATOM 6022 C CA . ILE B 1 247 ? -4.637 -12.32 -25.625 1 97.75 247 ILE B CA 1
ATOM 6023 C C . ILE B 1 247 ? -4.906 -13.641 -24.922 1 97.75 247 ILE B C 1
ATOM 6025 O O . ILE B 1 247 ? -4.324 -14.672 -25.266 1 97.75 247 ILE B O 1
ATOM 6029 N N . GLU B 1 248 ? -5.684 -13.641 -23.938 1 97.56 248 GLU B N 1
ATOM 6030 C CA . GLU B 1 248 ? -6.156 -14.844 -23.234 1 97.56 248 GLU B CA 1
ATOM 6031 C C . GLU B 1 248 ? -7.508 -15.297 -23.781 1 97.56 248 GLU B C 1
ATOM 6033 O O . GLU B 1 248 ? -8.555 -14.945 -23.234 1 97.56 248 GLU B O 1
ATOM 6038 N N . ALA B 1 249 ? -7.5 -16.062 -24.734 1 97 249 ALA B N 1
ATOM 6039 C CA . ALA B 1 249 ? -8.672 -16.625 -25.391 1 97 249 ALA B CA 1
ATOM 6040 C C . ALA B 1 249 ? -8.289 -17.859 -26.219 1 97 249 ALA B C 1
ATOM 6042 O O . ALA B 1 249 ? -7.117 -18.047 -26.562 1 97 249 ALA B O 1
ATOM 6043 N N . ASP B 1 250 ? -9.305 -18.688 -26.516 1 95.06 250 ASP B N 1
ATOM 6044 C CA . ASP B 1 250 ? -9.062 -19.859 -27.375 1 95.06 250 ASP B CA 1
ATOM 6045 C C . ASP B 1 250 ? -8.547 -19.438 -28.75 1 95.06 250 ASP B C 1
ATOM 6047 O O . ASP B 1 250 ? -9.008 -18.438 -29.312 1 95.06 250 ASP B O 1
ATOM 6051 N N . GLY B 1 251 ? -7.559 -20.156 -29.203 1 92.25 251 GLY B N 1
ATOM 6052 C CA . GLY B 1 251 ? -7.043 -19.891 -30.531 1 92.25 251 GLY B CA 1
ATOM 6053 C C . GLY B 1 251 ? -5.828 -18.969 -30.531 1 92.25 251 GLY B C 1
ATOM 6054 O O . GLY B 1 251 ? -5.215 -18.75 -31.562 1 92.25 251 GLY B O 1
ATOM 6055 N N . PHE B 1 252 ? -5.484 -18.469 -29.391 1 96 252 PHE B N 1
ATOM 6056 C CA . PHE B 1 252 ? -4.301 -17.625 -29.25 1 96 252 PHE B CA 1
ATOM 6057 C C . PHE B 1 252 ? -3.254 -18.297 -28.375 1 96 252 PHE B C 1
ATOM 6059 O O . PHE B 1 252 ? -3.549 -18.703 -27.25 1 96 252 PHE B O 1
ATOM 6066 N N . ASN B 1 253 ? -2.055 -18.43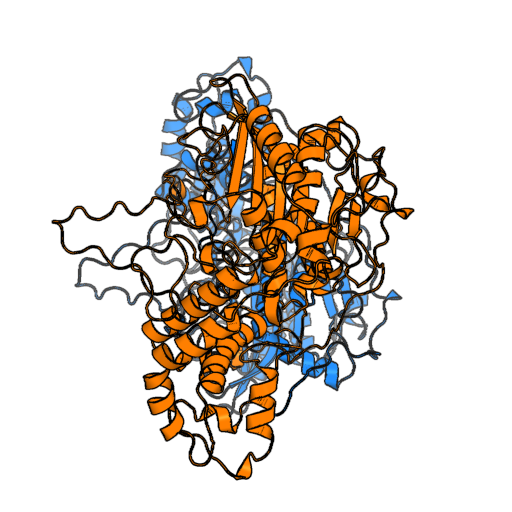8 -28.891 1 96.88 253 ASN B N 1
ATOM 6067 C CA . ASN B 1 253 ? -0.967 -18.938 -28.062 1 96.88 253 ASN B CA 1
ATOM 6068 C C . ASN B 1 253 ? -0.553 -17.938 -27 1 96.88 253 ASN B C 1
ATOM 6070 O O . ASN B 1 253 ? -0.419 -16.734 -27.281 1 96.88 253 ASN B O 1
ATOM 6074 N N . ASN B 1 254 ? -0.406 -18.375 -25.812 1 97.12 254 ASN B N 1
ATOM 6075 C CA . ASN B 1 254 ? -0.091 -17.531 -24.656 1 97.12 254 ASN B CA 1
ATOM 6076 C C . ASN B 1 254 ? 0.592 -18.328 -23.547 1 97.12 254 ASN B C 1
ATOM 6078 O O . ASN B 1 254 ? -0.033 -19.172 -22.906 1 97.12 254 ASN B O 1
ATOM 6082 N N . THR B 1 255 ? 1.845 -17.984 -23.25 1 98.5 255 THR B N 1
ATOM 6083 C CA . THR B 1 255 ? 2.6 -18.719 -22.25 1 98.5 255 THR B CA 1
ATOM 6084 C C . THR B 1 255 ? 2.145 -18.328 -20.844 1 98.5 255 THR B C 1
ATOM 6086 O O . THR B 1 255 ? 2.447 -19.031 -19.875 1 98.5 255 THR B O 1
ATOM 6089 N N . LEU B 1 256 ? 1.419 -17.203 -20.688 1 98.56 256 LEU B N 1
ATOM 6090 C CA . LEU B 1 256 ? 0.937 -16.719 -19.406 1 98.56 256 LEU B CA 1
ATOM 6091 C C . LEU B 1 256 ? -0.482 -17.203 -19.125 1 98.56 256 LEU B C 1
ATOM 6093 O O . LEU B 1 256 ? -1.043 -16.938 -18.062 1 98.56 256 LEU B O 1
ATOM 6097 N N . ALA B 1 257 ? -1.138 -17.844 -20.109 1 98.12 257 ALA B N 1
ATOM 6098 C CA . ALA B 1 257 ? -2.408 -18.547 -20.016 1 98.12 257 ALA B CA 1
ATOM 6099 C C . ALA B 1 257 ? -2.428 -19.766 -20.922 1 98.12 257 ALA B C 1
ATOM 6101 O O . ALA B 1 257 ? -3.287 -19.891 -21.797 1 98.12 257 ALA B O 1
ATOM 6102 N N . PRO B 1 258 ? -1.601 -20.703 -20.656 1 98.31 258 PRO B N 1
ATOM 6103 C CA . PRO B 1 258 ? -1.37 -21.797 -21.609 1 98.31 258 PRO B CA 1
ATOM 6104 C C . PRO B 1 258 ? -2.564 -22.734 -21.719 1 98.31 258 PRO B C 1
ATOM 6106 O O . PRO B 1 258 ? -2.66 -23.5 -22.688 1 98.31 258 PRO B O 1
ATOM 6109 N N . TYR B 1 259 ? -3.459 -22.734 -20.766 1 97.31 259 TYR B N 1
ATOM 6110 C CA . TYR B 1 259 ? -4.625 -23.609 -20.766 1 97.31 259 TYR B CA 1
ATOM 6111 C C . TYR B 1 259 ? -5.566 -23.25 -21.922 1 97.31 259 TYR B C 1
ATOM 6113 O O . TYR B 1 259 ? -6.441 -24.031 -22.281 1 97.31 259 TYR B O 1
ATOM 6121 N N . LYS B 1 260 ? -5.391 -22.109 -22.516 1 96.56 260 LYS B N 1
ATOM 6122 C CA . LYS B 1 260 ? -6.199 -21.75 -23.672 1 96.56 260 LYS B CA 1
ATOM 6123 C C . LYS B 1 260 ? -5.684 -22.422 -24.938 1 96.56 260 LYS B C 1
ATOM 6125 O O . LYS B 1 260 ? -6.387 -22.469 -25.953 1 96.56 260 LYS B O 1
ATOM 6130 N N . THR B 1 261 ? -4.488 -22.984 -24.891 1 96 261 THR B N 1
ATOM 6131 C CA . THR B 1 261 ? -3.871 -23.625 -26.031 1 96 261 THR B CA 1
ATOM 6132 C C . THR B 1 261 ? -3.744 -25.141 -25.812 1 96 261 THR B C 1
ATOM 6134 O O . THR B 1 261 ? -3.426 -25.875 -26.75 1 96 261 THR B O 1
ATOM 6137 N N . CYS B 1 262 ? -3.938 -25.594 -24.656 1 97.5 262 CYS B N 1
ATOM 6138 C CA . CYS B 1 262 ? -3.859 -27 -24.297 1 97.5 262 CYS B CA 1
ATOM 6139 C C . CYS B 1 262 ? -5.242 -27.562 -24 1 97.5 262 CYS B C 1
ATOM 6141 O O . CYS B 1 262 ? -5.707 -27.484 -22.859 1 97.5 262 CYS B O 1
ATOM 6143 N N . PRO B 1 263 ? -5.863 -28.188 -24.953 1 96.88 263 PRO B N 1
ATOM 6144 C CA . PRO B 1 263 ? -7.227 -28.688 -24.75 1 96.88 263 PRO B CA 1
ATOM 6145 C C . PRO B 1 263 ? -7.34 -29.641 -23.562 1 96.88 263 PRO B C 1
ATOM 6147 O O . PRO B 1 263 ? -8.336 -29.609 -22.828 1 96.88 263 PRO B O 1
ATOM 6150 N N . ASN B 1 264 ? -6.344 -30.484 -23.312 1 97.81 264 ASN B N 1
ATOM 6151 C CA . ASN B 1 264 ? -6.41 -31.453 -22.234 1 97.81 264 ASN B CA 1
ATOM 6152 C C . ASN B 1 264 ? -6.387 -30.766 -20.859 1 97.81 264 ASN B C 1
ATOM 6154 O O . ASN B 1 264 ? -6.773 -31.359 -19.859 1 97.81 264 ASN B O 1
ATOM 6158 N N . ALA B 1 265 ? -5.938 -29.562 -20.828 1 96.75 265 ALA B N 1
ATOM 6159 C CA . ALA B 1 265 ? -5.969 -28.781 -19.594 1 96.75 265 ALA B CA 1
ATOM 6160 C C . ALA B 1 265 ? -7.391 -28.328 -19.281 1 96.75 265 ALA B C 1
ATOM 6162 O O . ALA B 1 265 ? -7.664 -27.875 -18.156 1 96.75 265 ALA B O 1
ATOM 6163 N N . ASN B 1 266 ? -8.312 -28.469 -20.156 1 94.69 266 ASN B N 1
ATOM 6164 C CA . ASN B 1 266 ? -9.703 -28.078 -19.969 1 94.69 266 ASN B CA 1
ATOM 6165 C C . ASN B 1 266 ? -10.633 -29.297 -19.938 1 94.69 266 ASN B C 1
ATOM 6167 O O . ASN B 1 266 ? -11.859 -29.141 -19.906 1 94.69 266 ASN B O 1
ATOM 6171 N N . ASP B 1 267 ? -10.07 -30.453 -20.062 1 95.94 267 ASP B N 1
ATOM 6172 C CA . ASP B 1 267 ? -10.805 -31.703 -19.891 1 95.94 267 ASP B CA 1
ATOM 6173 C C . ASP B 1 267 ? -10.859 -32.094 -18.406 1 95.94 267 ASP B C 1
ATOM 6175 O O . ASP B 1 267 ? -9.867 -32.562 -17.859 1 95.94 267 ASP B O 1
ATOM 6179 N N . GLY B 1 268 ? -11.969 -32 -17.859 1 94 268 GLY B N 1
ATOM 6180 C CA . GLY B 1 268 ? -12.156 -32.219 -16.422 1 94 268 GLY B CA 1
ATOM 6181 C C . GLY B 1 268 ? -11.695 -33.594 -15.953 1 94 268 GLY B C 1
ATOM 6182 O O . GLY B 1 268 ? -11.25 -33.75 -14.82 1 94 268 GLY B O 1
ATOM 6183 N N . SER B 1 269 ? -11.812 -34.562 -16.781 1 95.19 269 SER B N 1
ATOM 6184 C CA . SER B 1 269 ? -11.398 -35.906 -16.422 1 95.19 269 SER B CA 1
ATOM 6185 C C . SER B 1 269 ? -9.883 -36.031 -16.297 1 95.19 269 SER B C 1
ATOM 6187 O O . SER B 1 269 ? -9.367 -36.938 -15.68 1 95.19 269 SER B O 1
ATOM 6189 N N . LYS B 1 270 ? -9.148 -35.094 -16.844 1 96.44 270 LYS B N 1
ATOM 6190 C CA . LYS B 1 270 ? -7.691 -35.094 -16.812 1 96.44 270 LYS B CA 1
ATOM 6191 C C . LYS B 1 270 ? -7.176 -33.969 -15.906 1 96.44 270 LYS B C 1
ATOM 6193 O O . LYS B 1 270 ? -6.223 -34.156 -15.148 1 96.44 270 LYS B O 1
ATOM 6198 N N . SER B 1 271 ? -7.898 -32.844 -16 1 95.06 271 SER B N 1
ATOM 6199 C CA . SER B 1 271 ? -7.348 -31.594 -15.453 1 95.06 271 SER B CA 1
ATOM 6200 C C . SER B 1 271 ? -7.938 -31.281 -14.086 1 95.06 271 SER B C 1
ATOM 6202 O O . SER B 1 271 ? -7.414 -30.438 -13.352 1 95.06 271 SER B O 1
ATOM 6204 N N . ASP B 1 272 ? -9 -31.875 -13.633 1 95.62 272 ASP B N 1
ATOM 6205 C CA . ASP B 1 272 ? -9.672 -31.578 -12.375 1 95.62 272 ASP B CA 1
ATOM 6206 C C . ASP B 1 272 ? -9.578 -32.75 -11.398 1 95.62 272 ASP B C 1
ATOM 6208 O O . ASP B 1 272 ? -10.562 -33.062 -10.727 1 95.62 272 ASP B O 1
ATOM 6212 N N . ARG B 1 273 ? -8.438 -33.375 -11.344 1 96 273 ARG B N 1
ATOM 6213 C CA . ARG B 1 273 ? -8.219 -34.531 -10.469 1 96 273 ARG B CA 1
ATOM 6214 C C . ARG B 1 273 ? -8.297 -34.094 -9 1 96 273 ARG B C 1
ATOM 6216 O O . ARG B 1 273 ? -8.664 -34.906 -8.141 1 96 273 ARG B O 1
ATOM 6223 N N . GLY B 1 274 ? -7.961 -32.906 -8.68 1 96.81 274 GLY B N 1
ATOM 6224 C CA . GLY B 1 274 ? -7.977 -32.406 -7.32 1 96.81 274 GLY B CA 1
ATOM 6225 C C . GLY B 1 274 ? -9.352 -32.438 -6.684 1 96.81 274 GLY B C 1
ATOM 6226 O O . GLY B 1 274 ? -9.477 -32.594 -5.461 1 96.81 274 GLY B O 1
ATOM 6227 N N . ARG B 1 275 ? -10.406 -32.312 -7.492 1 96.62 275 ARG B N 1
ATOM 6228 C CA . ARG B 1 275 ? -11.766 -32.344 -6.973 1 96.62 275 ARG B CA 1
ATOM 6229 C C . ARG B 1 275 ? -12.047 -33.656 -6.223 1 96.62 275 ARG B C 1
ATOM 6231 O O . ARG B 1 275 ? -12.68 -33.625 -5.164 1 96.62 275 ARG B O 1
ATOM 6238 N N . TRP B 1 276 ? -11.625 -34.75 -6.805 1 97.25 276 TRP B N 1
ATOM 6239 C CA . TRP B 1 276 ? -11.805 -36.031 -6.188 1 97.25 276 TRP B CA 1
ATOM 6240 C C . TRP B 1 276 ? -11.195 -36.062 -4.789 1 97.25 276 TRP B C 1
ATOM 6242 O O . TRP B 1 276 ? -11.836 -36.531 -3.836 1 97.25 276 TRP B O 1
ATOM 6252 N N . TYR B 1 277 ? -10.008 -35.594 -4.637 1 97.88 277 TYR B N 1
ATOM 6253 C CA . TYR B 1 277 ? -9.297 -35.562 -3.365 1 97.88 277 TYR B CA 1
ATOM 6254 C C . TYR B 1 277 ? -9.945 -34.562 -2.404 1 97.88 277 TYR B C 1
ATOM 6256 O O . TYR B 1 277 ? -10.133 -34.875 -1.224 1 97.88 277 TYR B O 1
ATOM 6264 N N . LEU B 1 278 ? -10.305 -33.375 -2.891 1 98.44 278 LEU B N 1
ATOM 6265 C CA . LEU B 1 278 ? -10.891 -32.312 -2.059 1 98.44 278 LEU B CA 1
ATOM 6266 C C . LEU B 1 278 ? -12.227 -32.75 -1.48 1 98.44 278 LEU B C 1
ATOM 6268 O O . LEU B 1 278 ? -12.5 -32.531 -0.3 1 98.44 278 LEU B O 1
ATOM 6272 N N . GLU B 1 279 ? -13.07 -33.344 -2.309 1 98.19 279 GLU B N 1
ATOM 6273 C CA . GLU B 1 279 ? -14.383 -33.781 -1.861 1 98.19 279 GLU B CA 1
ATOM 6274 C C . GLU B 1 279 ? -14.273 -34.781 -0.716 1 98.19 279 GLU B C 1
ATOM 6276 O O . GLU B 1 279 ? -15.008 -34.688 0.269 1 98.19 279 GLU B O 1
ATOM 6281 N N . ARG B 1 280 ? -13.43 -35.719 -0.822 1 98.44 280 ARG B N 1
ATOM 6282 C CA . ARG B 1 280 ? -13.234 -36.75 0.212 1 98.44 280 ARG B CA 1
ATOM 6283 C C . ARG B 1 280 ? -12.625 -36.125 1.469 1 98.44 280 ARG B C 1
ATOM 6285 O O . ARG B 1 280 ? -13.039 -36.438 2.586 1 98.44 280 ARG B O 1
ATOM 6292 N N . TRP B 1 281 ? -11.656 -35.25 1.271 1 98.75 281 TRP B N 1
ATOM 6293 C CA . TRP B 1 281 ? -11.023 -34.594 2.398 1 98.75 281 TRP B CA 1
ATOM 6294 C C . TRP B 1 281 ? -12.031 -33.688 3.129 1 98.75 281 TRP B C 1
ATOM 6296 O O . TRP B 1 281 ? -12.078 -33.688 4.363 1 98.75 281 TRP B O 1
ATOM 6306 N N . ALA B 1 282 ? -12.82 -32.906 2.357 1 98.81 282 ALA B N 1
ATOM 6307 C CA . ALA B 1 282 ? -13.82 -32.031 2.949 1 98.81 282 ALA B CA 1
ATOM 6308 C C . ALA B 1 282 ? -14.805 -32.812 3.816 1 98.81 282 ALA B C 1
ATOM 6310 O O . ALA B 1 282 ? -15.211 -32.344 4.879 1 98.81 282 ALA B O 1
ATOM 6311 N N . THR B 1 283 ? -15.219 -33.969 3.361 1 98.56 283 THR B N 1
ATOM 6312 C CA . THR B 1 283 ? -16.141 -34.812 4.117 1 98.56 283 THR B CA 1
ATOM 6313 C C . THR B 1 283 ? -15.539 -35.188 5.469 1 98.56 283 THR B C 1
ATOM 6315 O O . THR B 1 283 ? -16.25 -35.281 6.469 1 98.56 283 THR B O 1
ATOM 6318 N N . LEU B 1 284 ? -14.25 -35.375 5.5 1 98.62 284 LEU B N 1
ATOM 6319 C CA . LEU B 1 284 ? -13.57 -35.781 6.727 1 98.62 284 LEU B CA 1
ATOM 6320 C C . LEU B 1 284 ? -13.391 -34.594 7.668 1 98.62 284 LEU B C 1
ATOM 6322 O O . LEU B 1 284 ? -13.867 -34.625 8.805 1 98.62 284 LEU B O 1
ATOM 6326 N N . TYR B 1 285 ? -12.773 -33.469 7.203 1 98.62 285 TYR B N 1
ATOM 6327 C CA . TYR B 1 285 ? -12.352 -32.438 8.141 1 98.62 285 TYR B CA 1
ATOM 6328 C C . TYR B 1 285 ? -13.516 -31.531 8.516 1 98.62 285 TYR B C 1
ATOM 6330 O O . TYR B 1 285 ? -13.445 -30.812 9.516 1 98.62 285 TYR B O 1
ATOM 6338 N N . LEU B 1 286 ? -14.641 -31.547 7.719 1 98.75 286 LEU B N 1
ATOM 6339 C CA . LEU B 1 286 ? -15.75 -30.641 7.992 1 98.75 286 LEU B CA 1
ATOM 6340 C C . LEU B 1 286 ? -16.922 -31.375 8.625 1 98.75 286 LEU B C 1
ATOM 6342 O O . LEU B 1 286 ? -17.984 -30.797 8.828 1 98.75 286 LEU B O 1
ATOM 6346 N N . ARG B 1 287 ? -16.766 -32.656 8.961 1 98.25 287 ARG B N 1
ATOM 6347 C CA . ARG B 1 287 ? -17.828 -33.438 9.539 1 98.25 287 ARG B CA 1
ATOM 6348 C C . ARG B 1 287 ? -18.391 -32.812 10.797 1 98.25 287 ARG B C 1
ATOM 6350 O O . ARG B 1 287 ? -19.609 -32.625 10.922 1 98.25 287 ARG B O 1
ATOM 6357 N N . ASP B 1 288 ? -17.547 -32.438 11.695 1 98.12 288 ASP B N 1
ATOM 6358 C CA . ASP B 1 288 ? -17.984 -31.859 12.969 1 98.12 288 ASP B CA 1
ATOM 6359 C C . ASP B 1 288 ? -18.547 -30.453 12.773 1 98.12 288 ASP B C 1
ATOM 6361 O O . ASP B 1 288 ? -19.5 -30.062 13.453 1 98.12 288 ASP B O 1
ATOM 6365 N N . ALA B 1 289 ? -17.906 -29.703 11.891 1 98.38 289 ALA B N 1
ATOM 6366 C CA . ALA B 1 289 ? -18.422 -28.359 11.602 1 98.38 289 ALA B CA 1
ATOM 6367 C C . ALA B 1 289 ? -19.844 -28.438 11.07 1 98.38 289 ALA B C 1
ATOM 6369 O O . ALA B 1 289 ? -20.719 -27.672 11.492 1 98.38 289 ALA B O 1
ATOM 6370 N N . ARG B 1 290 ? -20.078 -29.312 10.117 1 98.31 290 ARG B N 1
ATOM 6371 C CA . ARG B 1 290 ? -21.422 -29.453 9.562 1 98.31 290 ARG B CA 1
ATOM 6372 C C . ARG B 1 290 ? -22.422 -29.844 10.641 1 98.31 290 ARG B C 1
ATOM 6374 O O . ARG B 1 290 ? -23.531 -29.312 10.695 1 98.31 290 ARG B O 1
ATOM 6381 N N . ARG B 1 291 ? -22.094 -30.812 11.508 1 97 291 ARG B N 1
ATOM 6382 C CA . ARG B 1 291 ? -22.969 -31.25 12.594 1 97 291 ARG B CA 1
ATOM 6383 C C . ARG B 1 291 ? -23.328 -30.078 13.508 1 97 291 ARG B C 1
ATOM 6385 O O . ARG B 1 291 ? -24.469 -29.953 13.945 1 97 291 ARG B O 1
ATOM 6392 N N . ARG B 1 292 ? -22.359 -29.25 13.781 1 97.25 292 ARG B N 1
ATOM 6393 C CA . ARG B 1 292 ? -22.562 -28.109 14.648 1 97.25 292 ARG B CA 1
ATOM 6394 C C . ARG B 1 292 ? -23.453 -27.062 13.984 1 97.25 292 ARG B C 1
ATOM 6396 O O . ARG B 1 292 ? -24.406 -26.562 14.594 1 97.25 292 ARG B O 1
ATOM 6403 N N . LEU B 1 293 ? -23.25 -26.75 12.711 1 97.62 293 LEU B N 1
ATOM 6404 C CA . LEU B 1 293 ? -23.891 -25.625 12.023 1 97.62 293 LEU B CA 1
ATOM 6405 C C . LEU B 1 293 ? -25.312 -25.984 11.602 1 97.62 293 LEU B C 1
ATOM 6407 O O . LEU B 1 293 ? -26.188 -25.125 11.578 1 97.62 293 LEU B O 1
ATOM 6411 N N . VAL B 1 294 ? -25.547 -27.266 11.289 1 95.94 294 VAL B N 1
ATOM 6412 C CA . VAL B 1 294 ? -26.844 -27.672 10.789 1 95.94 294 VAL B CA 1
ATOM 6413 C C . VAL B 1 294 ? -27.906 -27.484 11.875 1 95.94 294 VAL B C 1
ATOM 6415 O O . VAL B 1 294 ? -29.078 -27.219 11.578 1 95.94 294 VAL B O 1
ATOM 6418 N N . THR B 1 295 ? -27.562 -27.547 13.086 1 95.88 295 THR B N 1
ATOM 6419 C CA . THR B 1 295 ? -28.5 -27.391 14.195 1 95.88 295 THR B CA 1
ATOM 6420 C C . THR B 1 295 ? -28.984 -25.953 14.289 1 95.88 295 THR B C 1
ATOM 6422 O O . THR B 1 295 ? -29.984 -25.672 14.961 1 95.88 295 THR B O 1
ATOM 6425 N N . GLN B 1 296 ? -28.297 -25.141 13.609 1 96.5 296 GLN B N 1
ATOM 6426 C CA . GLN B 1 296 ? -28.625 -23.719 13.68 1 96.5 296 GLN B CA 1
ATOM 6427 C C . GLN B 1 296 ? -29.375 -23.266 12.438 1 96.5 296 GLN B C 1
ATOM 6429 O O . GLN B 1 296 ? -29.625 -22.062 12.258 1 96.5 296 GLN B O 1
ATOM 6434 N N . LEU B 1 297 ? -29.672 -24.188 11.57 1 94.19 297 LEU B N 1
ATOM 6435 C CA . LEU B 1 297 ? -30.375 -23.875 10.328 1 94.19 297 LEU B CA 1
ATOM 6436 C C . LEU B 1 297 ? -31.625 -24.734 10.172 1 94.19 297 LEU B C 1
ATOM 6438 O O . LEU B 1 297 ? -31.766 -25.453 9.188 1 94.19 297 LEU B O 1
ATOM 6442 N N . GLY B 1 298 ? -32.5 -24.641 11.008 1 86.38 298 GLY B N 1
ATOM 6443 C CA . GLY B 1 298 ? -33.688 -25.453 10.961 1 86.38 298 GLY B CA 1
ATOM 6444 C C . GLY B 1 298 ? -34.375 -25.438 9.609 1 86.38 298 GLY B C 1
ATOM 6445 O O . GLY B 1 298 ? -34.688 -24.359 9.094 1 86.38 298 GLY B O 1
ATOM 6446 N N . GLY B 1 299 ? -34.469 -26.609 8.938 1 85.81 299 GLY B N 1
ATOM 6447 C CA . GLY B 1 299 ? -35.219 -26.734 7.695 1 85.81 299 GLY B CA 1
ATOM 6448 C C . GLY B 1 299 ? -34.344 -26.609 6.465 1 85.81 299 GLY B C 1
ATOM 6449 O O . GLY B 1 299 ? -34.812 -26.766 5.336 1 85.81 299 GLY B O 1
ATOM 6450 N N . PHE B 1 300 ? -33.094 -26.25 6.594 1 91.81 300 PHE B N 1
ATOM 6451 C CA . PHE B 1 300 ? -32.156 -26.094 5.477 1 91.81 300 PHE B CA 1
ATOM 6452 C C . PHE B 1 300 ? -31.281 -27.328 5.328 1 91.81 300 PHE B C 1
ATOM 6454 O O . PHE B 1 300 ? -30.703 -27.797 6.309 1 91.81 300 PHE B O 1
ATOM 6461 N N . ASP B 1 301 ? -31.203 -27.859 4.148 1 92.5 301 ASP B N 1
ATOM 6462 C CA . ASP B 1 301 ? -30.312 -28.984 3.869 1 92.5 301 ASP B CA 1
ATOM 6463 C C . ASP B 1 301 ? -28.875 -28.531 3.688 1 92.5 301 ASP B C 1
ATOM 6465 O O . ASP B 1 301 ? -28.422 -28.312 2.561 1 92.5 301 ASP B O 1
ATOM 6469 N N . LEU B 1 302 ? -28.188 -28.453 4.711 1 96.44 302 LEU B N 1
ATOM 6470 C CA . LEU B 1 302 ? -26.812 -28 4.688 1 96.44 302 LEU B CA 1
ATOM 6471 C C . LEU B 1 302 ? -25.859 -29.156 4.352 1 96.44 302 LEU B C 1
ATOM 6473 O O . LEU B 1 302 ? -25.688 -30.062 5.156 1 96.44 302 LEU B O 1
ATOM 6477 N N . THR B 1 303 ? -25.203 -29.141 3.215 1 97.62 303 THR B N 1
ATOM 6478 C CA . THR B 1 303 ? -24.281 -30.172 2.783 1 97.62 303 THR B CA 1
ATOM 6479 C C . THR B 1 303 ? -22.844 -29.844 3.201 1 97.62 303 THR B C 1
ATOM 6481 O O . THR B 1 303 ? -22.562 -28.719 3.646 1 97.62 303 THR B O 1
ATOM 6484 N N . ILE B 1 304 ? -21.969 -30.797 3.062 1 98.31 304 ILE B N 1
ATOM 6485 C CA . ILE B 1 304 ? -20.547 -30.594 3.32 1 98.31 304 ILE B CA 1
ATOM 6486 C C . ILE B 1 304 ? -20 -29.531 2.367 1 98.31 304 ILE B C 1
ATOM 6488 O O . ILE B 1 304 ? -19.219 -28.656 2.768 1 98.31 304 ILE B O 1
ATOM 6492 N N . GLU B 1 305 ? -20.391 -29.562 1.157 1 98.12 305 GLU B N 1
ATOM 6493 C CA . GLU B 1 305 ? -19.938 -28.594 0.161 1 98.12 305 GLU B CA 1
ATOM 6494 C C . GLU B 1 305 ? -20.391 -27.188 0.527 1 98.12 305 GLU B C 1
ATOM 6496 O O . GLU B 1 305 ? -19.656 -26.219 0.291 1 98.12 305 GLU B O 1
ATOM 6501 N N . ASP B 1 306 ? -21.594 -27.062 1.072 1 97.69 306 ASP B N 1
ATOM 6502 C CA . ASP B 1 306 ? -22.047 -25.75 1.548 1 97.69 306 ASP B CA 1
ATOM 6503 C C . ASP B 1 306 ? -21.141 -25.219 2.648 1 97.69 306 ASP B C 1
ATOM 6505 O O . ASP B 1 306 ? -20.812 -24.031 2.668 1 97.69 306 ASP B O 1
ATOM 6509 N N . VAL B 1 307 ? -20.797 -26.094 3.568 1 98.62 307 VAL B N 1
ATOM 6510 C CA . VAL B 1 307 ? -19.938 -25.688 4.676 1 98.62 307 VAL B CA 1
ATOM 6511 C C . VAL B 1 307 ? -18.578 -25.25 4.141 1 98.62 307 VAL B C 1
ATOM 6513 O O . VAL B 1 307 ? -18.016 -24.25 4.594 1 98.62 307 VAL B O 1
ATOM 6516 N N . TYR B 1 308 ? -18.047 -25.984 3.215 1 98.69 308 TYR B N 1
ATOM 6517 C CA . TYR B 1 308 ? -16.812 -25.594 2.541 1 98.69 308 TYR B CA 1
ATOM 6518 C C . TYR B 1 308 ? -16.953 -24.219 1.897 1 98.69 308 TYR B C 1
ATOM 6520 O O . TYR B 1 308 ? -16.047 -23.391 1.975 1 98.69 308 TYR B O 1
ATOM 6528 N N . THR B 1 309 ? -18.078 -24 1.294 1 98.19 309 THR B N 1
ATOM 6529 C CA . THR B 1 309 ? -18.328 -22.734 0.621 1 98.19 309 THR B CA 1
ATOM 6530 C C . THR B 1 309 ? -18.375 -21.594 1.627 1 98.19 309 THR B C 1
ATOM 6532 O O . THR B 1 309 ? -17.969 -20.469 1.319 1 98.19 309 THR B O 1
ATOM 6535 N N . MET B 1 310 ? -18.875 -21.859 2.793 1 98.31 310 MET B N 1
ATOM 6536 C CA . MET B 1 310 ? -18.875 -20.844 3.844 1 98.31 310 MET B CA 1
ATOM 6537 C C . MET B 1 310 ? -17.438 -20.422 4.184 1 98.31 310 MET B C 1
ATOM 6539 O O . MET B 1 310 ? -17.188 -19.25 4.473 1 98.31 310 MET B O 1
ATOM 6543 N N . GLN B 1 311 ? -16.516 -21.344 4.184 1 98.56 311 GLN B N 1
ATOM 6544 C CA . GLN B 1 311 ? -15.117 -21 4.387 1 98.56 311 GLN B CA 1
ATOM 6545 C C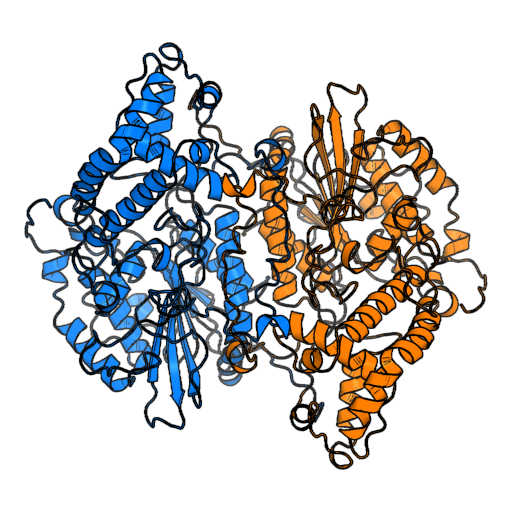 . GLN B 1 311 ? -14.586 -20.172 3.23 1 98.56 311 GLN B C 1
ATOM 6547 O O . GLN B 1 311 ? -13.852 -19.203 3.441 1 98.56 311 GLN B O 1
ATOM 6552 N N . GLN B 1 312 ? -14.969 -20.516 2.004 1 98.31 312 GLN B N 1
ATOM 6553 C CA . GLN B 1 312 ? -14.609 -19.703 0.854 1 98.31 312 GLN B CA 1
ATOM 6554 C C . GLN B 1 312 ? -15.156 -18.281 1.001 1 98.31 312 GLN B C 1
ATOM 6556 O O . GLN B 1 312 ? -14.469 -17.312 0.669 1 98.31 312 GLN B O 1
ATOM 6561 N N . MET B 1 313 ? -16.406 -18.188 1.479 1 97.75 313 MET B N 1
ATOM 6562 C CA . MET B 1 313 ? -17.047 -16.891 1.672 1 97.75 313 MET B CA 1
ATOM 6563 C C . MET B 1 313 ? -16.234 -16.016 2.615 1 97.75 313 MET B C 1
ATOM 6565 O O . MET B 1 313 ? -16.078 -14.805 2.383 1 97.75 313 MET B O 1
ATOM 6569 N N . CYS B 1 314 ? -15.758 -16.656 3.68 1 97.69 314 CYS B N 1
ATOM 6570 C CA . CYS B 1 314 ? -14.898 -15.914 4.602 1 97.69 314 CYS B CA 1
ATOM 6571 C C . CYS B 1 314 ? -13.742 -15.258 3.863 1 97.69 314 CYS B C 1
ATOM 6573 O O . CYS B 1 314 ? -13.531 -14.047 3.986 1 97.69 314 CYS B O 1
ATOM 6575 N N . ALA B 1 315 ? -13 -15.984 3.064 1 97.31 315 ALA B N 1
ATOM 6576 C CA . ALA B 1 315 ? -11.828 -15.477 2.365 1 97.31 315 ALA B CA 1
ATOM 6577 C C . ALA B 1 315 ? -12.211 -14.391 1.358 1 97.31 315 ALA B C 1
ATOM 6579 O O . ALA B 1 315 ? -11.656 -13.289 1.382 1 97.31 315 ALA B O 1
ATOM 6580 N N . TYR B 1 316 ? -13.219 -14.633 0.54 1 97.75 316 TYR B N 1
ATOM 6581 C CA . TYR B 1 316 ? -13.57 -13.734 -0.555 1 97.75 316 TYR B CA 1
ATOM 6582 C C . TYR B 1 316 ? -14.219 -12.453 -0.028 1 97.75 316 TYR B C 1
ATOM 6584 O O . TYR B 1 316 ? -13.922 -11.359 -0.51 1 97.75 316 TYR B O 1
ATOM 6592 N N . GLU B 1 317 ? -15.102 -12.57 0.975 1 97.06 317 GLU B N 1
ATOM 6593 C CA . GLU B 1 317 ? -15.711 -11.367 1.543 1 97.06 317 GLU B CA 1
ATOM 6594 C C . GLU B 1 317 ? -14.664 -10.5 2.234 1 97.06 317 GLU B C 1
ATOM 6596 O O . GLU B 1 317 ? -14.719 -9.273 2.146 1 97.06 317 GLU B O 1
ATOM 6601 N N . THR B 1 318 ? -13.805 -11.203 2.895 1 96 318 THR B N 1
ATOM 6602 C CA . THR B 1 318 ? -12.812 -10.453 3.654 1 96 318 THR B CA 1
ATOM 6603 C C . THR B 1 318 ? -11.93 -9.633 2.723 1 96 318 THR B C 1
ATOM 6605 O O . THR B 1 318 ? -11.727 -8.438 2.941 1 96 318 THR B O 1
ATOM 6608 N N . VAL B 1 319 ? -11.391 -10.203 1.635 1 95.56 319 VAL B N 1
ATOM 6609 C CA . VAL B 1 319 ? -10.484 -9.477 0.758 1 95.56 319 VAL B CA 1
ATOM 6610 C C . VAL B 1 319 ? -11.258 -8.445 -0.056 1 95.56 319 VAL B C 1
ATOM 6612 O O . VAL B 1 319 ? -10.688 -7.457 -0.524 1 95.56 319 VAL B O 1
ATOM 6615 N N . ALA B 1 320 ? -12.586 -8.648 -0.231 1 96 320 ALA B N 1
ATOM 6616 C CA . ALA B 1 320 ? -13.375 -7.754 -1.072 1 96 320 ALA B CA 1
ATOM 6617 C C . ALA B 1 320 ? -13.992 -6.625 -0.247 1 96 320 ALA B C 1
ATOM 6619 O O . ALA B 1 320 ? -14.055 -5.48 -0.696 1 96 320 ALA B O 1
ATOM 6620 N N . LEU B 1 321 ? -14.492 -7.023 1.014 1 95.31 321 LEU B N 1
ATOM 6621 C CA . LEU B 1 321 ? -15.32 -6.102 1.781 1 95.31 321 LEU B CA 1
ATOM 6622 C C . LEU B 1 321 ? -14.617 -5.691 3.074 1 95.31 321 LEU B C 1
ATOM 6624 O O . LEU B 1 321 ? -15.094 -4.805 3.787 1 95.31 321 LEU B O 1
ATOM 6628 N N . GLY B 1 322 ? -13.547 -6.348 3.334 1 93.12 322 GLY B N 1
ATOM 6629 C CA . GLY B 1 322 ? -12.766 -6.012 4.516 1 93.12 322 GLY B CA 1
ATOM 6630 C C . GLY B 1 322 ? -13.117 -6.863 5.723 1 93.12 322 GLY B C 1
ATOM 6631 O O . GLY B 1 322 ? -12.336 -6.949 6.676 1 93.12 322 GLY B O 1
ATOM 6632 N N . TYR B 1 323 ? -14.258 -7.508 5.727 1 92.94 323 TYR B N 1
ATOM 6633 C CA . TYR B 1 323 ? -14.75 -8.312 6.84 1 92.94 323 TYR B CA 1
ATOM 6634 C C . TYR B 1 323 ? -15.789 -9.32 6.367 1 92.94 323 TYR B C 1
ATOM 6636 O O . TYR B 1 323 ? -16.531 -9.055 5.422 1 92.94 323 TYR B O 1
ATOM 6644 N N . SER B 1 324 ? -15.812 -10.508 7.027 1 95.56 324 SER B N 1
ATOM 6645 C CA . SER B 1 324 ? -16.828 -11.531 6.762 1 95.56 324 SER B CA 1
ATOM 6646 C C . SER B 1 324 ? -17.25 -12.242 8.047 1 95.56 324 SER B C 1
ATOM 6648 O O . SER B 1 324 ? -16.406 -12.797 8.758 1 95.56 324 SER B O 1
ATOM 6650 N N . LYS B 1 325 ? -18.5 -12.266 8.367 1 94.94 325 LYS B N 1
ATOM 6651 C CA . LYS B 1 325 ? -19.047 -12.969 9.523 1 94.94 325 LYS B CA 1
ATOM 6652 C C . LYS B 1 325 ? -18.797 -14.469 9.422 1 94.94 325 LYS B C 1
ATOM 6654 O O . LYS B 1 325 ? -18.766 -15.172 10.438 1 94.94 325 LYS B O 1
ATOM 6659 N N . PHE B 1 326 ? -18.609 -14.984 8.211 1 97.19 326 PHE B N 1
ATOM 6660 C CA . PHE B 1 326 ? -18.375 -16.406 7.992 1 97.19 326 PHE B CA 1
ATOM 6661 C C . PHE B 1 326 ? -17.062 -16.844 8.648 1 97.19 326 PHE B C 1
ATOM 6663 O O . PHE B 1 326 ? -16.906 -18.031 8.977 1 97.19 326 PHE B O 1
ATOM 6670 N N . CYS B 1 327 ? -16.125 -15.914 8.82 1 96.12 327 CYS B N 1
ATOM 6671 C CA . CYS B 1 327 ? -14.805 -16.266 9.344 1 96.12 327 CYS B CA 1
ATOM 6672 C C . CYS B 1 327 ? -14.898 -16.688 10.805 1 96.12 327 CYS B C 1
ATOM 6674 O O . CYS B 1 327 ? -13.984 -17.328 11.328 1 96.12 327 CYS B O 1
ATOM 6676 N N . GLU B 1 328 ? -15.938 -16.406 11.461 1 94.81 328 GLU B N 1
ATOM 6677 C CA . GLU B 1 328 ? -16.094 -16.656 12.891 1 94.81 328 GLU B CA 1
ATOM 6678 C C . GLU B 1 328 ? -16.641 -18.062 13.148 1 94.81 328 GLU B C 1
ATOM 6680 O O . GLU B 1 328 ? -16.734 -18.5 14.297 1 94.81 328 GLU B O 1
ATOM 6685 N N . LEU B 1 329 ? -16.953 -18.781 12.148 1 97.25 329 LEU B N 1
ATOM 6686 C CA . LEU B 1 329 ? -17.766 -20 12.281 1 97.25 329 LEU B CA 1
ATOM 6687 C C . LEU B 1 329 ? -16.875 -21.203 12.531 1 97.25 329 LEU B C 1
ATOM 6689 O O . LEU B 1 329 ? -17.359 -22.281 12.914 1 97.25 329 LEU B O 1
ATOM 6693 N N . PHE B 1 330 ? -15.555 -21.094 12.328 1 97.88 330 PHE B N 1
ATOM 6694 C CA . PHE B 1 330 ? -14.75 -22.312 12.234 1 97.88 330 PHE B CA 1
ATOM 6695 C C . PHE B 1 330 ? -13.594 -22.266 13.234 1 97.88 330 PHE B C 1
ATOM 6697 O O . PHE B 1 330 ? -13.125 -21.188 13.602 1 97.88 330 PHE B O 1
ATOM 6704 N N . THR B 1 331 ? -13.133 -23.391 13.602 1 96.31 331 THR B N 1
ATOM 6705 C CA . THR B 1 331 ? -12 -23.547 14.5 1 96.31 331 THR B CA 1
ATOM 6706 C C . THR B 1 331 ? -10.688 -23.469 13.727 1 96.31 331 THR B C 1
ATOM 6708 O O . THR B 1 331 ? -10.672 -23.547 12.5 1 96.31 331 THR B O 1
ATOM 6711 N N . GLU B 1 332 ? -9.617 -23.359 14.469 1 95.75 332 GLU B N 1
ATOM 6712 C CA . GLU B 1 332 ? -8.297 -23.344 13.852 1 95.75 332 GLU B CA 1
ATOM 6713 C C . GLU B 1 332 ? -8.031 -24.625 13.078 1 95.75 332 GLU B C 1
ATOM 6715 O O . GLU B 1 332 ? -7.461 -24.594 11.984 1 95.75 332 GLU B O 1
ATOM 6720 N N . GLU B 1 333 ? -8.422 -25.75 13.609 1 96.75 333 GLU B N 1
ATOM 6721 C CA . GLU B 1 333 ? -8.234 -27.031 12.945 1 96.75 333 GLU B CA 1
ATOM 6722 C C . GLU B 1 333 ? -9.008 -27.094 11.633 1 96.75 333 GLU B C 1
ATOM 6724 O O . GLU B 1 333 ? -8.508 -27.625 10.633 1 96.75 333 GLU B O 1
ATOM 6729 N N . GLU B 1 334 ? -10.211 -26.625 11.672 1 97.94 334 GLU B N 1
ATOM 6730 C CA . GLU B 1 334 ? -11.039 -26.609 10.469 1 97.94 334 GLU B CA 1
ATOM 6731 C C . GLU B 1 334 ? -10.445 -25.688 9.398 1 97.94 334 GLU B C 1
ATOM 6733 O O . GLU B 1 334 ? -10.516 -26 8.211 1 97.94 334 GLU B O 1
ATOM 6738 N N . TRP B 1 335 ? -9.828 -24.609 9.82 1 98.19 335 TRP B N 1
ATOM 6739 C CA . TRP B 1 335 ? -9.141 -23.734 8.875 1 98.19 335 TRP B CA 1
ATOM 6740 C C . TRP B 1 335 ? -7.91 -24.422 8.297 1 98.19 335 TRP B C 1
ATOM 6742 O O . TRP B 1 335 ? -7.594 -24.25 7.117 1 98.19 335 TRP B O 1
ATOM 6752 N N . GLU B 1 336 ? -7.188 -25.156 9.078 1 97.44 336 GLU B N 1
ATOM 6753 C CA . GLU B 1 336 ? -6.07 -25.922 8.547 1 97.44 336 GLU B CA 1
ATOM 6754 C C . GLU B 1 336 ? -6.551 -26.953 7.52 1 97.44 336 GLU B C 1
ATOM 6756 O O . GLU B 1 336 ? -5.855 -27.219 6.543 1 97.44 336 GLU B O 1
ATOM 6761 N N . GLY B 1 337 ? -7.66 -27.578 7.828 1 98.62 337 GLY B N 1
ATOM 6762 C CA . GLY B 1 337 ? -8.266 -28.453 6.84 1 98.62 337 GLY B CA 1
ATOM 6763 C C . GLY B 1 337 ? -8.57 -27.75 5.527 1 98.62 337 GLY B C 1
ATOM 6764 O O . GLY B 1 337 ? -8.305 -28.297 4.453 1 98.62 337 GLY B O 1
ATOM 6765 N N . PHE B 1 338 ? -9.133 -26.562 5.648 1 98.62 338 PHE B N 1
ATOM 6766 C CA . PHE B 1 338 ? -9.43 -25.75 4.465 1 98.62 338 PHE B CA 1
ATOM 6767 C C . PHE B 1 338 ? -8.156 -25.469 3.674 1 98.62 338 PHE B C 1
ATOM 6769 O O . PHE B 1 338 ? -8.125 -25.656 2.455 1 98.62 338 PHE B O 1
ATOM 6776 N N . ASN B 1 339 ? -7.176 -25 4.418 1 98.44 339 ASN B N 1
ATOM 6777 C CA . ASN B 1 339 ? -5.871 -24.734 3.826 1 98.44 339 ASN B CA 1
ATOM 6778 C C . ASN B 1 339 ? -5.328 -25.953 3.086 1 98.44 339 ASN B C 1
ATOM 6780 O O . ASN B 1 339 ? -4.871 -25.844 1.947 1 98.44 339 ASN B O 1
ATOM 6784 N N . TYR B 1 340 ? -5.387 -27.078 3.703 1 98.56 340 TYR B N 1
ATOM 6785 C CA . TYR B 1 340 ? -4.883 -28.328 3.127 1 98.56 340 TYR B CA 1
ATOM 6786 C C . TYR B 1 340 ? -5.727 -28.75 1.929 1 98.56 340 TYR B C 1
ATOM 6788 O O . TYR B 1 340 ? -5.199 -29.297 0.959 1 98.56 340 TYR B O 1
ATOM 6796 N N . GLY B 1 341 ? -7.012 -28.531 2 1 98.69 341 GLY B N 1
ATOM 6797 C CA . GLY B 1 341 ? -7.852 -28.828 0.849 1 98.69 341 GLY B CA 1
ATOM 6798 C C . GLY B 1 341 ? -7.391 -28.125 -0.416 1 98.69 341 GLY B C 1
ATOM 6799 O O . GLY B 1 341 ? -7.438 -28.703 -1.503 1 98.69 341 GLY B O 1
ATOM 6800 N N . LEU B 1 342 ? -6.98 -26.938 -0.218 1 98.38 342 LEU B N 1
ATOM 6801 C CA . LEU B 1 342 ? -6.488 -26.172 -1.364 1 98.38 342 LEU B CA 1
ATOM 6802 C C . LEU B 1 342 ? -5.121 -26.688 -1.808 1 98.38 342 LEU B C 1
ATOM 6804 O O . LEU B 1 342 ? -4.805 -26.672 -3 1 98.38 342 LEU B O 1
ATOM 6808 N N . ASP B 1 343 ? -4.305 -27.188 -0.874 1 98.5 343 ASP B N 1
A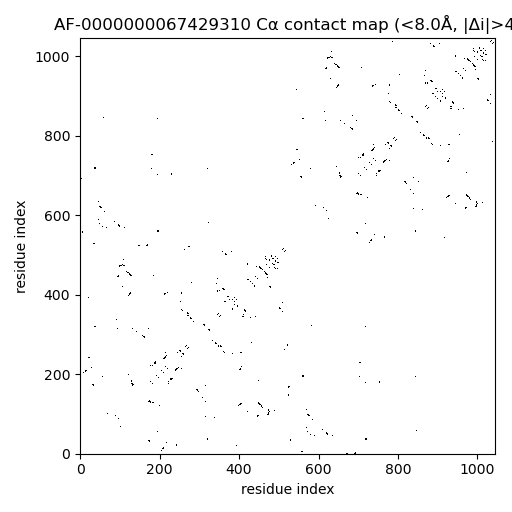TOM 6809 C CA . ASP B 1 343 ? -3.076 -27.875 -1.265 1 98.5 343 ASP B CA 1
ATOM 6810 C C . ASP B 1 343 ? -3.379 -29.062 -2.172 1 98.5 343 ASP B C 1
ATOM 6812 O O . ASP B 1 343 ? -2.721 -29.25 -3.199 1 98.5 343 ASP B O 1
ATOM 6816 N N . LEU B 1 344 ? -4.379 -29.844 -1.762 1 98.5 344 LEU B N 1
ATOM 6817 C CA . LEU B 1 344 ? -4.777 -31.016 -2.549 1 98.5 344 LEU B CA 1
ATOM 6818 C C . LEU B 1 344 ? -5.215 -30.594 -3.949 1 98.5 344 LEU B C 1
ATOM 6820 O O . LEU B 1 344 ? -4.789 -31.188 -4.941 1 98.5 344 LEU B O 1
ATOM 6824 N N . THR B 1 345 ? -5.992 -29.594 -3.982 1 98.06 345 THR B N 1
ATOM 6825 C CA . THR B 1 345 ? -6.523 -29.125 -5.258 1 98.06 345 THR B CA 1
ATOM 6826 C C . THR B 1 345 ? -5.395 -28.719 -6.195 1 98.06 345 THR B C 1
ATOM 6828 O O . THR B 1 345 ? -5.34 -29.156 -7.344 1 98.06 345 THR B O 1
ATOM 6831 N N . PHE B 1 346 ? -4.5 -27.953 -5.73 1 98.25 346 PHE B N 1
ATOM 6832 C CA . PHE B 1 346 ? -3.436 -27.438 -6.578 1 98.25 346 PHE B CA 1
ATOM 6833 C C . PHE B 1 346 ? -2.418 -28.516 -6.902 1 98.25 346 PHE B C 1
ATOM 6835 O O . PHE B 1 346 ? -1.889 -28.562 -8.016 1 98.25 346 PHE B O 1
ATOM 6842 N N . TRP B 1 347 ? -2.086 -29.375 -5.926 1 98.25 347 TRP B N 1
ATOM 6843 C CA . TRP B 1 347 ? -1.155 -30.469 -6.195 1 98.25 347 TRP B CA 1
ATOM 6844 C C . TRP B 1 347 ? -1.604 -31.281 -7.402 1 98.25 347 TRP B C 1
ATOM 6846 O O . TRP B 1 347 ? -0.811 -31.562 -8.305 1 98.25 347 TRP B O 1
ATOM 6856 N N . TYR B 1 348 ? -2.867 -31.609 -7.469 1 98.06 348 TYR B N 1
ATOM 6857 C CA . TYR B 1 348 ? -3.35 -32.594 -8.438 1 98.06 348 TYR B CA 1
ATOM 6858 C C . TYR B 1 348 ? -3.9 -31.891 -9.68 1 98.06 348 TYR B C 1
ATOM 6860 O O . TYR B 1 348 ? -4.082 -32.531 -10.719 1 98.06 348 TYR B O 1
ATOM 6868 N N . ASN B 1 349 ? -4.199 -30.594 -9.594 1 97.56 349 ASN B N 1
ATOM 6869 C CA . ASN B 1 349 ? -4.75 -29.906 -10.758 1 97.56 349 ASN B CA 1
ATOM 6870 C C . ASN B 1 349 ? -3.676 -29.125 -11.492 1 97.56 349 ASN B C 1
ATOM 6872 O O . ASN B 1 349 ? -3.766 -28.922 -12.711 1 97.56 349 ASN B O 1
ATOM 6876 N N . SER B 1 350 ? -2.635 -28.609 -10.742 1 98.06 350 SER B N 1
ATOM 6877 C CA . SER B 1 350 ? -1.839 -27.562 -11.375 1 98.06 350 SER B CA 1
ATOM 6878 C C . SER B 1 350 ? -0.353 -27.734 -11.094 1 98.06 350 SER B C 1
ATOM 6880 O O . SER B 1 350 ? 0.48 -26.969 -11.578 1 98.06 350 SER B O 1
ATOM 6882 N N . ALA B 1 351 ? 0.038 -28.719 -10.32 1 98.31 351 ALA B N 1
ATOM 6883 C CA . ALA B 1 351 ? 1.438 -28.859 -9.93 1 98.31 351 ALA B CA 1
ATOM 6884 C C . ALA B 1 351 ? 1.919 -30.297 -10.141 1 98.31 351 ALA B C 1
ATOM 6886 O O . ALA B 1 351 ? 1.677 -30.891 -11.203 1 98.31 351 ALA B O 1
ATOM 6887 N N . PHE B 1 352 ? 2.633 -30.906 -9.195 1 97.75 352 PHE B N 1
ATOM 6888 C CA . PHE B 1 352 ? 3.455 -32.094 -9.391 1 97.75 352 PHE B CA 1
ATOM 6889 C C . PHE B 1 352 ? 2.582 -33.344 -9.555 1 97.75 352 PHE B C 1
ATOM 6891 O O . PHE B 1 352 ? 3.025 -34.344 -10.109 1 97.75 352 PHE B O 1
ATOM 6898 N N . GLY B 1 353 ? 1.364 -33.281 -9.125 1 97.19 353 GLY B N 1
ATOM 6899 C CA . GLY B 1 353 ? 0.459 -34.438 -9.273 1 97.19 353 GLY B CA 1
ATOM 6900 C C . GLY B 1 353 ? -0.462 -34.312 -10.469 1 97.19 353 GLY B C 1
ATOM 6901 O O . GLY B 1 353 ? -1.287 -35.188 -10.719 1 97.19 353 GLY B O 1
ATOM 6902 N N . SER B 1 354 ? -0.366 -33.281 -11.195 1 97.38 354 SER B N 1
ATOM 6903 C CA . SER B 1 354 ? -1.208 -33.031 -12.359 1 97.38 354 SER B CA 1
ATOM 6904 C C . SER B 1 354 ? -0.599 -33.625 -13.625 1 97.38 354 SER B C 1
ATOM 6906 O O . SER B 1 354 ? 0.591 -33.438 -13.891 1 97.38 354 SER B O 1
ATOM 6908 N N . PRO B 1 355 ? -1.404 -34.25 -14.445 1 96.75 355 PRO B N 1
ATOM 6909 C CA . PRO B 1 355 ? -0.87 -34.812 -15.688 1 96.75 355 PRO B CA 1
ATOM 6910 C C . PRO B 1 355 ? -0.583 -33.75 -16.75 1 96.75 355 PRO B C 1
ATOM 6912 O O . PRO B 1 355 ? 0.075 -34.062 -17.75 1 96.75 355 PRO B O 1
ATOM 6915 N N . THR B 1 356 ? -1.037 -32.562 -16.562 1 97.56 356 THR B N 1
ATOM 6916 C CA . THR B 1 356 ? -0.877 -31.562 -17.625 1 97.56 356 THR B CA 1
ATOM 6917 C C . THR B 1 356 ? -0.101 -30.359 -17.094 1 97.56 356 THR B C 1
ATOM 6919 O O . THR B 1 356 ? 0.059 -29.359 -17.812 1 97.56 356 THR B O 1
ATOM 6922 N N . ALA B 1 357 ? 0.307 -30.344 -15.828 1 97.88 357 ALA B N 1
ATOM 6923 C CA . ALA B 1 357 ? 0.958 -29.172 -15.25 1 97.88 357 ALA B CA 1
ATOM 6924 C C . ALA B 1 357 ? 2.277 -28.859 -15.961 1 97.88 357 ALA B C 1
ATOM 6926 O O . ALA B 1 357 ? 2.498 -27.75 -16.422 1 97.88 357 ALA B O 1
ATOM 6927 N N . ARG B 1 358 ? 3.162 -29.828 -16.109 1 97.56 358 ARG B N 1
ATOM 6928 C CA . ARG B 1 358 ? 4.488 -29.656 -16.688 1 97.56 358 ARG B CA 1
ATOM 6929 C C . ARG B 1 358 ? 4.395 -29.094 -18.109 1 97.56 358 ARG B C 1
ATOM 6931 O O . ARG B 1 358 ? 5.062 -28.109 -18.438 1 97.56 358 ARG B O 1
ATOM 6938 N N . VAL B 1 359 ? 3.531 -29.703 -18.922 1 98.31 359 VAL B N 1
ATOM 6939 C CA . VAL B 1 359 ? 3.457 -29.328 -20.328 1 98.31 359 VAL B CA 1
ATOM 6940 C C . VAL B 1 359 ? 2.965 -27.891 -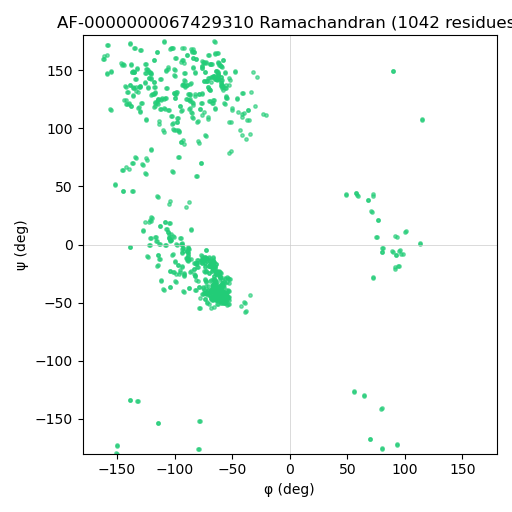20.469 1 98.31 359 VAL B C 1
ATOM 6942 O O . VAL B 1 359 ? 3.391 -27.172 -21.359 1 98.31 359 VAL B O 1
ATOM 6945 N N . GLN B 1 360 ? 2.119 -27.453 -19.578 1 98.44 360 GLN B N 1
ATOM 6946 C CA . GLN B 1 360 ? 1.584 -26.094 -19.625 1 98.44 360 GLN B CA 1
ATOM 6947 C C . GLN B 1 360 ? 2.656 -25.062 -19.281 1 98.44 360 GLN B C 1
ATOM 6949 O O . GLN B 1 360 ? 2.572 -23.906 -19.703 1 98.44 360 GLN B O 1
ATOM 6954 N N . GLY B 1 361 ? 3.662 -25.469 -18.547 1 98.5 361 GLY B N 1
ATOM 6955 C CA . GLY B 1 361 ? 4.715 -24.547 -18.141 1 98.5 361 GLY B CA 1
ATOM 6956 C C . GLY B 1 361 ? 5.844 -24.453 -19.141 1 98.5 361 GLY B C 1
ATOM 6957 O O . GLY B 1 361 ? 6.672 -23.531 -19.078 1 98.5 361 GLY B O 1
ATOM 6958 N N . ILE B 1 362 ? 5.914 -25.312 -20.188 1 98.12 362 ILE B N 1
ATOM 6959 C CA . ILE B 1 362 ? 7.102 -25.484 -21.016 1 98.12 362 ILE B CA 1
ATOM 6960 C C . ILE B 1 362 ? 7.277 -24.25 -21.906 1 98.12 362 ILE B C 1
ATOM 6962 O O . ILE B 1 362 ? 8.406 -23.844 -22.203 1 98.12 362 ILE B O 1
ATOM 6966 N N . GLY B 1 363 ? 6.172 -23.625 -22.391 1 98.38 363 GLY B N 1
ATOM 6967 C CA . GLY B 1 363 ? 6.293 -22.422 -23.188 1 98.38 363 GLY B CA 1
ATOM 6968 C C . GLY B 1 363 ? 7.039 -21.312 -22.469 1 98.38 363 GLY B C 1
ATOM 6969 O O . GLY B 1 363 ? 7.91 -20.656 -23.047 1 98.38 363 GLY B O 1
ATOM 6970 N N . TYR B 1 364 ? 6.691 -21.047 -21.219 1 98.62 364 TYR B N 1
ATOM 6971 C CA . TYR B 1 364 ? 7.375 -20.031 -20.438 1 98.62 364 TYR B CA 1
ATOM 6972 C C . TYR B 1 364 ? 8.844 -20.375 -20.25 1 98.62 364 TYR B C 1
ATOM 6974 O O . TYR B 1 364 ? 9.703 -19.484 -20.25 1 98.62 364 TYR B O 1
ATOM 6982 N N . ILE B 1 365 ? 9.156 -21.656 -20.047 1 98.5 365 ILE B N 1
ATOM 6983 C CA . ILE B 1 365 ? 10.547 -22.078 -19.906 1 98.5 365 ILE B CA 1
ATOM 6984 C C . ILE B 1 365 ? 11.312 -21.781 -21.188 1 98.5 365 ILE B C 1
ATOM 6986 O O . ILE B 1 365 ? 12.469 -21.344 -21.141 1 98.5 365 ILE B O 1
ATOM 6990 N N . GLN B 1 366 ? 10.703 -22.016 -22.344 1 98.62 366 GLN B N 1
ATOM 6991 C CA . GLN B 1 366 ? 11.336 -21.656 -23.609 1 98.62 366 GLN B CA 1
ATOM 6992 C C . GLN B 1 366 ? 11.672 -20.172 -23.672 1 98.62 366 GLN B C 1
ATOM 6994 O O . GLN B 1 366 ? 12.75 -19.797 -24.125 1 98.62 366 GLN B O 1
ATOM 6999 N N . GLU B 1 367 ? 10.758 -19.375 -23.219 1 98.69 367 GLU B N 1
ATOM 7000 C CA . GLU B 1 367 ? 10.984 -17.922 -23.172 1 98.69 367 GLU B CA 1
ATOM 7001 C C . GLU B 1 367 ? 12.109 -17.578 -22.203 1 98.69 367 GLU B C 1
ATOM 7003 O O . GLU B 1 367 ? 12.938 -16.719 -22.5 1 98.69 367 GLU B O 1
ATOM 7008 N N . LEU B 1 368 ? 12.117 -18.203 -21.031 1 98.69 368 LEU B N 1
ATOM 7009 C CA . LEU B 1 368 ? 13.156 -17.953 -20.031 1 98.69 368 LEU B CA 1
ATOM 7010 C C . LEU B 1 368 ? 14.531 -18.312 -20.594 1 98.69 368 LEU B C 1
ATOM 7012 O O . LEU B 1 368 ? 15.484 -17.547 -20.438 1 98.69 368 LEU B O 1
ATOM 7016 N N . VAL B 1 369 ? 14.625 -19.484 -21.234 1 98.5 369 VAL B N 1
ATOM 7017 C CA . VAL B 1 369 ? 15.883 -19.906 -21.844 1 98.5 369 VAL B CA 1
ATOM 7018 C C . VAL B 1 369 ? 16.312 -18.906 -22.906 1 98.5 369 VAL B C 1
ATOM 7020 O O . VAL B 1 369 ? 17.484 -18.531 -23 1 98.5 369 VAL B O 1
ATOM 7023 N N . SER B 1 370 ? 15.336 -18.484 -23.734 1 98.56 370 SER B N 1
ATOM 7024 C CA . SER B 1 370 ? 15.609 -17.484 -24.766 1 98.56 370 SER B CA 1
ATOM 7025 C C . SER B 1 370 ? 16.188 -16.219 -24.172 1 98.56 370 SER B C 1
ATOM 7027 O O . SER B 1 370 ? 17.188 -15.695 -24.656 1 98.56 370 SER B O 1
ATOM 7029 N N . ARG B 1 371 ? 15.648 -15.703 -23.094 1 98.38 371 ARG B N 1
ATOM 7030 C CA . ARG B 1 371 ? 16.094 -14.484 -22.438 1 98.38 371 ARG B CA 1
ATOM 7031 C C . ARG B 1 371 ? 17.453 -14.672 -21.781 1 98.38 371 ARG B C 1
ATOM 7033 O O . ARG B 1 371 ? 18.312 -13.805 -21.875 1 98.38 371 ARG B O 1
ATOM 7040 N N . LEU B 1 372 ? 17.656 -15.828 -21.141 1 98.38 372 LEU B N 1
ATOM 7041 C CA . LEU B 1 372 ? 18.906 -16.094 -20.438 1 98.38 372 LEU B CA 1
ATOM 7042 C C . LEU B 1 372 ? 20.062 -16.25 -21.422 1 98.38 372 LEU B C 1
ATOM 7044 O O . LEU B 1 372 ? 21.203 -15.891 -21.109 1 98.38 372 LEU B O 1
ATOM 7048 N N . THR B 1 373 ? 19.781 -16.75 -22.641 1 97.81 373 THR B N 1
ATOM 7049 C CA . THR B 1 373 ? 20.844 -17.047 -23.609 1 97.81 373 THR B CA 1
ATOM 7050 C C . THR B 1 373 ? 20.906 -15.945 -24.672 1 97.81 373 THR B C 1
ATOM 7052 O O . THR B 1 373 ? 21.797 -15.953 -25.531 1 97.81 373 THR B O 1
ATOM 7055 N N . HIS B 1 374 ? 19.953 -15.055 -24.672 1 97 374 HIS B N 1
ATOM 7056 C CA . HIS B 1 374 ? 19.859 -13.992 -25.672 1 97 374 HIS B CA 1
ATOM 7057 C C . HIS B 1 374 ? 19.766 -14.57 -27.078 1 97 374 HIS B C 1
ATOM 7059 O O . HIS B 1 374 ? 20.469 -14.109 -27.984 1 97 374 HIS B O 1
ATOM 7065 N N . THR B 1 375 ? 18.938 -15.641 -27.156 1 97.06 375 THR B N 1
ATOM 7066 C CA . THR B 1 375 ? 18.719 -16.297 -28.438 1 97.06 375 THR B CA 1
ATOM 7067 C C . THR B 1 375 ? 17.234 -16.484 -28.703 1 97.06 375 THR B C 1
ATOM 7069 O O . THR B 1 375 ? 16.469 -16.812 -27.797 1 97.06 375 THR B O 1
ATOM 7072 N N . PRO B 1 376 ? 16.797 -16.203 -29.875 1 96.81 376 PRO B N 1
ATOM 7073 C CA . PRO B 1 376 ? 15.367 -16.359 -30.172 1 96.81 376 PRO B CA 1
ATOM 7074 C C . PRO B 1 376 ? 14.883 -17.797 -30.031 1 96.81 376 PRO B C 1
ATOM 7076 O O . PRO B 1 376 ? 15.68 -18.734 -30.141 1 96.81 376 PRO B O 1
ATOM 7079 N N . ILE B 1 377 ? 13.695 -17.953 -29.812 1 97 377 ILE B N 1
ATOM 7080 C CA . ILE B 1 377 ? 13.07 -19.266 -29.766 1 97 377 ILE B CA 1
ATOM 7081 C C . ILE B 1 377 ? 13.086 -19.891 -31.172 1 97 377 ILE B C 1
ATOM 7083 O O . ILE B 1 377 ? 12.539 -19.312 -32.094 1 97 377 ILE B O 1
ATOM 7087 N N . ALA B 1 378 ? 13.688 -21.031 -31.297 1 91.81 378 ALA B N 1
ATOM 7088 C CA . ALA B 1 378 ? 13.922 -21.641 -32.594 1 91.81 378 ALA B CA 1
ATOM 7089 C C . ALA B 1 378 ? 12.641 -22.219 -33.188 1 91.81 378 ALA B C 1
ATOM 7091 O O . ALA B 1 378 ? 12.406 -22.156 -34.406 1 91.81 378 ALA B O 1
ATOM 7092 N N . THR B 1 379 ? 11.867 -22.859 -32.344 1 93.19 379 THR B N 1
ATOM 7093 C CA . THR B 1 379 ? 10.648 -23.516 -32.781 1 93.19 379 THR B CA 1
ATOM 7094 C C . THR B 1 379 ? 9.5 -23.234 -31.828 1 93.19 379 THR B C 1
ATOM 7096 O O . THR B 1 379 ? 9.656 -23.391 -30.609 1 93.19 379 THR B O 1
ATOM 7099 N N . HIS B 1 380 ? 8.445 -22.797 -32.375 1 94.88 380 HIS B N 1
ATOM 7100 C CA . HIS B 1 380 ? 7.238 -22.562 -31.594 1 94.88 380 HIS B CA 1
ATOM 7101 C C . HIS B 1 380 ? 6.336 -23.797 -31.594 1 94.88 380 HIS B C 1
ATOM 7103 O O . HIS B 1 380 ? 5.395 -23.875 -32.375 1 94.88 380 HIS B O 1
ATOM 7109 N N . ASN B 1 381 ? 6.488 -24.766 -30.734 1 93.44 381 ASN B N 1
ATOM 7110 C CA . ASN B 1 381 ? 5.797 -26.047 -30.703 1 93.44 381 ASN B CA 1
ATOM 7111 C C . ASN B 1 381 ? 5.07 -26.266 -29.391 1 93.44 381 ASN B C 1
ATOM 7113 O O . ASN B 1 381 ? 4.871 -27.406 -28.969 1 93.44 381 ASN B O 1
ATOM 7117 N N . SER B 1 382 ? 4.812 -25.266 -28.656 1 96.56 382 SER B N 1
ATOM 7118 C CA . SER B 1 382 ? 4.074 -25.266 -27.406 1 96.56 382 SER B CA 1
ATOM 7119 C C . SER B 1 382 ? 3.123 -24.078 -27.312 1 96.56 382 SER B C 1
ATOM 7121 O O . SER B 1 382 ? 2.402 -23.781 -28.266 1 96.56 382 SER B O 1
ATOM 7123 N N . SER B 1 383 ? 3.117 -23.375 -26.141 1 97.69 383 SER B N 1
ATOM 7124 C CA . SER B 1 383 ? 2.195 -22.25 -25.969 1 97.69 383 SER B CA 1
ATOM 7125 C C . SER B 1 383 ? 2.857 -20.922 -26.328 1 97.69 383 SER B C 1
ATOM 7127 O O . SER B 1 383 ? 2.268 -19.859 -26.141 1 97.69 383 SER B O 1
ATOM 7129 N N . THR B 1 384 ? 4.082 -20.906 -26.844 1 98.19 384 THR B N 1
ATOM 7130 C CA . THR B 1 384 ? 4.777 -19.672 -27.219 1 98.19 384 THR B CA 1
ATOM 7131 C C . THR B 1 384 ? 4.051 -18.984 -28.375 1 98.19 384 THR B C 1
ATOM 7133 O O . THR B 1 384 ? 3.477 -19.641 -29.234 1 98.19 384 THR B O 1
ATOM 7136 N N . ASN B 1 385 ? 4.016 -17.688 -28.344 1 97.81 385 ASN B N 1
ATOM 7137 C CA . ASN B 1 385 ? 3.385 -16.844 -29.359 1 97.81 385 ASN B CA 1
ATOM 7138 C C . ASN B 1 385 ? 4.398 -16.328 -30.375 1 97.81 385 ASN B C 1
ATOM 7140 O O . ASN B 1 385 ? 5.004 -15.281 -30.172 1 97.81 385 ASN B O 1
ATOM 7144 N N . GLY B 1 386 ? 4.477 -16.984 -31.516 1 97.12 386 GLY B N 1
ATOM 7145 C CA . GLY B 1 386 ? 5.477 -16.641 -32.531 1 97.12 386 GLY B CA 1
ATOM 7146 C C . GLY B 1 386 ? 5.371 -15.195 -33 1 97.12 386 GLY B C 1
ATOM 7147 O O . GLY B 1 386 ? 6.387 -14.555 -33.281 1 97.12 386 GLY B O 1
ATOM 7148 N N . THR B 1 387 ? 4.203 -14.648 -33.062 1 96.31 387 THR B N 1
ATOM 7149 C CA . THR B 1 387 ? 3.984 -13.273 -33.5 1 96.31 387 THR B CA 1
ATOM 7150 C C . THR B 1 387 ? 4.668 -12.289 -32.562 1 96.31 387 THR B C 1
ATOM 7152 O O . THR B 1 387 ? 5.32 -11.344 -33 1 96.31 387 THR B O 1
ATOM 7155 N N . LEU B 1 388 ? 4.555 -12.484 -31.234 1 96.94 388 LEU B N 1
ATOM 7156 C CA . LEU B 1 388 ? 5.121 -11.578 -30.25 1 96.94 388 LEU B CA 1
ATOM 7157 C C . LEU B 1 388 ? 6.566 -11.945 -29.922 1 96.94 388 LEU B C 1
ATOM 7159 O O . LEU B 1 388 ? 7.426 -11.07 -29.812 1 96.94 388 LEU B O 1
ATOM 7163 N N . ASN B 1 389 ? 6.844 -13.227 -29.875 1 97.06 389 ASN B N 1
ATOM 7164 C CA . ASN B 1 389 ? 8.148 -13.703 -29.438 1 97.06 389 ASN B CA 1
ATOM 7165 C C . ASN B 1 389 ? 9.219 -13.461 -30.484 1 97.06 389 ASN B C 1
ATOM 7167 O O . ASN B 1 389 ? 10.398 -13.312 -30.156 1 97.06 389 ASN B O 1
ATOM 7171 N N . ASP B 1 390 ? 8.836 -13.469 -31.734 1 97 390 ASP B N 1
ATOM 7172 C CA . ASP B 1 390 ? 9.836 -13.336 -32.781 1 97 390 ASP B CA 1
ATOM 7173 C C . ASP B 1 390 ? 10.07 -11.867 -33.125 1 97 390 ASP B C 1
ATOM 7175 O O . ASP B 1 390 ? 10.945 -11.555 -33.938 1 97 390 ASP B O 1
ATOM 7179 N N . ASN B 1 391 ? 9.305 -10.961 -32.562 1 97.06 391 ASN B N 1
ATOM 7180 C CA . ASN B 1 391 ? 9.5 -9.523 -32.719 1 97.06 391 ASN B CA 1
ATOM 7181 C C . ASN B 1 391 ? 10.344 -8.953 -31.594 1 97.06 391 ASN B C 1
ATOM 7183 O O . ASN B 1 391 ? 9.906 -8.898 -30.453 1 97.06 391 ASN B O 1
ATOM 7187 N N . PRO B 1 392 ? 11.523 -8.445 -31.922 1 96.12 392 PRO B N 1
ATOM 7188 C CA . PRO B 1 392 ? 12.406 -7.93 -30.875 1 96.12 392 PRO B CA 1
ATOM 7189 C C . PRO B 1 392 ? 11.812 -6.723 -30.141 1 96.12 392 PRO B C 1
ATOM 7191 O O . PRO B 1 392 ? 12.266 -6.379 -29.047 1 96.12 392 PRO B O 1
ATOM 7194 N N . VAL B 1 393 ? 10.836 -6.113 -30.703 1 97 393 VAL B N 1
ATOM 7195 C CA . VAL B 1 393 ? 10.188 -4.969 -30.078 1 97 393 VAL B CA 1
ATOM 7196 C C . VAL B 1 393 ? 9.289 -5.449 -28.938 1 97 393 VAL B C 1
ATOM 7198 O O . VAL B 1 393 ? 9.305 -4.867 -27.844 1 97 393 VAL B O 1
ATOM 7201 N N . THR B 1 394 ? 8.555 -6.488 -29.109 1 97.38 394 THR B N 1
ATOM 7202 C CA . THR B 1 394 ? 7.59 -6.957 -28.109 1 97.38 394 THR B CA 1
ATOM 7203 C C . THR B 1 394 ? 8.219 -8 -27.203 1 97.38 394 THR B C 1
ATOM 7205 O O . THR B 1 394 ? 7.688 -8.297 -26.125 1 97.38 394 THR B O 1
ATOM 7208 N N . PHE B 1 395 ? 9.289 -8.578 -27.641 1 97.94 395 PHE B N 1
ATOM 7209 C CA . PHE B 1 395 ? 10.008 -9.555 -26.844 1 97.94 395 PHE B CA 1
ATOM 7210 C C . PHE B 1 395 ? 11.516 -9.312 -26.922 1 97.94 395 PHE B C 1
ATOM 7212 O O . PHE B 1 395 ? 12.258 -10.141 -27.453 1 97.94 395 PHE B O 1
ATOM 7219 N N . PRO B 1 396 ? 11.93 -8.227 -26.312 1 97.62 396 PRO B N 1
ATOM 7220 C CA . PRO B 1 396 ? 13.352 -7.898 -26.359 1 97.62 396 PRO B CA 1
ATOM 7221 C C . PRO B 1 396 ? 14.211 -8.883 -25.562 1 97.62 396 PRO B C 1
ATOM 7223 O O . PRO B 1 396 ? 13.766 -9.406 -24.531 1 97.62 396 PRO B O 1
ATOM 7226 N N . LEU B 1 397 ? 15.367 -9.148 -26.047 1 97.12 397 LEU B N 1
ATOM 7227 C CA . LEU B 1 397 ? 16.375 -9.953 -25.359 1 97.12 397 LEU B CA 1
ATOM 7228 C C . LEU B 1 397 ? 17.484 -9.07 -24.812 1 97.12 397 LEU B C 1
ATOM 7230 O O . LEU B 1 397 ? 17.672 -7.934 -25.266 1 97.12 397 LEU B O 1
ATOM 7234 N N . GLY B 1 398 ? 18.125 -9.398 -23.781 1 94.62 398 GLY B N 1
ATOM 7235 C CA . GLY B 1 398 ? 19.281 -8.695 -23.25 1 94.62 398 GLY B CA 1
ATOM 7236 C C . GLY B 1 398 ? 18.922 -7.656 -22.203 1 94.62 398 GLY B C 1
ATOM 7237 O O . GLY B 1 398 ? 19.75 -6.84 -21.812 1 94.62 398 GLY B O 1
ATOM 7238 N N . GLN B 1 399 ? 17.672 -7.605 -21.812 1 96.06 399 GLN B N 1
ATOM 7239 C CA . GLN B 1 399 ? 17.281 -6.668 -20.766 1 96.06 399 GLN B CA 1
ATOM 7240 C C . GLN B 1 399 ? 17.719 -7.156 -19.391 1 96.06 399 GLN B C 1
ATOM 7242 O O . GLN B 1 399 ? 17.875 -8.359 -19.172 1 96.06 399 GLN B O 1
ATOM 7247 N N . SER B 1 400 ? 17.906 -6.176 -18.5 1 96.25 400 SER B N 1
ATOM 7248 C CA . SER B 1 400 ? 18.328 -6.527 -17.141 1 96.25 400 SER B CA 1
ATOM 7249 C C . SER B 1 400 ? 17.141 -6.77 -16.234 1 96.25 400 SER B C 1
ATOM 7251 O O . SER B 1 400 ? 17.281 -7.254 -15.109 1 96.25 400 SER B O 1
ATOM 7253 N N . LEU B 1 401 ? 15.953 -6.422 -16.688 1 98.38 401 LEU B N 1
ATOM 7254 C CA . LEU B 1 401 ? 14.727 -6.582 -15.914 1 98.38 401 LEU B CA 1
ATOM 7255 C C . LEU B 1 401 ? 13.57 -7.016 -16.812 1 98.38 401 LEU B C 1
ATOM 7257 O O . LEU B 1 401 ? 13.281 -6.363 -17.812 1 98.38 401 LEU B O 1
ATOM 7261 N N . TYR B 1 402 ? 13.008 -8.141 -16.516 1 98.62 402 TYR B N 1
ATOM 7262 C CA . TYR B 1 402 ? 11.781 -8.625 -17.125 1 98.62 402 TYR B CA 1
ATOM 7263 C C . TYR B 1 402 ? 10.672 -8.773 -16.094 1 98.62 402 TYR B C 1
ATOM 7265 O O . TYR B 1 402 ? 10.922 -9.227 -14.969 1 98.62 402 TYR B O 1
ATOM 7273 N N . VAL B 1 403 ? 9.484 -8.336 -16.391 1 98.81 403 VAL B N 1
ATOM 7274 C CA . VAL B 1 403 ? 8.336 -8.516 -15.516 1 98.81 403 VAL B CA 1
ATOM 7275 C C . VAL B 1 403 ? 7.176 -9.125 -16.297 1 98.81 403 VAL B C 1
ATOM 7277 O O . VAL B 1 403 ? 6.758 -8.594 -17.328 1 98.81 403 VAL B O 1
ATOM 7280 N N . ASP B 1 404 ? 6.719 -10.25 -15.859 1 98.81 404 ASP B N 1
ATOM 7281 C CA . ASP B 1 404 ? 5.582 -10.953 -16.453 1 98.81 404 ASP B CA 1
ATOM 7282 C C . ASP B 1 404 ? 4.488 -11.195 -15.406 1 98.81 404 ASP B C 1
ATOM 7284 O O . ASP B 1 404 ? 4.777 -11.57 -14.266 1 98.81 404 ASP B O 1
ATOM 7288 N N . ALA B 1 405 ? 3.234 -10.945 -15.773 1 98.81 405 ALA B N 1
ATOM 7289 C CA . ALA B 1 405 ? 2.084 -11.211 -14.914 1 98.81 405 ALA B CA 1
ATOM 7290 C C . ALA B 1 405 ? 1.291 -12.414 -15.414 1 98.81 405 ALA B C 1
ATOM 7292 O O . ALA B 1 405 ? 1.063 -12.562 -16.609 1 98.81 405 ALA B O 1
ATOM 7293 N N . THR B 1 406 ? 0.928 -13.281 -14.516 1 98.5 406 THR B N 1
ATOM 7294 C CA . THR B 1 406 ? 0.175 -14.469 -14.891 1 98.5 406 THR B CA 1
ATOM 7295 C C . THR B 1 406 ? -0.74 -14.914 -13.75 1 98.5 406 THR B C 1
ATOM 7297 O O . THR B 1 406 ? -0.959 -14.164 -12.797 1 98.5 406 THR B O 1
ATOM 7300 N N . HIS B 1 407 ? -1.386 -16.078 -13.883 1 98.06 407 HIS B N 1
ATOM 7301 C CA . HIS B 1 407 ? -2.293 -16.656 -12.898 1 98.06 407 HIS B CA 1
ATOM 7302 C C . HIS B 1 407 ? -1.555 -17.609 -11.969 1 98.06 407 HIS B C 1
ATOM 7304 O O . HIS B 1 407 ? -0.483 -18.109 -12.312 1 98.06 407 HIS B O 1
ATOM 7310 N N . GLU B 1 408 ? -2.135 -17.859 -10.773 1 97.69 408 GLU B N 1
ATOM 7311 C CA . GLU B 1 408 ? -1.511 -18.734 -9.789 1 97.69 408 GLU B CA 1
ATOM 7312 C C . GLU B 1 408 ? -1.34 -20.141 -10.336 1 97.69 408 GLU B C 1
ATOM 7314 O O . GLU B 1 408 ? -0.355 -20.812 -10.031 1 97.69 408 GLU B O 1
ATOM 7319 N N . VAL B 1 409 ? -2.324 -20.609 -11.133 1 97.88 409 VAL B N 1
ATOM 7320 C CA . VAL B 1 409 ? -2.234 -21.969 -11.672 1 97.88 409 VAL B CA 1
ATOM 7321 C C . VAL B 1 409 ? -1.047 -22.062 -12.625 1 97.88 409 VAL B C 1
ATOM 7323 O O . VAL B 1 409 ? -0.362 -23.094 -12.672 1 97.88 409 VAL B O 1
ATOM 7326 N N . VAL B 1 410 ? -0.772 -20.984 -13.344 1 98.69 410 VAL B N 1
ATOM 7327 C CA . VAL B 1 410 ? 0.331 -20.984 -14.297 1 98.69 410 VAL B CA 1
ATOM 7328 C C . VAL B 1 410 ? 1.659 -20.875 -13.555 1 98.69 410 VAL B C 1
ATOM 7330 O O . VAL B 1 410 ? 2.654 -21.484 -13.953 1 98.69 410 VAL B O 1
ATOM 7333 N N . VAL B 1 411 ? 1.652 -20.078 -12.469 1 98.75 411 VAL B N 1
ATOM 7334 C CA . VAL B 1 411 ? 2.842 -20.062 -11.625 1 98.75 411 VAL B CA 1
ATOM 7335 C C . VAL B 1 411 ? 3.195 -21.484 -11.195 1 98.75 411 VAL B C 1
ATOM 7337 O O . VAL B 1 411 ? 4.352 -21.891 -11.289 1 98.75 411 VAL B O 1
ATOM 7340 N N . MET B 1 412 ? 2.197 -22.25 -10.789 1 98.62 412 MET B N 1
ATOM 7341 C CA . MET B 1 412 ? 2.4 -23.625 -10.352 1 98.62 412 MET B CA 1
ATOM 7342 C C . MET B 1 412 ? 2.891 -24.484 -11.508 1 98.62 412 MET B C 1
ATOM 7344 O O . MET B 1 412 ? 3.756 -25.344 -11.32 1 98.62 412 MET B O 1
ATOM 7348 N N . ASN B 1 413 ? 2.316 -24.266 -12.703 1 98.75 413 ASN B N 1
ATOM 7349 C CA . ASN B 1 413 ? 2.779 -24.984 -13.891 1 98.75 413 ASN B CA 1
ATOM 7350 C C . ASN B 1 413 ? 4.262 -24.734 -14.148 1 98.75 413 ASN B C 1
ATOM 7352 O O . ASN B 1 413 ? 5.016 -25.672 -14.422 1 98.75 413 ASN B O 1
ATOM 7356 N N . ILE B 1 414 ? 4.641 -23.5 -14.047 1 98.75 414 ILE B N 1
ATOM 7357 C CA . ILE B 1 414 ? 6.004 -23.078 -14.375 1 98.75 414 ILE B CA 1
ATOM 7358 C C . ILE B 1 414 ? 6.977 -23.688 -13.359 1 98.75 414 ILE B C 1
ATOM 7360 O O . ILE B 1 414 ? 8.016 -24.234 -13.734 1 98.75 414 ILE B O 1
ATOM 7364 N N . LEU B 1 415 ? 6.645 -23.594 -12.078 1 98.69 415 LEU B N 1
ATOM 7365 C CA . LEU B 1 415 ? 7.504 -24.172 -11.039 1 98.69 415 LEU B CA 1
ATOM 7366 C C . LEU B 1 415 ? 7.66 -25.672 -11.234 1 98.69 415 LEU B C 1
ATOM 7368 O O . LEU B 1 415 ? 8.742 -26.219 -11.008 1 98.69 415 LEU B O 1
ATOM 7372 N N . THR B 1 416 ? 6.602 -26.344 -11.641 1 98.56 416 THR B N 1
ATOM 7373 C CA . THR B 1 416 ? 6.617 -27.766 -11.922 1 98.56 416 THR B CA 1
ATOM 7374 C C . THR B 1 416 ? 7.465 -28.062 -13.156 1 98.56 416 THR B C 1
ATOM 7376 O O . THR B 1 416 ? 8.297 -28.984 -13.141 1 98.56 416 THR B O 1
ATOM 7379 N N . ALA B 1 417 ? 7.262 -27.281 -14.188 1 98.56 417 ALA B N 1
ATOM 7380 C CA . ALA B 1 417 ? 7.984 -27.484 -15.445 1 98.56 417 ALA B CA 1
ATOM 7381 C C . ALA B 1 417 ? 9.477 -27.234 -15.266 1 98.56 417 ALA B C 1
ATOM 7383 O O . ALA B 1 417 ? 10.305 -27.859 -15.945 1 98.56 417 ALA B O 1
ATOM 7384 N N . LEU B 1 418 ? 9.844 -26.344 -14.352 1 98.56 418 LEU B N 1
ATOM 7385 C CA . LEU B 1 418 ? 11.242 -26.062 -14.031 1 98.56 418 LEU B CA 1
ATOM 7386 C C . LEU B 1 418 ? 11.883 -27.234 -13.305 1 98.56 418 LEU B C 1
ATOM 7388 O O . LEU B 1 418 ? 13.102 -27.281 -13.141 1 98.56 418 LEU B O 1
ATOM 7392 N N . ASN B 1 419 ? 11.086 -28.156 -12.891 1 98.12 419 ASN B N 1
ATOM 7393 C CA . ASN B 1 419 ? 11.508 -29.328 -12.141 1 98.12 419 ASN B CA 1
ATOM 7394 C C . ASN B 1 419 ? 12.008 -28.953 -10.742 1 98.12 419 ASN B C 1
ATOM 7396 O O . ASN B 1 419 ? 13.008 -29.5 -10.273 1 98.12 419 ASN B O 1
ATOM 7400 N N . LEU B 1 420 ? 11.359 -27.984 -10.102 1 98 420 LEU B N 1
ATOM 7401 C CA . LEU B 1 420 ? 11.688 -27.641 -8.719 1 98 420 LEU B CA 1
ATOM 7402 C C . LEU B 1 420 ? 11.117 -28.656 -7.746 1 98 420 LEU B C 1
ATOM 7404 O O . LEU B 1 420 ? 10.289 -28.328 -6.895 1 98 420 LEU B O 1
ATOM 7408 N N . THR B 1 421 ? 11.648 -29.812 -7.746 1 96.12 421 THR B N 1
ATOM 7409 C CA . THR B 1 421 ? 11.117 -30.969 -7.031 1 96.12 421 THR B CA 1
ATOM 7410 C C . THR B 1 421 ? 11.328 -30.812 -5.527 1 96.12 421 THR B C 1
ATOM 7412 O O . THR B 1 421 ? 10.734 -31.547 -4.734 1 96.12 421 THR B O 1
ATOM 7415 N N . SER B 1 422 ? 12.133 -29.859 -5.133 1 94 422 SER B N 1
ATOM 7416 C CA . SER B 1 422 ? 12.281 -29.562 -3.713 1 94 422 SER B CA 1
ATOM 7417 C C . SER B 1 422 ? 10.953 -29.141 -3.096 1 94 422 SER B C 1
ATOM 7419 O O . SER B 1 422 ? 10.719 -29.359 -1.906 1 94 422 SER B O 1
ATOM 7421 N N . LEU B 1 423 ? 10.062 -28.578 -3.83 1 96.81 423 LEU B N 1
ATOM 7422 C CA . LEU B 1 423 ? 8.742 -28.156 -3.369 1 96.81 423 LEU B CA 1
ATOM 7423 C C . LEU B 1 423 ? 7.816 -29.344 -3.195 1 96.81 423 LEU B C 1
ATOM 7425 O O . LEU B 1 423 ? 6.758 -29.234 -2.576 1 96.81 423 LEU B O 1
ATOM 7429 N N . ALA B 1 424 ? 8.211 -30.484 -3.738 1 95.62 424 ALA B N 1
ATOM 7430 C CA . ALA B 1 424 ? 7.418 -31.703 -3.691 1 95.62 424 ALA B CA 1
ATOM 7431 C C . ALA B 1 424 ? 8.172 -32.812 -2.979 1 95.62 424 ALA B C 1
ATOM 7433 O O . ALA B 1 424 ? 7.906 -34 -3.205 1 95.62 424 ALA B O 1
ATOM 7434 N N . LYS B 1 425 ? 9.07 -32.469 -2.184 1 94.5 425 LYS B N 1
ATOM 7435 C CA . LYS B 1 425 ? 10.023 -33.406 -1.597 1 94.5 425 LYS B CA 1
ATOM 7436 C C . LYS B 1 425 ? 9.297 -34.469 -0.763 1 94.5 425 LYS B C 1
ATOM 7438 O O . LYS B 1 425 ? 9.75 -35.625 -0.685 1 94.5 425 LYS B O 1
ATOM 7443 N N . THR B 1 426 ? 8.164 -34.156 -0.23 1 94.44 426 THR B N 1
ATOM 7444 C CA . THR B 1 426 ? 7.488 -35.062 0.682 1 94.44 426 THR B CA 1
ATOM 7445 C C . THR B 1 426 ? 6.48 -35.938 -0.069 1 94.44 426 THR B C 1
ATOM 7447 O O . THR B 1 426 ? 5.805 -36.781 0.532 1 94.44 426 THR B O 1
ATOM 7450 N N . GLY B 1 427 ? 6.324 -35.719 -1.302 1 94.62 427 GLY B N 1
ATOM 7451 C CA . GLY B 1 427 ? 5.551 -36.625 -2.146 1 94.62 427 GLY B CA 1
ATOM 7452 C C . GLY B 1 427 ? 4.098 -36.219 -2.277 1 94.62 427 GLY B C 1
ATOM 7453 O O . GLY B 1 427 ? 3.713 -35.125 -1.854 1 94.62 427 GLY B O 1
ATOM 7454 N N . PRO B 1 428 ? 3.338 -37.156 -2.924 1 96.19 428 PRO B N 1
ATOM 7455 C CA . PRO B 1 428 ? 1.93 -36.844 -3.172 1 96.19 428 PRO B CA 1
ATOM 7456 C C . PRO B 1 428 ? 1.131 -36.656 -1.885 1 96.19 428 PRO B C 1
ATOM 7458 O O . PRO B 1 428 ? 1.36 -37.344 -0.902 1 96.19 428 PRO B O 1
ATOM 7461 N N . LEU B 1 429 ? 0.159 -35.781 -1.96 1 97.56 429 LEU B N 1
ATOM 7462 C CA . LEU B 1 429 ? -0.645 -35.469 -0.788 1 97.56 429 LEU B CA 1
ATOM 7463 C C . LEU B 1 429 ? -1.819 -36.438 -0.647 1 97.56 429 LEU B C 1
ATOM 7465 O O . LEU B 1 429 ? -2.578 -36.625 -1.597 1 97.56 429 LEU B O 1
ATOM 7469 N N . PRO B 1 430 ? -1.986 -37.031 0.549 1 97.69 430 PRO B N 1
ATOM 7470 C CA . PRO B 1 430 ? -3.152 -37.875 0.782 1 97.69 430 PRO B CA 1
ATOM 7471 C C . PRO B 1 430 ? -4.395 -37.094 1.186 1 97.69 430 PRO B C 1
ATOM 7473 O O . PRO B 1 430 ? -4.281 -35.969 1.716 1 97.69 430 PRO B O 1
ATOM 7476 N N . TYR B 1 431 ? -5.566 -37.656 0.87 1 97.75 431 TYR B N 1
ATOM 7477 C CA . TYR B 1 431 ? -6.793 -36.969 1.264 1 97.75 431 TYR B CA 1
ATOM 7478 C C . TYR B 1 431 ? -7.234 -37.375 2.658 1 97.75 431 TYR B C 1
ATOM 7480 O O . TYR B 1 431 ? -8.203 -36.844 3.199 1 97.75 431 TYR B O 1
ATOM 7488 N N . THR B 1 432 ? -6.516 -38.344 3.342 1 98 432 THR B N 1
ATOM 7489 C CA . THR B 1 432 ? -6.988 -38.969 4.57 1 98 432 THR B CA 1
ATOM 7490 C C . THR B 1 432 ? -6.488 -38.219 5.793 1 98 432 THR B C 1
ATOM 7492 O O . THR B 1 432 ? -7.043 -38.344 6.887 1 98 432 THR B O 1
ATOM 7495 N N . HIS B 1 433 ? -5.355 -37.5 5.637 1 97.56 433 HIS B N 1
ATOM 7496 C CA . HIS B 1 433 ? -4.773 -36.75 6.742 1 97.56 433 HIS B CA 1
ATOM 7497 C C . HIS B 1 433 ? -3.818 -35.688 6.23 1 97.56 433 HIS B C 1
ATOM 7499 O O . HIS B 1 433 ? -3.455 -35.688 5.051 1 97.56 433 HIS B O 1
ATOM 7505 N N . ILE B 1 434 ? -3.51 -34.75 7.016 1 97.62 434 ILE B N 1
ATOM 7506 C CA . ILE B 1 434 ? -2.475 -33.75 6.723 1 97.62 434 ILE B CA 1
ATOM 7507 C C . ILE B 1 434 ? -1.107 -34.312 7.113 1 97.62 434 ILE B C 1
ATOM 7509 O O . ILE B 1 434 ? -0.858 -34.594 8.289 1 97.62 434 ILE B O 1
ATOM 7513 N N . PRO B 1 435 ? -0.253 -34.375 6.188 1 95.69 435 PRO B N 1
ATOM 7514 C CA . PRO B 1 435 ? 1.079 -34.875 6.559 1 95.69 435 PRO B CA 1
ATOM 7515 C C . PRO B 1 435 ? 1.793 -33.938 7.535 1 95.69 435 PRO B C 1
ATOM 7517 O O . PRO B 1 435 ? 1.675 -32.719 7.422 1 95.69 435 PRO B O 1
ATOM 7520 N N . LYS B 1 436 ? 2.52 -34.5 8.469 1 89.75 436 LYS B N 1
ATOM 7521 C CA . LYS B 1 436 ? 3.242 -33.719 9.484 1 89.75 436 LYS B CA 1
ATOM 7522 C C . LYS B 1 436 ? 4.277 -32.812 8.836 1 89.75 436 LYS B C 1
ATOM 7524 O O . LYS B 1 436 ? 4.465 -31.672 9.273 1 89.75 436 LYS B O 1
ATOM 7529 N N . HIS B 1 437 ? 4.949 -33.375 7.871 1 87.19 437 HIS B N 1
ATOM 7530 C CA . HIS B 1 437 ? 5.926 -32.594 7.121 1 87.19 437 HIS B CA 1
ATOM 7531 C C . HIS B 1 437 ? 5.477 -32.406 5.676 1 87.19 437 HIS B C 1
ATOM 7533 O O . HIS B 1 437 ? 5.258 -33.375 4.949 1 87.19 437 HIS B O 1
ATOM 7539 N N . ARG B 1 438 ? 5.055 -31.219 5.414 1 90.44 438 ARG B N 1
ATOM 7540 C CA . ARG B 1 438 ? 4.535 -30.922 4.082 1 90.44 438 ARG B CA 1
ATOM 7541 C C . ARG B 1 438 ? 5.371 -29.859 3.389 1 90.44 438 ARG B C 1
ATOM 7543 O O . ARG B 1 438 ? 5.484 -28.734 3.885 1 90.44 438 ARG B O 1
ATOM 7550 N N . SER B 1 439 ? 5.953 -30.281 2.268 1 93.25 439 SER B N 1
ATOM 7551 C CA . SER B 1 439 ? 6.797 -29.344 1.527 1 93.25 439 SER B CA 1
ATOM 7552 C C . SER B 1 439 ? 5.969 -28.484 0.569 1 93.25 439 SER B C 1
ATOM 7554 O O . SER B 1 439 ? 6.406 -27.422 0.15 1 93.25 439 SER B O 1
ATOM 7556 N N . PHE B 1 440 ? 4.828 -29.031 0.24 1 97.31 440 PHE B N 1
ATOM 7557 C CA . PHE B 1 440 ? 3.957 -28.344 -0.699 1 97.31 440 PHE B CA 1
ATOM 7558 C C . PHE B 1 440 ? 2.809 -27.656 0.034 1 97.31 440 PHE B C 1
ATOM 7560 O O . PHE B 1 440 ? 1.857 -28.312 0.458 1 97.31 440 PHE B O 1
ATOM 7567 N N . ARG B 1 441 ? 2.865 -26.359 0.194 1 97.06 441 ARG B N 1
ATOM 7568 C CA . ARG B 1 441 ? 1.838 -25.531 0.815 1 97.06 441 ARG B CA 1
ATOM 7569 C C . ARG B 1 441 ? 1.492 -24.328 -0.068 1 97.06 441 ARG B C 1
ATOM 7571 O O . ARG B 1 441 ? 2.297 -23.406 -0.218 1 97.06 441 ARG B O 1
ATOM 7578 N N . VAL B 1 442 ? 0.334 -24.297 -0.547 1 98 442 VAL B N 1
ATOM 7579 C CA . VAL B 1 442 ? -0.064 -23.344 -1.572 1 98 442 VAL B CA 1
ATOM 7580 C C . VAL B 1 442 ? -0.05 -21.922 -0.991 1 98 442 VAL B C 1
ATOM 7582 O O . VAL B 1 442 ? 0.306 -20.969 -1.682 1 98 442 VAL B O 1
ATOM 7585 N N . ALA B 1 443 ? -0.418 -21.734 0.291 1 96.75 443 ALA B N 1
ATOM 7586 C CA . ALA B 1 443 ? -0.411 -20.422 0.933 1 96.75 443 ALA B CA 1
ATOM 7587 C C . ALA B 1 443 ? 0.988 -19.812 0.923 1 96.75 443 ALA B C 1
ATOM 7589 O O . ALA B 1 443 ? 1.141 -18.594 0.937 1 96.75 443 ALA B O 1
ATOM 7590 N N . ASP B 1 444 ? 2.041 -20.641 0.835 1 96.5 444 ASP B N 1
ATOM 7591 C CA . ASP B 1 444 ? 3.434 -20.203 0.816 1 96.5 444 ASP B CA 1
ATOM 7592 C C . ASP B 1 444 ? 3.924 -20 -0.615 1 96.5 444 ASP B C 1
ATOM 7594 O O . ASP B 1 444 ? 4.824 -19.188 -0.857 1 96.5 444 ASP B O 1
ATOM 7598 N N . ILE B 1 445 ? 3.305 -20.703 -1.551 1 98.06 445 ILE B N 1
ATOM 7599 C CA . ILE B 1 445 ? 3.885 -20.797 -2.887 1 98.06 445 ILE B CA 1
ATOM 7600 C C . ILE B 1 445 ? 3.104 -19.891 -3.85 1 98.06 445 ILE B C 1
ATOM 7602 O O . ILE B 1 445 ? 3.691 -19.234 -4.707 1 98.06 445 ILE B O 1
ATOM 7606 N N . ALA B 1 446 ? 1.748 -19.859 -3.578 1 97.94 446 ALA B N 1
ATOM 7607 C CA . ALA B 1 446 ? 0.983 -19.172 -4.617 1 97.94 446 ALA B CA 1
ATOM 7608 C C . ALA B 1 446 ? -0.193 -18.406 -4.02 1 97.94 446 ALA B C 1
ATOM 7610 O O . ALA B 1 446 ? -1.324 -18.516 -4.5 1 97.94 446 ALA B O 1
ATOM 7611 N N . PRO B 1 447 ? -0.016 -17.672 -2.969 1 97.62 447 PRO B N 1
ATOM 7612 C CA . PRO B 1 447 ? -1.054 -16.75 -2.484 1 97.62 447 PRO B CA 1
ATOM 7613 C C . PRO B 1 447 ? -1.348 -15.617 -3.465 1 97.62 447 PRO B C 1
ATOM 7615 O O . PRO B 1 447 ? -0.696 -15.516 -4.508 1 97.62 447 PRO B O 1
ATOM 7618 N N . PHE B 1 448 ? -2.393 -14.75 -3.176 1 97.69 448 PHE B N 1
ATOM 7619 C CA . PHE B 1 448 ? -2.643 -13.555 -3.969 1 97.69 448 PHE B CA 1
ATOM 7620 C C . PHE B 1 448 ? -1.397 -12.68 -4.035 1 97.69 448 PHE B C 1
ATOM 7622 O O . PHE B 1 448 ? -0.808 -12.352 -3.006 1 97.69 448 PHE B O 1
ATOM 7629 N N . ALA B 1 449 ? -0.963 -12.336 -5.277 1 97.38 449 ALA B N 1
ATOM 7630 C CA . ALA B 1 449 ? 0.175 -11.461 -5.551 1 97.38 449 ALA B CA 1
ATOM 7631 C C . ALA B 1 449 ? 1.494 -12.195 -5.348 1 97.38 449 ALA B C 1
ATOM 7633 O O . ALA B 1 449 ? 2.525 -11.578 -5.082 1 97.38 449 ALA B O 1
ATOM 7634 N N . THR B 1 450 ? 1.44 -13.492 -5.398 1 97.38 450 THR B N 1
ATOM 7635 C CA . THR B 1 450 ? 2.678 -14.266 -5.387 1 97.38 450 THR B CA 1
ATOM 7636 C C . THR B 1 450 ? 3.68 -13.703 -6.387 1 97.38 450 THR B C 1
ATOM 7638 O O . THR B 1 450 ? 3.291 -13.141 -7.414 1 97.38 450 THR B O 1
ATOM 7641 N N . ASN B 1 451 ? 4.914 -13.859 -6.031 1 97.62 451 ASN B N 1
ATOM 7642 C CA . ASN B 1 451 ? 5.965 -13.406 -6.941 1 97.62 451 ASN B CA 1
ATOM 7643 C C . ASN B 1 451 ? 7.16 -14.352 -6.93 1 97.62 451 ASN B C 1
ATOM 7645 O O . ASN B 1 451 ? 7.527 -14.883 -5.879 1 97.62 451 ASN B O 1
ATOM 7649 N N . VAL B 1 452 ? 7.648 -14.648 -8.078 1 98.44 452 VAL B N 1
ATOM 7650 C CA . VAL B 1 452 ? 8.797 -15.508 -8.336 1 98.44 452 VAL B CA 1
ATOM 7651 C C . VAL B 1 452 ? 9.906 -14.703 -9 1 98.44 452 VAL B C 1
ATOM 7653 O O . VAL B 1 452 ? 9.672 -13.977 -9.969 1 98.44 452 VAL B O 1
ATOM 7656 N N . HIS B 1 453 ? 11.125 -14.852 -8.445 1 95.88 453 HIS B N 1
ATOM 7657 C CA . HIS B 1 453 ? 12.281 -14.062 -8.867 1 95.88 453 HIS B CA 1
ATOM 7658 C C . HIS B 1 453 ? 13.406 -14.961 -9.375 1 95.88 453 HIS B C 1
ATOM 7660 O O . HIS B 1 453 ? 14.352 -15.242 -8.641 1 95.88 453 HIS B O 1
ATOM 7666 N N . PRO B 1 454 ? 13.391 -15.391 -10.523 1 97.5 454 PRO B N 1
ATOM 7667 C CA . PRO B 1 454 ? 14.672 -15.828 -11.07 1 97.5 454 PRO B CA 1
ATOM 7668 C C . PRO B 1 454 ? 15.672 -14.688 -11.234 1 97.5 454 PRO B C 1
ATOM 7670 O O . PRO B 1 454 ? 15.438 -13.766 -12.016 1 97.5 454 PRO B O 1
ATOM 7673 N N . SER B 1 455 ? 16.75 -14.727 -10.539 1 97.38 455 SER B N 1
ATOM 7674 C CA . SER B 1 455 ? 17.75 -13.656 -10.57 1 97.38 455 SER B CA 1
ATOM 7675 C C . SER B 1 455 ? 19.078 -14.156 -11.094 1 97.38 455 SER B C 1
ATOM 7677 O O . SER B 1 455 ? 19.5 -15.281 -10.797 1 97.38 455 SER B O 1
ATOM 7679 N N . VAL B 1 456 ? 19.703 -13.406 -11.859 1 98.19 456 VAL B N 1
ATOM 7680 C CA . VAL B 1 456 ? 21.047 -13.688 -12.375 1 98.19 456 VAL B CA 1
ATOM 7681 C C . VAL B 1 456 ? 22.078 -12.898 -11.578 1 98.19 456 VAL B C 1
ATOM 7683 O O . VAL B 1 456 ? 21.938 -11.695 -11.375 1 98.19 456 VAL B O 1
ATOM 7686 N N . LEU B 1 457 ? 23.094 -13.578 -11.133 1 97.69 457 LEU B N 1
ATOM 7687 C CA . LEU B 1 457 ? 24.109 -13.008 -10.258 1 97.69 457 LEU B CA 1
ATOM 7688 C C . LEU B 1 457 ? 25.5 -13.133 -10.867 1 97.69 457 LEU B C 1
ATOM 7690 O O . LEU B 1 457 ? 25.781 -14.086 -11.609 1 97.69 457 LEU B O 1
ATOM 7694 N N . ALA B 1 458 ? 26.297 -12.195 -10.688 1 97.31 458 ALA B N 1
ATOM 7695 C CA . ALA B 1 458 ? 27.734 -12.266 -10.891 1 97.31 458 ALA B CA 1
ATOM 7696 C C . ALA B 1 458 ? 28.469 -12.258 -9.555 1 97.31 458 ALA B C 1
ATOM 7698 O O . ALA B 1 458 ? 28.234 -11.398 -8.703 1 97.31 458 ALA B O 1
ATOM 7699 N N . CYS B 1 459 ? 29.297 -13.242 -9.375 1 96.06 459 CYS B N 1
ATOM 7700 C CA . CYS B 1 459 ? 30 -13.375 -8.109 1 96.06 459 CYS B CA 1
ATOM 7701 C C . CYS B 1 459 ? 31.516 -13.344 -8.328 1 96.06 459 CYS B C 1
ATOM 7703 O O . CYS B 1 459 ? 32 -13.797 -9.367 1 96.06 459 CYS B O 1
ATOM 7705 N N . THR B 1 460 ? 32.188 -12.844 -7.418 1 95.06 460 THR B N 1
ATOM 7706 C CA . THR B 1 460 ? 33.656 -12.852 -7.488 1 95.06 460 THR B CA 1
ATOM 7707 C C . THR B 1 460 ? 34.219 -14.195 -7.02 1 95.06 460 THR B C 1
ATOM 7709 O O . THR B 1 460 ? 35.281 -14.617 -7.457 1 95.06 460 THR B O 1
ATOM 7712 N N . SER B 1 461 ? 33.531 -14.859 -6.199 1 92.62 461 SER B N 1
ATOM 7713 C CA . SER B 1 461 ? 33.969 -16.109 -5.609 1 92.62 461 SER B CA 1
ATOM 7714 C C . SER B 1 461 ? 33.688 -17.297 -6.535 1 92.62 461 SER B C 1
ATOM 7716 O O . SER B 1 461 ? 34.312 -18.344 -6.398 1 92.62 461 SER B O 1
ATOM 7718 N N . ILE B 1 462 ? 32.75 -17.062 -7.449 1 90.62 462 ILE B N 1
ATOM 7719 C CA . ILE B 1 462 ? 32.375 -18.125 -8.375 1 90.62 462 ILE B CA 1
ATOM 7720 C C . ILE B 1 462 ? 32.375 -17.594 -9.805 1 90.62 462 ILE B C 1
ATOM 7722 O O . ILE B 1 462 ? 31.75 -16.562 -10.078 1 90.62 462 ILE B O 1
ATOM 7726 N N . PRO B 1 463 ? 33.188 -18.047 -10.867 1 85.38 463 PRO B N 1
ATOM 7727 C CA . PRO B 1 463 ? 33.406 -17.484 -12.195 1 85.38 463 PRO B CA 1
ATOM 7728 C C . PRO B 1 463 ? 32.156 -17.359 -13.031 1 85.38 463 PRO B C 1
ATOM 7730 O O . PRO B 1 463 ? 32.031 -16.453 -13.852 1 85.38 463 PRO B O 1
ATOM 7733 N N . ASP B 1 464 ? 31.203 -18.188 -13.062 1 82.44 464 ASP B N 1
ATOM 7734 C CA . ASP B 1 464 ? 30.031 -18.203 -13.93 1 82.44 464 ASP B CA 1
ATOM 7735 C C . ASP B 1 464 ? 28.875 -17.438 -13.297 1 82.44 464 ASP B C 1
ATOM 7737 O O . ASP B 1 464 ? 28.766 -17.359 -12.07 1 82.44 464 ASP B O 1
ATOM 7741 N N . PRO B 1 465 ? 28.188 -16.688 -14.375 1 96.19 465 PRO B N 1
ATOM 7742 C CA . PRO B 1 465 ? 26.953 -16.156 -13.789 1 96.19 465 PRO B CA 1
ATOM 7743 C C . PRO B 1 465 ? 26.125 -17.234 -13.086 1 96.19 465 PRO B C 1
ATOM 7745 O O . PRO B 1 465 ? 26.141 -18.406 -13.5 1 96.19 465 PRO B O 1
ATOM 7748 N N . GLN B 1 466 ? 25.578 -16.938 -12.07 1 98.12 466 GLN B N 1
ATOM 7749 C CA . GLN B 1 466 ? 24.719 -17.828 -11.289 1 98.12 466 GLN B CA 1
ATOM 7750 C C . GLN B 1 466 ? 23.25 -17.422 -11.414 1 98.12 466 GLN B C 1
ATOM 7752 O O . GLN B 1 466 ? 22.938 -16.266 -11.68 1 98.12 466 GLN B O 1
ATOM 7757 N N . ILE B 1 467 ? 22.406 -18.375 -11.305 1 98.5 467 ILE B N 1
ATOM 7758 C CA . ILE B 1 467 ? 20.984 -18.109 -11.234 1 98.5 467 ILE B CA 1
ATOM 7759 C C . ILE B 1 467 ? 20.406 -18.656 -9.93 1 98.5 467 ILE B C 1
ATOM 7761 O O . ILE B 1 467 ? 20.875 -19.688 -9.43 1 98.5 467 ILE B O 1
ATOM 7765 N N . ARG B 1 468 ? 19.516 -18.031 -9.328 1 97.75 468 ARG B N 1
ATOM 7766 C CA . ARG B 1 468 ? 18.766 -18.469 -8.164 1 97.75 468 ARG B CA 1
ATOM 7767 C C . ARG B 1 468 ? 17.281 -18.125 -8.312 1 97.75 468 ARG B C 1
ATOM 7769 O O . ARG B 1 468 ? 16.922 -17.188 -9.016 1 97.75 468 ARG B O 1
ATOM 7776 N N . ILE B 1 469 ? 16.406 -18.922 -7.758 1 98.5 469 ILE B N 1
ATOM 7777 C CA . ILE B 1 469 ? 14.961 -18.719 -7.844 1 98.5 469 ILE B CA 1
ATOM 7778 C C . ILE B 1 469 ? 14.391 -18.484 -6.445 1 98.5 469 ILE B C 1
ATOM 7780 O O . ILE B 1 469 ? 14.57 -19.312 -5.547 1 98.5 469 ILE B O 1
ATOM 7784 N N . ILE B 1 470 ? 13.758 -17.359 -6.25 1 97.81 470 ILE B N 1
ATOM 7785 C CA . ILE B 1 470 ? 13.148 -16.969 -4.988 1 97.81 470 ILE B CA 1
ATOM 7786 C C . ILE B 1 470 ? 11.633 -16.875 -5.145 1 97.81 470 ILE B C 1
ATOM 7788 O O . ILE B 1 470 ? 11.141 -16.203 -6.062 1 97.81 470 ILE B O 1
ATOM 7792 N N . VAL B 1 471 ? 10.875 -17.578 -4.344 1 98.06 471 VAL B N 1
ATOM 7793 C CA . VAL B 1 471 ? 9.414 -17.531 -4.34 1 98.06 471 VAL B CA 1
ATOM 7794 C C . VAL B 1 471 ? 8.922 -16.906 -3.043 1 98.06 471 VAL B C 1
ATOM 7796 O O . VAL B 1 471 ? 9.148 -17.438 -1.954 1 98.06 471 VAL B O 1
ATOM 7799 N N . ASN B 1 472 ? 8.25 -15.75 -3.133 1 96.62 472 ASN B N 1
ATOM 7800 C CA . ASN B 1 472 ? 7.746 -15.023 -1.97 1 96.62 472 ASN B CA 1
ATOM 7801 C C . ASN B 1 472 ? 8.82 -14.859 -0.903 1 96.62 472 ASN B C 1
ATOM 7803 O O . ASN B 1 472 ? 8.594 -15.164 0.268 1 96.62 472 ASN B O 1
ATOM 7807 N N . ASP B 1 473 ? 10.008 -14.523 -1.354 1 94.62 473 ASP B N 1
ATOM 7808 C CA . ASP B 1 473 ? 11.18 -14.188 -0.549 1 94.62 473 ASP B CA 1
ATOM 7809 C C . ASP B 1 473 ? 11.805 -15.438 0.061 1 94.62 473 ASP B C 1
ATOM 7811 O O . ASP B 1 473 ? 12.703 -15.344 0.898 1 94.62 473 ASP B O 1
ATOM 7815 N N . GLY B 1 474 ? 11.328 -16.625 -0.305 1 96.25 474 GLY B N 1
ATOM 7816 C CA . GLY B 1 474 ? 11.977 -17.875 0.052 1 96.25 474 GLY B CA 1
ATOM 7817 C C . GLY B 1 474 ? 12.852 -18.438 -1.054 1 96.25 474 GLY B C 1
ATOM 7818 O O . GLY B 1 474 ? 12.414 -18.547 -2.201 1 96.25 474 GLY B O 1
ATOM 7819 N N . VAL B 1 475 ? 14.047 -18.797 -0.721 1 97.06 475 VAL B N 1
ATOM 7820 C CA . VAL B 1 475 ? 14.977 -19.359 -1.701 1 97.06 475 VAL B CA 1
ATOM 7821 C C . VAL B 1 475 ? 14.641 -20.828 -1.965 1 97.06 475 VAL B C 1
ATOM 7823 O O . VAL B 1 475 ? 14.469 -21.609 -1.026 1 97.06 475 VAL B O 1
ATOM 7826 N N . VAL B 1 476 ? 14.523 -21.188 -3.197 1 98.06 476 VAL B N 1
ATOM 7827 C CA . VAL B 1 476 ? 14.172 -22.547 -3.568 1 98.06 476 VAL B CA 1
ATOM 7828 C C . VAL B 1 476 ? 15.43 -23.312 -3.973 1 98.06 476 VAL B C 1
ATOM 7830 O O . VAL B 1 476 ? 16.203 -22.859 -4.824 1 98.06 476 VAL B O 1
ATOM 7833 N N . PRO B 1 477 ? 15.68 -24.469 -3.354 1 97.75 477 PRO B N 1
ATOM 7834 C CA . PRO B 1 477 ? 16.766 -25.297 -3.848 1 97.75 477 PRO B CA 1
ATOM 7835 C C . PRO B 1 477 ? 16.578 -25.734 -5.301 1 97.75 477 PRO B C 1
ATOM 7837 O O . PRO B 1 477 ? 15.469 -26.078 -5.703 1 97.75 477 PRO B O 1
ATOM 7840 N N . LEU B 1 478 ? 17.672 -25.734 -6.07 1 98.19 478 LEU B N 1
ATOM 7841 C CA . LEU B 1 478 ? 17.578 -26.062 -7.488 1 98.19 478 LEU B CA 1
ATOM 7842 C C . LEU B 1 478 ? 18.109 -27.469 -7.754 1 98.19 478 LEU B C 1
ATOM 7844 O O . LEU B 1 478 ? 18.391 -27.828 -8.898 1 98.19 478 LEU B O 1
ATOM 7848 N N . THR B 1 479 ? 18.188 -28.25 -6.723 1 97.12 479 THR B N 1
ATOM 7849 C CA . THR B 1 479 ? 18.812 -29.578 -6.801 1 97.12 479 THR B CA 1
ATOM 7850 C C . THR B 1 479 ? 17.953 -30.516 -7.641 1 97.12 479 THR B C 1
ATOM 7852 O O . THR B 1 479 ? 18.438 -31.578 -8.062 1 97.12 479 THR B O 1
ATOM 7855 N N . GLY B 1 480 ? 16.719 -30.203 -7.883 1 96.44 480 GLY B N 1
ATOM 7856 C CA . GLY B 1 480 ? 15.883 -31 -8.766 1 96.44 480 GLY B CA 1
ATOM 7857 C C . GLY B 1 480 ? 16.234 -30.828 -10.234 1 96.44 480 GLY B C 1
ATOM 7858 O O . GLY B 1 480 ? 15.805 -31.625 -11.078 1 96.44 480 GLY B O 1
ATOM 7859 N N . ILE B 1 481 ? 16.938 -29.859 -10.555 1 97.75 481 ILE B N 1
ATOM 7860 C CA . ILE B 1 481 ? 17.375 -29.562 -11.914 1 97.75 481 ILE B CA 1
ATOM 7861 C C . ILE B 1 481 ? 18.719 -30.234 -12.188 1 97.75 481 ILE B C 1
ATOM 7863 O O . ILE B 1 481 ? 19.688 -29.984 -11.477 1 97.75 481 ILE B O 1
ATOM 7867 N N . ARG B 1 482 ? 18.719 -30.984 -13.234 1 97.75 482 ARG B N 1
ATOM 7868 C CA . ARG B 1 482 ? 19.906 -31.797 -13.508 1 97.75 482 ARG B CA 1
ATOM 7869 C C . ARG B 1 482 ? 21.156 -30.938 -13.578 1 97.75 482 ARG B C 1
ATOM 7871 O O . ARG B 1 482 ? 21.188 -29.938 -14.305 1 97.75 482 ARG B O 1
ATOM 7878 N N . GLY B 1 483 ? 22.172 -31.297 -12.812 1 97.88 483 GLY B N 1
ATOM 7879 C CA . GLY B 1 483 ? 23.469 -30.625 -12.859 1 97.88 483 GLY B CA 1
ATOM 7880 C C . GLY B 1 483 ? 23.594 -29.484 -11.867 1 97.88 483 GLY B C 1
ATOM 7881 O O . GLY B 1 483 ? 24.703 -29.031 -11.578 1 97.88 483 GLY B O 1
ATOM 7882 N N . CYS B 1 484 ? 22.531 -28.969 -11.391 1 97.94 484 CYS B N 1
ATOM 7883 C CA . CYS B 1 484 ? 22.594 -27.891 -10.414 1 97.94 484 CYS B CA 1
ATOM 7884 C C . CYS B 1 484 ? 23.109 -28.406 -9.07 1 97.94 484 CYS B C 1
ATOM 7886 O O . CYS B 1 484 ? 22.594 -29.406 -8.555 1 97.94 484 CYS B O 1
ATOM 7888 N N . PRO B 1 485 ? 24 -27.766 -8.461 1 96.62 485 PRO B N 1
ATOM 7889 C CA . PRO B 1 485 ? 24.594 -28.266 -7.227 1 96.62 485 PRO B CA 1
ATOM 7890 C C . PRO B 1 485 ? 23.734 -27.984 -5.996 1 96.62 485 PRO B C 1
ATOM 7892 O O . PRO B 1 485 ? 22.828 -27.156 -6.055 1 96.62 485 PRO B O 1
ATOM 7895 N N . ASP B 1 486 ? 24.031 -28.766 -4.988 1 96.25 486 ASP B N 1
ATOM 7896 C CA . ASP B 1 486 ? 23.547 -28.391 -3.658 1 96.25 486 ASP B CA 1
ATOM 7897 C C . ASP B 1 486 ? 24.328 -27.203 -3.111 1 96.25 486 ASP B C 1
ATOM 7899 O O . ASP B 1 486 ? 25.406 -27.375 -2.541 1 96.25 486 ASP B O 1
ATOM 7903 N N . GLN B 1 487 ? 23.844 -26.062 -3.318 1 95.31 487 GLN B N 1
ATOM 7904 C CA . GLN B 1 487 ? 24.531 -24.828 -2.969 1 95.31 487 GLN B CA 1
ATOM 7905 C C . GLN B 1 487 ? 23.797 -24.094 -1.84 1 95.31 487 GLN B C 1
ATOM 7907 O O . GLN B 1 487 ? 22.578 -24.016 -1.831 1 95.31 487 GLN B O 1
ATOM 7912 N N . ASP B 1 488 ? 24.438 -23.5 -0.942 1 94.94 488 ASP B N 1
ATOM 7913 C CA . ASP B 1 488 ? 23.906 -22.953 0.304 1 94.94 488 ASP B CA 1
ATOM 7914 C C . ASP B 1 488 ? 22.906 -21.844 0.031 1 94.94 488 ASP B C 1
ATOM 7916 O O . ASP B 1 488 ? 21.969 -21.641 0.797 1 94.94 488 ASP B O 1
ATOM 7920 N N . ASP B 1 489 ? 23.125 -21.109 -1.034 1 95.75 489 ASP B N 1
ATOM 7921 C CA . ASP B 1 489 ? 22.234 -20 -1.351 1 95.75 489 ASP B CA 1
ATOM 7922 C C . ASP B 1 489 ? 21.344 -20.328 -2.541 1 95.75 489 ASP B C 1
ATOM 7924 O O . ASP B 1 489 ? 20.766 -19.438 -3.154 1 95.75 489 ASP B O 1
ATOM 7928 N N . GLY B 1 490 ? 21.297 -21.578 -2.908 1 97.12 490 GLY B N 1
ATOM 7929 C CA . GLY B 1 490 ? 20.406 -22.047 -3.959 1 97.12 490 GLY B CA 1
ATOM 7930 C C . GLY B 1 490 ? 20.828 -21.578 -5.344 1 97.12 490 GLY B C 1
ATOM 7931 O O . GLY B 1 490 ? 19.984 -21.391 -6.219 1 97.12 490 GLY B O 1
ATOM 7932 N N . MET B 1 491 ? 22.125 -21.359 -5.527 1 97.81 491 MET B N 1
ATOM 7933 C CA . MET B 1 491 ? 22.609 -20.859 -6.812 1 97.81 491 MET B CA 1
ATOM 7934 C C . MET B 1 491 ? 23 -22.016 -7.73 1 97.81 491 MET B C 1
ATOM 7936 O O . MET B 1 491 ? 23.391 -23.094 -7.258 1 97.81 491 MET B O 1
ATOM 7940 N N . CYS B 1 492 ? 22.828 -21.844 -9 1 98.25 492 CYS B N 1
ATOM 7941 C CA . CYS B 1 492 ? 23.234 -22.75 -10.07 1 98.25 492 CYS B CA 1
ATOM 7942 C C . CYS B 1 492 ? 23.875 -21.984 -11.219 1 98.25 492 CYS B C 1
ATOM 7944 O O . CYS B 1 492 ? 23.406 -20.906 -11.594 1 98.25 492 CYS B O 1
ATOM 7946 N N . PRO B 1 493 ? 25.047 -22.5 -11.758 1 98.25 493 PRO B N 1
ATOM 7947 C CA . PRO B 1 493 ? 25.562 -21.844 -12.961 1 98.25 493 PRO B CA 1
ATOM 7948 C C . PRO B 1 493 ? 24.516 -21.734 -14.07 1 98.25 493 PRO B C 1
ATOM 7950 O O . PRO B 1 493 ? 23.812 -22.703 -14.359 1 98.25 493 PRO B O 1
ATOM 7953 N N . VAL B 1 494 ? 24.469 -20.594 -14.703 1 98.44 494 VAL B N 1
ATOM 7954 C CA . VAL B 1 494 ? 23.422 -20.312 -15.695 1 98.44 494 VAL B CA 1
ATOM 7955 C C . VAL B 1 494 ? 23.516 -21.328 -16.828 1 98.44 494 VAL B C 1
ATOM 7957 O O . VAL B 1 494 ? 22.5 -21.828 -17.312 1 98.44 494 VAL B O 1
ATOM 7960 N N . ASP B 1 495 ? 24.734 -21.688 -17.266 1 97.88 495 ASP B N 1
ATOM 7961 C CA . ASP B 1 495 ? 24.906 -22.609 -18.375 1 97.88 495 ASP B CA 1
ATOM 7962 C C . ASP B 1 495 ? 24.391 -24 -18.031 1 97.88 495 ASP B C 1
ATOM 7964 O O . ASP B 1 495 ? 23.797 -24.672 -18.875 1 97.88 495 ASP B O 1
ATOM 7968 N N . VAL B 1 496 ? 24.578 -24.438 -16.781 1 98.31 496 VAL B N 1
ATOM 7969 C CA . VAL B 1 496 ? 24.094 -25.719 -16.297 1 98.31 496 VAL B CA 1
ATOM 7970 C C . VAL B 1 496 ? 22.562 -25.719 -16.25 1 98.31 496 VAL B C 1
ATOM 7972 O O . VAL B 1 496 ? 21.922 -26.656 -16.734 1 98.31 496 VAL B O 1
ATOM 7975 N N . PHE B 1 497 ? 22.078 -24.703 -15.711 1 98.56 497 PHE B N 1
ATOM 7976 C CA . PHE B 1 497 ? 20.625 -24.516 -15.633 1 98.56 497 PHE B CA 1
ATOM 7977 C C . PHE B 1 497 ? 20 -24.562 -17.016 1 98.56 497 PHE B C 1
ATOM 7979 O O . PHE B 1 497 ? 19.031 -25.281 -17.25 1 98.56 497 PHE B O 1
ATOM 7986 N N . VAL B 1 498 ? 20.531 -23.797 -17.969 1 98.56 498 VAL B N 1
ATOM 7987 C CA . VAL B 1 498 ? 20.016 -23.672 -19.328 1 98.56 498 VAL B CA 1
ATOM 7988 C C . VAL B 1 498 ? 20.062 -25.031 -20.016 1 98.56 498 VAL B C 1
ATOM 7990 O O . VAL B 1 498 ? 19.109 -25.438 -20.688 1 98.56 498 VAL B O 1
ATOM 7993 N N . ALA B 1 499 ? 21.141 -25.75 -19.859 1 98.62 499 ALA B N 1
ATOM 7994 C CA . ALA B 1 499 ? 21.281 -27.062 -20.469 1 98.62 499 ALA B CA 1
ATOM 7995 C C . ALA B 1 499 ? 20.203 -28.016 -19.969 1 98.62 499 ALA B C 1
ATOM 7997 O O . ALA B 1 499 ? 19.594 -28.75 -20.766 1 98.62 499 ALA B O 1
ATOM 7998 N N . ALA B 1 500 ? 20 -28 -18.734 1 98.69 500 ALA B N 1
ATOM 7999 C CA . ALA B 1 500 ? 18.984 -28.859 -18.125 1 98.69 500 ALA B CA 1
ATOM 8000 C C . ALA B 1 500 ? 17.594 -28.484 -18.625 1 98.69 500 ALA B C 1
ATOM 8002 O O . ALA B 1 500 ? 16.781 -29.359 -18.922 1 98.69 500 ALA B O 1
ATOM 8003 N N . GLN B 1 501 ? 17.312 -27.203 -18.703 1 98.38 501 GLN B N 1
ATOM 8004 C CA . GLN B 1 501 ? 16 -26.75 -19.156 1 98.38 501 GLN B CA 1
ATOM 8005 C C . GLN B 1 501 ? 15.781 -27.109 -20.625 1 98.38 501 GLN B C 1
ATOM 8007 O O . GLN B 1 501 ? 14.664 -27.469 -21.016 1 98.38 501 GLN B O 1
ATOM 8012 N N . LYS B 1 502 ? 16.797 -26.984 -21.438 1 98 502 LYS B N 1
ATOM 8013 C CA . LYS B 1 502 ? 16.688 -27.375 -22.844 1 98 502 LYS B CA 1
ATOM 8014 C C . LYS B 1 502 ? 16.328 -28.859 -22.953 1 98 502 LYS B C 1
ATOM 8016 O O . LYS B 1 502 ? 15.547 -29.25 -23.828 1 98 502 LYS B O 1
ATOM 8021 N N . GLU B 1 503 ? 16.922 -29.656 -22.094 1 97.88 503 GLU B N 1
ATOM 8022 C CA . GLU B 1 503 ? 16.594 -31.078 -22.078 1 97.88 503 GLU B CA 1
ATOM 8023 C C . GLU B 1 503 ? 15.133 -31.312 -21.703 1 97.88 503 GLU B C 1
ATOM 8025 O O . GLU B 1 503 ? 14.461 -32.156 -22.297 1 97.88 503 GLU B O 1
ATOM 8030 N N . ILE B 1 504 ? 14.68 -30.625 -20.719 1 97 504 ILE B N 1
ATOM 8031 C CA . ILE B 1 504 ? 13.289 -30.734 -20.297 1 97 504 ILE B CA 1
ATOM 8032 C C . ILE B 1 504 ? 12.359 -30.344 -21.438 1 97 504 ILE B C 1
ATOM 8034 O O . ILE B 1 504 ? 11.367 -31.016 -21.703 1 97 504 ILE B O 1
ATOM 8038 N N . ILE B 1 505 ? 12.68 -29.234 -22.125 1 97.25 505 ILE B N 1
ATOM 8039 C CA . ILE B 1 505 ? 11.898 -28.781 -23.266 1 97.25 505 ILE B CA 1
ATOM 8040 C C . ILE B 1 505 ? 11.844 -29.875 -24.328 1 97.25 505 ILE B C 1
ATOM 8042 O O . ILE B 1 505 ? 10.766 -30.188 -24.844 1 97.25 505 ILE B O 1
ATOM 8046 N N . GLN B 1 506 ? 12.969 -30.469 -24.562 1 95.88 506 GLN B N 1
ATOM 8047 C CA . GLN B 1 506 ? 13.07 -31.5 -25.594 1 95.88 506 GLN B CA 1
ATOM 8048 C C . GLN B 1 506 ? 12.266 -32.75 -25.234 1 95.88 506 GLN B C 1
ATOM 8050 O O . GLN B 1 506 ? 11.641 -33.344 -26.094 1 95.88 506 GLN B O 1
ATOM 8055 N N . LYS B 1 507 ? 12.227 -33.062 -23.984 1 95.56 507 LYS B N 1
ATOM 8056 C CA . LYS B 1 507 ? 11.633 -34.312 -23.547 1 95.56 507 LYS B CA 1
ATOM 8057 C C . LYS B 1 507 ? 10.141 -34.156 -23.281 1 95.56 507 LYS B C 1
ATOM 8059 O O . LYS B 1 507 ? 9.43 -35.156 -23.094 1 95.56 507 LYS B O 1
ATOM 8064 N N . THR B 1 508 ? 9.664 -33 -23.234 1 96.12 508 THR B N 1
ATOM 8065 C CA . THR B 1 508 ? 8.242 -32.781 -23 1 96.12 508 THR B CA 1
ATOM 8066 C C . THR B 1 508 ? 7.465 -32.812 -24.312 1 96.12 508 THR B C 1
ATOM 8068 O O . THR B 1 508 ? 7.766 -32.062 -25.25 1 96.12 508 THR B O 1
ATOM 8071 N N . ASP B 1 509 ? 6.473 -33.688 -24.406 1 96.69 509 ASP B N 1
ATOM 8072 C CA . ASP B 1 509 ? 5.691 -33.875 -25.625 1 96.69 509 ASP B CA 1
ATOM 8073 C C . ASP B 1 509 ? 4.395 -33.062 -25.578 1 96.69 509 ASP B C 1
ATOM 8075 O O . ASP B 1 509 ? 3.363 -33.562 -25.125 1 96.69 509 ASP B O 1
ATOM 8079 N N . TRP B 1 510 ? 4.41 -31.922 -26.188 1 97.06 510 TRP B N 1
ATOM 8080 C CA . TRP B 1 510 ? 3.264 -31.016 -26.203 1 97.06 510 TRP B CA 1
ATOM 8081 C C . TRP B 1 510 ? 2.059 -31.688 -26.859 1 97.06 510 TRP B C 1
ATOM 8083 O O . TRP B 1 510 ? 0.94 -31.594 -26.359 1 97.06 510 TRP B O 1
ATOM 8093 N N . VAL B 1 511 ? 2.279 -32.281 -28 1 97.12 511 VAL B N 1
ATOM 8094 C CA . VAL B 1 511 ? 1.198 -32.875 -28.781 1 97.12 511 VAL B CA 1
ATOM 8095 C C . VAL B 1 511 ? 0.54 -34 -27.984 1 97.12 511 VAL B C 1
ATOM 8097 O O . VAL B 1 511 ? -0.688 -34.094 -27.906 1 97.12 511 VAL B O 1
ATOM 8100 N N . TYR B 1 512 ? 1.314 -34.812 -27.391 1 97.44 512 TYR B N 1
ATOM 8101 C CA . TYR B 1 512 ? 0.762 -35.906 -26.609 1 97.44 512 TYR B CA 1
ATOM 8102 C C . TYR B 1 512 ? 0.005 -35.406 -25.391 1 97.44 512 TYR B C 1
ATOM 8104 O O . TYR B 1 512 ? -1.144 -35.781 -25.156 1 97.44 512 TYR B O 1
ATOM 8112 N N . ASP B 1 513 ? 0.635 -34.625 -24.625 1 97.69 513 ASP B N 1
ATOM 8113 C CA . ASP B 1 513 ? 0.089 -34.188 -23.344 1 97.69 513 ASP B CA 1
ATOM 8114 C C . ASP B 1 513 ? -1.133 -33.281 -23.531 1 97.69 513 ASP B C 1
ATOM 8116 O O . ASP B 1 513 ? -2.117 -33.406 -22.797 1 97.69 513 ASP B O 1
ATOM 8120 N N . CYS B 1 514 ? -1.109 -32.406 -24.547 1 97.56 514 CYS B N 1
ATOM 8121 C CA . CYS B 1 514 ? -2.152 -31.391 -24.672 1 97.56 514 CYS B CA 1
ATOM 8122 C C . CYS B 1 514 ? -3.223 -31.812 -25.672 1 97.56 514 CYS B C 1
ATOM 8124 O O . CYS B 1 514 ? -4.371 -31.391 -25.578 1 97.56 514 CYS B O 1
ATOM 8126 N N . HIS B 1 515 ? -2.857 -32.688 -26.625 1 96.75 515 HIS B N 1
ATOM 8127 C CA . HIS B 1 515 ? -3.807 -33 -27.688 1 96.75 515 HIS B CA 1
ATOM 8128 C C . HIS B 1 515 ? -4.09 -34.5 -27.766 1 96.75 515 HIS B C 1
ATOM 8130 O O . HIS B 1 515 ? -5.008 -34.938 -28.469 1 96.75 515 HIS B O 1
ATOM 8136 N N . GLY B 1 516 ? -3.314 -35.25 -27.062 1 97.25 516 GLY B N 1
ATOM 8137 C CA . GLY B 1 516 ? -3.477 -36.688 -27.125 1 97.25 516 GLY B CA 1
ATOM 8138 C C . GLY B 1 516 ? -4.777 -37.156 -26.516 1 97.25 516 GLY B C 1
ATOM 8139 O O . GLY B 1 516 ? -5.348 -36.5 -25.641 1 97.25 516 GLY B O 1
ATOM 8140 N N . ASN B 1 517 ? -5.168 -38.312 -27.016 1 97.31 517 ASN B N 1
ATOM 8141 C CA . ASN B 1 517 ? -6.359 -38.969 -26.484 1 97.31 517 ASN B CA 1
ATOM 8142 C C . ASN B 1 517 ? -6.008 -40.031 -25.438 1 97.31 517 ASN B C 1
ATOM 8144 O O . ASN B 1 517 ? -5.969 -41.219 -25.75 1 97.31 517 ASN B O 1
ATOM 8148 N N . TRP B 1 518 ? -5.672 -39.656 -24.328 1 96.69 518 TRP B N 1
ATOM 8149 C CA . TRP B 1 518 ? -5.34 -40.562 -23.234 1 96.69 518 TRP B CA 1
ATOM 8150 C C . TRP B 1 518 ? -6.301 -40.375 -22.062 1 96.69 518 TRP B C 1
ATOM 8152 O O . TRP B 1 518 ? -7.047 -39.406 -22.016 1 96.69 518 TRP B O 1
ATOM 8162 N N . THR B 1 519 ? -6.41 -41.406 -21.172 1 95.5 519 THR B N 1
ATOM 8163 C CA . THR B 1 519 ? -7.258 -41.406 -19.984 1 95.5 519 THR B CA 1
ATOM 8164 C C . THR B 1 519 ? -6.426 -41.656 -18.734 1 95.5 519 THR B C 1
ATOM 8166 O O . THR B 1 519 ? -5.312 -42.188 -18.797 1 95.5 519 THR B O 1
ATOM 8169 N N . ILE B 1 520 ? -6.859 -41.094 -17.703 1 94.06 520 ILE B N 1
ATOM 8170 C CA . ILE B 1 520 ? -6.246 -41.312 -16.391 1 94.06 520 ILE B CA 1
ATOM 8171 C C . ILE B 1 520 ? -7.328 -41.625 -15.359 1 94.06 520 ILE B C 1
ATOM 8173 O O . ILE B 1 520 ? -8.391 -40.969 -15.367 1 94.06 520 ILE B O 1
ATOM 8177 N N . PRO B 1 521 ? -7.145 -42.719 -14.539 1 91.06 521 PRO B N 1
ATOM 8178 C CA . PRO B 1 521 ? -8.148 -43.031 -13.516 1 91.06 521 PRO B CA 1
ATOM 8179 C C . PRO B 1 521 ? -8.328 -41.906 -12.508 1 91.06 521 PRO B C 1
ATOM 8181 O O . PRO B 1 521 ? -7.41 -41.125 -12.281 1 91.06 521 PRO B O 1
ATOM 8184 N N . GLU B 1 522 ? -9.57 -41.969 -11.977 1 86.94 522 GLU B N 1
ATOM 8185 C CA . GLU B 1 522 ? -9.836 -41 -10.914 1 86.94 522 GLU B CA 1
ATOM 8186 C C . GLU B 1 522 ? -8.914 -41.25 -9.719 1 86.94 522 GLU B C 1
ATOM 8188 O O . GLU B 1 522 ? -8.562 -42.375 -9.406 1 86.94 522 GLU B O 1
ATOM 8193 N N . GLY B 1 523 ? -8.602 -40.156 -9.047 1 79.31 523 GLY B N 1
ATOM 8194 C CA . GLY B 1 523 ? -7.742 -40.25 -7.879 1 79.31 523 GLY B CA 1
ATOM 8195 C C . GLY B 1 523 ? -6.301 -40.562 -8.219 1 79.31 523 GLY B C 1
ATOM 8196 O O . GLY B 1 523 ? -6.027 -41.188 -9.242 1 79.31 523 GLY B O 1
#

Sequence (1046 aa):
VGSTEVHHFPPTKPTNAYPSQFPTNVGYAGGTPTGAEPAVIATAPSYPIQKGQCSNKLITPESFQPALSGAKKPEAGVKGKKSKAFNLLRSWGNLSPWYSVDRGTFGLDSGPEIPETCRITGLHFLHRHGARYPTAWASYGGPAKFATKIHKNPEKWNASGDLDFLNDWTYKLGEELLTPFGRQQLFDLGVSLRMKYGFLLQNFTESDTIPVFRTESQDRMLASAMNFAIGFFGYPYEGQYQQSITIEADGFNNTLAPYKTCPNANDGSKSDRGRWYLERWATLYLRDARRRLVTQLGGFDLTIEDVYTMQQMCAYETVALGYSKFCELFTEEEWEGFNYGLDLTFWYNSAFGSPTARVQGIGYIQELVSRLTHTPIATHNSSTNGTLNDNPVTFPLGQSLYVDATHEVVVMNILTALNLTSLAKTGPLPYTHIPKHRSFRVADIAPFATNVHPSVLACTSIPDPQIRIIVNDGVVPLTGIRGCPDQDDGMCPVDVFVAAQKEIIQKTDWVYDCHGNWTIPEGVGSTEVHHFPPTKPTNAYPSQFPTNVGYAGGTPTGAEPAVIATAPSYPIQKGQCSNKLITPESFQPALSGAKKPEAGVKGKKSKAFNLLRSWGNLSPWYSVDRGTFGLDSGPEIPETCRITGLHFLHRHGARYPTAWASYGGPAKFATKIHKNPEKWNASGDLDFLNDWTYKLGEELLTPFGRQQLFDLGVSLRMKYGFLLQNFTESDTIPVFRTESQDRMLASAMNFAIGFFGYPYEGQYQQSITIEADGFNNTLAPYKTCPNANDGSKSDRGRWYLERWATLYLRDARRRLVTQLGGFDLTIEDVYTMQQMCAYETVALGYSKFCELFTEEEWEGFNYGLDLTFWYNSAFGSPTARVQGIGYIQELVSRLTHTPIATHNSSTNGTLNDNPVTFPLGQSLYVDATHEVVVMNILTALNLTSLAKTGPLPYTHIPKHRSFRVADIAPFATNVHPSVLACTSIPDPQIRIIVNDGVVPLTGIRGCPDQDDGMCPVDVFVAAQKEIIQKTDWVYDCHGNWTIPEG

Organism: Laccaria bicolor (strain S238N-H82 / ATCC MYA-4686) (NCBI:txid486041)

Secondary structure (DSSP, 8-state):
---B----PSPSS-TT--GGGS-S--S--------PPP-HHHH-SS-----SGGGTTS--GGG-S-TT-------TT----------GGGSSGGGSBP-PPPTTTTS-S--SSPPTTEEEEEEEEEEE---BPPPS--SS--HHHHHHHHHHSGGG-EE-GGGGGGGS--B---SSSBPHHHHHHHHHHHHHHHHHHGGGHHHHHHHT---EEEEESSHHHHHHHHHHHHHHH-SS-TTS-EEEEE--STTS--TTSGGGT-GGGG-HHHH-HHHHHHHHHHHHHTHHHHHHHHTTEET----HHHHHHHHHHHHHHHHHHS--GGGGGS-HHHHHHHHHHHHHHHHHHHSTT-SSHHHHHHHHHHHHHHHHHT---S---SS--HHHHT-TTTS-SS-SEEEEEE-HHHHHHHHHHTT-GGGGTT-SPPSSS--SS-S--HHHHS-BT-EEEEEEEEESSSSS-EEEEEETTEEPP-TTSTT----TT--EEHHHHHHHHHHHHHH--HIIIII--------/---B----PSPSS-TT--GGGS-S--S--------PPP-HHHHSSS----SSGGGTTS--GGG-S-TT-------TT----------GGGSSGGGSBP-PPPTTTTS-S--SSPPTTEEEEEEEEEEE---BPPPS--SS--HHHHHHHHHHSGGG-EE-GGGGGGGS--B---SSSBPHHHHHHHHHHHHHHHHHHGGGHHHHHHHT---EEEEESSHHHHHHHHHHHHHHH-SS-TTS-EEEEE--STTS--TTSGGGT-GGGG-HHHH-THHHHHHHHHHHHTHHHHHHHHTTEET----HHHHHHHHHHHHHHHHHHS--GGGGGS-HHHHHHHHHHHHHHHHHHHSTT-TTHHHHHHHHHHHHHHHHHT---S---SS--HHHHT-TTTS-SS-SEEEEEE-HHHHHHHHHHTT-GGGGTT-SPPSSS--SS-S--HHHHS-BT-EEEEEEEEESSSSS-EEEEEETTEEPP-TTSTT----TT--EEHHHHHHHHHHHHHH--HIIIII--------

pLDDT: mean 93.1, std 11.55, range [29.72, 98.81]